Protein AF-0000000074476794 (afdb_homodimer)

Organism: Cyberlindnera jadinii (strain ATCC 18201 / CBS 1600 / BCRC 20928 / JCM 3617 / NBRC 0987 / NRRL Y-1542) (NCBI:txid983966)

Solvent-accessible surface area (backbone atoms only — not comparable to full-atom values): 54454 Å² total; per-residue (Å²): 136,84,79,70,79,74,76,55,69,63,55,57,50,47,51,55,50,52,63,60,64,77,58,76,79,51,74,57,76,62,72,43,69,40,72,59,46,78,74,53,47,61,66,54,45,37,47,66,66,32,66,68,47,46,52,52,49,49,51,53,48,22,54,54,18,49,40,74,29,48,53,55,81,85,57,43,91,84,65,40,60,57,66,37,48,54,54,41,52,52,48,49,48,69,76,37,50,62,46,64,70,69,27,51,77,44,69,35,80,79,66,13,39,38,37,39,40,78,26,78,38,82,85,40,40,30,38,36,42,43,36,32,63,27,27,71,74,77,57,77,88,53,53,81,73,29,90,56,60,52,47,57,18,48,68,78,87,53,40,32,32,11,55,22,36,49,49,27,41,45,51,45,49,20,46,50,51,19,50,37,51,39,51,75,70,64,59,73,50,43,36,23,39,33,40,40,31,19,49,30,48,87,66,70,9,74,61,12,31,34,49,49,32,52,53,48,35,72,73,49,31,78,55,29,32,48,32,38,40,29,59,45,29,49,38,28,46,73,46,43,77,17,43,36,36,29,39,9,27,32,30,29,11,33,36,38,38,37,40,35,39,39,33,65,41,19,37,29,43,69,53,60,76,60,39,57,55,33,52,50,16,49,44,45,36,50,50,52,74,53,68,61,70,75,54,83,55,88,81,37,38,49,52,48,29,51,37,30,44,44,72,68,27,61,68,54,54,76,68,52,31,52,27,57,71,38,31,80,82,31,68,68,32,29,49,53,50,52,54,54,29,62,74,34,83,88,41,32,44,66,29,15,38,37,65,29,59,9,31,38,43,24,38,87,39,63,63,25,35,26,39,46,31,38,39,34,32,24,31,22,28,23,72,90,54,44,57,66,60,53,52,50,54,52,51,50,51,49,48,54,50,22,60,73,66,55,32,6,31,31,49,80,90,36,74,79,34,69,69,42,92,56,17,31,37,40,39,43,62,90,43,72,40,63,39,51,73,72,26,68,82,80,46,68,70,34,49,54,50,47,4,27,53,37,34,47,39,46,68,64,75,41,60,81,60,90,48,77,55,35,61,30,52,16,49,24,47,51,78,63,53,60,77,51,39,62,60,31,27,64,40,44,40,17,47,50,64,27,68,59,36,42,54,85,67,15,20,28,67,28,73,61,14,20,33,42,54,65,39,47,29,49,34,18,41,39,46,41,46,38,55,48,33,45,52,72,68,55,88,99,136,85,81,70,79,77,76,57,71,63,56,59,52,48,52,56,50,54,64,61,64,76,58,76,78,52,72,60,76,64,71,43,69,40,73,60,46,79,74,53,46,60,66,53,47,38,46,64,67,30,67,67,48,46,53,51,50,48,52,52,49,21,55,54,19,49,40,73,30,47,54,54,83,86,58,43,92,84,68,41,61,58,66,36,48,53,52,42,51,51,48,49,49,68,76,36,50,63,44,63,70,69,28,49,76,46,70,36,81,80,68,12,40,37,36,38,39,77,27,78,37,81,84,40,40,29,39,37,42,42,36,33,63,26,25,72,73,79,58,78,89,54,52,81,72,30,89,57,60,53,48,57,18,48,69,78,87,52,40,33,32,10,54,23,35,51,49,28,42,45,50,47,48,21,48,51,52,19,50,36,52,40,50,75,70,64,59,73,49,44,35,23,39,33,40,41,33,18,50,30,48,87,67,70,8,73,59,12,29,35,48,49,33,51,53,46,34,72,74,50,31,78,56,30,33,48,33,36,40,29,60,46,30,47,38,28,45,72,45,42,76,17,43,34,36,30,39,9,28,30,30,28,11,34,35,37,38,38,40,36,40,40,32,68,41,18,38,31,44,70,54,58,76,59,38,57,56,33,50,50,16,50,45,45,37,51,50,52,73,54,69,61,69,75,54,81,55,89,81,37,38,49,51,48,28,51,39,31,44,44,72,67,28,61,68,53,53,74,68,53,31,51,27,54,71,37,30,78,83,32,68,67,32,29,50,51,50,51,54,53,29,62,74,33,82,87,39,31,44,66,28,14,39,37,67,28,58,9,30,37,43,24,37,87,39,64,64,23,34,27,36,47,30,40,38,34,33,26,30,23,28,24,72,89,56,46,55,66,60,54,53,48,55,52,50,50,52,49,48,54,49,22,61,73,65,54,30,6,30,30,48,80,89,37,71,80,32,69,69,42,94,56,16,32,34,38,40,43,62,90,45,72,42,64,40,51,72,73,26,69,81,80,45,69,70,34,48,54,50,46,5,27,52,37,34,46,39,47,67,64,75,41,58,81,60,89,46,77,54,34,62,30,51,16,51,26,46,52,79,62,52,60,77,50,40,62,61,30,27,65,40,44,39,16,48,51,64,28,70,59,36,41,53,86,67,14,20,28,68,28,72,62,13,19,34,44,54,66,38,47,29,50,34,20,41,39,48,40,45,38,54,47,32,45,51,72,68,53,88,99

pLDDT: mean 93.08, std 12.11, range [22.83, 98.88]

Secondary structure (DSSP, 8-state):
--------HHHHHHHHHHHTTS--SS--------HHHHH--HHHHHHHH-HHHHHHHHHHHHHHHTS--B--TT--TTTS-HHHHHHHHHHHHHH-HHHHHHSEEEEETTTEEEEEE--S-TTSPPEEEEEE--B----GGGGGG-SS-TTS--B-SSEEESTTTTTTHHHHHHHHHHHHHHHHTT---SS-EEEEEES-GGGTSTTTHHHHHHHHHHHH-TT--SEEEES--EEEEEETTEEEEE-EEEE-EEEEEEEEEE----BTTS--SS-HHHHHHHHHHHHHHSPPPB---TT-HHHHHHHHHHHH-SSS-HHHHHHHHHTTT-HHHHHHHHHHHHHSHHHHTTSB-EEEEEEEEE-S-TTB--SEEEEEEEEEE-TT--HHHHHHHHHHHHHHHHHHTT-EEEETTEEEE--BTTBEEEEEEEEEEPPPPPPPSSSHHHHHHHHHHHHHIIIIISTT-SS--EE--EEESS--GGGG-TTT-S-EEE----SS-TTTTT-TTSTT-EEEHHHHHHHHHHHHHHHHHHHHH---/--------HHHHHHHHHHHTTS--SS--------HHHHH--HHHHHHHH-HHHHHHHHHHHHHHHTS--B--TT--TTTS-HHHHHHHHHHHHHH-HHHHHHSEEEEETTTEEEEEE--S-TTSPPEEEEEE--B----GGGGGG-SS-TTS--B-SSEEESTTTTTTHHHHHHHHHHHHHHHHTT---SS-EEEEEES-GGGTSTTTHHHHHHHHHHHH-TT--SEEEES--EEEEEETTEEEEE-EEEE-EEEEEEEEEE----BTTS--SS-HHHHHHHHHHHHHHSPPPB---TT-HHHHHHHHHHHH-SSS-HHHHHHHHHTTT-HHHHHHHHHHHHHSHHHHTTSB-EEEEEEEEE-S-TTB--SEEEEEEEEEE-TT--HHHHHHHHHHHHHHHHHHTT-EEEETTEEEE--BTTBEEEEEEEEEEPPPPPPPSSSHHHHHHHHHHHHHIIIIISTT-SS--EE--EEESS--GGGG-TTT-S-EEE----SS-TTTTT-TTSTT-EEEHHHHHHHHHHHHHHHHHHHHH---

InterPro domains:
  IPR001261 ArgE/DapE/ACY1/CPG2/YscS, conserved site [PS00758] (127-136)
  IPR002933 Peptidase M20 [PF01546] (128-531)
  IPR011650 Peptidase M2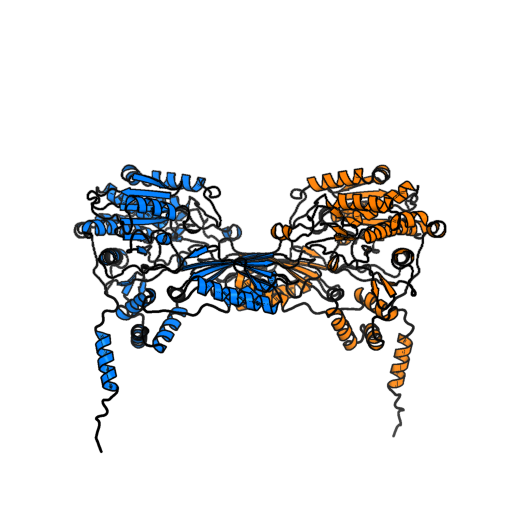0, dimerisation domain [PF07687] (249-398)
  IPR017141 Peptidase M20, carboxypeptidase S [PIRSF037217] (20-539)
  IPR036264 Bacterial exopeptidase dimerisation domain [SSF55031] (253-407)
  IPR047177 Peptidase M20A [PTHR45962] (43-537)

Nearest PDB structures (foldseek):
  3dlj-assembly3_A  TM=7.101E-01  e=6.541E-23  Homo sapiens
  1vgy-assembly1_B  TM=7.163E-01  e=2.125E-20  Neisseria meningitidis MC58
  3dlj-assembly3_B  TM=6.844E-01  e=4.952E-22  Homo sapiens
  3ic1-assembly1_A  TM=6.148E-01  e=4.459E-21  Haemophilus influenzae
  3isz-assembly1_B  TM=6.336E-01  e=9.560E-20  Haemophilus influenzae Rd KW20

Sequence (1080 aa):
MVYIPRWSITGALYVLSQLSQNHDYCPIGETIRPSDFQRDNSSVEFIVNDPSYRALSVDKLSGAIQHPTVTFDGDTLETINGTQFVKFHEFLRGEFPLTHETLSLEKINTYGLLYTWEGSDPSLKPLLLMAHQDVVPVGEETRGDWIYDPFSGFFDGENIWGRGSSDTKTMVIGQLQAVERLIQEGFKPSRTILLAYGFDEEIGGKMGAAFISEHLYERYGANGLYSLLDEGGTAMAVVGGTPIAQPAVGEKGVVNIKISLTTPGGHSSVPPDHTNIGIVSKLVSLIEDTPFRQIMDEHNPAFKYLQCIAQHTDEFTPEFKQKVFRSTWDPSAKKDVLDYADTVKELKYLVRTSQAVDIIHGGIKTNSLPELVTIDINHRISIESSVNETVHKIVDNVLSIANKFSLGLYHDNEALLEPTSNGYFNVTAPVSLEPARISPSSNEQWRIFAGSVKHIMEDYIYPNITRPSVVAPSITTGNTDTSHYWGLTENIYRYRLSTMHGVLEGHTHSVNEHTTIQNHLFLVAFNYEYIKSVDEYAKAMVYIPRWSITGALYVLSQLSQNHDYCPIGETIRPSDFQRDNSSVEFIVNDPSYRALSVDKLSGAIQHPTVTFDGDTLETINGTQFVKFHEFLRGEFPLTHETLSLEKINTYGLLYTWEGSDPSLKPLLLMAHQDVVPVGEETRGDWIYDPFSGFFDGENIWGRGSSDTKTMVIGQLQAVERLIQEGFKPSRTILLAYGFDEEIGGKMGAAFISEHLYERYGANGLYSLLDEGGTAMAVVGGTPIAQPAVGEKGVVNIKISLTTPGGHSSVPPDHTNIGIVSKLVSLIEDTPFRQIMDEHNPAFKYLQCIAQHTDEFTPEFKQKVFRSTWDPSAKKDVLDYADTVKELKYLVRTSQAVDIIHGGIKTNSLPELVTIDINHRISIESSVNETVHKIVDNVLSIANKFSLGLYHDNEALLEPTSNGYFNVTAPVSLEPARISPSSNEQWRIFAGSVKHIMEDYIYPNITRPSVVAPSITTGNTDTSHYWGLTENIYRYRLSTMHGVLEGHTHSVNEHTTIQNHLFLVAFNYEYIKSVDEYAKA

Structure (mmCIF, N/CA/C/O backbone):
data_AF-0000000074476794-model_v1
#
loop_
_entity.id
_entity.type
_entity.pdbx_description
1 polymer 'Carboxypeptidase S'
#
loop_
_atom_site.group_PDB
_atom_site.id
_atom_site.type_symbol
_atom_site.label_atom_id
_atom_site.label_alt_id
_atom_site.label_comp_id
_atom_site.label_asym_id
_atom_site.label_entity_id
_atom_site.label_seq_id
_atom_site.pdbx_PDB_ins_code
_atom_site.Cartn_x
_atom_site.Cartn_y
_atom_site.Cartn_z
_atom_site.occupancy
_atom_site.B_iso_or_equiv
_atom_site.auth_seq_id
_atom_site.auth_comp_id
_atom_site.auth_asym_id
_atom_site.auth_atom_id
_atom_site.pdbx_PDB_model_num
ATOM 1 N N . MET A 1 1 ? -61.438 -40.719 -36.25 1 22.83 1 MET A N 1
ATOM 2 C CA . MET A 1 1 ? -60.844 -40.875 -34.906 1 22.83 1 MET A CA 1
ATOM 3 C C . MET A 1 1 ? -59.5 -41.562 -35.031 1 22.83 1 MET A C 1
ATOM 5 O O . MET A 1 1 ? -59.438 -42.812 -35.156 1 22.83 1 MET A O 1
ATOM 9 N N . VAL A 1 2 ? -58.562 -40.938 -35.844 1 30.78 2 VAL A N 1
ATOM 10 C CA . VAL A 1 2 ? -57.25 -41.375 -36.281 1 30.78 2 VAL A CA 1
ATOM 11 C C . VAL A 1 2 ? -56.312 -41.5 -35.094 1 30.78 2 VAL A C 1
ATOM 13 O O . VAL A 1 2 ? -56.125 -40.562 -34.312 1 30.78 2 VAL A O 1
ATOM 16 N N . TYR A 1 3 ? -56.25 -42.812 -34.562 1 26.02 3 TYR A N 1
ATOM 17 C CA . TYR A 1 3 ? -55.469 -43.281 -33.438 1 26.02 3 TYR A CA 1
ATOM 18 C C . TYR A 1 3 ? -53.969 -43.062 -33.688 1 26.02 3 TYR A C 1
ATOM 20 O O . TYR A 1 3 ? -53.375 -43.719 -34.562 1 26.02 3 TYR A O 1
ATOM 28 N N . ILE A 1 4 ? -53.469 -41.875 -33.719 1 36.88 4 ILE A N 1
ATOM 29 C CA . ILE A 1 4 ? -52.031 -41.75 -33.844 1 36.88 4 ILE A CA 1
ATOM 30 C C . ILE A 1 4 ? -51.344 -42.281 -32.562 1 36.88 4 ILE A C 1
ATOM 32 O O . ILE A 1 4 ? -51.688 -41.844 -31.469 1 36.88 4 ILE A O 1
ATOM 36 N N . PRO A 1 5 ? -50.719 -43.5 -32.688 1 29.84 5 PRO A N 1
ATOM 37 C CA . PRO A 1 5 ? -50.031 -44.125 -31.562 1 29.84 5 PRO A CA 1
ATOM 38 C C . PRO A 1 5 ? -49.062 -43.188 -30.859 1 29.84 5 PRO A C 1
ATOM 40 O O . PRO A 1 5 ? -48.344 -42.438 -31.531 1 29.84 5 PRO A O 1
ATOM 43 N N . ARG A 1 6 ? -49.406 -42.812 -29.688 1 35.03 6 ARG A N 1
ATOM 44 C CA . ARG A 1 6 ? -48.656 -42 -28.719 1 35.03 6 ARG A CA 1
ATOM 45 C C . ARG A 1 6 ? -47.281 -42.625 -28.438 1 35.03 6 ARG A C 1
ATOM 47 O O . ARG A 1 6 ? -47.188 -43.656 -27.734 1 35.03 6 ARG A O 1
ATOM 54 N N . TRP A 1 7 ? -46.438 -42.594 -29.547 1 34.56 7 TRP A N 1
ATOM 55 C CA . TRP A 1 7 ? -45.094 -43.062 -29.25 1 34.56 7 TRP A CA 1
ATOM 56 C C . TRP A 1 7 ? -44.594 -42.406 -27.969 1 34.56 7 TRP A C 1
ATOM 58 O O . TRP A 1 7 ? -44.625 -41.188 -27.812 1 34.56 7 TRP A O 1
ATOM 68 N N . SER A 1 8 ? -44.625 -43.156 -26.938 1 33.62 8 SER A N 1
ATOM 69 C CA . SER A 1 8 ? -44.312 -42.719 -25.578 1 33.62 8 SER A CA 1
ATOM 70 C C . SER A 1 8 ? -42.844 -42.219 -25.484 1 33.62 8 SER A C 1
ATOM 72 O O . SER A 1 8 ? -41.969 -42.781 -26.141 1 33.62 8 SER A O 1
ATOM 74 N N . ILE A 1 9 ? -42.625 -41.031 -25.031 1 44.03 9 ILE A N 1
ATOM 75 C CA . ILE A 1 9 ? -41.438 -40.312 -24.594 1 44.03 9 ILE A CA 1
ATOM 76 C C . ILE A 1 9 ? -40.5 -41.25 -23.812 1 44.03 9 ILE A C 1
ATOM 78 O O . ILE A 1 9 ? -39.344 -40.938 -23.641 1 44.03 9 ILE A O 1
ATOM 82 N N . THR A 1 10 ? -41.125 -42.406 -23.453 1 42.69 10 THR A N 1
ATOM 83 C CA . THR A 1 10 ? -40.312 -43.344 -22.672 1 42.69 10 THR A CA 1
ATOM 84 C C . THR A 1 10 ? -39.312 -44.094 -23.562 1 42.69 10 THR A C 1
ATOM 86 O O . THR A 1 10 ? -38.219 -44.438 -23.141 1 42.69 10 THR A O 1
ATOM 89 N N . GLY A 1 11 ? -39.719 -44.312 -24.797 1 38.28 11 GLY A N 1
ATOM 90 C CA . GLY A 1 11 ? -38.812 -44.969 -25.719 1 38.28 11 GLY A CA 1
ATOM 91 C C . GLY A 1 11 ? -37.656 -44.125 -26.156 1 38.28 11 GLY A C 1
ATOM 92 O O . GLY A 1 11 ? -36.531 -44.656 -26.359 1 38.28 11 GLY A O 1
ATOM 93 N N . ALA A 1 12 ? -38.094 -42.906 -26.422 1 50.5 12 ALA A N 1
ATOM 94 C CA . ALA A 1 12 ? -37.031 -42 -26.828 1 50.5 12 ALA A CA 1
ATOM 95 C C . ALA A 1 12 ? -36 -41.781 -25.719 1 50.5 12 ALA A C 1
ATOM 97 O O . ALA A 1 12 ? -34.812 -41.656 -25.969 1 50.5 12 ALA A O 1
ATOM 98 N N . LEU A 1 13 ? -36.531 -41.875 -24.469 1 42.06 13 LEU A N 1
ATOM 99 C CA . LEU A 1 13 ? -35.625 -41.719 -23.328 1 42.06 13 LEU A CA 1
ATOM 100 C C . LEU A 1 13 ? -34.719 -42.938 -23.172 1 42.06 13 LEU A C 1
ATOM 102 O O . LEU A 1 13 ? -33.594 -42.844 -22.75 1 42.06 13 LEU A O 1
ATOM 106 N N . TYR A 1 14 ? -35.219 -44.125 -23.5 1 40.66 14 TYR A N 1
ATOM 107 C CA . TYR A 1 14 ? -34.406 -45.344 -23.406 1 40.66 14 TYR A CA 1
ATOM 108 C C . TYR A 1 14 ? -33.344 -45.375 -24.5 1 40.66 14 TYR A C 1
ATOM 110 O O . TYR A 1 14 ? -32.188 -45.719 -24.234 1 40.66 14 TYR A O 1
ATOM 118 N N . VAL A 1 15 ? -33.688 -45.062 -25.703 1 43.38 15 VAL A N 1
ATOM 119 C CA . VAL A 1 15 ? -32.75 -45.094 -26.797 1 43.38 15 VAL A CA 1
ATOM 120 C C . VAL A 1 15 ? -31.672 -44.031 -26.578 1 43.38 15 VAL A C 1
ATOM 122 O O . VAL A 1 15 ? -30.484 -44.281 -26.781 1 43.38 15 VAL A O 1
ATOM 125 N N . LEU A 1 16 ? -32.094 -42.844 -26.188 1 41.22 16 LEU A N 1
ATOM 126 C CA . LEU A 1 16 ? -31.109 -41.812 -25.859 1 41.22 16 LEU A CA 1
ATOM 127 C C . LEU A 1 16 ? -30.281 -42.219 -24.656 1 41.22 16 LEU A C 1
ATOM 129 O O . LEU A 1 16 ? -29.094 -41.875 -24.562 1 41.22 16 LEU A O 1
ATOM 133 N N . SER A 1 17 ? -30.844 -42.938 -23.688 1 40.06 17 SER A N 1
ATOM 134 C CA . SER A 1 17 ? -30.078 -43.5 -22.578 1 40.06 17 SER A CA 1
ATOM 135 C C . SER A 1 17 ? -29.094 -44.562 -23.062 1 40.06 17 SER A C 1
ATOM 137 O O . SER A 1 17 ? -27.969 -44.656 -22.578 1 40.06 17 SER A O 1
ATOM 139 N N . GLN A 1 18 ? -29.469 -45.469 -23.906 1 40.53 18 GLN A N 1
ATOM 140 C CA . GLN A 1 18 ? -28.594 -46.531 -24.406 1 40.53 18 GLN A CA 1
ATOM 141 C C . GLN A 1 18 ? -27.5 -45.938 -25.312 1 40.53 18 GLN A C 1
ATOM 143 O O . GLN A 1 18 ? -26.406 -46.5 -25.391 1 40.53 18 GLN A O 1
ATOM 148 N N . LEU A 1 19 ? -27.812 -45.125 -26.219 1 42.09 19 LEU A N 1
ATOM 149 C CA . LEU A 1 19 ? -26.812 -44.5 -27.062 1 42.09 19 LEU A CA 1
ATOM 150 C C . LEU A 1 19 ? -25.797 -43.75 -26.219 1 42.09 19 LEU A C 1
ATOM 152 O O . LEU A 1 19 ? -24.656 -43.562 -26.641 1 42.09 19 LEU A O 1
ATOM 156 N N . SER A 1 20 ? -26.141 -43.156 -25.156 1 42.72 20 SER A N 1
ATOM 157 C CA . SER A 1 20 ? -25.219 -42.531 -24.203 1 42.72 20 SER A CA 1
ATOM 158 C C . SER A 1 20 ? -24.344 -43.562 -23.5 1 42.72 20 SER A C 1
ATOM 160 O O . SER A 1 20 ? -23.344 -43.219 -22.875 1 42.72 20 SER A O 1
ATOM 162 N N . GLN A 1 21 ? -24.75 -44.812 -23.344 1 45.41 21 GLN A N 1
ATOM 163 C CA . GLN A 1 21 ? -24.078 -45.844 -22.578 1 45.41 21 GLN A CA 1
ATOM 164 C C . GLN A 1 21 ? -22.719 -46.188 -23.172 1 45.41 21 GLN A C 1
ATOM 166 O O . GLN A 1 21 ? -21.766 -46.5 -22.453 1 45.41 21 GLN A O 1
ATOM 171 N N . ASN A 1 22 ? -22.641 -46.406 -24.578 1 48.06 22 ASN A N 1
ATOM 172 C CA . ASN A 1 22 ? -21.422 -47.031 -25.094 1 48.06 22 ASN A CA 1
ATOM 173 C C . ASN A 1 22 ? -20.406 -46 -25.531 1 48.06 22 ASN A C 1
ATOM 175 O O . ASN A 1 22 ? -19.453 -46.312 -26.25 1 48.06 22 ASN A O 1
ATOM 179 N N . HIS A 1 23 ? -20.656 -44.719 -25.297 1 66.31 23 HIS A N 1
ATOM 180 C CA . HIS A 1 23 ? -19.656 -43.75 -25.734 1 66.31 23 HIS A CA 1
ATOM 181 C C . HIS A 1 23 ? -18.484 -43.656 -24.766 1 66.31 23 HIS A C 1
ATOM 183 O O . HIS A 1 23 ? -18.703 -43.594 -23.547 1 66.31 23 HIS A O 1
ATOM 189 N N . ASP A 1 24 ? -17.312 -43.938 -25.25 1 78.56 24 ASP A N 1
ATOM 190 C CA . ASP A 1 24 ? -16.109 -43.812 -24.453 1 78.56 24 ASP A CA 1
ATOM 191 C C . ASP A 1 24 ? -15.695 -42.344 -24.312 1 78.56 24 ASP A C 1
ATOM 193 O O . ASP A 1 24 ? -15.008 -41.812 -25.188 1 78.56 24 ASP A O 1
ATOM 197 N N . TYR A 1 25 ? -16.203 -41.688 -23.25 1 82.88 25 TYR A N 1
ATOM 198 C CA . TYR A 1 25 ? -15.922 -40.281 -22.984 1 82.88 25 TYR A CA 1
ATOM 199 C C . TYR A 1 25 ? -14.469 -40.094 -22.594 1 82.88 25 TYR A C 1
ATOM 201 O O . TYR A 1 25 ? -13.922 -39 -22.734 1 82.88 25 TYR A O 1
ATOM 209 N N . CYS A 1 26 ? -13.844 -41.125 -22.094 1 89.88 26 CYS A N 1
ATOM 210 C CA . CYS A 1 26 ? -12.477 -41.031 -21.609 1 89.88 26 CYS A CA 1
ATOM 211 C C . CYS A 1 26 ? -11.711 -42.312 -21.812 1 89.88 26 CYS A C 1
ATOM 213 O O . CYS A 1 26 ? -11.633 -43.156 -20.906 1 89.88 26 CYS A O 1
ATOM 215 N N . PRO A 1 27 ? -11.109 -42.375 -22.922 1 89.19 27 PRO A N 1
ATOM 216 C CA . PRO A 1 27 ? -10.32 -43.594 -23.125 1 89.19 27 PRO A CA 1
ATOM 217 C C . PRO A 1 27 ? -9.203 -43.75 -22.094 1 89.19 27 PRO A C 1
ATOM 219 O O . PRO A 1 27 ? -8.469 -42.812 -21.828 1 89.19 27 PRO A O 1
ATOM 222 N N . ILE A 1 28 ? -9.047 -44.875 -21.516 1 90.62 28 ILE A N 1
ATOM 223 C CA . ILE A 1 28 ? -8.117 -45.156 -20.422 1 90.62 28 ILE A CA 1
ATOM 224 C C . ILE A 1 28 ? -6.691 -45.188 -20.953 1 90.62 28 ILE A C 1
ATOM 226 O O . ILE A 1 28 ? -5.746 -44.812 -20.266 1 90.62 28 ILE A O 1
ATOM 230 N N . GLY A 1 29 ? -6.555 -45.656 -22.219 1 89.62 29 GLY A N 1
ATOM 231 C CA . GLY A 1 29 ? -5.234 -45.781 -22.828 1 89.62 29 GLY A CA 1
ATOM 232 C C . GLY A 1 29 ? -4.43 -46.938 -22.281 1 89.62 29 GLY A C 1
ATOM 233 O O . GLY A 1 29 ? -4.871 -47.625 -21.344 1 89.62 29 GLY A O 1
ATOM 234 N N . GLU A 1 30 ? -3.268 -47.156 -22.797 1 94.81 30 GLU A N 1
ATOM 235 C CA . GLU A 1 30 ? -2.391 -48.25 -22.406 1 94.81 30 GLU A CA 1
ATOM 236 C C . GLU A 1 30 ? -1.269 -47.75 -21.5 1 94.81 30 GLU A C 1
ATOM 238 O O . GLU A 1 30 ? -0.928 -46.594 -21.516 1 94.81 30 GLU A O 1
ATOM 243 N N . THR A 1 31 ? -0.778 -48.656 -20.641 1 97 31 THR A N 1
ATOM 244 C CA . THR A 1 31 ? 0.445 -48.406 -19.891 1 97 31 THR A CA 1
ATOM 245 C C . THR A 1 31 ? 1.676 -48.688 -20.734 1 97 31 THR A C 1
ATOM 247 O O . THR A 1 31 ? 1.835 -49.812 -21.25 1 97 31 THR A O 1
ATOM 250 N N . ILE A 1 32 ? 2.463 -47.688 -20.906 1 97.12 32 ILE A N 1
ATOM 251 C CA . ILE A 1 32 ? 3.627 -47.844 -21.766 1 97.12 32 ILE A CA 1
ATOM 252 C C . ILE A 1 32 ? 4.891 -47.969 -20.906 1 97.12 32 ILE A C 1
ATOM 254 O O . ILE A 1 32 ? 5.242 -47.031 -20.188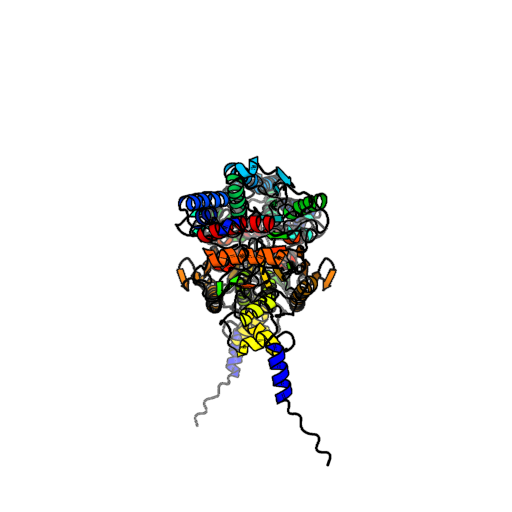 1 97.12 32 ILE A O 1
ATOM 258 N N . ARG A 1 33 ? 5.531 -49.094 -21.016 1 97.19 33 ARG A N 1
ATOM 259 C CA . ARG A 1 33 ? 6.805 -49.375 -20.359 1 97.19 33 ARG A CA 1
ATOM 260 C C . ARG A 1 33 ? 7.914 -49.594 -21.391 1 97.19 33 ARG A C 1
ATOM 262 O O . ARG A 1 33 ? 7.738 -50.312 -22.359 1 97.19 33 ARG A O 1
ATOM 269 N N . PRO A 1 34 ? 9.078 -48.875 -21.094 1 96.44 34 PRO A N 1
ATOM 270 C CA . PRO A 1 34 ? 10.203 -49.25 -21.969 1 96.44 34 PRO A CA 1
ATOM 271 C C . PRO A 1 34 ? 10.508 -50.75 -21.922 1 96.44 34 PRO A C 1
ATOM 273 O O . PRO A 1 34 ? 10.391 -51.375 -20.859 1 96.44 34 PRO A O 1
ATOM 276 N N . SER A 1 35 ? 10.953 -51.281 -23.016 1 94.38 35 SER A N 1
ATOM 277 C CA . SER A 1 35 ? 11.195 -52.719 -23.141 1 94.38 35 SER A CA 1
ATOM 278 C C . SER A 1 35 ? 12.242 -53.188 -22.125 1 94.38 35 SER A C 1
ATOM 280 O O . SER A 1 35 ? 12.18 -54.312 -21.625 1 94.38 35 SER A O 1
ATOM 282 N N . ASP A 1 36 ? 13.18 -52.344 -21.906 1 92.44 36 ASP A N 1
ATOM 283 C CA . ASP A 1 36 ? 14.242 -52.719 -20.984 1 92.44 36 ASP A CA 1
ATOM 284 C C . ASP A 1 36 ? 13.727 -52.781 -19.547 1 92.44 36 ASP A C 1
ATOM 286 O O . ASP A 1 36 ? 14.258 -53.531 -18.719 1 92.44 36 ASP A O 1
ATOM 290 N N . PHE A 1 37 ? 12.688 -52.094 -19.234 1 94.31 37 PHE A N 1
ATOM 291 C CA . PHE A 1 37 ? 12.102 -52.125 -17.891 1 94.31 37 PHE A CA 1
ATOM 292 C C . PHE A 1 37 ? 11.555 -53.531 -17.594 1 94.31 37 PHE A C 1
ATOM 294 O O . PHE A 1 37 ? 11.703 -54.031 -16.469 1 94.31 37 PHE A O 1
ATOM 301 N N . GLN A 1 38 ? 10.93 -54.094 -18.547 1 88.25 38 GLN A N 1
ATOM 302 C CA . GLN A 1 38 ? 10.344 -55.438 -18.391 1 88.25 38 GLN A CA 1
ATOM 303 C C . GLN A 1 38 ? 11.414 -56.5 -18.156 1 88.25 38 GLN A C 1
ATOM 305 O O . GLN A 1 38 ? 11.203 -57.438 -17.406 1 88.25 38 GLN A O 1
ATOM 310 N N . ARG A 1 39 ? 12.5 -56.156 -18.75 1 92 39 ARG A N 1
ATOM 311 C CA . ARG A 1 39 ? 13.609 -57.094 -18.625 1 92 39 ARG A CA 1
ATOM 312 C C . ARG A 1 39 ? 14.367 -56.875 -17.328 1 92 39 ARG A C 1
ATOM 314 O O . ARG A 1 39 ? 14.781 -57.844 -16.672 1 92 39 ARG A O 1
ATOM 321 N N . ASP A 1 40 ? 14.609 -55.656 -17.031 1 94.5 40 ASP A N 1
ATOM 322 C CA . ASP A 1 40 ? 15.383 -55.281 -15.859 1 94.5 40 ASP A CA 1
ATOM 323 C C . ASP A 1 40 ? 14.945 -53.906 -15.352 1 94.5 40 ASP A C 1
ATOM 325 O O . ASP A 1 40 ? 15.305 -52.875 -15.938 1 94.5 40 ASP A O 1
ATOM 329 N N . ASN A 1 41 ? 14.281 -53.906 -14.25 1 95 41 ASN A N 1
ATOM 330 C CA . ASN A 1 41 ? 13.797 -52.625 -13.703 1 95 41 ASN A CA 1
ATOM 331 C C . ASN A 1 41 ? 14.719 -52.094 -12.617 1 95 41 ASN A C 1
ATOM 333 O O . ASN A 1 41 ? 14.305 -51.312 -11.781 1 95 41 ASN A O 1
ATOM 337 N N . SER A 1 42 ? 15.914 -52.562 -12.516 1 96.12 42 SER A N 1
ATOM 338 C CA . SER A 1 42 ? 16.828 -52.25 -11.422 1 96.12 42 SER A CA 1
ATOM 339 C C . SER A 1 42 ? 17.141 -50.75 -11.367 1 96.12 42 SER A C 1
ATOM 341 O O . SER A 1 42 ? 17.344 -50.219 -10.289 1 96.12 42 SER A O 1
ATOM 343 N N . SER A 1 43 ? 17.219 -50.156 -12.562 1 96.44 43 SER A N 1
ATOM 344 C CA . SER A 1 43 ? 17.531 -48.75 -12.594 1 96.44 43 SER A CA 1
ATOM 345 C C . SER A 1 43 ? 16.422 -47.906 -11.969 1 96.44 43 SER A C 1
ATOM 347 O O . SER A 1 43 ? 16.688 -47 -11.188 1 96.44 43 SER A O 1
ATOM 349 N N . VAL A 1 44 ? 15.172 -48.219 -12.297 1 97.88 44 VAL A N 1
ATOM 350 C CA . VAL A 1 44 ? 14.047 -47.469 -11.742 1 97.88 44 VAL A CA 1
ATOM 351 C C . VAL A 1 44 ? 13.898 -47.812 -10.25 1 97.88 44 VAL A C 1
ATOM 353 O O . VAL A 1 44 ? 13.594 -46.906 -9.453 1 97.88 44 VAL A O 1
ATOM 356 N N . GLU A 1 45 ? 14.211 -49.031 -9.883 1 97.5 45 GLU A N 1
ATOM 357 C CA . GLU A 1 45 ? 14.227 -49.438 -8.477 1 97.5 45 GLU A CA 1
ATOM 358 C C . GLU A 1 45 ? 15.281 -48.656 -7.699 1 97.5 45 GLU A C 1
ATOM 360 O O . GLU A 1 45 ? 15.055 -48.25 -6.559 1 97.5 45 GLU A O 1
ATOM 365 N N . PHE A 1 46 ? 16.375 -48.5 -8.328 1 98 46 PHE A N 1
ATOM 366 C CA . PHE A 1 46 ? 17.453 -47.75 -7.723 1 98 46 PHE A CA 1
ATOM 367 C C . PHE A 1 46 ? 17.031 -46.281 -7.504 1 98 46 PHE A C 1
ATOM 369 O O . PHE A 1 46 ? 17.266 -45.719 -6.43 1 98 46 PHE A O 1
ATOM 376 N N . ILE A 1 47 ? 16.375 -45.75 -8.445 1 98.44 47 ILE A N 1
ATOM 377 C CA . ILE A 1 47 ? 15.953 -44.344 -8.383 1 98.44 47 ILE A CA 1
ATOM 378 C C . ILE A 1 47 ? 14.906 -44.188 -7.285 1 98.44 47 ILE A C 1
ATOM 380 O O . ILE A 1 47 ? 15 -43.25 -6.461 1 98.44 47 ILE A O 1
ATOM 384 N N . VAL A 1 48 ? 13.969 -45.094 -7.172 1 98.25 48 VAL A N 1
ATOM 385 C CA . VAL A 1 48 ? 12.773 -44.875 -6.355 1 98.25 48 VAL A CA 1
ATOM 386 C C . VAL A 1 48 ? 13.031 -45.375 -4.934 1 98.25 48 VAL A C 1
ATOM 388 O O . VAL A 1 48 ? 12.555 -44.781 -3.967 1 98.25 48 VAL A O 1
ATOM 391 N N . ASN A 1 49 ? 13.945 -46.469 -4.797 1 97.38 49 ASN A N 1
ATOM 392 C CA . ASN A 1 49 ? 13.938 -47.156 -3.51 1 97.38 49 ASN A CA 1
ATOM 393 C C . ASN A 1 49 ? 15.328 -47.188 -2.883 1 97.38 49 ASN A C 1
ATOM 395 O O . ASN A 1 49 ? 15.469 -47.5 -1.699 1 97.38 49 ASN A O 1
ATOM 399 N N . ASP A 1 50 ? 16.344 -46.875 -3.584 1 98.31 50 ASP A N 1
ATOM 400 C CA . ASP A 1 50 ? 17.703 -47.031 -3.045 1 98.31 50 ASP A CA 1
ATOM 401 C C . ASP A 1 50 ? 18.016 -45.906 -2.057 1 98.31 50 ASP A C 1
ATOM 403 O O . ASP A 1 50 ? 17.922 -44.719 -2.396 1 98.31 50 ASP A O 1
ATOM 407 N N . PRO A 1 51 ? 18.453 -46.25 -0.862 1 97.81 51 PRO A N 1
ATOM 408 C CA . PRO A 1 51 ? 18.719 -45.25 0.156 1 97.81 51 PRO A CA 1
ATOM 409 C C . PRO A 1 51 ? 19.875 -44.312 -0.228 1 97.81 51 PRO A C 1
ATOM 411 O O . PRO A 1 51 ? 19.859 -43.125 0.127 1 97.81 51 PRO A O 1
ATOM 414 N N . SER A 1 52 ? 20.812 -44.812 -0.875 1 98 52 SER A N 1
ATOM 415 C CA . SER A 1 52 ? 21.953 -43.969 -1.265 1 98 52 SER A CA 1
ATOM 416 C C . SER A 1 52 ? 21.547 -42.969 -2.34 1 98 52 SER A C 1
ATOM 418 O O . SER A 1 52 ? 22 -41.812 -2.33 1 98 52 SER A O 1
ATOM 420 N N . TYR A 1 53 ? 20.75 -43.406 -3.246 1 98.25 53 TYR A N 1
ATOM 421 C CA . TYR A 1 53 ? 20.266 -42.5 -4.27 1 98.25 53 TYR A CA 1
ATOM 422 C C . TYR A 1 53 ? 19.344 -41.438 -3.668 1 98.25 53 TYR A C 1
ATOM 424 O O . TYR A 1 53 ? 19.375 -40.281 -4.066 1 98.25 53 TYR A O 1
ATOM 432 N N . ARG A 1 54 ? 18.531 -41.906 -2.758 1 98.31 54 ARG A N 1
ATOM 433 C CA . ARG A 1 54 ? 17.688 -40.969 -2.023 1 98.31 54 ARG A CA 1
ATOM 434 C C . ARG A 1 54 ? 18.5 -39.875 -1.364 1 98.31 54 ARG A C 1
ATOM 436 O O . ARG A 1 54 ? 18.172 -38.688 -1.479 1 98.31 54 ARG A O 1
ATOM 443 N N . ALA A 1 55 ? 19.531 -40.25 -0.694 1 98.38 55 ALA A N 1
ATOM 444 C CA . ALA A 1 55 ? 20.391 -39.281 -0.019 1 98.38 55 ALA A CA 1
ATOM 445 C C . ALA A 1 55 ? 21.031 -38.344 -1.02 1 98.38 55 ALA A C 1
ATOM 447 O O . ALA A 1 55 ? 21.141 -37.125 -0.756 1 98.38 55 ALA A O 1
ATOM 448 N N . LEU A 1 56 ? 21.484 -38.875 -2.082 1 98.31 56 LEU A N 1
ATOM 449 C CA . LEU A 1 56 ? 22.078 -38.062 -3.146 1 98.31 56 LEU A CA 1
ATOM 450 C C . LEU A 1 56 ? 21.078 -37.062 -3.684 1 98.31 56 LEU A C 1
ATOM 452 O O . LEU A 1 56 ? 21.422 -35.906 -3.93 1 98.31 56 LEU A O 1
ATOM 456 N N . SER A 1 57 ? 19.875 -37.5 -3.9 1 98.56 57 SER A N 1
ATOM 457 C CA . SER A 1 57 ? 18.828 -36.625 -4.43 1 98.56 57 SER A CA 1
ATOM 458 C C . SER A 1 57 ? 18.469 -35.531 -3.447 1 98.56 57 SER A C 1
ATOM 460 O O . SER A 1 57 ? 18.219 -34.406 -3.854 1 98.56 57 SER A O 1
ATOM 462 N N . VAL A 1 58 ? 18.453 -35.844 -2.166 1 98.62 58 VAL A N 1
ATOM 463 C CA . VAL A 1 58 ? 18.219 -34.844 -1.132 1 98.62 58 VAL A CA 1
ATOM 464 C C . VAL A 1 58 ? 19.297 -33.781 -1.209 1 98.62 58 VAL A C 1
ATOM 466 O O . VAL A 1 58 ? 19 -32.562 -1.192 1 98.62 58 VAL A O 1
ATOM 469 N N . ASP A 1 59 ? 20.5 -34.188 -1.327 1 98.62 59 ASP A N 1
ATOM 470 C CA . ASP A 1 59 ? 21.625 -33.25 -1.368 1 98.62 59 ASP A CA 1
ATOM 471 C C . ASP A 1 59 ? 21.516 -32.312 -2.576 1 98.62 59 ASP A C 1
ATOM 473 O O . ASP A 1 59 ? 21.75 -31.109 -2.461 1 98.62 59 ASP A O 1
ATOM 477 N N . LYS A 1 60 ? 21.188 -32.875 -3.668 1 98.56 60 LYS A N 1
ATOM 478 C CA . LYS A 1 60 ? 21.141 -32.094 -4.902 1 98.56 60 LYS A CA 1
ATOM 479 C C . LYS A 1 60 ? 19.984 -31.094 -4.875 1 98.56 60 LYS A C 1
ATOM 481 O O . LYS A 1 60 ? 20.156 -29.922 -5.25 1 98.56 60 LYS A O 1
ATOM 486 N N . LEU A 1 61 ? 18.781 -31.562 -4.453 1 98.62 61 LEU A N 1
ATOM 487 C CA . LEU A 1 61 ? 17.641 -30.656 -4.406 1 98.62 61 LEU A CA 1
ATOM 488 C C . LEU A 1 61 ? 17.828 -29.609 -3.318 1 98.62 61 LEU A C 1
ATOM 490 O O . LEU A 1 61 ? 17.547 -28.422 -3.535 1 98.62 61 LEU A O 1
ATOM 494 N N . SER A 1 62 ? 18.312 -30.047 -2.137 1 98.62 62 SER A N 1
ATOM 495 C CA . SER A 1 62 ? 18.625 -29.109 -1.061 1 98.62 62 SER A CA 1
ATOM 496 C C . SER A 1 62 ? 19.625 -28.062 -1.517 1 98.62 62 SER A C 1
ATOM 498 O O . SER A 1 62 ? 19.453 -26.859 -1.26 1 98.62 62 SER A O 1
ATOM 500 N N . GLY A 1 63 ? 20.641 -28.531 -2.139 1 98.56 63 GLY A N 1
ATOM 501 C CA . GLY A 1 63 ? 21.656 -27.625 -2.66 1 98.56 63 GLY A CA 1
ATOM 502 C C . GLY A 1 63 ? 21.078 -26.594 -3.631 1 98.56 63 GLY A C 1
ATOM 503 O O . GLY A 1 63 ? 21.484 -25.438 -3.619 1 98.56 63 GLY A O 1
ATOM 504 N N . ALA A 1 64 ? 20.188 -27.031 -4.496 1 98.69 64 ALA A N 1
ATOM 505 C CA . ALA A 1 64 ? 19.562 -26.125 -5.453 1 98.69 64 ALA A CA 1
ATOM 506 C C . ALA A 1 64 ? 18.75 -25.047 -4.738 1 98.69 64 ALA A C 1
ATOM 508 O O . ALA A 1 64 ? 18.781 -23.875 -5.129 1 98.69 64 ALA A O 1
ATOM 509 N N . ILE A 1 65 ? 18.062 -25.422 -3.682 1 98.31 65 ILE A N 1
ATOM 510 C CA . ILE A 1 65 ? 17.203 -24.516 -2.914 1 98.31 65 ILE A CA 1
ATOM 511 C C . ILE A 1 65 ? 18.062 -23.484 -2.199 1 98.31 65 ILE A C 1
ATOM 513 O O . ILE A 1 65 ? 17.641 -22.328 -2.039 1 98.31 65 ILE A O 1
ATOM 517 N N . GLN A 1 66 ? 19.234 -23.797 -1.854 1 98.38 66 GLN A N 1
ATOM 518 C CA . GLN A 1 66 ? 20.141 -22.922 -1.114 1 98.38 66 GLN A CA 1
ATOM 519 C C . GLN A 1 66 ? 20.688 -21.812 -2.008 1 98.38 66 GLN A C 1
ATOM 521 O O . GLN A 1 66 ? 21.391 -20.906 -1.536 1 98.38 66 GLN A O 1
ATOM 526 N N . HIS A 1 67 ? 20.359 -21.797 -3.279 1 98.19 67 HIS A N 1
ATOM 527 C CA . HIS A 1 67 ? 20.688 -20.719 -4.203 1 98.19 67 HIS A CA 1
ATOM 528 C C . HIS A 1 67 ? 19.469 -19.875 -4.512 1 98.19 67 HIS A C 1
ATOM 530 O O . HIS A 1 67 ? 18.672 -20.203 -5.398 1 98.19 67 HIS A O 1
ATOM 536 N N . PRO A 1 68 ? 19.297 -18.703 -3.842 1 97.62 68 PRO A N 1
ATOM 537 C CA . PRO A 1 68 ? 18.078 -17.891 -3.965 1 97.62 68 PRO A CA 1
ATOM 538 C C . PRO A 1 68 ? 18.031 -17.109 -5.277 1 97.62 68 PRO A C 1
ATOM 540 O O . PRO A 1 68 ? 18.188 -15.875 -5.277 1 97.62 68 PRO A O 1
ATOM 543 N N . THR A 1 69 ? 17.719 -17.734 -6.406 1 98.19 69 THR A N 1
ATOM 544 C CA . THR A 1 69 ? 17.547 -17.094 -7.707 1 98.19 69 THR A CA 1
ATOM 545 C C . THR A 1 69 ? 16.203 -16.391 -7.797 1 98.19 69 THR A C 1
ATOM 547 O O . THR A 1 69 ? 15.328 -16.812 -8.562 1 98.19 69 THR A O 1
ATOM 550 N N . VAL A 1 70 ? 16.078 -15.242 -7.102 1 96.69 70 VAL A N 1
ATOM 551 C CA . VAL A 1 70 ? 14.805 -14.555 -6.922 1 96.69 70 VAL A CA 1
ATOM 552 C C . VAL A 1 70 ? 14.617 -13.523 -8.031 1 96.69 70 VAL A C 1
ATOM 554 O O . VAL A 1 70 ? 15.562 -12.82 -8.406 1 96.69 70 VAL A O 1
ATOM 557 N N . THR A 1 71 ? 13.445 -13.461 -8.602 1 96 71 THR A N 1
ATOM 558 C CA . THR A 1 71 ? 13.086 -12.406 -9.539 1 96 71 THR A CA 1
ATOM 559 C C . THR A 1 71 ? 11.953 -11.547 -8.977 1 96 71 THR A C 1
ATOM 561 O O . THR A 1 71 ? 11.039 -12.055 -8.328 1 96 71 THR A O 1
ATOM 564 N N . PHE A 1 72 ? 12.016 -10.305 -9.203 1 93 72 PHE A N 1
ATOM 565 C CA . PHE A 1 72 ? 11.016 -9.32 -8.789 1 93 72 PHE A CA 1
ATOM 566 C C . PHE A 1 72 ? 10.312 -8.727 -10.008 1 93 72 PHE A C 1
ATOM 568 O O . PHE A 1 72 ? 10.906 -8.633 -11.086 1 93 72 PHE A O 1
ATOM 575 N N . ASP A 1 73 ? 9.07 -8.344 -9.773 1 91.12 73 ASP A N 1
ATOM 576 C CA . ASP A 1 73 ? 8.367 -7.672 -10.859 1 91.12 73 ASP A CA 1
ATOM 577 C C . ASP A 1 73 ? 9.148 -6.465 -11.367 1 91.12 73 ASP A C 1
ATOM 579 O O . ASP A 1 73 ? 9.641 -5.66 -10.57 1 91.12 73 ASP A O 1
ATOM 583 N N . GLY A 1 74 ? 9.281 -6.34 -12.664 1 89.81 74 GLY A N 1
ATOM 584 C CA . GLY A 1 74 ? 9.969 -5.207 -13.266 1 89.81 74 GLY A CA 1
ATOM 585 C C . GLY A 1 74 ? 11.453 -5.457 -13.484 1 89.81 74 GLY A C 1
ATOM 586 O O . GLY A 1 74 ? 12.141 -4.637 -14.094 1 89.81 74 GLY A O 1
ATOM 587 N N . ASP A 1 75 ? 11.961 -6.59 -12.969 1 93.19 75 ASP A N 1
ATOM 588 C CA . ASP A 1 75 ? 13.367 -6.922 -13.188 1 93.19 75 ASP A CA 1
ATOM 589 C C . ASP A 1 75 ? 13.703 -6.926 -14.672 1 93.19 75 ASP A C 1
ATOM 591 O O . ASP A 1 75 ? 12.891 -7.344 -15.5 1 93.19 75 ASP A O 1
ATOM 595 N N . THR A 1 76 ? 14.867 -6.398 -15.008 1 95.06 76 THR A N 1
ATOM 596 C CA . THR A 1 76 ? 15.516 -6.5 -16.312 1 95.06 76 THR A CA 1
ATOM 597 C C . THR A 1 76 ? 16.797 -7.312 -16.219 1 95.06 76 THR A C 1
ATOM 599 O O . THR A 1 76 ? 17.172 -7.77 -15.133 1 95.06 76 THR A O 1
ATOM 602 N N . LEU A 1 77 ? 17.391 -7.539 -17.359 1 95.25 77 LEU A N 1
ATOM 603 C CA . LEU A 1 77 ? 18.656 -8.258 -17.328 1 95.25 77 LEU A CA 1
ATOM 604 C C . LEU A 1 77 ? 19.672 -7.531 -16.453 1 95.25 77 LEU A C 1
ATOM 606 O O . LEU A 1 77 ? 20.531 -8.164 -15.844 1 95.25 77 LEU A O 1
ATOM 610 N N . GLU A 1 78 ? 19.516 -6.211 -16.344 1 94.19 78 GLU A N 1
ATOM 611 C CA . GLU A 1 78 ? 20.469 -5.383 -15.594 1 94.19 78 GLU A CA 1
ATOM 612 C C . GLU A 1 78 ? 20.156 -5.398 -14.102 1 94.19 78 GLU A C 1
ATOM 614 O O . GLU A 1 78 ? 21.047 -5.281 -13.273 1 94.19 78 GLU A O 1
ATOM 619 N N . THR A 1 79 ? 18.906 -5.586 -13.758 1 94.31 79 THR A N 1
ATOM 620 C CA . THR A 1 79 ? 18.516 -5.395 -12.359 1 94.31 79 THR A CA 1
ATOM 621 C C . THR A 1 79 ? 18.375 -6.738 -11.648 1 94.31 79 THR A C 1
ATOM 623 O O . THR A 1 79 ? 18.359 -6.797 -10.422 1 94.31 79 THR A O 1
ATOM 626 N N . ILE A 1 80 ? 18.281 -7.801 -12.398 1 94.38 80 ILE A N 1
ATOM 627 C CA . ILE A 1 80 ? 18.172 -9.125 -11.789 1 94.38 80 ILE A CA 1
ATOM 628 C C . ILE A 1 80 ? 19.453 -9.43 -11.016 1 94.38 80 ILE A C 1
ATOM 630 O O . ILE A 1 80 ? 20.516 -8.891 -11.328 1 94.38 80 ILE A O 1
ATOM 634 N N . ASN A 1 81 ? 19.375 -10.195 -9.906 1 93.75 81 ASN A N 1
ATOM 635 C CA . ASN A 1 81 ? 20.562 -10.617 -9.18 1 93.75 81 ASN A CA 1
ATOM 636 C C . ASN A 1 81 ? 21.328 -11.695 -9.938 1 93.75 81 ASN A C 1
ATOM 638 O O . ASN A 1 81 ? 21.297 -12.867 -9.562 1 93.75 81 ASN A O 1
ATOM 642 N N . GLY A 1 82 ? 22.078 -11.312 -10.859 1 95.44 82 GLY A N 1
ATOM 643 C CA . GLY A 1 82 ? 22.797 -12.211 -11.75 1 95.44 82 GLY A CA 1
ATOM 644 C C . GLY A 1 82 ? 23.781 -13.102 -11.016 1 95.44 82 GLY A C 1
ATOM 645 O O . GLY A 1 82 ? 24.047 -14.227 -11.438 1 95.44 82 GLY A O 1
ATOM 646 N N . THR A 1 83 ? 24.25 -12.641 -9.883 1 96.38 83 THR A N 1
ATOM 647 C CA . THR A 1 83 ? 25.234 -13.383 -9.109 1 96.38 83 THR A CA 1
ATOM 648 C C . THR A 1 83 ? 24.656 -14.711 -8.633 1 96.38 83 THR A C 1
ATOM 650 O O . THR A 1 83 ? 25.344 -15.742 -8.648 1 96.38 83 THR A O 1
ATOM 653 N N . GLN A 1 84 ? 23.453 -14.719 -8.258 1 97.31 84 GLN A N 1
ATOM 654 C CA . GLN A 1 84 ? 22.828 -15.938 -7.758 1 97.31 84 GLN A CA 1
ATOM 655 C C . GLN A 1 84 ? 22.609 -16.938 -8.883 1 97.31 84 GLN A C 1
ATOM 657 O O . GLN A 1 84 ? 22.703 -18.156 -8.672 1 97.31 84 GLN A O 1
ATOM 662 N N . PHE A 1 85 ? 22.344 -16.469 -10.07 1 98.25 85 PHE A N 1
ATOM 663 C CA . PHE A 1 85 ? 22.172 -17.375 -11.211 1 98.25 85 PHE A CA 1
ATOM 664 C C . PHE A 1 85 ? 23.5 -17.984 -11.617 1 98.25 85 PHE A C 1
ATOM 666 O O . PHE A 1 85 ? 23.562 -19.172 -11.953 1 98.25 85 PHE A O 1
ATOM 673 N N . VAL A 1 86 ? 24.547 -17.203 -11.578 1 98.25 86 VAL A N 1
ATOM 674 C CA . VAL A 1 86 ? 25.875 -17.719 -11.914 1 98.25 86 VAL A CA 1
ATOM 675 C C . VAL A 1 86 ? 26.266 -18.812 -10.914 1 98.25 86 VAL A C 1
ATOM 677 O O . VAL A 1 86 ? 26.766 -19.875 -11.297 1 98.25 86 VAL A O 1
ATOM 680 N N . LYS A 1 87 ? 26.031 -18.516 -9.633 1 98.5 87 LYS A N 1
ATOM 681 C CA . LYS A 1 87 ? 26.328 -19.484 -8.594 1 98.5 87 LYS A CA 1
ATOM 682 C C . LYS A 1 87 ? 25.5 -20.766 -8.781 1 98.5 87 LYS A C 1
ATOM 684 O O . LYS A 1 87 ? 26 -21.875 -8.555 1 98.5 87 LYS A O 1
ATOM 689 N N . PHE A 1 88 ? 24.297 -20.609 -9.133 1 98.62 88 PHE A N 1
ATOM 690 C CA . PHE A 1 88 ? 23.422 -21.766 -9.367 1 98.62 88 PHE A CA 1
ATOM 691 C C . PHE A 1 88 ? 23.922 -22.594 -10.547 1 98.62 88 PHE A C 1
ATOM 693 O O . PHE A 1 88 ? 23.938 -23.828 -10.484 1 98.62 88 PHE A O 1
ATOM 700 N N . HIS A 1 89 ? 24.375 -21.922 -11.641 1 98.75 89 HIS A N 1
ATOM 701 C CA . HIS A 1 89 ? 24.938 -22.625 -12.797 1 98.75 89 HIS A CA 1
ATOM 702 C C . HIS A 1 89 ? 26.172 -23.422 -12.406 1 98.75 89 HIS A C 1
ATOM 704 O O . HIS A 1 89 ? 26.359 -24.547 -12.867 1 98.75 89 HIS A O 1
ATOM 710 N N . GLU A 1 90 ? 27.016 -22.797 -11.555 1 98.62 90 GLU A N 1
ATOM 711 C CA . GLU A 1 90 ? 28.203 -23.5 -11.07 1 98.62 90 GLU A CA 1
ATOM 712 C C . GLU A 1 90 ? 27.812 -24.719 -10.25 1 98.62 90 GLU A C 1
ATOM 714 O O . GLU A 1 90 ? 28.453 -25.781 -10.375 1 98.62 90 GLU A O 1
ATOM 719 N N . PHE A 1 91 ? 26.859 -24.547 -9.453 1 98.69 91 PHE A N 1
ATOM 720 C CA . PHE A 1 91 ? 26.344 -25.656 -8.664 1 98.69 91 PHE A CA 1
ATOM 721 C C . PHE A 1 91 ? 25.891 -26.797 -9.562 1 98.69 91 PHE A C 1
ATOM 723 O O . PHE A 1 91 ? 26.234 -27.953 -9.344 1 98.69 91 PHE A O 1
ATOM 730 N N . LEU A 1 92 ? 25.031 -26.469 -10.648 1 98.88 92 LEU A N 1
ATOM 731 C CA . LEU A 1 92 ? 24.547 -27.469 -11.57 1 98.88 92 LEU A CA 1
ATOM 732 C C . LEU A 1 92 ? 25.703 -28.188 -12.273 1 98.88 92 LEU A C 1
ATOM 734 O O . LEU A 1 92 ? 25.672 -29.406 -12.43 1 98.88 92 LEU A O 1
ATOM 738 N N . ARG A 1 93 ? 26.656 -27.438 -12.727 1 98.44 93 ARG A N 1
ATOM 739 C CA . ARG A 1 93 ? 27.828 -28.031 -13.383 1 98.44 93 ARG A CA 1
ATOM 740 C C . ARG A 1 93 ? 28.531 -29.016 -12.461 1 98.44 93 ARG A C 1
ATOM 742 O O . ARG A 1 93 ? 28.984 -30.078 -12.898 1 98.44 93 ARG A O 1
ATOM 749 N N . GLY A 1 94 ? 28.672 -28.625 -11.211 1 98.56 94 GLY A N 1
ATOM 750 C CA . GLY A 1 94 ? 29.344 -29.484 -10.234 1 98.56 94 GLY A CA 1
ATOM 751 C C . GLY A 1 94 ? 28.562 -30.734 -9.898 1 98.56 94 GLY A C 1
ATOM 752 O O . GLY A 1 94 ? 29.141 -31.812 -9.758 1 98.56 94 GLY A O 1
ATOM 753 N N . GLU A 1 95 ? 27.266 -30.609 -9.797 1 98.56 95 GLU A N 1
ATOM 754 C CA . GLU A 1 95 ? 26.422 -31.719 -9.328 1 98.56 95 GLU A CA 1
ATOM 755 C C . GLU A 1 95 ? 26.062 -32.656 -10.469 1 98.56 95 GLU A C 1
ATOM 757 O O . GLU A 1 95 ? 25.688 -33.812 -10.234 1 98.56 95 GLU A O 1
ATOM 762 N N . PHE A 1 96 ? 26.219 -32.188 -11.719 1 98.75 96 PHE A N 1
ATOM 763 C CA . PHE A 1 96 ? 25.844 -33.031 -12.867 1 98.75 96 PHE A CA 1
ATOM 764 C C . PHE A 1 96 ? 26.969 -33.031 -13.906 1 98.75 96 PHE A C 1
ATOM 766 O O . PHE A 1 96 ? 26.766 -32.594 -15.047 1 98.75 96 PHE A O 1
ATOM 773 N N . PRO A 1 97 ? 28.078 -33.594 -13.609 1 98.56 97 PRO A N 1
ATOM 774 C CA . PRO A 1 97 ? 29.25 -33.531 -14.477 1 98.56 97 PRO A CA 1
ATOM 775 C C . PRO A 1 97 ? 29.062 -34.312 -15.781 1 98.56 97 PRO A C 1
ATOM 777 O O . PRO A 1 97 ? 29.531 -33.875 -16.828 1 98.56 97 PRO A O 1
ATOM 780 N N . LEU A 1 98 ? 28.391 -35.438 -15.82 1 98.69 98 LEU A N 1
ATOM 781 C CA . LEU A 1 98 ? 28.203 -36.25 -17.031 1 98.69 98 LEU A CA 1
ATOM 782 C C . LEU A 1 98 ? 27.328 -35.5 -18.031 1 98.69 98 LEU A C 1
ATOM 784 O O . LEU A 1 98 ? 27.594 -35.531 -19.234 1 98.69 98 LEU A O 1
ATOM 788 N N . THR A 1 99 ? 26.312 -34.875 -17.5 1 98.56 99 THR A N 1
ATOM 789 C CA . THR A 1 99 ? 25.453 -34.062 -18.375 1 98.56 99 THR A CA 1
ATOM 790 C C . THR A 1 99 ? 26.266 -32.969 -19.047 1 98.56 99 THR A C 1
ATOM 792 O O . THR A 1 99 ? 26.156 -32.75 -20.266 1 98.56 99 THR A O 1
ATOM 795 N N . HIS A 1 100 ? 27.094 -32.312 -18.297 1 98.44 100 HIS A N 1
ATOM 796 C CA . HIS A 1 100 ? 27.844 -31.172 -18.812 1 98.44 100 HIS A CA 1
ATOM 797 C C . HIS A 1 100 ? 28.984 -31.625 -19.719 1 98.44 100 HIS A C 1
ATOM 799 O O . HIS A 1 100 ? 29.453 -30.844 -20.562 1 98.44 100 HIS A O 1
ATOM 805 N N . GLU A 1 101 ? 29.375 -32.875 -19.562 1 98.19 101 GLU A N 1
ATOM 806 C CA . GLU A 1 101 ? 30.422 -33.438 -20.438 1 98.19 101 GLU A CA 1
ATOM 807 C C . GLU A 1 101 ? 29.812 -33.969 -21.734 1 98.19 101 GLU A C 1
ATOM 809 O O . GLU A 1 101 ? 30.469 -33.938 -22.781 1 98.19 101 GLU A O 1
ATOM 814 N N . THR A 1 102 ? 28.641 -34.438 -21.656 1 98.5 102 THR A N 1
ATOM 815 C CA . THR A 1 102 ? 28.047 -35.188 -22.766 1 98.5 102 THR A CA 1
ATOM 816 C C . THR A 1 102 ? 27.156 -34.281 -23.625 1 98.5 102 THR A C 1
ATOM 818 O O . THR A 1 102 ? 27.172 -34.344 -24.844 1 98.5 102 THR A O 1
ATOM 821 N N . LEU A 1 103 ? 26.344 -33.5 -23 1 98.69 103 LEU A N 1
ATOM 822 C CA . LEU A 1 103 ? 25.438 -32.594 -23.734 1 98.69 103 LEU A CA 1
ATOM 823 C C . LEU A 1 103 ? 26.109 -31.281 -24.062 1 98.69 103 LEU A C 1
ATOM 825 O O . LEU A 1 103 ? 27.016 -30.844 -23.344 1 98.69 103 LEU A O 1
ATOM 829 N N . SER A 1 104 ? 25.672 -30.672 -25.219 1 98.62 104 SER A N 1
ATOM 830 C CA . SER A 1 104 ? 26.078 -29.297 -25.516 1 98.62 104 SER A CA 1
ATOM 831 C C . SER A 1 104 ? 25.219 -28.297 -24.734 1 98.62 104 SER A C 1
ATOM 833 O O . SER A 1 104 ? 24 -28.406 -24.719 1 98.62 104 SER A O 1
ATOM 835 N N . LEU A 1 105 ? 25.875 -27.344 -24.109 1 98.69 105 LEU A N 1
ATOM 836 C CA . LEU A 1 105 ? 25.188 -26.312 -23.344 1 98.69 105 LEU A CA 1
ATOM 837 C C . LEU A 1 105 ? 25.328 -24.953 -24.016 1 98.69 105 LEU A C 1
ATOM 839 O O . LEU A 1 105 ? 26.438 -24.5 -24.312 1 98.69 105 LEU A O 1
ATOM 843 N N . GLU A 1 106 ? 24.219 -24.328 -24.359 1 98.56 106 GLU A N 1
ATOM 844 C CA . GLU A 1 106 ? 24.172 -22.938 -24.812 1 98.56 106 GLU A CA 1
ATOM 845 C C . GLU A 1 106 ? 23.516 -22.047 -23.766 1 98.56 106 GLU A C 1
ATOM 847 O O . GLU A 1 106 ? 22.422 -22.328 -23.281 1 98.56 106 GLU A O 1
ATOM 852 N N . LYS A 1 107 ? 24.281 -21.031 -23.359 1 98.25 107 LYS A N 1
ATOM 853 C CA . LYS A 1 107 ? 23.688 -19.984 -22.531 1 98.25 107 LYS A CA 1
ATOM 854 C C . LYS A 1 107 ? 22.969 -18.938 -23.391 1 98.25 107 LYS A C 1
ATOM 856 O O . LYS A 1 107 ? 23.578 -18.344 -24.281 1 98.25 107 LYS A O 1
ATOM 861 N N . ILE A 1 108 ? 21.734 -18.828 -23.188 1 98.44 108 ILE A N 1
ATOM 862 C CA . ILE A 1 108 ? 20.906 -17.953 -24 1 98.44 108 ILE A CA 1
ATOM 863 C C . ILE A 1 108 ? 20.484 -16.734 -23.188 1 98.44 108 ILE A C 1
ATOM 865 O O . ILE A 1 108 ? 19.922 -16.859 -22.109 1 98.44 108 ILE A O 1
ATOM 869 N N . ASN A 1 109 ? 20.672 -15.555 -23.75 1 97.94 109 ASN A N 1
ATOM 870 C CA . ASN A 1 109 ? 20.391 -14.281 -23.094 1 97.94 109 ASN A CA 1
ATOM 871 C C . ASN A 1 109 ? 20.953 -14.242 -21.672 1 97.94 109 ASN A C 1
ATOM 873 O O . ASN A 1 109 ? 20.219 -13.945 -20.734 1 97.94 109 ASN A O 1
ATOM 877 N N . THR A 1 110 ? 22.141 -14.75 -21.562 1 97.25 110 THR A N 1
ATOM 878 C CA . THR A 1 110 ? 23.016 -14.656 -20.391 1 97.25 110 THR A CA 1
ATOM 879 C C . THR A 1 110 ? 22.75 -15.812 -19.422 1 97.25 110 THR A C 1
ATOM 881 O O . THR A 1 110 ? 23.656 -16.562 -19.062 1 97.25 110 THR A O 1
ATOM 884 N N . TYR A 1 111 ? 21.422 -16.016 -18.938 1 98.19 111 TYR A N 1
ATOM 885 C CA . TYR A 1 111 ? 21.203 -16.953 -17.844 1 98.19 111 TYR A CA 1
ATOM 886 C C . TYR A 1 111 ? 20.312 -18.109 -18.266 1 98.19 111 TYR A C 1
ATOM 888 O O . TYR A 1 111 ? 20.094 -19.062 -17.516 1 98.19 111 TYR A O 1
ATOM 896 N N . GLY A 1 112 ? 19.703 -18 -19.516 1 98.69 112 GLY A N 1
ATOM 897 C CA . GLY A 1 112 ? 18.969 -19.141 -20.031 1 98.69 112 GLY A CA 1
ATOM 898 C C . GLY A 1 112 ? 19.859 -20.328 -20.359 1 98.69 112 GLY A C 1
ATOM 899 O O . GLY A 1 112 ? 20.969 -20.156 -20.875 1 98.69 112 GLY A O 1
ATOM 900 N N . LEU A 1 113 ? 19.422 -21.531 -20 1 98.88 113 LEU A N 1
ATOM 901 C CA . LEU A 1 113 ? 20.219 -22.734 -20.25 1 98.88 113 LEU A CA 1
ATOM 902 C C . LEU A 1 113 ? 19.516 -23.641 -21.266 1 98.88 113 LEU A C 1
ATOM 904 O O . LEU A 1 113 ? 18.344 -24 -21.078 1 98.88 113 LEU A O 1
ATOM 908 N N . LEU A 1 114 ? 20.156 -23.953 -22.297 1 98.88 114 LEU A N 1
ATOM 909 C CA . LEU A 1 114 ? 19.688 -24.922 -23.281 1 98.88 114 LEU A CA 1
ATOM 910 C C . LEU A 1 114 ? 20.688 -26.047 -23.438 1 98.88 114 LEU A C 1
ATOM 912 O O . LEU A 1 114 ? 21.797 -25.844 -23.953 1 98.88 114 LEU A O 1
ATOM 916 N N . TYR A 1 115 ? 20.328 -27.25 -22.938 1 98.88 115 TYR A N 1
ATOM 917 C CA . TYR A 1 115 ? 21.125 -28.453 -23.125 1 98.88 115 TYR A CA 1
ATOM 918 C C . TYR A 1 115 ? 20.625 -29.234 -24.344 1 98.88 115 TYR A C 1
ATOM 920 O O . TYR A 1 115 ? 19.422 -29.391 -24.531 1 98.88 115 TYR A O 1
ATOM 928 N N . THR A 1 116 ? 21.562 -29.688 -25.141 1 98.81 116 THR A N 1
ATOM 929 C CA . THR A 1 116 ? 21.234 -30.531 -26.297 1 98.81 116 THR A CA 1
ATOM 930 C C . THR A 1 116 ? 21.938 -31.875 -26.203 1 98.81 116 THR A C 1
ATOM 932 O O . THR A 1 116 ? 23.172 -31.938 -26.188 1 98.81 116 THR A O 1
ATOM 935 N N . TRP A 1 117 ? 21.172 -32.906 -26 1 98.75 117 TRP A N 1
ATOM 936 C CA . TRP A 1 117 ? 21.641 -34.281 -26.156 1 98.75 117 TRP A CA 1
ATOM 937 C C . TRP A 1 117 ? 21.344 -34.781 -27.562 1 98.75 117 TRP A C 1
ATOM 939 O O . TRP A 1 117 ? 20.25 -35.281 -27.828 1 98.75 117 TRP A O 1
ATOM 949 N N . GLU A 1 118 ? 22.391 -34.75 -28.375 1 98.19 118 GLU A N 1
ATOM 950 C CA . GLU A 1 118 ? 22.203 -35.062 -29.781 1 98.19 118 GLU A CA 1
ATOM 951 C C . GLU A 1 118 ? 21.812 -36.531 -29.984 1 98.19 118 GLU A C 1
ATOM 953 O O . GLU A 1 118 ? 22.484 -37.406 -29.469 1 98.19 118 GLU A O 1
ATOM 958 N N . GLY A 1 119 ? 20.703 -36.719 -30.734 1 97.62 119 GLY A N 1
ATOM 959 C CA . GLY A 1 119 ? 20.297 -38.062 -31.094 1 97.62 119 GLY A CA 1
ATOM 960 C C . GLY A 1 119 ? 21.031 -38.594 -32.312 1 97.62 119 GLY A C 1
ATOM 961 O O . GLY A 1 119 ? 21.594 -37.844 -33.094 1 97.62 119 GLY A O 1
ATOM 962 N N . SER A 1 120 ? 20.984 -39.875 -32.5 1 97.12 120 SER A N 1
ATOM 963 C CA . SER A 1 120 ? 21.688 -40.5 -33.625 1 97.12 120 SER A CA 1
ATOM 964 C C . SER A 1 120 ? 20.906 -40.344 -34.906 1 97.12 120 SER A C 1
ATOM 966 O O . SER A 1 120 ? 21.469 -40.469 -36 1 97.12 120 SER A O 1
ATOM 968 N N . ASP A 1 121 ? 19.609 -40.031 -34.875 1 97.12 121 ASP A N 1
ATOM 969 C CA . ASP A 1 121 ? 18.766 -39.875 -36.062 1 97.12 121 ASP A CA 1
ATOM 970 C C . ASP A 1 121 ? 18.281 -38.406 -36.188 1 97.12 121 ASP A C 1
ATOM 972 O O . ASP A 1 121 ? 17.266 -38.062 -35.562 1 97.12 121 ASP A O 1
ATOM 976 N N . PRO A 1 122 ? 18.859 -37.688 -37 1 93.94 122 PRO A N 1
ATOM 977 C CA . PRO A 1 122 ? 18.516 -36.25 -37.094 1 93.94 122 PRO A CA 1
ATOM 978 C C . PRO A 1 122 ? 17.156 -36.031 -37.75 1 93.94 122 PRO A C 1
ATOM 980 O O . PRO A 1 122 ? 16.656 -34.906 -37.719 1 93.94 122 PRO A O 1
ATOM 983 N N . SER A 1 123 ? 16.578 -36.969 -38.281 1 95.12 123 SER A N 1
ATOM 984 C CA . SER A 1 123 ? 15.281 -36.812 -38.938 1 95.12 123 SER A CA 1
ATOM 985 C C . SER A 1 123 ? 14.148 -36.781 -37.938 1 95.12 123 SER A C 1
ATOM 987 O O . SER A 1 123 ? 13.031 -36.375 -38.25 1 95.12 123 SER A O 1
ATOM 989 N N . LEU A 1 124 ? 14.438 -37.25 -36.781 1 97.06 124 LEU A N 1
ATOM 990 C CA . LEU A 1 124 ? 13.43 -37.25 -35.719 1 97.06 124 LEU A CA 1
ATOM 991 C C . LEU A 1 124 ? 13.344 -35.906 -35.031 1 97.06 124 LEU A C 1
ATOM 993 O O . LEU A 1 124 ? 14.367 -35.312 -34.688 1 97.06 124 LEU A O 1
ATOM 997 N N . LYS A 1 125 ? 12.109 -35.375 -34.906 1 97.75 125 LYS A N 1
ATOM 998 C CA . LYS A 1 125 ? 11.914 -34.125 -34.156 1 97.75 125 LYS A CA 1
ATOM 999 C C . LYS A 1 125 ? 12.305 -34.281 -32.688 1 97.75 125 LYS A C 1
ATOM 1001 O O . LYS A 1 125 ? 12 -35.281 -32.062 1 97.75 125 LYS A O 1
ATOM 1006 N N . PRO A 1 126 ? 12.969 -33.312 -32.094 1 98.44 126 PRO A N 1
ATOM 1007 C CA . PRO A 1 126 ? 13.469 -33.406 -30.734 1 98.44 126 PRO A CA 1
ATOM 1008 C C . PRO A 1 126 ? 12.352 -33.375 -29.688 1 98.44 126 PRO A C 1
ATOM 1010 O O . PRO A 1 126 ? 11.305 -32.75 -29.922 1 98.44 126 PRO A O 1
ATOM 1013 N N . LEU A 1 127 ? 12.586 -34 -28.578 1 98.62 127 LEU A N 1
ATOM 1014 C CA . LEU A 1 127 ? 11.805 -33.875 -27.359 1 98.62 127 LEU A CA 1
ATOM 1015 C C . LEU A 1 127 ? 12.352 -32.75 -26.469 1 98.62 127 LEU A C 1
ATOM 1017 O O . LEU A 1 127 ? 13.562 -32.688 -26.234 1 98.62 127 LEU A O 1
ATOM 1021 N N . LEU A 1 128 ? 11.461 -31.859 -26 1 98.81 128 LEU A N 1
ATOM 1022 C CA . LEU A 1 128 ? 11.898 -30.766 -25.141 1 98.81 128 LEU A CA 1
ATOM 1023 C C . LEU A 1 128 ? 11.352 -30.938 -23.719 1 98.81 128 LEU A C 1
ATOM 1025 O O . LEU A 1 128 ? 10.141 -31.047 -23.531 1 98.81 128 LEU A O 1
ATOM 1029 N N . LEU A 1 129 ? 12.227 -31.016 -22.75 1 98.81 129 LEU A N 1
ATOM 1030 C CA . LEU A 1 129 ? 11.891 -30.969 -21.344 1 98.81 129 LEU A CA 1
ATOM 1031 C C . LEU A 1 129 ? 12.234 -29.609 -20.75 1 98.81 129 LEU A C 1
ATOM 1033 O O . LEU A 1 129 ? 13.375 -29.141 -20.875 1 98.81 129 LEU A O 1
ATOM 1037 N N . MET A 1 130 ? 11.203 -29 -20.062 1 98.56 130 MET A N 1
ATOM 1038 C CA . MET A 1 130 ? 11.367 -27.625 -19.609 1 98.56 130 MET A CA 1
ATOM 1039 C C . MET A 1 130 ? 11.203 -27.531 -18.094 1 98.56 130 MET A C 1
ATOM 1041 O O . MET A 1 130 ? 10.578 -28.406 -17.484 1 98.56 130 MET A O 1
ATOM 1045 N N . ALA A 1 131 ? 11.797 -26.578 -17.531 1 98.25 131 ALA A N 1
ATOM 1046 C CA . ALA A 1 131 ? 11.633 -26.047 -16.188 1 98.25 131 ALA A CA 1
ATOM 1047 C C . ALA A 1 131 ? 12.156 -24.609 -16.094 1 98.25 131 ALA A C 1
ATOM 1049 O O . ALA A 1 131 ? 12.391 -23.969 -17.125 1 98.25 131 ALA A O 1
ATOM 1050 N N . HIS A 1 132 ? 12.133 -24 -14.953 1 98.44 132 HIS A N 1
ATOM 1051 C CA . HIS A 1 132 ? 12.727 -22.672 -14.82 1 98.44 132 HIS A CA 1
ATOM 1052 C C . HIS A 1 132 ? 13.523 -22.562 -13.523 1 98.44 132 HIS A C 1
ATOM 1054 O O . HIS A 1 132 ? 13.297 -23.312 -12.578 1 98.44 132 HIS A O 1
ATOM 1060 N N . GLN A 1 133 ? 14.391 -21.609 -13.531 1 98.56 133 GLN A N 1
ATOM 1061 C CA . GLN A 1 133 ? 15.414 -21.5 -12.492 1 98.56 133 GLN A CA 1
ATOM 1062 C C . GLN A 1 133 ? 14.945 -20.578 -11.359 1 98.56 133 GLN A C 1
ATOM 1064 O O . GLN A 1 133 ? 15.359 -20.75 -10.211 1 98.56 133 GLN A O 1
ATOM 1069 N N . ASP A 1 134 ? 14.148 -19.594 -11.703 1 98.06 134 ASP A N 1
ATOM 1070 C CA . ASP A 1 134 ? 13.867 -18.516 -10.758 1 98.06 134 ASP A CA 1
ATOM 1071 C C . ASP A 1 134 ? 12.75 -18.906 -9.797 1 98.06 134 ASP A C 1
ATOM 1073 O O . ASP A 1 134 ? 12 -19.844 -10.055 1 98.06 134 ASP A O 1
ATOM 1077 N N . VAL A 1 135 ? 12.734 -18.172 -8.68 1 96.69 135 VAL A N 1
ATOM 1078 C CA . VAL A 1 135 ? 11.703 -18.344 -7.66 1 96.69 135 VAL A CA 1
ATOM 1079 C C . VAL A 1 135 ? 11.141 -16.984 -7.262 1 96.69 135 VAL A C 1
ATOM 1081 O O . VAL A 1 135 ? 11.703 -15.945 -7.605 1 96.69 135 VAL A O 1
ATOM 1084 N N . VAL A 1 136 ? 9.977 -16.984 -6.609 1 94.31 136 VAL A N 1
ATOM 1085 C CA . VAL A 1 136 ? 9.359 -15.742 -6.156 1 94.31 136 VAL A CA 1
ATOM 1086 C C . VAL A 1 136 ? 10.031 -15.266 -4.875 1 94.31 136 VAL A C 1
ATOM 1088 O O . VAL A 1 136 ? 10.625 -16.062 -4.145 1 94.31 136 VAL A O 1
ATOM 1091 N N . PRO A 1 137 ? 9.938 -13.977 -4.582 1 94.12 137 PRO A N 1
ATOM 1092 C CA . PRO A 1 137 ? 10.578 -13.438 -3.379 1 94.12 137 PRO A CA 1
ATOM 1093 C C . PRO A 1 137 ? 9.898 -13.906 -2.092 1 94.12 137 PRO A C 1
ATOM 1095 O O . PRO A 1 137 ? 8.758 -14.383 -2.125 1 94.12 137 PRO A O 1
ATOM 1098 N N . VAL A 1 138 ? 10.711 -13.797 -1.041 1 92.25 138 VAL A N 1
ATOM 1099 C CA . VAL A 1 138 ? 10.219 -13.992 0.321 1 92.25 138 VAL A CA 1
ATOM 1100 C C . VAL A 1 138 ? 10.094 -12.641 1.022 1 92.25 138 VAL A C 1
ATOM 1102 O O . VAL A 1 138 ? 11.047 -11.859 1.055 1 92.25 138 VAL A O 1
ATOM 1105 N N . GLY A 1 139 ? 8.898 -12.422 1.5 1 86.56 139 GLY A N 1
ATOM 1106 C CA . GLY A 1 139 ? 8.727 -11.18 2.234 1 86.56 139 GLY A CA 1
ATOM 1107 C C . GLY A 1 139 ? 9.508 -11.148 3.537 1 86.56 139 GLY A C 1
ATOM 1108 O O . GLY A 1 139 ? 9.469 -12.102 4.312 1 86.56 139 GLY A O 1
ATOM 1109 N N . GLU A 1 140 ? 10.195 -10.016 3.756 1 86.94 140 GLU A N 1
ATOM 1110 C CA . GLU A 1 140 ? 10.969 -9.883 4.984 1 86.94 140 GLU A CA 1
ATOM 1111 C C . GLU A 1 140 ? 10.062 -9.906 6.215 1 86.94 140 GLU A C 1
ATOM 1113 O O . GLU A 1 140 ? 10.438 -10.461 7.25 1 86.94 140 GLU A O 1
ATOM 1118 N N . GLU A 1 141 ? 8.969 -9.461 6.07 1 82.56 141 GLU A N 1
ATOM 1119 C CA . GLU A 1 141 ? 8.047 -9.312 7.191 1 82.56 141 GLU A CA 1
ATOM 1120 C C . GLU A 1 141 ? 7.473 -10.664 7.613 1 82.56 141 GLU A C 1
ATOM 1122 O O . GLU A 1 141 ? 6.996 -10.82 8.742 1 82.56 141 GLU A O 1
ATOM 1127 N N . THR A 1 142 ? 7.5 -11.609 6.715 1 84.56 142 THR A N 1
ATOM 1128 C CA . THR A 1 142 ? 6.902 -12.906 7.027 1 84.56 142 THR A CA 1
ATOM 1129 C C . THR A 1 142 ? 7.973 -13.977 7.164 1 84.56 142 THR A C 1
ATOM 1131 O O . THR A 1 142 ? 7.66 -15.164 7.293 1 84.56 142 THR A O 1
ATOM 1134 N N . ARG A 1 143 ? 9.195 -13.609 7.074 1 89.81 143 ARG A N 1
ATOM 1135 C CA . ARG A 1 143 ? 10.289 -14.562 7.188 1 89.81 143 ARG A CA 1
ATOM 1136 C C . ARG A 1 143 ? 10.219 -15.328 8.508 1 89.81 143 ARG A C 1
ATOM 1138 O O . ARG A 1 143 ? 10.555 -16.516 8.562 1 89.81 143 ARG A O 1
ATOM 1145 N N . GLY A 1 144 ? 9.805 -14.68 9.531 1 88.44 144 GLY A N 1
ATOM 1146 C CA . GLY A 1 144 ? 9.711 -15.289 10.844 1 88.44 144 GLY A CA 1
ATOM 1147 C C . GLY A 1 144 ? 8.625 -16.359 10.93 1 88.44 144 GLY A C 1
ATOM 1148 O O . GLY A 1 144 ? 8.625 -17.172 11.852 1 88.44 144 GLY A O 1
ATOM 1149 N N . ASP A 1 145 ? 7.785 -16.438 10 1 86.88 145 ASP A N 1
ATOM 1150 C CA . ASP A 1 145 ? 6.672 -17.375 10 1 86.88 145 ASP A CA 1
ATOM 1151 C C . ASP A 1 145 ? 7.078 -18.703 9.359 1 86.88 145 ASP A C 1
ATOM 1153 O O . ASP A 1 145 ? 6.312 -19.672 9.383 1 86.88 145 ASP A O 1
ATOM 1157 N N . TRP A 1 146 ? 8.258 -18.781 8.812 1 93 146 TRP A N 1
ATOM 1158 C CA . TRP A 1 146 ? 8.781 -20 8.219 1 93 146 TRP A CA 1
ATOM 1159 C C . TRP A 1 146 ? 9.281 -20.953 9.297 1 93 146 TRP A C 1
ATOM 1161 O O . TRP A 1 146 ? 9.969 -20.531 10.234 1 93 146 TRP A O 1
ATOM 1171 N N . ILE A 1 147 ? 8.914 -22.234 9.227 1 94 147 ILE A N 1
ATOM 1172 C CA . ILE A 1 147 ? 9.414 -23.25 10.148 1 94 147 ILE A CA 1
ATOM 1173 C C . ILE A 1 147 ? 10.93 -23.375 10 1 94 147 ILE A C 1
ATOM 1175 O O . ILE A 1 147 ? 11.648 -23.484 10.992 1 94 147 ILE A O 1
ATOM 1179 N N . TYR A 1 148 ? 11.312 -23.406 8.734 1 96.25 148 TYR A N 1
ATOM 1180 C CA . TYR A 1 148 ? 12.727 -23.375 8.367 1 96.25 148 TYR A CA 1
ATOM 1181 C C . TYR A 1 148 ? 13.031 -22.234 7.414 1 96.25 148 TYR A C 1
ATOM 1183 O O . TYR A 1 148 ? 12.164 -21.812 6.645 1 96.25 148 TYR A O 1
ATOM 1191 N N . ASP A 1 149 ? 14.25 -21.75 7.453 1 96.5 149 ASP A N 1
ATOM 1192 C CA . ASP A 1 149 ? 14.625 -20.641 6.582 1 96.5 149 ASP A CA 1
ATOM 1193 C C . ASP A 1 149 ? 14.273 -20.953 5.125 1 96.5 149 ASP A C 1
ATOM 1195 O O . ASP A 1 149 ? 14.5 -22.062 4.648 1 96.5 149 ASP A O 1
ATOM 1199 N N . PRO A 1 150 ? 13.711 -19.969 4.461 1 96.44 150 PRO A N 1
ATOM 1200 C CA . PRO A 1 150 ? 13.18 -20.219 3.121 1 96.44 150 PRO A CA 1
ATOM 1201 C C . PRO A 1 150 ? 14.242 -20.703 2.139 1 96.44 150 PRO A C 1
ATOM 1203 O O . PRO A 1 150 ? 13.914 -21.266 1.095 1 96.44 150 PRO A O 1
ATOM 1206 N N . PHE A 1 151 ? 15.523 -20.5 2.424 1 97.69 151 PHE A N 1
ATOM 1207 C CA . PHE A 1 151 ? 16.562 -20.891 1.478 1 97.69 151 PHE A CA 1
ATOM 1208 C C . PHE A 1 151 ? 17.547 -21.859 2.129 1 97.69 151 PHE A C 1
ATOM 1210 O O . PHE A 1 151 ? 18.719 -21.922 1.724 1 97.69 151 PHE A O 1
ATOM 1217 N N . SER A 1 152 ? 17.062 -22.609 3.102 1 97.44 152 SER A N 1
ATOM 1218 C CA . SER A 1 152 ? 17.938 -23.547 3.809 1 97.44 152 SER A CA 1
ATOM 1219 C C . SER A 1 152 ? 18.016 -24.875 3.082 1 97.44 152 SER A C 1
ATOM 1221 O O . SER A 1 152 ? 19.016 -25.578 3.174 1 97.44 152 SER A O 1
ATOM 1223 N N . GLY A 1 153 ? 16.969 -25.25 2.371 1 98.06 153 GLY A N 1
ATOM 1224 C CA . GLY A 1 153 ? 16.891 -26.594 1.825 1 98.06 153 GLY A CA 1
ATOM 1225 C C . GLY A 1 153 ? 16.859 -27.672 2.895 1 98.06 153 GLY A C 1
ATOM 1226 O O . GLY A 1 153 ? 17.312 -28.797 2.666 1 98.06 153 GLY A O 1
ATOM 1227 N N . PHE A 1 154 ? 16.297 -27.344 3.992 1 98.25 154 PHE A N 1
ATOM 1228 C CA . PHE A 1 154 ? 16.328 -28.25 5.125 1 98.25 154 PHE A CA 1
ATOM 1229 C C . PHE A 1 154 ? 15.531 -29.516 4.816 1 98.25 154 PHE A C 1
ATOM 1231 O O . PHE A 1 154 ? 14.414 -29.453 4.297 1 98.25 154 PHE A O 1
ATOM 1238 N N . PHE A 1 155 ? 16.172 -30.641 5.098 1 98.44 155 PHE A N 1
ATOM 1239 C CA . PHE A 1 155 ? 15.531 -31.938 4.969 1 98.44 155 PHE A CA 1
ATOM 1240 C C . PHE A 1 155 ? 15.148 -32.5 6.336 1 98.44 155 PHE A C 1
ATOM 1242 O O . PHE A 1 155 ? 16.016 -32.688 7.195 1 98.44 155 PHE A O 1
ATOM 1249 N N . ASP A 1 156 ? 13.844 -32.75 6.52 1 97.88 156 ASP A N 1
ATOM 1250 C CA . ASP A 1 156 ? 13.414 -33.156 7.855 1 97.88 156 ASP A CA 1
ATOM 1251 C C . ASP A 1 156 ? 13.203 -34.688 7.93 1 97.88 156 ASP A C 1
ATOM 1253 O O . ASP A 1 156 ? 12.547 -35.188 8.852 1 97.88 156 ASP A O 1
ATOM 1257 N N . GLY A 1 157 ? 13.586 -35.406 6.93 1 97.5 157 GLY A N 1
ATOM 1258 C CA . GLY A 1 157 ? 13.398 -36.844 6.859 1 97.5 157 GLY A CA 1
ATOM 1259 C C . GLY A 1 157 ? 12.367 -37.281 5.824 1 97.5 157 GLY A C 1
ATOM 1260 O O . GLY A 1 157 ? 12.406 -38.406 5.324 1 97.5 157 GLY A O 1
ATOM 1261 N N . GLU A 1 158 ? 11.516 -36.344 5.531 1 97.12 158 GLU A N 1
ATOM 1262 C CA . GLU A 1 158 ? 10.469 -36.594 4.547 1 97.12 158 GLU A CA 1
ATOM 1263 C C . GLU A 1 158 ? 10.336 -35.438 3.562 1 97.12 158 GLU A C 1
ATOM 1265 O O . GLU A 1 158 ? 10.297 -35.656 2.348 1 97.12 158 GLU A O 1
ATOM 1270 N N . ASN A 1 159 ? 10.352 -34.25 4.113 1 97.31 159 ASN A N 1
ATOM 1271 C CA . ASN A 1 159 ? 10.156 -33.031 3.33 1 97.31 159 ASN A CA 1
ATOM 1272 C C . ASN A 1 159 ? 11.469 -32.281 3.115 1 97.31 159 ASN A C 1
ATOM 1274 O O . ASN A 1 159 ? 12.344 -32.312 3.98 1 97.31 159 ASN A O 1
ATOM 1278 N N . ILE A 1 160 ? 11.594 -31.703 1.98 1 97.94 160 ILE A N 1
ATOM 1279 C CA . ILE A 1 160 ? 12.617 -30.703 1.721 1 97.94 160 ILE A CA 1
ATOM 1280 C C . ILE A 1 160 ? 11.984 -29.312 1.661 1 97.94 160 ILE A C 1
ATOM 1282 O O . ILE A 1 160 ? 11.141 -29.047 0.806 1 97.94 160 ILE A O 1
ATOM 1286 N N . TRP A 1 161 ? 12.453 -28.5 2.564 1 97.31 161 TRP A N 1
ATOM 1287 C CA . TRP A 1 161 ? 11.797 -27.203 2.777 1 97.31 161 TRP A CA 1
ATOM 1288 C C . TRP A 1 161 ? 12.562 -26.094 2.08 1 97.31 161 TRP A C 1
ATOM 1290 O O . TRP A 1 161 ? 13.797 -26.078 2.072 1 97.31 161 TRP A O 1
ATOM 1300 N N . GLY A 1 162 ? 11.719 -25.156 1.529 1 97.5 162 GLY A N 1
ATOM 1301 C CA . GLY A 1 162 ? 12.344 -23.953 0.999 1 97.5 162 GLY A CA 1
ATOM 1302 C C . GLY A 1 162 ? 11.711 -23.484 -0.298 1 97.5 162 GLY A C 1
ATOM 1303 O O . GLY A 1 162 ? 11.055 -24.266 -0.994 1 97.5 162 GLY A O 1
ATOM 1304 N N . ARG A 1 163 ? 11.953 -22.203 -0.555 1 96.25 163 ARG A N 1
ATOM 1305 C CA . ARG A 1 163 ? 11.492 -21.578 -1.794 1 96.25 163 ARG A CA 1
ATOM 1306 C C . ARG A 1 163 ? 12.148 -22.234 -3.008 1 96.25 163 ARG A C 1
ATOM 1308 O O . ARG A 1 163 ? 13.383 -22.266 -3.107 1 96.25 163 ARG A O 1
ATOM 1315 N N . GLY A 1 164 ? 11.312 -22.781 -3.924 1 95.62 164 GLY A N 1
ATOM 1316 C CA . GLY A 1 164 ? 11.812 -23.484 -5.094 1 95.62 164 GLY A CA 1
ATOM 1317 C C . GLY A 1 164 ? 11.672 -24.984 -4.996 1 95.62 164 GLY A C 1
ATOM 1318 O O . GLY A 1 164 ? 11.789 -25.703 -6 1 95.62 164 GLY A O 1
ATOM 1319 N N . SER A 1 165 ? 11.398 -25.469 -3.818 1 96.12 165 SER A N 1
ATOM 1320 C CA . SER A 1 165 ? 11.258 -26.906 -3.633 1 96.12 165 SER A CA 1
ATOM 1321 C C . SER A 1 165 ? 10.086 -27.469 -4.434 1 96.12 165 SER A C 1
ATOM 1323 O O . SER A 1 165 ? 10.195 -28.531 -5.039 1 96.12 165 SER A O 1
ATOM 1325 N N . SER A 1 166 ? 9.055 -26.672 -4.441 1 92.06 166 SER A N 1
ATOM 1326 C CA . SER A 1 166 ? 7.859 -27.094 -5.176 1 92.06 166 SER A CA 1
ATOM 1327 C C . SER A 1 166 ? 7.762 -26.391 -6.523 1 92.06 166 SER A C 1
ATOM 1329 O O . SER A 1 166 ? 7.145 -26.906 -7.457 1 92.06 166 SER A O 1
ATOM 1331 N N . ASP A 1 167 ? 8.32 -25.219 -6.727 1 90.75 167 ASP A N 1
ATOM 1332 C CA . ASP A 1 167 ? 8.172 -24.391 -7.922 1 90.75 167 ASP A CA 1
ATOM 1333 C C . ASP A 1 167 ? 9.453 -23.625 -8.219 1 90.75 167 ASP A C 1
ATOM 1335 O O . ASP A 1 167 ? 9.648 -22.516 -7.711 1 90.75 167 ASP A O 1
ATOM 1339 N N . THR A 1 168 ? 10.344 -24.188 -9.133 1 92.69 168 THR A N 1
ATOM 1340 C CA . THR A 1 168 ? 10.234 -25.516 -9.727 1 92.69 168 THR A CA 1
ATOM 1341 C C . THR A 1 168 ? 11.602 -26.172 -9.82 1 92.69 168 THR A C 1
ATOM 1343 O O . THR A 1 168 ? 11.914 -26.844 -10.812 1 92.69 168 THR A O 1
ATOM 1346 N N . LYS A 1 169 ? 12.438 -25.844 -8.852 1 97.25 169 LYS A N 1
ATOM 1347 C CA . LYS A 1 169 ? 13.789 -26.391 -8.906 1 97.25 169 LYS A CA 1
ATOM 1348 C C . LYS A 1 169 ? 13.758 -27.922 -8.812 1 97.25 169 LYS A C 1
ATOM 1350 O O . LYS A 1 169 ? 14.68 -28.594 -9.281 1 97.25 169 LYS A O 1
ATOM 1355 N N . THR A 1 170 ? 12.695 -28.438 -8.234 1 97 170 THR A N 1
ATOM 1356 C CA . THR A 1 170 ? 12.539 -29.891 -8.211 1 97 170 THR A CA 1
ATOM 1357 C C . THR A 1 170 ? 12.516 -30.453 -9.633 1 97 170 THR A C 1
ATOM 1359 O O . THR A 1 170 ? 13.016 -31.547 -9.883 1 97 170 THR A O 1
ATOM 1362 N N . MET A 1 171 ? 11.93 -29.734 -10.586 1 97.56 171 MET A N 1
ATOM 1363 C CA . MET A 1 171 ? 11.867 -30.188 -11.969 1 97.56 171 MET A CA 1
ATOM 1364 C C . MET A 1 171 ? 13.242 -30.094 -12.633 1 97.56 171 MET A C 1
ATOM 1366 O O . MET A 1 171 ? 13.648 -31 -13.352 1 97.56 171 MET A O 1
ATOM 1370 N N . VAL A 1 172 ? 13.969 -29 -12.383 1 98.69 172 VAL A N 1
ATOM 1371 C CA . VAL A 1 172 ? 15.312 -28.844 -12.922 1 98.69 172 VAL A CA 1
ATOM 1372 C C . VAL A 1 172 ? 16.203 -30 -12.469 1 98.69 172 VAL A C 1
ATOM 1374 O O . VAL A 1 172 ? 16.781 -30.703 -13.305 1 98.69 172 VAL A O 1
ATOM 1377 N N . ILE A 1 173 ? 16.203 -30.203 -11.195 1 98.81 173 ILE A N 1
ATOM 1378 C CA . ILE A 1 173 ? 17.078 -31.203 -10.609 1 98.81 173 ILE A CA 1
ATOM 1379 C C . ILE A 1 173 ? 16.609 -32.594 -11.031 1 98.81 173 ILE A C 1
ATOM 1381 O O . ILE A 1 173 ? 17.438 -33.469 -11.359 1 98.81 173 ILE A O 1
ATOM 1385 N N . GLY A 1 174 ? 15.312 -32.844 -11.031 1 98.69 174 GLY A N 1
ATOM 1386 C CA . GLY A 1 174 ? 14.781 -34.125 -11.414 1 98.69 174 GLY A CA 1
ATOM 1387 C C . GLY A 1 174 ? 15.109 -34.531 -12.852 1 98.69 174 GLY A C 1
ATOM 1388 O O . GLY A 1 174 ? 15.445 -35.656 -13.133 1 98.69 174 GLY A O 1
ATOM 1389 N N . GLN A 1 175 ? 14.984 -33.594 -13.758 1 98.75 175 GLN A N 1
ATOM 1390 C CA . GLN A 1 175 ? 15.305 -33.844 -15.156 1 98.75 175 GLN A CA 1
ATOM 1391 C C . GLN A 1 175 ? 16.797 -34.125 -15.344 1 98.75 175 GLN A C 1
ATOM 1393 O O . GLN A 1 175 ? 17.172 -35.062 -16.047 1 98.75 175 GLN A O 1
ATOM 1398 N N . LEU A 1 176 ? 17.609 -33.344 -14.695 1 98.88 176 LEU A N 1
ATOM 1399 C CA . LEU A 1 176 ? 19.047 -33.5 -14.812 1 98.88 176 LEU A CA 1
ATOM 1400 C C . LEU A 1 176 ? 19.484 -34.844 -14.195 1 98.88 176 LEU A C 1
ATOM 1402 O O . LEU A 1 176 ? 20.406 -35.5 -14.703 1 98.88 176 LEU A O 1
ATOM 1406 N N . GLN A 1 177 ? 18.875 -35.219 -13.086 1 98.88 177 GLN A N 1
ATOM 1407 C CA . GLN A 1 177 ? 19.203 -36.5 -12.477 1 98.88 177 GLN A CA 1
ATOM 1408 C C . GLN A 1 177 ? 18.844 -37.656 -13.398 1 98.88 177 GLN A C 1
ATOM 1410 O O . GLN A 1 177 ? 19.562 -38.625 -13.469 1 98.88 177 GLN A O 1
ATOM 1415 N N . ALA A 1 178 ? 17.688 -37.594 -14.062 1 98.81 178 ALA A N 1
ATOM 1416 C CA . ALA A 1 178 ? 17.297 -38.625 -15.023 1 98.81 178 ALA A CA 1
ATOM 1417 C C . ALA A 1 178 ? 18.312 -38.75 -16.156 1 98.81 178 ALA A C 1
ATOM 1419 O O . ALA A 1 178 ? 18.719 -39.844 -16.516 1 98.81 178 ALA A O 1
ATOM 1420 N N . VAL A 1 179 ? 18.719 -37.625 -16.688 1 98.75 179 VAL A N 1
ATOM 1421 C CA . VAL A 1 179 ? 19.672 -37.594 -17.797 1 98.75 179 VAL A CA 1
ATOM 1422 C C . VAL A 1 179 ? 21.016 -38.156 -17.328 1 98.75 179 VAL A C 1
ATOM 1424 O O . VAL A 1 179 ? 21.625 -38.938 -18.031 1 98.75 179 VAL A O 1
ATOM 1427 N N . GLU A 1 180 ? 21.453 -37.656 -16.125 1 98.5 180 GLU A N 1
ATOM 1428 C CA . GLU A 1 180 ? 22.703 -38.156 -15.555 1 98.5 180 GLU A CA 1
ATOM 1429 C C . GLU A 1 180 ? 22.703 -39.688 -15.453 1 98.5 180 GLU A C 1
ATOM 1431 O O . GLU A 1 180 ? 23.703 -40.344 -15.773 1 98.5 180 GLU A O 1
ATOM 1436 N N . ARG A 1 181 ? 21.641 -40.219 -14.969 1 98.25 181 ARG A N 1
ATOM 1437 C CA . ARG A 1 181 ? 21.531 -41.656 -14.797 1 98.25 181 ARG A CA 1
ATOM 1438 C C . ARG A 1 181 ? 21.578 -42.375 -16.141 1 98.25 181 ARG A C 1
ATOM 1440 O O . ARG A 1 181 ? 22.25 -43.406 -16.281 1 98.25 181 ARG A O 1
ATOM 1447 N N . LEU A 1 182 ? 20.844 -41.875 -17.125 1 98.56 182 LEU A N 1
ATOM 1448 C CA . LEU A 1 182 ? 20.828 -42.469 -18.453 1 98.56 182 LEU A CA 1
ATOM 1449 C C . LEU A 1 182 ? 22.234 -42.469 -19.062 1 98.56 182 LEU A C 1
ATOM 1451 O O . LEU A 1 182 ? 22.656 -43.5 -19.625 1 98.56 182 LEU A O 1
ATOM 1455 N N . ILE A 1 183 ? 22.969 -41.375 -18.953 1 98.56 183 ILE A N 1
ATOM 1456 C CA . ILE A 1 183 ? 24.328 -41.312 -19.469 1 98.56 183 ILE A CA 1
ATOM 1457 C C . ILE A 1 183 ? 25.219 -42.344 -18.766 1 98.56 183 ILE A C 1
ATOM 1459 O O . ILE A 1 183 ? 25.984 -43.031 -19.406 1 98.56 183 ILE A O 1
ATOM 1463 N N . GLN A 1 184 ? 25.094 -42.375 -17.453 1 97.88 184 GLN A N 1
ATOM 1464 C CA . GLN A 1 184 ? 25.875 -43.312 -16.641 1 97.88 184 GLN A CA 1
ATOM 1465 C C . GLN A 1 184 ? 25.672 -44.75 -17.109 1 97.88 184 GLN A C 1
ATOM 1467 O O . GLN A 1 184 ? 26.609 -45.562 -17.047 1 97.88 184 GLN A O 1
ATOM 1472 N N . GLU A 1 185 ? 24.531 -45.031 -17.625 1 97.31 185 GLU A N 1
ATOM 1473 C CA . GLU A 1 185 ? 24.172 -46.375 -18.016 1 97.31 185 GLU A CA 1
ATOM 1474 C C . GLU A 1 185 ? 24.453 -46.625 -19.484 1 97.31 185 GLU A C 1
ATOM 1476 O O . GLU A 1 185 ? 24.141 -47.688 -20.016 1 97.31 185 GLU A O 1
ATOM 1481 N N . GLY A 1 186 ? 24.922 -45.625 -20.172 1 97.25 186 GLY A N 1
ATOM 1482 C CA . GLY A 1 186 ? 25.359 -45.781 -21.547 1 97.25 186 GLY A CA 1
ATOM 1483 C C . GLY A 1 186 ? 24.234 -45.594 -22.547 1 97.25 186 GLY A C 1
ATOM 1484 O O . GLY A 1 186 ? 24.391 -45.906 -23.734 1 97.25 186 GLY A O 1
ATOM 1485 N N . PHE A 1 187 ? 23.141 -45.062 -22.078 1 97 187 PHE A N 1
ATOM 1486 C CA . PHE A 1 187 ? 22.047 -44.75 -22.984 1 97 187 PHE A CA 1
ATOM 1487 C C . PHE A 1 187 ? 22.469 -43.719 -24.031 1 97 187 PHE A C 1
ATOM 1489 O O . PHE A 1 187 ? 23.156 -42.75 -23.703 1 97 187 PHE A O 1
ATOM 1496 N N . LYS A 1 188 ? 22.172 -43.938 -25.266 1 97 188 LYS A N 1
ATOM 1497 C CA . LYS A 1 188 ? 22.344 -43 -26.391 1 97 188 LYS A CA 1
ATOM 1498 C C . LYS A 1 188 ? 21.031 -42.781 -27.141 1 97 188 LYS A C 1
ATOM 1500 O O . LYS A 1 188 ? 20.562 -43.688 -27.859 1 97 188 LYS A O 1
ATOM 1505 N N . PRO A 1 189 ? 20.516 -41.625 -27.062 1 97.62 189 PRO A N 1
ATOM 1506 C CA . PRO A 1 189 ? 19.203 -41.406 -27.672 1 97.62 189 PRO A CA 1
ATOM 1507 C C . PRO A 1 189 ? 19.25 -41.438 -29.188 1 97.62 189 PRO A C 1
ATOM 1509 O O . PRO A 1 189 ? 20.219 -40.938 -29.797 1 97.62 189 PRO A O 1
ATOM 1512 N N . SER A 1 190 ? 18.234 -42.031 -29.812 1 97.19 190 SER A N 1
ATOM 1513 C CA . SER A 1 190 ? 18.031 -41.875 -31.25 1 97.19 190 SER A CA 1
ATOM 1514 C C . SER A 1 190 ? 17.484 -40.469 -31.578 1 97.19 190 SER A C 1
ATOM 1516 O O . SER A 1 190 ? 17.891 -39.875 -32.562 1 97.19 190 SER A O 1
ATOM 1518 N N . ARG A 1 191 ? 16.625 -40.094 -30.75 1 96.88 191 ARG A N 1
ATOM 1519 C CA . ARG A 1 191 ? 16.016 -38.75 -30.859 1 96.88 191 ARG A CA 1
ATOM 1520 C C . ARG A 1 191 ? 16.734 -37.719 -30.016 1 96.88 191 ARG A C 1
ATOM 1522 O O . ARG A 1 191 ? 17.094 -38 -28.875 1 96.88 191 ARG A O 1
ATOM 1529 N N . THR A 1 192 ? 16.922 -36.562 -30.641 1 98.25 192 THR A N 1
ATOM 1530 C CA . THR A 1 192 ? 17.547 -35.5 -29.859 1 98.25 192 THR A CA 1
ATOM 1531 C C . THR A 1 192 ? 16.672 -35.094 -28.672 1 98.25 192 THR A C 1
ATOM 1533 O O . THR A 1 192 ? 15.445 -35 -28.797 1 98.25 192 THR A O 1
ATOM 1536 N N . ILE A 1 193 ? 17.312 -34.938 -27.547 1 98.69 193 ILE A N 1
ATOM 1537 C CA . ILE A 1 193 ? 16.641 -34.5 -26.328 1 98.69 193 ILE A CA 1
ATOM 1538 C C . ILE A 1 193 ? 17.156 -33.125 -25.953 1 98.69 193 ILE A C 1
ATOM 1540 O O . ILE A 1 193 ? 18.375 -32.875 -25.891 1 98.69 193 ILE A O 1
ATOM 1544 N N . LEU A 1 194 ? 16.203 -32.188 -25.75 1 98.88 194 LEU A N 1
ATOM 1545 C CA . LEU A 1 194 ? 16.531 -30.844 -25.328 1 98.88 194 LEU A CA 1
ATOM 1546 C C . LEU A 1 194 ? 16.062 -30.594 -23.891 1 98.88 194 LEU A C 1
ATOM 1548 O O . LEU A 1 194 ? 15 -31.047 -23.484 1 98.88 194 LEU A O 1
ATOM 1552 N N . LEU A 1 195 ? 16.922 -29.969 -23.078 1 98.88 195 LEU A N 1
ATOM 1553 C CA . LEU A 1 195 ? 16.547 -29.391 -21.781 1 98.88 195 LEU A CA 1
ATOM 1554 C C . LEU A 1 195 ? 16.625 -27.875 -21.828 1 98.88 195 LEU A C 1
ATOM 1556 O O . LEU A 1 195 ? 17.656 -27.312 -22.203 1 98.88 195 LEU A O 1
ATOM 1560 N N . ALA A 1 196 ? 15.492 -27.203 -21.5 1 98.88 196 ALA A N 1
ATOM 1561 C CA . ALA A 1 196 ? 15.453 -25.75 -21.531 1 98.88 196 ALA A CA 1
ATOM 1562 C C . ALA A 1 196 ? 15.023 -25.188 -20.172 1 98.88 196 ALA A C 1
ATOM 1564 O O . ALA A 1 196 ? 13.938 -25.5 -19.688 1 98.88 196 ALA A O 1
ATOM 1565 N N . TYR A 1 197 ? 15.898 -24.375 -19.594 1 98.81 197 TYR A N 1
ATOM 1566 C CA . TYR A 1 197 ? 15.617 -23.766 -18.297 1 98.81 197 TYR A CA 1
ATOM 1567 C C . TYR A 1 197 ? 15.672 -22.25 -18.391 1 98.81 197 TYR A C 1
ATOM 1569 O O . TYR A 1 197 ? 16.766 -21.656 -18.422 1 98.81 197 TYR A O 1
ATOM 1577 N N . GLY A 1 198 ? 14.461 -21.594 -18.438 1 98.38 198 GLY A N 1
ATOM 1578 C CA . GLY A 1 198 ? 14.414 -20.141 -18.344 1 98.38 198 GLY A CA 1
ATOM 1579 C C . GLY A 1 198 ? 14.789 -19.625 -16.969 1 98.38 198 GLY A C 1
ATOM 1580 O O . GLY A 1 198 ? 14.977 -20.406 -16.031 1 98.38 198 GLY A O 1
ATOM 1581 N N . PHE A 1 199 ? 14.93 -18.219 -16.828 1 98.38 199 PHE A N 1
ATOM 1582 C CA . PHE A 1 199 ? 15.406 -17.672 -15.562 1 98.38 199 PHE A CA 1
ATOM 1583 C C . PHE A 1 199 ? 14.477 -16.578 -15.047 1 98.38 199 PHE A C 1
ATOM 1585 O O . PHE A 1 199 ? 14.797 -15.875 -14.094 1 98.38 199 PHE A O 1
ATOM 1592 N N . ASP A 1 200 ? 13.305 -16.438 -15.695 1 97.5 200 ASP A N 1
ATOM 1593 C CA . ASP A 1 200 ? 12.398 -15.375 -15.281 1 97.5 200 ASP A CA 1
ATOM 1594 C C . ASP A 1 200 ? 10.938 -15.781 -15.492 1 97.5 200 ASP A C 1
ATOM 1596 O O . ASP A 1 200 ? 10.109 -14.961 -15.891 1 97.5 200 ASP A O 1
ATOM 1600 N N . GLU A 1 201 ? 10.625 -17.062 -15.312 1 96.56 201 GLU A N 1
ATOM 1601 C CA . GLU A 1 201 ? 9.258 -17.547 -15.453 1 96.56 201 GLU A CA 1
ATOM 1602 C C . GLU A 1 201 ? 8.305 -16.797 -14.523 1 96.56 201 GLU A C 1
ATOM 1604 O O . GLU A 1 201 ? 7.184 -16.469 -14.906 1 96.56 201 GLU A O 1
ATOM 1609 N N . GLU A 1 202 ? 8.742 -16.406 -13.383 1 94.06 202 GLU A N 1
ATOM 1610 C CA . GLU A 1 202 ? 7.91 -15.812 -12.336 1 94.06 202 GLU A CA 1
ATOM 1611 C C . GLU A 1 202 ? 7.555 -14.367 -12.68 1 94.06 202 GLU A C 1
ATOM 1613 O O . GLU A 1 202 ? 6.762 -13.734 -11.977 1 94.06 202 GLU A O 1
ATOM 1618 N N . ILE A 1 203 ? 8.203 -13.875 -13.758 1 93 203 ILE A N 1
ATOM 1619 C CA . ILE A 1 203 ? 7.859 -12.523 -14.188 1 93 203 ILE A CA 1
ATOM 1620 C C . ILE A 1 203 ? 7.527 -12.523 -15.68 1 93 203 ILE A C 1
ATOM 1622 O O . ILE A 1 203 ? 7.789 -11.547 -16.375 1 93 203 ILE A O 1
ATOM 1626 N N . GLY A 1 204 ? 7.145 -13.688 -16.203 1 92.75 204 GLY A N 1
ATOM 1627 C CA . GLY A 1 204 ? 6.562 -13.742 -17.547 1 92.75 204 GLY A CA 1
ATOM 1628 C C . GLY A 1 204 ? 7.441 -14.461 -18.547 1 92.75 204 GLY A C 1
ATOM 1629 O O . GLY A 1 204 ? 6.98 -14.836 -19.625 1 92.75 204 GLY A O 1
ATOM 1630 N N . GLY A 1 205 ? 8.75 -14.656 -18.328 1 96.75 205 GLY A N 1
ATOM 1631 C CA . GLY A 1 205 ? 9.641 -15.445 -19.156 1 96.75 205 GLY A CA 1
ATOM 1632 C C . GLY A 1 205 ? 10.078 -14.727 -20.422 1 96.75 205 GLY A C 1
ATOM 1633 O O . GLY A 1 205 ? 10.5 -15.352 -21.391 1 96.75 205 GLY A O 1
ATOM 1634 N N . LYS A 1 206 ? 9.969 -13.367 -20.422 1 96.25 206 LYS A N 1
ATOM 1635 C CA . LYS A 1 206 ? 10.242 -12.578 -21.625 1 96.25 206 LYS A CA 1
ATOM 1636 C C . LYS A 1 206 ? 11.734 -12.531 -21.922 1 96.25 206 LYS A C 1
ATOM 1638 O O . LYS A 1 206 ? 12.141 -12.25 -23.047 1 96.25 206 LYS A O 1
ATOM 1643 N N . MET A 1 207 ? 12.531 -12.82 -20.906 1 97.56 207 MET A N 1
ATOM 1644 C CA . MET A 1 207 ? 13.977 -12.742 -21.094 1 97.56 207 MET A CA 1
ATOM 1645 C C . MET A 1 207 ? 14.586 -14.133 -21.219 1 97.56 207 MET A C 1
ATOM 1647 O O . MET A 1 207 ? 15.609 -14.312 -21.891 1 97.56 207 MET A O 1
ATOM 1651 N N . GLY A 1 208 ? 14.039 -15.109 -20.562 1 98.19 208 GLY A N 1
ATOM 1652 C CA . GLY A 1 208 ? 14.578 -16.469 -20.594 1 98.19 208 GLY A CA 1
ATOM 1653 C C . GLY A 1 208 ? 13.898 -17.344 -21.625 1 98.19 208 GLY A C 1
ATOM 1654 O O . GLY A 1 208 ? 14.422 -17.531 -22.734 1 98.19 208 GLY A O 1
ATOM 1655 N N . ALA A 1 209 ? 12.664 -17.781 -21.328 1 98.5 209 ALA A N 1
ATOM 1656 C CA . ALA A 1 209 ? 11.922 -18.734 -22.156 1 98.5 209 ALA A CA 1
ATOM 1657 C C . ALA A 1 209 ? 11.688 -18.172 -23.562 1 98.5 209 ALA A C 1
ATOM 1659 O O . ALA A 1 209 ? 11.812 -18.906 -24.547 1 98.5 209 ALA A O 1
ATOM 1660 N N . ALA A 1 210 ? 11.344 -16.891 -23.641 1 98.38 210 ALA A N 1
ATOM 1661 C CA . ALA A 1 210 ? 11.078 -16.281 -24.938 1 98.38 210 ALA A CA 1
ATOM 1662 C C . ALA A 1 210 ? 12.305 -16.375 -25.844 1 98.38 210 ALA A C 1
ATOM 1664 O O . ALA A 1 210 ? 12.188 -16.703 -27.031 1 98.38 210 ALA A O 1
ATOM 1665 N N . PHE A 1 211 ? 13.445 -16.109 -25.328 1 98.62 211 PHE A N 1
ATOM 1666 C CA . PHE A 1 211 ? 14.672 -16.125 -26.125 1 98.62 211 PHE A CA 1
ATOM 1667 C C . PHE A 1 211 ? 15.07 -17.547 -26.484 1 98.62 211 PHE A C 1
ATOM 1669 O O . PHE A 1 211 ? 15.539 -17.812 -27.594 1 98.62 211 PHE A O 1
ATOM 1676 N N . ILE A 1 212 ? 14.938 -18.469 -25.547 1 98.81 212 ILE A N 1
ATOM 1677 C CA . ILE A 1 212 ? 15.242 -19.875 -25.844 1 98.81 212 ILE A CA 1
ATOM 1678 C C . ILE A 1 212 ? 14.32 -20.375 -26.953 1 98.81 212 ILE A C 1
ATOM 1680 O O . ILE A 1 212 ? 14.773 -21.062 -27.875 1 98.81 212 ILE A O 1
ATOM 1684 N N . SER A 1 213 ? 13.062 -20.031 -26.828 1 98.69 213 SER A N 1
ATOM 1685 C CA . SER A 1 213 ? 12.086 -20.438 -27.828 1 98.69 213 SER A CA 1
ATOM 1686 C C . SER A 1 213 ? 12.453 -19.906 -29.219 1 98.69 213 SER A C 1
ATOM 1688 O O . SER A 1 213 ? 12.359 -20.641 -30.203 1 98.69 213 SER A O 1
ATOM 1690 N N . GLU A 1 214 ? 12.828 -18.641 -29.25 1 98.56 214 GLU A N 1
ATOM 1691 C CA . GLU A 1 214 ? 13.25 -18.047 -30.516 1 98.56 214 GLU A CA 1
ATOM 1692 C C . GLU A 1 214 ? 14.445 -18.781 -31.109 1 98.56 214 GLU A C 1
ATOM 1694 O O . GLU A 1 214 ? 14.484 -19.047 -32.312 1 98.56 214 GLU A O 1
ATOM 1699 N N . HIS A 1 215 ? 15.391 -19.125 -30.281 1 98.44 215 HIS A N 1
ATOM 1700 C CA . HIS A 1 215 ? 16.578 -19.875 -30.703 1 98.44 215 HIS A CA 1
ATOM 1701 C C . HIS A 1 215 ? 16.188 -21.234 -31.25 1 98.44 215 HIS A C 1
ATOM 1703 O O . HIS A 1 215 ? 16.703 -21.656 -32.312 1 98.44 215 HIS A O 1
ATOM 1709 N N . LEU A 1 216 ? 15.312 -21.922 -30.625 1 98.69 216 LEU A N 1
ATOM 1710 C CA . LEU A 1 216 ? 14.859 -23.234 -31.062 1 98.69 216 LEU A CA 1
ATOM 1711 C C . LEU A 1 216 ? 14.039 -23.141 -32.344 1 98.69 216 LEU A C 1
ATOM 1713 O O . LEU A 1 216 ? 14.094 -24.047 -33.188 1 98.69 216 LEU A O 1
ATOM 1717 N N . TYR A 1 217 ? 13.234 -22.094 -32.406 1 98.38 217 TYR A N 1
ATOM 1718 C CA . TYR A 1 217 ? 12.461 -21.875 -33.625 1 98.38 217 TYR A CA 1
ATOM 1719 C C . TYR A 1 217 ? 13.375 -21.703 -34.812 1 98.38 217 TYR A C 1
ATOM 1721 O O . TYR A 1 217 ? 13.094 -22.219 -35.906 1 98.38 217 TYR A O 1
ATOM 1729 N N . GLU A 1 218 ? 14.469 -20.969 -34.656 1 98.31 218 GLU A N 1
ATOM 1730 C CA . GLU A 1 218 ? 15.453 -20.781 -35.719 1 98.31 218 GLU A CA 1
ATOM 1731 C C . GLU A 1 218 ? 16.109 -22.109 -36.094 1 98.31 218 GLU A C 1
ATOM 1733 O O . GLU A 1 218 ? 16.359 -22.359 -37.281 1 98.31 218 GLU A O 1
ATOM 1738 N N . ARG A 1 219 ? 16.328 -22.906 -35.156 1 98.06 219 ARG A N 1
ATOM 1739 C CA . ARG A 1 219 ? 17.062 -24.141 -35.344 1 98.06 219 ARG A CA 1
ATOM 1740 C C . ARG A 1 219 ? 16.172 -25.234 -35.938 1 98.06 219 ARG A C 1
ATOM 1742 O O . ARG A 1 219 ? 16.609 -26 -36.781 1 98.06 219 ARG A O 1
ATOM 1749 N N . TYR A 1 220 ? 14.891 -25.281 -35.469 1 98.06 220 TYR A N 1
ATOM 1750 C CA . TYR A 1 220 ? 14.078 -26.453 -35.781 1 98.06 220 TYR A CA 1
ATOM 1751 C C . TYR A 1 220 ? 12.852 -26.047 -36.594 1 98.06 220 TYR A C 1
ATOM 1753 O O . TYR A 1 220 ? 12.164 -26.891 -37.156 1 98.06 220 TYR A O 1
ATOM 1761 N N . GLY A 1 221 ? 12.469 -24.75 -36.562 1 97.81 221 GLY A N 1
ATOM 1762 C CA . GLY A 1 221 ? 11.352 -24.25 -37.344 1 97.81 221 GLY A CA 1
ATOM 1763 C C . GLY A 1 221 ? 10.016 -24.453 -36.656 1 97.81 221 GLY A C 1
ATOM 1764 O O . GLY A 1 221 ? 9.945 -24.953 -35.562 1 97.81 221 GLY A O 1
ATOM 1765 N N . ALA A 1 222 ? 8.938 -23.969 -37.375 1 97.75 222 ALA A N 1
ATOM 1766 C CA . ALA A 1 222 ? 7.559 -24.125 -36.906 1 97.75 222 ALA A CA 1
ATOM 1767 C C . ALA A 1 222 ? 7.188 -25.594 -36.781 1 97.75 222 ALA A C 1
ATOM 1769 O O . ALA A 1 222 ? 7.387 -26.375 -37.688 1 97.75 222 ALA A O 1
ATOM 1770 N N . ASN A 1 223 ? 6.664 -25.906 -35.594 1 97.56 223 ASN A N 1
ATOM 1771 C CA . ASN A 1 223 ? 6.293 -27.297 -35.312 1 97.56 223 ASN A CA 1
ATOM 1772 C C . ASN A 1 223 ? 7.48 -28.234 -35.469 1 97.56 223 ASN A C 1
ATOM 1774 O O . ASN A 1 223 ? 7.332 -29.344 -36 1 97.56 223 ASN A O 1
ATOM 1778 N N . GLY A 1 224 ? 8.578 -27.75 -35 1 98.06 224 GLY A N 1
ATOM 1779 C CA . GLY A 1 224 ? 9.812 -28.484 -35.188 1 98.06 224 GLY A CA 1
ATOM 1780 C C . GLY A 1 224 ? 10.148 -29.422 -34.031 1 98.06 224 GLY A C 1
ATOM 1781 O O . GLY A 1 224 ? 11.148 -30.141 -34.094 1 98.06 224 GLY A O 1
ATOM 1782 N N . LEU A 1 225 ? 9.336 -29.5 -33.062 1 98.38 225 LEU A N 1
ATOM 1783 C CA . LEU A 1 225 ? 9.578 -30.359 -31.891 1 98.38 225 LEU A CA 1
ATOM 1784 C C . LEU A 1 225 ? 8.531 -31.469 -31.797 1 98.38 225 LEU A C 1
ATOM 1786 O O . LEU A 1 225 ? 7.387 -31.281 -32.219 1 98.38 225 LEU A O 1
ATOM 1790 N N . TYR A 1 226 ? 8.945 -32.594 -31.312 1 98.25 226 TYR A N 1
ATOM 1791 C CA . TYR A 1 226 ? 8.062 -33.75 -31.125 1 98.25 226 TYR A CA 1
ATOM 1792 C C . TYR A 1 226 ? 6.988 -33.438 -30.078 1 98.25 226 TYR A C 1
ATOM 1794 O O . TYR A 1 226 ? 5.793 -33.531 -30.375 1 98.25 226 TYR A O 1
ATOM 1802 N N . SER A 1 227 ? 7.402 -33.125 -28.922 1 98.12 227 SER A N 1
ATOM 1803 C CA . SER A 1 227 ? 6.562 -32.719 -27.797 1 98.12 227 SER A CA 1
ATOM 1804 C C . SER A 1 227 ? 7.355 -31.922 -26.766 1 98.12 227 SER A C 1
ATOM 1806 O O . SER A 1 227 ? 8.586 -31.906 -26.812 1 98.12 227 SER A O 1
ATOM 1808 N N . LEU A 1 228 ? 6.602 -31.219 -26.031 1 97.75 228 LEU A N 1
ATOM 1809 C CA . LEU A 1 228 ? 7.164 -30.391 -24.969 1 97.75 228 LEU A CA 1
ATOM 1810 C C . LEU A 1 228 ? 6.543 -30.75 -23.625 1 97.75 228 LEU A C 1
ATOM 1812 O O . LEU A 1 228 ? 5.324 -30.938 -23.516 1 97.75 228 LEU A O 1
ATOM 1816 N N . LEU A 1 229 ? 7.402 -30.953 -22.578 1 98.12 229 LEU A N 1
ATOM 1817 C CA . LEU A 1 229 ? 6.957 -31.203 -21.203 1 98.12 229 LEU A CA 1
ATOM 1818 C C . LEU A 1 229 ? 7.434 -30.109 -20.266 1 98.12 229 LEU A C 1
ATOM 1820 O O . LEU A 1 229 ? 8.633 -29.812 -20.203 1 98.12 229 LEU A O 1
ATOM 1824 N N . ASP A 1 230 ? 6.539 -29.453 -19.578 1 97.69 230 ASP A N 1
ATOM 1825 C CA . ASP A 1 230 ? 6.848 -28.422 -18.594 1 97.69 230 ASP A CA 1
ATOM 1826 C C . ASP A 1 230 ? 6.047 -28.625 -17.312 1 97.69 230 ASP A C 1
ATOM 1828 O O . ASP A 1 230 ? 5.34 -29.625 -17.172 1 97.69 230 ASP A O 1
ATOM 1832 N N . GLU A 1 231 ? 6.328 -27.703 -16.344 1 94.88 231 GLU A N 1
ATOM 1833 C CA . GLU A 1 231 ? 5.582 -27.766 -15.102 1 94.88 231 GLU A CA 1
ATOM 1834 C C . GLU A 1 231 ? 4.09 -27.547 -15.336 1 94.88 231 GLU A C 1
ATOM 1836 O O . GLU A 1 231 ? 3.684 -27.094 -16.406 1 94.88 231 GLU A O 1
ATOM 1841 N N . GLY A 1 232 ? 3.391 -27.859 -14.32 1 91.19 232 GLY A N 1
ATOM 1842 C CA . GLY A 1 232 ? 1.948 -27.688 -14.359 1 91.19 232 GLY A CA 1
ATOM 1843 C C . GLY A 1 232 ? 1.182 -28.938 -13.992 1 91.19 232 GLY A C 1
ATOM 1844 O O . GLY A 1 232 ? 1.728 -29.844 -13.352 1 91.19 232 GLY A O 1
ATOM 1845 N N . GLY A 1 233 ? -0.12 -28.875 -14.344 1 87.88 233 GLY A N 1
ATOM 1846 C CA . GLY A 1 233 ? -0.975 -29.984 -13.945 1 87.88 233 GLY A CA 1
ATOM 1847 C C . GLY A 1 233 ? -1.309 -29.969 -12.461 1 87.88 233 GLY A C 1
ATOM 1848 O O . GLY A 1 233 ? -1.021 -29 -11.766 1 87.88 233 GLY A O 1
ATOM 1849 N N . THR A 1 234 ? -2.025 -30.969 -12.086 1 83.56 234 THR A N 1
ATOM 1850 C CA . THR A 1 234 ? -2.424 -31.125 -10.695 1 83.56 234 THR A CA 1
ATOM 1851 C C . THR A 1 234 ? -1.903 -32.438 -10.125 1 83.56 234 THR A C 1
ATOM 1853 O O . THR A 1 234 ? -1.558 -33.344 -10.883 1 83.56 234 THR A O 1
ATOM 1856 N N . ALA A 1 235 ? -1.825 -32.469 -8.883 1 85.19 235 ALA A N 1
ATOM 1857 C CA . ALA A 1 235 ? -1.371 -33.688 -8.203 1 85.19 235 ALA A CA 1
ATOM 1858 C C . ALA A 1 235 ? -2.254 -34.875 -8.555 1 85.19 235 ALA A C 1
ATOM 1860 O O . ALA A 1 235 ? -3.469 -34.75 -8.719 1 85.19 235 ALA A O 1
ATOM 1861 N N . MET A 1 236 ? -1.631 -36 -8.68 1 91.69 236 MET A N 1
ATOM 1862 C CA . MET A 1 236 ? -2.41 -37.219 -8.82 1 91.69 236 MET A CA 1
ATOM 1863 C C . MET A 1 236 ? -2.992 -37.656 -7.48 1 91.69 236 MET A C 1
ATOM 1865 O O . MET A 1 236 ? -2.477 -37.281 -6.426 1 91.69 236 MET A O 1
ATOM 1869 N N . ALA A 1 237 ? -4.066 -38.406 -7.57 1 90.88 237 ALA A N 1
ATOM 1870 C CA . ALA A 1 237 ? -4.707 -38.938 -6.367 1 90.88 237 ALA A CA 1
ATOM 1871 C C . ALA A 1 237 ? -5.57 -40.125 -6.691 1 90.88 237 ALA A C 1
ATOM 1873 O O . ALA A 1 237 ? -5.852 -40.406 -7.863 1 90.88 237 ALA A O 1
ATOM 1874 N N . VAL A 1 238 ? -5.824 -40.844 -5.605 1 93.56 238 VAL A N 1
ATOM 1875 C CA . VAL A 1 238 ? -6.855 -41.875 -5.75 1 93.56 238 VAL A CA 1
ATOM 1876 C C . VAL A 1 238 ? -8.234 -41.25 -5.543 1 93.56 238 VAL A C 1
ATOM 1878 O O . VAL A 1 238 ? -8.539 -40.75 -4.461 1 93.56 238 VAL A O 1
ATOM 1881 N N . VAL A 1 239 ? -9 -41.281 -6.582 1 92.56 239 VAL A N 1
ATOM 1882 C CA . VAL A 1 239 ? -10.344 -40.719 -6.562 1 92.56 239 VAL A CA 1
ATOM 1883 C C . VAL A 1 239 ? -11.367 -41.812 -6.801 1 92.56 239 VAL A C 1
ATOM 1885 O O . VAL A 1 239 ? -11.359 -42.469 -7.848 1 92.56 239 VAL A O 1
ATOM 1888 N N . GLY A 1 240 ? -12.242 -42.031 -5.824 1 93.75 240 GLY A N 1
ATOM 1889 C CA . GLY A 1 240 ? -13.25 -43.062 -5.977 1 93.75 240 GLY A CA 1
ATOM 1890 C C . GLY A 1 240 ? -12.664 -44.438 -6.266 1 93.75 240 GLY A C 1
ATOM 1891 O O . GLY A 1 240 ? -13.18 -45.156 -7.113 1 93.75 240 GLY A O 1
ATOM 1892 N N . GLY A 1 241 ? -11.516 -44.656 -5.77 1 93.81 241 GLY A N 1
ATOM 1893 C CA . GLY A 1 241 ? -10.906 -45.969 -5.879 1 93.81 241 GLY A CA 1
ATOM 1894 C C . GLY A 1 241 ? -9.977 -46.125 -7.074 1 93.81 241 GLY A C 1
ATOM 1895 O O . GLY A 1 241 ? -9.344 -47.156 -7.262 1 93.81 241 GLY A O 1
ATOM 1896 N N . THR A 1 242 ? -9.859 -45.125 -7.875 1 95.62 242 THR A N 1
ATOM 1897 C CA . THR A 1 242 ? -9.047 -45.156 -9.086 1 95.62 242 THR A CA 1
ATOM 1898 C C . THR A 1 242 ? -7.941 -44.125 -9.016 1 95.62 242 THR A C 1
ATOM 1900 O O . THR A 1 242 ? -8.211 -42.938 -8.781 1 95.62 242 THR A O 1
ATOM 1903 N N . PRO A 1 243 ? -6.652 -44.531 -9.195 1 96.12 243 PRO A N 1
ATOM 1904 C CA . PRO A 1 243 ? -5.613 -43.5 -9.312 1 96.12 243 PRO A CA 1
ATOM 1905 C C . PRO A 1 243 ? -5.766 -42.656 -10.578 1 96.12 243 PRO A C 1
ATOM 1907 O O . PRO A 1 243 ? -5.906 -43.219 -11.672 1 96.12 243 PRO A O 1
ATOM 1910 N N . ILE A 1 244 ? -5.773 -41.375 -10.422 1 95.31 244 ILE A N 1
ATOM 1911 C CA . ILE A 1 244 ? -5.977 -40.5 -11.562 1 95.31 244 ILE A CA 1
ATOM 1912 C C . ILE A 1 244 ? -4.898 -39.406 -11.578 1 95.31 244 ILE A C 1
ATOM 1914 O O . ILE A 1 244 ? -4.574 -38.844 -10.539 1 95.31 244 ILE A O 1
ATOM 1918 N N . ALA A 1 245 ? -4.223 -39.25 -12.688 1 95.69 245 ALA A N 1
ATOM 1919 C CA . ALA A 1 245 ? -3.338 -38.125 -12.953 1 95.69 245 ALA A CA 1
ATOM 1920 C C . ALA A 1 245 ? -4.016 -37.094 -13.844 1 95.69 245 ALA A C 1
ATOM 1922 O O . ALA A 1 245 ? -4.879 -37.438 -14.656 1 95.69 245 ALA A O 1
ATOM 1923 N N . GLN A 1 246 ? -3.654 -35.844 -13.688 1 93.88 246 GLN A N 1
ATOM 1924 C CA . GLN A 1 246 ? -4.312 -34.75 -14.398 1 93.88 246 GLN A CA 1
ATOM 1925 C C . GLN A 1 246 ? -3.293 -33.812 -15.016 1 93.88 246 GLN A C 1
ATOM 1927 O O . GLN A 1 246 ? -3.201 -32.656 -14.625 1 93.88 246 GLN A O 1
ATOM 1932 N N . PRO A 1 247 ? -2.578 -34.25 -16.031 1 96.06 247 PRO A N 1
ATOM 1933 C CA . PRO A 1 247 ? -1.73 -33.312 -16.75 1 96.06 247 PRO A CA 1
ATOM 1934 C C . PRO A 1 247 ? -2.537 -32.219 -17.469 1 96.06 247 PRO A C 1
ATOM 1936 O O . PRO A 1 247 ? -3.688 -32.469 -17.844 1 96.06 247 PRO A O 1
ATOM 1939 N N . ALA A 1 248 ? -1.916 -31.109 -17.672 1 96.5 248 ALA A N 1
ATOM 1940 C CA . ALA A 1 248 ? -2.586 -30 -18.344 1 96.5 248 ALA A CA 1
ATOM 1941 C C . ALA A 1 248 ? -2.23 -29.984 -19.828 1 96.5 248 ALA A C 1
ATOM 1943 O O . ALA A 1 248 ? -1.055 -30.047 -20.203 1 96.5 248 ALA A O 1
ATOM 1944 N N . VAL A 1 249 ? -3.287 -29.859 -20.625 1 97.19 249 VAL A N 1
ATOM 1945 C CA . VAL A 1 249 ? -3.107 -29.766 -22.078 1 97.19 249 VAL A CA 1
ATOM 1946 C C . VAL A 1 249 ? -3.518 -28.375 -22.547 1 97.19 249 VAL A C 1
ATOM 1948 O O . VAL A 1 249 ? -3.521 -28.094 -23.75 1 97.19 249 VAL A O 1
ATOM 1951 N N . GLY A 1 250 ? -3.867 -27.578 -21.672 1 95 250 GLY A N 1
ATOM 1952 C CA . GLY A 1 250 ? -4.184 -26.172 -21.844 1 95 250 GLY A CA 1
ATOM 1953 C C . GLY A 1 250 ? -3.854 -25.328 -20.625 1 95 250 GLY A C 1
ATOM 1954 O O . GLY A 1 250 ? -3.5 -25.859 -19.578 1 95 250 GLY A O 1
ATOM 1955 N N . GLU A 1 251 ? -3.963 -24.031 -20.828 1 95.06 251 GLU A N 1
ATOM 1956 C CA . GLU A 1 251 ? -3.662 -23.094 -19.75 1 95.06 251 GLU A CA 1
ATOM 1957 C C . GLU A 1 251 ? -4.574 -21.859 -19.812 1 95.06 251 GLU A C 1
ATOM 1959 O O . GLU A 1 251 ? -4.883 -21.375 -20.906 1 95.06 251 GLU A O 1
ATOM 1964 N N . LYS A 1 252 ? -4.875 -21.438 -18.641 1 95.56 252 LYS A N 1
ATOM 1965 C CA . LYS A 1 252 ? -5.656 -20.203 -18.547 1 95.56 252 LYS A CA 1
ATOM 1966 C C . LYS A 1 252 ? -4.844 -19 -19.016 1 95.56 252 LYS A C 1
ATOM 1968 O O . LYS A 1 252 ? -3.613 -19.047 -19.047 1 95.56 252 LYS A O 1
ATOM 1973 N N . GLY A 1 253 ? -5.668 -17.938 -19.469 1 96.69 253 GLY A N 1
ATOM 1974 C CA . GLY A 1 253 ? -5 -16.672 -19.734 1 96.69 253 GLY A CA 1
ATOM 1975 C C . GLY A 1 253 ? -4.629 -15.922 -18.469 1 96.69 253 GLY A C 1
ATOM 1976 O O . GLY A 1 253 ? -4.883 -16.391 -17.359 1 96.69 253 GLY A O 1
ATOM 1977 N N . VAL A 1 254 ? -3.957 -14.789 -18.688 1 97.19 254 VAL A N 1
ATOM 1978 C CA . VAL A 1 254 ? -3.594 -13.961 -17.547 1 97.19 254 VAL A CA 1
ATOM 1979 C C . VAL A 1 254 ? -3.699 -12.484 -17.922 1 97.19 254 VAL A C 1
ATOM 1981 O O . VAL A 1 254 ? -3.457 -12.117 -19.078 1 97.19 254 VAL A O 1
ATOM 1984 N N . VAL A 1 255 ? -4.148 -11.727 -17.031 1 97.44 255 VAL A N 1
ATOM 1985 C CA . VAL A 1 255 ? -4.027 -10.281 -17.156 1 97.44 255 VAL A CA 1
ATOM 1986 C C . VAL A 1 255 ? -3.814 -9.656 -15.789 1 97.44 255 VAL A C 1
ATOM 1988 O O . VAL A 1 255 ? -4.488 -10.023 -14.82 1 97.44 255 VAL A O 1
ATOM 1991 N N . ASN A 1 256 ? -2.785 -8.844 -15.703 1 96.75 256 ASN A N 1
ATOM 1992 C CA . ASN A 1 256 ? -2.578 -7.973 -14.555 1 96.75 256 ASN A CA 1
ATOM 1993 C C . ASN A 1 256 ? -3.135 -6.574 -14.805 1 96.75 256 ASN A C 1
ATOM 1995 O O . ASN A 1 256 ? -2.691 -5.879 -15.719 1 96.75 256 ASN A O 1
ATOM 1999 N N . ILE A 1 257 ? -4.055 -6.188 -13.984 1 98.12 257 ILE A N 1
ATOM 2000 C CA . ILE A 1 257 ? -4.648 -4.863 -14.125 1 98.12 257 ILE A CA 1
ATOM 2001 C C . ILE A 1 257 ? -4.145 -3.951 -13.008 1 98.12 257 ILE A C 1
ATOM 2003 O O . ILE A 1 257 ? -4.164 -4.328 -11.836 1 98.12 257 ILE A O 1
ATOM 2007 N N . LYS A 1 258 ? -3.623 -2.809 -13.398 1 97.81 258 LYS A N 1
ATOM 2008 C CA . LYS A 1 258 ? -3.203 -1.776 -12.453 1 97.81 258 LYS A CA 1
ATOM 2009 C C . LYS A 1 258 ? -4.211 -0.632 -12.406 1 97.81 258 LYS A C 1
ATOM 2011 O O . LYS A 1 258 ? -4.617 -0.111 -13.445 1 97.81 258 LYS A O 1
ATOM 2016 N N . ILE A 1 259 ? -4.633 -0.27 -11.219 1 98.69 259 ILE A N 1
ATOM 2017 C CA . ILE A 1 259 ? -5.555 0.841 -11.016 1 98.69 259 ILE A CA 1
ATOM 2018 C C . ILE A 1 259 ? -4.926 1.863 -10.07 1 98.69 259 ILE A C 1
ATOM 2020 O O . ILE A 1 259 ? -4.363 1.499 -9.039 1 98.69 259 ILE A O 1
ATOM 2024 N N . SER A 1 260 ? -4.977 3.07 -10.453 1 97.88 260 SER A N 1
ATOM 2025 C CA . SER A 1 260 ? -4.52 4.152 -9.586 1 97.88 260 SER A CA 1
ATOM 2026 C C . SER A 1 260 ? -5.617 5.191 -9.383 1 97.88 260 SER A C 1
ATOM 2028 O O . SER A 1 260 ? -6.441 5.414 -10.266 1 97.88 260 SER A O 1
ATOM 2030 N N . LEU A 1 261 ? -5.672 5.766 -8.234 1 98.38 261 LEU A N 1
ATOM 2031 C CA . LEU A 1 261 ? -6.547 6.887 -7.918 1 98.38 261 LEU A CA 1
ATOM 2032 C C . LEU A 1 261 ? -5.742 8.086 -7.438 1 98.38 261 LEU A C 1
ATOM 2034 O O . LEU A 1 261 ? -5.012 7.996 -6.445 1 98.38 261 LEU A O 1
ATOM 2038 N N . THR A 1 262 ? -5.848 9.203 -8.141 1 95.38 262 THR A N 1
ATOM 2039 C CA . THR A 1 262 ? -5.254 10.477 -7.77 1 95.38 262 THR A CA 1
ATOM 2040 C C . THR A 1 262 ? -6.312 11.438 -7.234 1 95.38 262 THR A C 1
ATOM 2042 O O . THR A 1 262 ? -7.332 11.672 -7.891 1 95.38 262 THR A O 1
ATOM 2045 N N . THR A 1 263 ? -6.125 11.875 -6.062 1 94 263 THR A N 1
ATOM 2046 C CA . THR A 1 263 ? -6.992 12.875 -5.441 1 94 263 THR A CA 1
ATOM 2047 C C . THR A 1 263 ? -6.164 14 -4.828 1 94 263 THR A C 1
ATOM 2049 O O . THR A 1 263 ? -4.953 13.859 -4.652 1 94 263 THR A O 1
ATOM 2052 N N . PRO A 1 264 ? -6.93 15.07 -4.551 1 87.56 264 PRO A N 1
ATOM 2053 C CA . PRO A 1 264 ? -6.203 16.109 -3.828 1 87.56 264 PRO A CA 1
ATOM 2054 C C . PRO A 1 264 ? -5.738 15.656 -2.447 1 87.56 264 PRO A C 1
ATOM 2056 O O . PRO A 1 264 ? -6.445 14.906 -1.768 1 87.56 264 PRO A O 1
ATOM 2059 N N . GLY A 1 265 ? -4.578 16.031 -2.066 1 87.38 265 GLY A N 1
ATOM 2060 C CA . GLY A 1 265 ? -4.102 15.773 -0.715 1 87.38 265 GLY A CA 1
ATOM 2061 C C . GLY A 1 265 ? -4.715 16.703 0.317 1 87.38 265 GLY A C 1
ATOM 2062 O O . GLY A 1 265 ? -5.883 17.078 0.207 1 87.38 265 GLY A O 1
ATOM 2063 N N . GLY A 1 266 ? -3.973 16.969 1.338 1 88.12 266 GLY A N 1
ATOM 2064 C CA . GLY A 1 266 ? -4.43 17.844 2.404 1 88.12 266 GLY A CA 1
ATOM 2065 C C . GLY A 1 266 ? -3.953 17.406 3.777 1 88.12 266 GLY A C 1
ATOM 2066 O O . GLY A 1 266 ? -3.256 16.406 3.91 1 88.12 266 GLY A O 1
ATOM 2067 N N . HIS A 1 267 ? -4.297 18.25 4.656 1 88.06 267 HIS A N 1
ATOM 2068 C CA . HIS A 1 267 ? -3.967 17.953 6.043 1 88.06 267 HIS A CA 1
ATOM 2069 C C . HIS A 1 267 ? -4.918 16.906 6.629 1 88.06 267 HIS A C 1
ATOM 2071 O O . HIS A 1 267 ? -6.133 17 6.438 1 88.06 267 HIS A O 1
ATOM 2077 N N . SER A 1 268 ? -4.379 15.961 7.359 1 91.06 268 SER A N 1
ATOM 2078 C CA . SER A 1 268 ? -5.168 14.844 7.879 1 91.06 268 SER A CA 1
ATOM 2079 C C . SER A 1 268 ? -6.152 15.312 8.945 1 91.06 268 SER A C 1
ATOM 2081 O O . SER A 1 268 ? -7.09 14.594 9.289 1 91.06 268 SER A O 1
ATOM 2083 N N . SER A 1 269 ? -6.004 16.5 9.461 1 90.75 269 SER A N 1
ATOM 2084 C CA . SER A 1 269 ? -6.863 17 10.523 1 90.75 269 SER A CA 1
ATOM 2085 C C . SER A 1 269 ? -8.219 17.438 9.984 1 90.75 269 SER A C 1
ATOM 2087 O O . SER A 1 269 ? -9.172 17.625 10.742 1 90.75 269 SER A O 1
ATOM 2089 N N . VAL A 1 270 ? -8.289 17.656 8.703 1 91.5 270 VAL A N 1
ATOM 2090 C CA . VAL A 1 270 ? -9.555 18 8.055 1 91.5 270 VAL A CA 1
ATOM 2091 C C . VAL A 1 270 ? -9.797 17.062 6.879 1 91.5 270 VAL A C 1
ATOM 2093 O O . VAL A 1 270 ? -9.812 17.5 5.723 1 91.5 270 VAL A O 1
ATOM 2096 N N . PRO A 1 271 ? -10.078 15.852 7.191 1 93.12 271 PRO A N 1
ATOM 2097 C CA . PRO A 1 271 ? -10.227 14.875 6.113 1 93.12 271 PRO A CA 1
ATOM 2098 C C . PRO A 1 271 ? -11.609 14.914 5.465 1 93.12 271 PRO A C 1
ATOM 2100 O O . PRO A 1 271 ? -12.562 15.406 6.074 1 93.12 271 PRO A O 1
ATOM 2103 N N . PRO A 1 272 ? -11.648 14.5 4.211 1 93.19 272 PRO A N 1
ATOM 2104 C CA . PRO A 1 272 ? -12.961 14.172 3.662 1 93.19 272 PRO A CA 1
ATOM 2105 C C . PRO A 1 272 ? -13.594 12.953 4.336 1 93.19 272 PRO A C 1
ATOM 2107 O O . PRO A 1 272 ? -12.945 12.297 5.156 1 93.19 272 PRO A O 1
ATOM 2110 N N . ASP A 1 273 ? -14.852 12.719 4.02 1 93.69 273 ASP A N 1
ATOM 2111 C CA . ASP A 1 273 ? -15.531 11.57 4.602 1 93.69 273 ASP A CA 1
ATOM 2112 C C . ASP A 1 273 ? -14.836 10.266 4.215 1 93.69 273 ASP A C 1
ATOM 2114 O O . ASP A 1 273 ? -14.812 9.312 4.996 1 93.69 273 ASP A O 1
ATOM 2118 N N . HIS A 1 274 ? -14.336 10.305 2.975 1 96.5 274 HIS A N 1
ATOM 2119 C CA . HIS A 1 274 ? -13.562 9.172 2.482 1 96.5 274 HIS A CA 1
ATOM 2120 C C . HIS A 1 274 ? -12.227 9.625 1.905 1 96.5 274 HIS A C 1
ATOM 2122 O O . HIS A 1 274 ? -12.195 10.445 0.981 1 96.5 274 HIS A O 1
ATOM 2128 N N . THR A 1 275 ? -11.133 9.078 2.432 1 97.12 275 THR A N 1
ATOM 2129 C CA . THR A 1 275 ? -9.82 9.281 1.827 1 97.12 275 THR A CA 1
ATOM 2130 C C . THR A 1 275 ? -9.703 8.523 0.508 1 97.12 275 THR A C 1
ATOM 2132 O O . THR A 1 275 ? -10.594 7.754 0.15 1 97.12 275 THR A O 1
ATOM 2135 N N . ASN A 1 276 ? -8.672 8.82 -0.25 1 96.38 276 ASN A N 1
ATOM 2136 C CA . ASN A 1 276 ? -8.508 8.039 -1.471 1 96.38 276 ASN A CA 1
ATOM 2137 C C . ASN A 1 276 ? -8.273 6.562 -1.163 1 96.38 276 ASN A C 1
ATOM 2139 O O . ASN A 1 276 ? -8.68 5.688 -1.931 1 96.38 276 ASN A O 1
ATOM 2143 N N . ILE A 1 277 ? -7.652 6.234 -0.014 1 98.5 277 ILE A N 1
ATOM 2144 C CA . ILE A 1 277 ? -7.535 4.852 0.436 1 98.5 277 ILE A CA 1
ATOM 2145 C C . ILE A 1 277 ? -8.922 4.285 0.726 1 98.5 277 ILE A C 1
ATOM 2147 O O . ILE A 1 277 ? -9.219 3.143 0.372 1 98.5 277 ILE A O 1
ATOM 2151 N N . GLY A 1 278 ? -9.789 5.113 1.366 1 98.69 278 GLY A N 1
ATOM 2152 C CA . GLY A 1 278 ? -11.164 4.691 1.595 1 98.69 278 GLY A CA 1
ATOM 2153 C C . GLY A 1 278 ? -11.922 4.402 0.311 1 98.69 278 GLY A C 1
ATOM 2154 O O . GLY A 1 278 ? -12.633 3.4 0.215 1 98.69 278 GLY A O 1
ATOM 2155 N N . ILE A 1 279 ? -11.781 5.242 -0.658 1 98.69 279 ILE A N 1
ATOM 2156 C CA . ILE A 1 279 ? -12.469 5.086 -1.936 1 98.69 279 ILE A CA 1
ATOM 2157 C C . ILE A 1 279 ? -11.969 3.826 -2.639 1 98.69 279 ILE A C 1
ATOM 2159 O O . ILE A 1 279 ? -12.766 3.018 -3.117 1 98.69 279 ILE A O 1
ATOM 2163 N N . VAL A 1 280 ? -10.656 3.635 -2.68 1 98.88 280 VAL A N 1
ATOM 2164 C CA . VAL A 1 280 ? -10.086 2.445 -3.309 1 98.88 280 VAL A CA 1
ATOM 2165 C C . VAL A 1 280 ? -10.516 1.199 -2.539 1 98.88 280 VAL A C 1
ATOM 2167 O O . VAL A 1 280 ? -10.75 0.145 -3.135 1 98.88 280 VAL A O 1
ATOM 2170 N N . SER A 1 281 ? -10.656 1.291 -1.226 1 98.81 281 SER A N 1
ATOM 2171 C CA . SER A 1 281 ? -11.141 0.171 -0.426 1 98.81 281 SER A CA 1
ATOM 2172 C C . SER A 1 281 ? -12.555 -0.227 -0.829 1 98.81 281 SER A C 1
ATOM 2174 O O . SER A 1 281 ? -12.883 -1.415 -0.881 1 98.81 281 SER A O 1
ATOM 2176 N N . LYS A 1 282 ? -13.406 0.75 -1.087 1 98.75 282 LYS A N 1
ATOM 2177 C CA . LYS A 1 282 ? -14.742 0.453 -1.581 1 98.75 282 LYS A CA 1
ATOM 2178 C C . LYS A 1 282 ? -14.688 -0.23 -2.945 1 98.75 282 LYS A C 1
ATOM 2180 O O . LYS A 1 282 ? -15.508 -1.1 -3.242 1 98.75 282 LYS A O 1
ATOM 2185 N N . LEU A 1 283 ? -13.766 0.2 -3.771 1 98.88 283 LEU A N 1
ATOM 2186 C CA . LEU A 1 283 ? -13.586 -0.426 -5.074 1 98.88 283 LEU A CA 1
ATOM 2187 C C . LEU A 1 283 ? -13.141 -1.876 -4.926 1 98.88 283 LEU A C 1
ATOM 2189 O O . LEU A 1 283 ? -13.688 -2.77 -5.57 1 98.88 283 LEU A O 1
ATOM 2193 N N . VAL A 1 284 ? -12.109 -2.125 -4.086 1 98.81 284 VAL A N 1
ATOM 2194 C CA . VAL A 1 284 ? -11.594 -3.473 -3.865 1 98.81 284 VAL A CA 1
ATOM 2195 C C . VAL A 1 284 ? -12.711 -4.371 -3.336 1 98.81 284 VAL A C 1
ATOM 2197 O O . VAL A 1 284 ? -12.867 -5.508 -3.785 1 98.81 284 VAL A O 1
ATOM 2200 N N . SER A 1 285 ? -13.5 -3.865 -2.389 1 98.31 285 SER A N 1
ATOM 2201 C CA . SER A 1 285 ? -14.633 -4.617 -1.865 1 98.31 285 SER A CA 1
ATOM 2202 C C . SER A 1 285 ? -15.617 -4.977 -2.975 1 98.31 285 SER A C 1
ATOM 2204 O O . SER A 1 285 ? -16.078 -6.117 -3.051 1 98.31 285 SER A O 1
ATOM 2206 N N . LEU A 1 286 ? -15.914 -4.02 -3.812 1 98.5 286 LEU A N 1
ATOM 2207 C CA . LEU A 1 286 ? -16.844 -4.246 -4.914 1 98.5 286 LEU A CA 1
ATOM 2208 C C . LEU A 1 286 ? -16.312 -5.324 -5.855 1 98.5 286 LEU A C 1
ATOM 2210 O O . LEU A 1 286 ? -17.047 -6.227 -6.25 1 98.5 286 LEU A O 1
ATOM 2214 N N . ILE A 1 287 ? -15.07 -5.238 -6.195 1 98.62 287 ILE A N 1
ATOM 2215 C CA . ILE A 1 287 ? -14.461 -6.18 -7.125 1 98.62 287 ILE A CA 1
ATOM 2216 C C . ILE A 1 287 ? -14.516 -7.59 -6.543 1 98.62 287 ILE A C 1
ATOM 2218 O O . ILE A 1 287 ? -14.969 -8.523 -7.203 1 98.62 287 ILE A O 1
ATOM 2222 N N . GLU A 1 288 ? -14.078 -7.762 -5.289 1 97.56 288 GLU A N 1
ATOM 2223 C CA . GLU A 1 288 ? -14.016 -9.094 -4.703 1 97.56 288 GLU A CA 1
ATOM 2224 C C . GLU A 1 288 ? -15.414 -9.633 -4.395 1 97.56 288 GLU A C 1
ATOM 2226 O O . GLU A 1 288 ? -15.633 -10.844 -4.379 1 97.56 288 GLU A O 1
ATOM 2231 N N . ASP A 1 289 ? -16.422 -8.734 -4.223 1 97.62 289 ASP A N 1
ATOM 2232 C CA . ASP A 1 289 ? -17.797 -9.148 -3.967 1 97.62 289 ASP A CA 1
ATOM 2233 C C . ASP A 1 289 ? -18.516 -9.5 -5.266 1 97.62 289 ASP A C 1
ATOM 2235 O O . ASP A 1 289 ? -19.625 -10.031 -5.242 1 97.62 289 ASP A O 1
ATOM 2239 N N . THR A 1 290 ? -17.891 -9.219 -6.379 1 97.62 290 THR A N 1
ATOM 2240 C CA . THR A 1 290 ? -18.484 -9.523 -7.68 1 97.62 290 THR A CA 1
ATOM 2241 C C . THR A 1 290 ? -17.562 -10.43 -8.492 1 97.62 290 THR A C 1
ATOM 2243 O O . THR A 1 290 ? -17 -10.008 -9.508 1 97.62 290 THR A O 1
ATOM 2246 N N . PRO A 1 291 ? -17.453 -11.672 -8.172 1 96.06 291 PRO A N 1
ATOM 2247 C CA . PRO A 1 291 ? -16.609 -12.602 -8.922 1 96.06 291 PRO A CA 1
ATOM 2248 C C . PRO A 1 291 ? -17.109 -12.852 -10.336 1 96.06 291 PRO A C 1
ATOM 2250 O O . PRO A 1 291 ? -18.266 -12.555 -10.648 1 96.06 291 PRO A O 1
ATOM 2253 N N . PHE A 1 292 ? -16.25 -13.289 -11.18 1 97.06 292 PHE A N 1
ATOM 2254 C CA . PHE A 1 292 ? -16.625 -13.68 -12.531 1 97.06 292 PHE A CA 1
ATOM 2255 C C . PHE A 1 292 ? -17.547 -14.891 -12.5 1 97.06 292 PHE A C 1
ATOM 2257 O O . PHE A 1 292 ? -17.5 -15.695 -11.562 1 97.06 292 PHE A O 1
ATOM 2264 N N . ARG A 1 293 ? -18.406 -15.039 -13.539 1 93.62 293 ARG A N 1
ATOM 2265 C CA . ARG A 1 293 ? -19.312 -16.172 -13.633 1 93.62 293 ARG A CA 1
ATOM 2266 C C . ARG A 1 293 ? -18.562 -17.453 -13.969 1 93.62 293 ARG A C 1
ATOM 2268 O O . ARG A 1 293 ? -17.547 -17.422 -14.664 1 93.62 293 ARG A O 1
ATOM 2275 N N . GLN A 1 294 ? -19.062 -18.547 -13.453 1 94.56 294 GLN A N 1
ATOM 2276 C CA . GLN A 1 294 ? -18.547 -19.844 -13.867 1 94.56 294 GLN A CA 1
ATOM 2277 C C . GLN A 1 294 ? -18.969 -20.188 -15.297 1 94.56 294 GLN A C 1
ATOM 2279 O O . GLN A 1 294 ? -20.109 -19.875 -15.695 1 94.56 294 GLN A O 1
ATOM 2284 N N . ILE A 1 295 ? -18.031 -20.734 -15.969 1 93 295 ILE A N 1
ATOM 2285 C CA . ILE A 1 295 ? -18.344 -21.109 -17.344 1 93 295 ILE A CA 1
ATOM 2286 C C . ILE A 1 295 ? -17.516 -22.328 -17.734 1 93 295 ILE A C 1
ATOM 2288 O O . ILE A 1 295 ? -16.344 -22.438 -17.375 1 93 295 ILE A O 1
ATOM 2292 N N . MET A 1 296 ? -18.156 -23.25 -18.375 1 90.94 296 MET A N 1
ATOM 2293 C CA . MET A 1 296 ? -17.484 -24.469 -18.859 1 90.94 296 MET A CA 1
ATOM 2294 C C . MET A 1 296 ? -18.125 -24.953 -20.156 1 90.94 296 MET A C 1
ATOM 2296 O O . MET A 1 296 ? -19.312 -25.297 -20.172 1 90.94 296 MET A O 1
ATOM 2300 N N . ASP A 1 297 ? -17.344 -24.984 -21.188 1 89.06 297 ASP A N 1
ATOM 2301 C CA . ASP A 1 297 ? -17.859 -25.547 -22.422 1 89.06 297 ASP A CA 1
ATOM 2302 C C . ASP A 1 297 ? -17.109 -26.844 -22.781 1 89.06 297 ASP A C 1
ATOM 2304 O O . ASP A 1 297 ? -16.297 -27.328 -21.984 1 89.06 297 ASP A O 1
ATOM 2308 N N . GLU A 1 298 ? -17.5 -27.438 -23.922 1 86.38 298 GLU A N 1
ATOM 2309 C CA . GLU A 1 298 ? -17.016 -28.766 -24.281 1 86.38 298 GLU A CA 1
ATOM 2310 C C . GLU A 1 298 ? -15.523 -28.719 -24.625 1 86.38 298 GLU A C 1
ATOM 2312 O O . GLU A 1 298 ? -14.859 -29.75 -24.625 1 86.38 298 GLU A O 1
ATOM 2317 N N . HIS A 1 299 ? -15 -27.594 -24.844 1 88.5 299 HIS A N 1
ATOM 2318 C CA . HIS A 1 299 ? -13.602 -27.5 -25.25 1 88.5 299 HIS A CA 1
ATOM 2319 C C . HIS A 1 299 ? -12.688 -27.359 -24.047 1 88.5 299 HIS A C 1
ATOM 2321 O O . HIS A 1 299 ? -11.461 -27.5 -24.172 1 88.5 299 HIS A O 1
ATOM 2327 N N . ASN A 1 300 ? -13.258 -27.078 -22.906 1 92.69 300 ASN A N 1
ATOM 2328 C CA . ASN A 1 300 ? -12.469 -26.984 -21.672 1 92.69 300 ASN A CA 1
ATOM 2329 C C . ASN A 1 300 ? -12 -28.359 -21.219 1 92.69 300 ASN A C 1
ATOM 2331 O O . ASN A 1 300 ? -12.82 -29.203 -20.828 1 92.69 300 ASN A O 1
ATOM 2335 N N . PRO A 1 301 ? -10.703 -28.531 -21.156 1 94.5 301 PRO A N 1
ATOM 2336 C CA . PRO A 1 301 ? -10.203 -29.859 -20.766 1 94.5 301 PRO A CA 1
ATOM 2337 C C . PRO A 1 301 ? -10.617 -30.25 -19.344 1 94.5 301 PRO A C 1
ATOM 2339 O O . PRO A 1 301 ? -10.617 -31.422 -19 1 94.5 301 PRO A O 1
ATOM 2342 N N . ALA A 1 302 ? -10.977 -29.297 -18.547 1 92.25 302 ALA A N 1
ATOM 2343 C CA . ALA A 1 302 ? -11.484 -29.609 -17.203 1 92.25 302 ALA A CA 1
ATOM 2344 C C . ALA A 1 302 ? -12.766 -30.438 -17.297 1 92.25 302 ALA A C 1
ATOM 2346 O O . ALA A 1 302 ? -13.031 -31.266 -16.438 1 92.25 302 ALA A O 1
ATOM 2347 N N . PHE A 1 303 ? -13.5 -30.203 -18.297 1 91.44 303 PHE A N 1
ATOM 2348 C CA . PHE A 1 303 ? -14.703 -30.984 -18.531 1 91.44 303 PHE A CA 1
ATOM 2349 C C . PHE A 1 303 ? -14.367 -32.438 -18.812 1 91.44 303 PHE A C 1
ATOM 2351 O O . PHE A 1 303 ? -15.031 -33.344 -18.312 1 91.44 303 PHE A O 1
ATOM 2358 N N . LYS A 1 304 ? -13.375 -32.625 -19.625 1 90.62 304 LYS A N 1
ATOM 2359 C CA . LYS A 1 304 ? -12.922 -34 -19.906 1 90.62 304 LYS A CA 1
ATOM 2360 C C . LYS A 1 304 ? -12.461 -34.688 -18.641 1 90.62 304 LYS A C 1
ATOM 2362 O O . LYS A 1 304 ? -12.734 -35.875 -18.453 1 90.62 304 LYS A O 1
ATOM 2367 N N . TYR A 1 305 ? -11.805 -34.031 -17.828 1 93.44 305 TYR A N 1
ATOM 2368 C CA . TYR A 1 305 ? -11.383 -34.562 -16.531 1 93.44 305 TYR A CA 1
ATOM 2369 C C . TYR A 1 305 ? -12.586 -35.062 -15.734 1 93.44 305 TYR A C 1
ATOM 2371 O O . TYR A 1 305 ? -12.578 -36.156 -15.211 1 93.44 305 TYR A O 1
ATOM 2379 N N . LEU A 1 306 ? -13.594 -34.188 -15.664 1 93.5 306 LEU A N 1
ATOM 2380 C CA . LEU A 1 306 ? -14.797 -34.562 -14.922 1 93.5 306 LEU A CA 1
ATOM 2381 C C . LEU A 1 306 ? -15.484 -35.781 -15.547 1 93.5 306 LEU A C 1
ATOM 2383 O O . LEU A 1 306 ? -16.016 -36.625 -14.828 1 93.5 306 LEU A O 1
ATOM 2387 N N . GLN A 1 307 ? -15.445 -35.844 -16.828 1 93.38 307 GLN A N 1
ATOM 2388 C CA . GLN A 1 307 ? -16.016 -37 -17.516 1 93.38 307 GLN A CA 1
ATOM 2389 C C . GLN A 1 307 ? -15.234 -38.25 -17.203 1 93.38 307 GLN A C 1
ATOM 2391 O O . GLN A 1 307 ? -15.82 -39.344 -17.047 1 93.38 307 GLN A O 1
ATOM 2396 N N . CYS A 1 308 ? -13.938 -38.094 -17.141 1 94.69 308 CYS A N 1
ATOM 2397 C CA . CYS A 1 308 ? -13.102 -39.25 -16.797 1 94.69 308 CYS A CA 1
ATOM 2398 C C . CYS A 1 308 ? -13.398 -39.719 -15.383 1 94.69 308 CYS A C 1
ATOM 2400 O O . CYS A 1 308 ? -13.484 -40.938 -15.133 1 94.69 308 CYS A O 1
ATOM 2402 N N . ILE A 1 309 ? -13.562 -38.812 -14.469 1 94.31 309 ILE A N 1
ATOM 2403 C CA . ILE A 1 309 ? -13.922 -39.156 -13.102 1 94.31 309 ILE A CA 1
ATOM 2404 C C . ILE A 1 309 ? -15.266 -39.906 -13.094 1 94.31 309 ILE A C 1
ATOM 2406 O O . ILE A 1 309 ? -15.398 -40.938 -12.461 1 94.31 309 ILE A O 1
ATOM 2410 N N . ALA A 1 310 ? -16.188 -39.344 -13.797 1 95.06 310 ALA A N 1
ATOM 2411 C CA . ALA A 1 310 ? -17.516 -39.938 -13.844 1 95.06 310 ALA A CA 1
ATOM 2412 C C . ALA A 1 310 ? -17.484 -41.344 -14.414 1 95.06 310 ALA A C 1
ATOM 2414 O O . ALA A 1 310 ? -18.172 -42.25 -13.914 1 95.06 310 ALA A O 1
ATOM 2415 N N . GLN A 1 311 ? -16.703 -41.531 -15.391 1 94.75 311 GLN A N 1
ATOM 2416 C CA . GLN A 1 311 ? -16.703 -42.781 -16.125 1 94.75 311 GLN A CA 1
ATOM 2417 C C . GLN A 1 311 ? -15.898 -43.844 -15.375 1 94.75 311 GLN A C 1
ATOM 2419 O O . GLN A 1 311 ? -16.25 -45.031 -15.391 1 94.75 311 GLN A O 1
ATOM 2424 N N . HIS A 1 312 ? -14.82 -43.469 -14.742 1 94.94 312 HIS A N 1
ATOM 2425 C CA . HIS A 1 312 ? -13.852 -44.469 -14.352 1 94.94 312 HIS A CA 1
ATOM 2426 C C . HIS A 1 312 ? -13.742 -44.594 -12.828 1 94.94 312 HIS A C 1
ATOM 2428 O O . HIS A 1 312 ? -13.016 -45.438 -12.312 1 94.94 312 HIS A O 1
ATOM 2434 N N . THR A 1 313 ? -14.414 -43.75 -12.062 1 94.75 313 THR A N 1
ATOM 2435 C CA . THR A 1 313 ? -14.281 -43.781 -10.617 1 94.75 313 THR A CA 1
ATOM 2436 C C . THR A 1 313 ? -15.648 -43.906 -9.945 1 94.75 313 THR A C 1
ATOM 2438 O O . THR A 1 313 ? -16.688 -43.844 -10.617 1 94.75 313 THR A O 1
ATOM 2441 N N . ASP A 1 314 ? -15.594 -44.125 -8.586 1 95.19 314 ASP A N 1
ATOM 2442 C CA . ASP A 1 314 ? -16.812 -44.156 -7.793 1 95.19 314 ASP A CA 1
ATOM 2443 C C . ASP A 1 314 ? -17 -42.875 -6.98 1 95.19 314 ASP A C 1
ATOM 2445 O O . ASP A 1 314 ? -17.656 -42.906 -5.938 1 95.19 314 ASP A O 1
ATOM 2449 N N . GLU A 1 315 ? -16.391 -41.875 -7.426 1 93.94 315 GLU A N 1
ATOM 2450 C CA . GLU A 1 315 ? -16.422 -40.594 -6.699 1 93.94 315 GLU A CA 1
ATOM 2451 C C . GLU A 1 315 ? -17.828 -40 -6.699 1 93.94 315 GLU A C 1
ATOM 2453 O O . GLU A 1 315 ? -18.25 -39.406 -5.703 1 93.94 315 GLU A O 1
ATOM 2458 N N . PHE A 1 316 ? -18.547 -40.156 -7.848 1 95.69 316 PHE A N 1
ATOM 2459 C CA . PHE A 1 316 ? -19.844 -39.531 -8.016 1 95.69 316 PHE A CA 1
ATOM 2460 C C . PHE A 1 316 ? -20.969 -40.531 -7.891 1 95.69 316 PHE A C 1
ATOM 2462 O O . PHE A 1 316 ? -20.781 -41.719 -8.227 1 95.69 316 PHE A O 1
ATOM 2469 N N . THR A 1 317 ? -22.156 -40.062 -7.449 1 96.31 317 THR A N 1
ATOM 2470 C CA . THR A 1 317 ? -23.344 -40.906 -7.504 1 96.31 317 THR A CA 1
ATOM 2471 C C . THR A 1 317 ? -23.75 -41.188 -8.953 1 96.31 317 THR A C 1
ATOM 2473 O O . THR A 1 317 ? -23.391 -40.406 -9.852 1 96.31 317 THR A O 1
ATOM 2476 N N . PRO A 1 318 ? -24.5 -42.281 -9.141 1 95.56 318 PRO A N 1
ATOM 2477 C CA . PRO A 1 318 ? -24.953 -42.562 -10.508 1 95.56 318 PRO A CA 1
ATOM 2478 C C . PRO A 1 318 ? -25.719 -41.406 -11.117 1 95.56 318 PRO A C 1
ATOM 2480 O O . PRO A 1 318 ? -25.562 -41.094 -12.312 1 95.56 318 PRO A O 1
ATOM 2483 N N . GLU A 1 319 ? -26.453 -40.75 -10.297 1 95.81 319 GLU A N 1
ATOM 2484 C CA . GLU A 1 319 ? -27.203 -39.594 -10.789 1 95.81 319 GLU A CA 1
ATOM 2485 C C . GLU A 1 319 ? -26.281 -38.469 -11.227 1 95.81 319 GLU A C 1
ATOM 2487 O O . GLU A 1 319 ? -26.5 -37.844 -12.281 1 95.81 319 GLU A O 1
ATOM 2492 N N . PHE A 1 320 ? -25.344 -38.188 -10.445 1 96.06 320 PHE A N 1
ATOM 2493 C CA . PHE A 1 320 ? -24.438 -37.094 -10.766 1 96.06 320 PHE A CA 1
ATOM 2494 C C . PHE A 1 320 ? -23.578 -37.438 -11.969 1 96.06 320 PHE A C 1
ATOM 2496 O O . PHE A 1 320 ? -23.234 -36.562 -12.781 1 96.06 320 PHE A O 1
ATOM 2503 N N . LYS A 1 321 ? -23.203 -38.719 -12.109 1 95.81 321 LYS A N 1
ATOM 2504 C CA . LYS A 1 321 ? -22.484 -39.156 -13.297 1 95.81 321 LYS A CA 1
ATOM 2505 C C . LYS A 1 321 ? -23.25 -38.812 -14.57 1 95.81 321 LYS A C 1
ATOM 2507 O O . LYS A 1 321 ? -22.672 -38.281 -15.531 1 95.81 321 LYS A O 1
ATOM 2512 N N . GLN A 1 322 ? -24.469 -39.031 -14.5 1 94.75 322 GLN A N 1
ATOM 2513 C CA . GLN A 1 322 ? -25.297 -38.719 -15.664 1 94.75 322 GLN A CA 1
ATOM 2514 C C . GLN A 1 322 ? -25.328 -37.219 -15.938 1 94.75 322 GLN A C 1
ATOM 2516 O O . GLN A 1 322 ? -25.344 -36.781 -17.094 1 94.75 322 GLN A O 1
ATOM 2521 N N . LYS A 1 323 ? -25.344 -36.469 -14.867 1 95.69 323 LYS A N 1
ATOM 2522 C CA . LYS A 1 323 ? -25.328 -35.031 -15.039 1 95.69 323 LYS A CA 1
ATOM 2523 C C . LYS A 1 323 ? -24.031 -34.594 -15.711 1 95.69 323 LYS A C 1
ATOM 2525 O O . LYS A 1 323 ? -24.047 -33.688 -16.562 1 95.69 323 LYS A O 1
ATOM 2530 N N . VAL A 1 324 ? -22.953 -35.188 -15.312 1 95.75 324 VAL A N 1
ATOM 2531 C CA . VAL A 1 324 ? -21.672 -34.812 -15.906 1 95.75 324 VAL A CA 1
ATOM 2532 C C . VAL A 1 324 ? -21.688 -35.125 -17.406 1 95.75 324 VAL A C 1
ATOM 2534 O O . VAL A 1 324 ? -21.297 -34.281 -18.219 1 95.75 324 VAL A O 1
ATOM 2537 N N . PHE A 1 325 ? -22.281 -36.219 -17.797 1 93.06 325 PHE A N 1
ATOM 2538 C CA . PHE A 1 325 ? -22.281 -36.625 -19.203 1 93.06 325 PHE A CA 1
ATOM 2539 C C . PHE A 1 325 ? -23.25 -35.781 -20.016 1 93.06 325 PHE A C 1
ATOM 2541 O O . PHE A 1 325 ? -23.016 -35.5 -21.188 1 93.06 325 PHE A O 1
ATOM 2548 N N . ARG A 1 326 ? -24.25 -35.219 -19.375 1 91.81 326 ARG A N 1
ATOM 2549 C CA . ARG A 1 326 ? -25.266 -34.469 -20.078 1 91.81 326 ARG A CA 1
ATOM 2550 C C . ARG A 1 326 ? -24.953 -32.969 -20.047 1 91.81 326 ARG A C 1
ATOM 2552 O O . ARG A 1 326 ? -25.609 -32.188 -20.734 1 91.81 326 ARG A O 1
ATOM 2559 N N . SER A 1 327 ? -23.984 -32.562 -19.375 1 91 327 SER A N 1
ATOM 2560 C CA . SER A 1 327 ? -23.734 -31.156 -19.109 1 91 327 SER A CA 1
ATOM 2561 C C . SER A 1 327 ? -23.359 -30.422 -20.391 1 91 327 SER A C 1
ATOM 2563 O O . SER A 1 327 ? -23.406 -29.188 -20.438 1 91 327 SER A O 1
ATOM 2565 N N . THR A 1 328 ? -23.047 -31.078 -21.453 1 81.38 328 THR A N 1
ATOM 2566 C CA . THR A 1 328 ? -22.672 -30.422 -22.703 1 81.38 328 THR A CA 1
ATOM 2567 C C . THR A 1 328 ? -23.906 -29.891 -23.422 1 81.38 328 THR A C 1
ATOM 2569 O O . THR A 1 328 ? -23.812 -28.953 -24.219 1 81.38 328 THR A O 1
ATOM 2572 N N . TRP A 1 329 ? -25.078 -30.469 -23.188 1 86.44 329 TRP A N 1
ATOM 2573 C CA . TRP A 1 329 ? -26.234 -30.062 -23.969 1 86.44 329 TRP A CA 1
ATOM 2574 C C . TRP A 1 329 ? -27.406 -29.719 -23.062 1 86.44 329 TRP A C 1
ATOM 2576 O O . TRP A 1 329 ? -28.406 -29.141 -23.5 1 86.44 329 TRP A O 1
ATOM 2586 N N . ASP A 1 330 ? -27.266 -30.062 -21.766 1 93.06 330 ASP A N 1
ATOM 2587 C CA . ASP A 1 330 ? -28.297 -29.781 -20.781 1 93.06 330 ASP A CA 1
ATOM 2588 C C . ASP A 1 330 ? -27.891 -28.672 -19.828 1 93.06 330 ASP A C 1
ATOM 2590 O O . ASP A 1 330 ? -27.094 -28.891 -18.906 1 93.06 330 ASP A O 1
ATOM 2594 N N . PRO A 1 331 ? -28.625 -27.625 -19.953 1 93.19 331 PRO A N 1
ATOM 2595 C CA . PRO A 1 331 ? -28.234 -26.469 -19.141 1 93.19 331 PRO A CA 1
ATOM 2596 C C . PRO A 1 331 ? -28.406 -26.719 -17.641 1 93.19 331 PRO A C 1
ATOM 2598 O O . PRO A 1 331 ? -27.625 -26.219 -16.828 1 93.19 331 PRO A O 1
ATOM 2601 N N . SER A 1 332 ? -29.375 -27.406 -17.312 1 95.69 332 SER A N 1
ATOM 2602 C CA . SER A 1 332 ? -29.594 -27.703 -15.898 1 95.69 332 SER A CA 1
ATOM 2603 C C . SER A 1 332 ? -28.5 -28.609 -15.336 1 95.69 332 SER A C 1
ATOM 2605 O O . SER A 1 332 ? -28.016 -28.375 -14.227 1 95.69 332 SER A O 1
ATOM 2607 N N . ALA A 1 333 ? -28.172 -29.641 -16.062 1 95.12 333 ALA A N 1
ATOM 2608 C CA . ALA A 1 333 ? -27.062 -30.516 -15.672 1 95.12 333 ALA A CA 1
ATOM 2609 C C . ALA A 1 333 ? -25.766 -29.734 -15.562 1 95.12 333 ALA A C 1
ATOM 2611 O O . ALA A 1 333 ? -24.984 -29.938 -14.633 1 95.12 333 ALA A O 1
ATOM 2612 N N . LYS A 1 334 ? -25.609 -28.859 -16.453 1 95.06 334 LYS A N 1
ATOM 2613 C CA . LYS A 1 334 ? -24.422 -28.016 -16.453 1 95.06 334 LYS A CA 1
ATOM 2614 C C . LYS A 1 334 ? -24.328 -27.172 -15.18 1 95.06 334 LYS A C 1
ATOM 2616 O O . LYS A 1 334 ? -23.266 -27.078 -14.57 1 95.06 334 LYS A O 1
ATOM 2621 N N . LYS A 1 335 ? -25.375 -26.594 -14.867 1 95.56 335 LYS A N 1
ATOM 2622 C CA . LYS A 1 335 ? -25.422 -25.766 -13.656 1 95.56 335 LYS A CA 1
ATOM 2623 C C . LYS A 1 335 ? -25.031 -26.594 -12.43 1 95.56 335 LYS A C 1
ATOM 2625 O O . LYS A 1 335 ? -24.266 -26.125 -11.578 1 95.56 335 LYS A O 1
ATOM 2630 N N . ASP A 1 336 ? -25.531 -27.766 -12.305 1 96.38 336 ASP A N 1
ATOM 2631 C CA . ASP A 1 336 ? -25.25 -28.625 -11.172 1 96.38 336 ASP A CA 1
ATOM 2632 C C . ASP A 1 336 ? -23.766 -28.984 -11.117 1 96.38 336 ASP A C 1
ATOM 2634 O O . ASP A 1 336 ? -23.172 -29.031 -10.039 1 96.38 336 ASP A O 1
ATOM 2638 N N . VAL A 1 337 ? -23.234 -29.281 -12.25 1 95.69 337 VAL A N 1
ATOM 2639 C CA . VAL A 1 337 ? -21.828 -29.641 -12.336 1 95.69 337 VAL A CA 1
ATOM 2640 C C . VAL A 1 337 ? -20.969 -28.453 -11.938 1 95.69 337 VAL A C 1
ATOM 2642 O O . VAL A 1 337 ? -19.984 -28.594 -11.211 1 95.69 337 VAL A O 1
ATOM 2645 N N . LEU A 1 338 ? -21.328 -27.297 -12.383 1 95.56 338 LEU A N 1
ATOM 2646 C CA . LEU A 1 338 ? -20.594 -26.078 -12.047 1 95.56 338 LEU A CA 1
ATOM 2647 C C . LEU A 1 338 ? -20.719 -25.75 -10.562 1 95.56 338 LEU A C 1
ATOM 2649 O O . LEU A 1 338 ? -19.766 -25.297 -9.938 1 95.56 338 LEU A O 1
ATOM 2653 N N . ASP A 1 339 ? -21.906 -25.969 -10.039 1 95.62 339 ASP A N 1
ATOM 2654 C CA . ASP A 1 339 ? -22.094 -25.781 -8.602 1 95.62 339 ASP A CA 1
ATOM 2655 C C . ASP A 1 339 ? -21.188 -26.703 -7.801 1 95.62 339 ASP A C 1
ATOM 2657 O O . ASP A 1 339 ? -20.594 -26.297 -6.797 1 95.62 339 ASP A O 1
ATOM 2661 N N . TYR A 1 340 ? -21.125 -27.906 -8.25 1 94.62 340 TYR A N 1
ATOM 2662 C CA . TYR A 1 340 ? -20.219 -28.859 -7.613 1 94.62 340 TYR A CA 1
ATOM 2663 C C . TYR A 1 340 ? -18.781 -28.375 -7.695 1 94.62 340 TYR A C 1
ATOM 2665 O O . TYR A 1 340 ? -18.047 -28.391 -6.699 1 94.62 340 TYR A O 1
ATOM 2673 N N . ALA A 1 341 ? -18.344 -27.953 -8.852 1 92.94 341 ALA A N 1
ATOM 2674 C CA . ALA A 1 341 ? -16.984 -27.484 -9.055 1 92.94 341 ALA A CA 1
ATOM 2675 C C . ALA A 1 341 ? -16.656 -26.328 -8.125 1 92.94 341 ALA A C 1
ATOM 2677 O O . ALA A 1 341 ? -15.523 -26.188 -7.656 1 92.94 341 ALA A O 1
ATOM 2678 N N . ASP A 1 342 ? -17.609 -25.516 -7.836 1 92.19 342 ASP A N 1
ATOM 2679 C CA . ASP A 1 342 ? -17.422 -24.328 -7.004 1 92.19 342 ASP A CA 1
ATOM 2680 C C . ASP A 1 342 ? -17.125 -24.719 -5.559 1 92.19 342 ASP A C 1
ATOM 2682 O O . ASP A 1 342 ? -16.562 -23.922 -4.801 1 92.19 342 ASP A O 1
ATOM 2686 N N . THR A 1 343 ? -17.547 -25.875 -5.184 1 91.56 343 THR A N 1
ATOM 2687 C CA . THR A 1 343 ? -17.375 -26.312 -3.799 1 91.56 343 THR A CA 1
ATOM 2688 C C . THR A 1 343 ? -16.031 -27 -3.609 1 91.56 343 THR A C 1
ATOM 2690 O O . THR A 1 343 ? -15.594 -27.234 -2.477 1 91.56 343 THR A O 1
ATOM 2693 N N . VAL A 1 344 ? -15.398 -27.344 -4.727 1 88 344 VAL A N 1
ATOM 2694 C CA . VAL A 1 344 ? -14.125 -28.047 -4.684 1 88 344 VAL A CA 1
ATOM 2695 C C . VAL A 1 344 ? -12.984 -27.094 -5.023 1 88 344 VAL A C 1
ATOM 2697 O O . VAL A 1 344 ? -12.867 -26.625 -6.164 1 88 344 VAL A O 1
ATOM 2700 N N . LYS A 1 345 ? -12.07 -26.828 -4.109 1 82.25 345 LYS A N 1
ATOM 2701 C CA . LYS A 1 345 ? -11.008 -25.828 -4.238 1 82.25 345 LYS A CA 1
ATOM 2702 C C . LYS A 1 345 ? -10.156 -26.094 -5.477 1 82.25 345 LYS A C 1
ATOM 2704 O O . LYS A 1 345 ? -9.734 -25.156 -6.156 1 82.25 345 LYS A O 1
ATOM 2709 N N . GLU A 1 346 ? -10.023 -27.359 -5.82 1 83.44 346 GLU A N 1
ATOM 2710 C CA . GLU A 1 346 ? -9.156 -27.75 -6.922 1 83.44 346 GLU A CA 1
ATOM 2711 C C . GLU A 1 346 ? -9.836 -27.531 -8.273 1 83.44 346 GLU A C 1
ATOM 2713 O O . GLU A 1 346 ? -9.172 -27.5 -9.305 1 83.44 346 GLU A O 1
ATOM 2718 N N . LEU A 1 347 ? -11.148 -27.406 -8.242 1 89.06 347 LEU A N 1
ATOM 2719 C CA . LEU A 1 347 ? -11.898 -27.344 -9.5 1 89.06 347 LEU A CA 1
ATOM 2720 C C . LEU A 1 347 ? -12.445 -25.953 -9.734 1 89.06 347 LEU A C 1
ATOM 2722 O O . LEU A 1 347 ? -12.703 -25.562 -10.883 1 89.06 347 LEU A O 1
ATOM 2726 N N . LYS A 1 348 ? -12.531 -25.188 -8.68 1 92.19 348 LYS A N 1
ATOM 2727 C CA . LYS A 1 348 ? -13.25 -23.906 -8.688 1 92.19 348 LYS A CA 1
ATOM 2728 C C . LYS A 1 348 ? -12.734 -22.984 -9.781 1 92.19 348 LYS A C 1
ATOM 2730 O O . LYS A 1 348 ? -13.516 -22.453 -10.57 1 92.19 348 LYS A O 1
ATOM 2735 N N . TYR A 1 349 ? -11.445 -22.922 -9.875 1 93.06 349 TYR A N 1
ATOM 2736 C CA . TYR A 1 349 ? -10.891 -21.906 -10.773 1 93.06 349 TYR A CA 1
ATOM 2737 C C . TYR A 1 349 ? -10.492 -22.531 -12.109 1 93.06 349 TYR A C 1
ATOM 2739 O O . TYR A 1 349 ? -9.914 -21.844 -12.969 1 93.06 349 TYR A O 1
ATOM 2747 N N . LEU A 1 350 ? -10.883 -23.75 -12.312 1 93.44 350 LEU A N 1
ATOM 2748 C CA . LEU A 1 350 ? -10.734 -24.344 -13.641 1 93.44 350 LEU A CA 1
ATOM 2749 C C . LEU A 1 350 ? -11.906 -23.938 -14.539 1 93.44 350 LEU A C 1
ATOM 2751 O O . LEU A 1 350 ? -11.836 -24.094 -15.758 1 93.44 350 LEU A O 1
ATOM 2755 N N . VAL A 1 351 ? -12.961 -23.438 -13.867 1 94.56 351 VAL A N 1
ATOM 2756 C CA . VAL A 1 351 ? -14.156 -23.125 -14.648 1 94.56 351 VAL A CA 1
ATOM 2757 C C . VAL A 1 351 ? -14.586 -21.688 -14.375 1 94.56 351 VAL A C 1
ATOM 2759 O O . VAL A 1 351 ? -15.766 -21.344 -14.484 1 94.56 351 VAL A O 1
ATOM 2762 N N . ARG A 1 352 ? -13.625 -20.906 -13.922 1 95.38 352 ARG A N 1
ATOM 2763 C CA . ARG A 1 352 ? -13.914 -19.516 -13.602 1 95.38 352 ARG A CA 1
ATOM 2764 C C . ARG A 1 352 ? -12.664 -18.656 -13.719 1 95.38 352 ARG A C 1
ATOM 2766 O O . ARG A 1 352 ? -11.578 -19.062 -13.312 1 95.38 352 ARG A O 1
ATOM 2773 N N . THR A 1 353 ? -12.828 -17.422 -14.281 1 97.31 353 THR A N 1
ATOM 2774 C CA . THR A 1 353 ? -11.75 -16.453 -14.188 1 97.31 353 THR A CA 1
ATOM 2775 C C . THR A 1 353 ? -11.523 -16.031 -12.734 1 97.31 353 THR A C 1
ATOM 2777 O O . THR A 1 353 ? -12.477 -15.703 -12.023 1 97.31 353 THR A O 1
ATOM 2780 N N . SER A 1 354 ? -10.328 -16.125 -12.297 1 96.69 354 SER A N 1
ATOM 2781 C CA . SER A 1 354 ? -10.008 -15.719 -10.93 1 96.69 354 SER A CA 1
ATOM 2782 C C . SER A 1 354 ? -9.602 -14.25 -10.867 1 96.69 354 SER A C 1
ATOM 2784 O O . SER A 1 354 ? -9.227 -13.664 -11.883 1 96.69 354 SER A O 1
ATOM 2786 N N . GLN A 1 355 ? -9.773 -13.656 -9.812 1 97.44 355 GLN A N 1
ATOM 2787 C CA . GLN A 1 355 ? -9.336 -12.289 -9.516 1 97.44 355 GLN A CA 1
ATOM 2788 C C . GLN A 1 355 ? -8.75 -12.195 -8.109 1 97.44 355 GLN A C 1
ATOM 2790 O O . GLN A 1 355 ? -9.328 -12.711 -7.148 1 97.44 355 GLN A O 1
ATOM 2795 N N . ALA A 1 356 ? -7.566 -11.625 -7.984 1 97.19 356 ALA A N 1
ATOM 2796 C CA . ALA A 1 356 ? -6.879 -11.453 -6.711 1 97.19 356 ALA A CA 1
ATOM 2797 C C . ALA A 1 356 ? -6.195 -10.094 -6.633 1 97.19 356 ALA A C 1
ATOM 2799 O O . ALA A 1 356 ? -5.363 -9.758 -7.484 1 97.19 356 ALA A O 1
ATOM 2800 N N . VAL A 1 357 ? -6.594 -9.258 -5.668 1 98.31 357 VAL A N 1
ATOM 2801 C CA . VAL A 1 357 ? -5.852 -8.031 -5.402 1 98.31 357 VAL A CA 1
ATOM 2802 C C . VAL A 1 357 ? -4.582 -8.352 -4.613 1 98.31 357 VAL A C 1
ATOM 2804 O O . VAL A 1 357 ? -4.645 -8.641 -3.416 1 98.31 357 VAL A O 1
ATOM 2807 N N . ASP A 1 358 ? -3.422 -8.117 -5.246 1 97.06 358 ASP A N 1
ATOM 2808 C CA . ASP A 1 358 ? -2.199 -8.695 -4.699 1 97.06 358 ASP A CA 1
ATOM 2809 C C . ASP A 1 358 ? -1.262 -7.613 -4.176 1 97.06 358 ASP A C 1
ATOM 2811 O O . ASP A 1 358 ? -0.371 -7.887 -3.369 1 97.06 358 ASP A O 1
ATOM 2815 N N . ILE A 1 359 ? -1.397 -6.422 -4.695 1 97.56 359 ILE A N 1
ATOM 2816 C CA . ILE A 1 359 ? -0.549 -5.316 -4.258 1 97.56 359 ILE A CA 1
ATOM 2817 C C . ILE A 1 359 ? -1.401 -4.066 -4.039 1 97.56 359 ILE A C 1
ATOM 2819 O O . ILE A 1 359 ? -2.297 -3.771 -4.832 1 97.56 359 ILE A O 1
ATOM 2823 N N . ILE A 1 360 ? -1.103 -3.357 -2.986 1 98.31 360 ILE A N 1
ATOM 2824 C CA . ILE A 1 360 ? -1.706 -2.053 -2.736 1 98.31 360 ILE A CA 1
ATOM 2825 C C . ILE A 1 360 ? -0.678 -1.122 -2.098 1 98.31 360 ILE A C 1
ATOM 2827 O O . ILE A 1 360 ? 0.108 -1.544 -1.247 1 98.31 360 ILE A O 1
ATOM 2831 N N . HIS A 1 361 ? -0.648 0.122 -2.572 1 97.25 361 HIS A N 1
ATOM 2832 C CA . HIS A 1 361 ? 0.217 1.16 -2.023 1 97.25 361 HIS A CA 1
ATOM 2833 C C . HIS A 1 361 ? -0.477 2.518 -2.029 1 97.25 361 HIS A C 1
ATOM 2835 O O . HIS A 1 361 ? -1.096 2.898 -3.025 1 97.25 361 HIS A O 1
ATOM 2841 N N . GLY A 1 362 ? -0.445 3.156 -0.905 1 96.44 362 GLY A N 1
ATOM 2842 C CA . GLY A 1 362 ? -0.997 4.5 -0.834 1 96.44 362 GLY A CA 1
ATOM 2843 C C . GLY A 1 362 ? -0.508 5.281 0.369 1 96.44 362 GLY A C 1
ATOM 2844 O O . GLY A 1 362 ? -0.377 4.73 1.464 1 96.44 362 GLY A O 1
ATOM 2845 N N . GLY A 1 363 ? -0.193 6.602 0.131 1 93.75 363 GLY A N 1
ATOM 2846 C CA . GLY A 1 363 ? 0.181 7.492 1.218 1 93.75 363 GLY A CA 1
ATOM 2847 C C . GLY A 1 363 ? 1.677 7.531 1.47 1 93.75 363 GLY A C 1
ATOM 2848 O O . GLY A 1 363 ? 2.379 6.547 1.226 1 93.75 363 GLY A O 1
ATOM 2849 N N . ILE A 1 364 ? 2.18 8.664 1.982 1 89.69 364 ILE A N 1
ATOM 2850 C CA . ILE A 1 364 ? 3.617 8.828 2.184 1 89.69 364 ILE A CA 1
ATOM 2851 C C . ILE A 1 364 ? 3.891 9.266 3.619 1 89.69 364 ILE A C 1
ATOM 2853 O O . ILE A 1 364 ? 5.012 9.133 4.113 1 89.69 364 ILE A O 1
ATOM 2857 N N . LYS A 1 365 ? 2.855 9.844 4.219 1 92.44 365 LYS A N 1
ATOM 2858 C CA . LYS A 1 365 ? 3.037 10.383 5.562 1 92.44 365 LYS A CA 1
ATOM 2859 C C . LYS A 1 365 ? 1.757 10.258 6.383 1 92.44 365 LYS A C 1
ATOM 2861 O O . LYS A 1 365 ? 0.657 10.445 5.859 1 92.44 365 LYS A O 1
ATOM 2866 N N . THR A 1 366 ? 1.869 10.062 7.676 1 92.06 366 THR A N 1
ATOM 2867 C CA . THR A 1 366 ? 0.742 9.734 8.539 1 92.06 366 THR A CA 1
ATOM 2868 C C . THR A 1 366 ? -0.141 10.953 8.773 1 92.06 366 THR A C 1
ATOM 2870 O O . THR A 1 366 ? -1.317 10.82 9.117 1 92.06 366 THR A O 1
ATOM 2873 N N . ASN A 1 367 ? 0.345 12.156 8.617 1 90.88 367 ASN A N 1
ATOM 2874 C CA . ASN A 1 367 ? -0.466 13.344 8.898 1 90.88 367 ASN A CA 1
ATOM 2875 C C . ASN A 1 367 ? -0.815 14.094 7.617 1 90.88 367 ASN A C 1
ATOM 2877 O O . ASN A 1 367 ? -1.198 15.266 7.668 1 90.88 367 ASN A O 1
ATOM 2881 N N . SER A 1 368 ? -0.655 13.484 6.543 1 91.5 368 SER A N 1
ATOM 2882 C CA . SER A 1 368 ? -1.041 14.023 5.246 1 91.5 368 SER A CA 1
ATOM 2883 C C . SER A 1 368 ? -1.967 13.062 4.504 1 91.5 368 SER A C 1
ATOM 2885 O O . SER A 1 368 ? -1.697 11.867 4.426 1 91.5 368 SER A O 1
ATOM 2887 N N . LEU A 1 369 ? -2.99 13.672 3.98 1 94.25 369 LEU A N 1
ATOM 2888 C CA . LEU A 1 369 ? -3.918 12.859 3.201 1 94.25 369 LEU A CA 1
ATOM 2889 C C . LEU A 1 369 ? -3.234 12.289 1.96 1 94.25 369 LEU A C 1
ATOM 2891 O O . LEU A 1 369 ? -2.453 12.984 1.307 1 94.25 369 LEU A O 1
ATOM 2895 N N . PRO A 1 370 ? -3.488 11.023 1.715 1 94.62 370 PRO A N 1
ATOM 2896 C CA . PRO A 1 370 ? -2.854 10.422 0.54 1 94.62 370 PRO A CA 1
ATOM 2897 C C . PRO A 1 370 ? -3.34 11.031 -0.772 1 94.62 370 PRO A C 1
ATOM 2899 O O . PRO A 1 370 ? -4.527 11.336 -0.912 1 94.62 370 PRO A O 1
ATOM 2902 N N . GLU A 1 371 ? -2.4 11.242 -1.703 1 94.19 371 GLU A N 1
ATOM 2903 C CA . GLU A 1 371 ? -2.736 11.836 -2.992 1 94.19 371 GLU A CA 1
ATOM 2904 C C . GLU A 1 371 ? -2.787 10.781 -4.094 1 94.19 371 GLU A C 1
ATOM 2906 O O . GLU A 1 371 ? -3.348 11.023 -5.164 1 94.19 371 GLU A O 1
ATOM 2911 N N . LEU A 1 372 ? -2.189 9.656 -3.818 1 95.62 372 LEU A N 1
ATOM 2912 C CA . LEU A 1 372 ? -2.139 8.57 -4.789 1 95.62 372 LEU A CA 1
ATOM 2913 C C . LEU A 1 372 ? -2.252 7.215 -4.098 1 95.62 372 LEU A C 1
ATOM 2915 O O . LEU A 1 372 ? -1.582 6.969 -3.092 1 95.62 372 LEU A O 1
ATOM 2919 N N . VAL A 1 373 ? -3.115 6.379 -4.605 1 97.62 373 VAL A N 1
ATOM 2920 C CA . VAL A 1 373 ? -3.225 4.984 -4.199 1 97.62 373 VAL A CA 1
ATOM 2921 C C . VAL A 1 373 ? -3.234 4.082 -5.434 1 97.62 373 VAL A C 1
ATOM 2923 O O . VAL A 1 373 ? -3.867 4.406 -6.438 1 97.62 373 VAL A O 1
ATOM 2926 N N . THR A 1 374 ? -2.477 3.031 -5.387 1 97.94 374 THR A N 1
ATOM 2927 C CA . THR A 1 374 ? -2.414 2.096 -6.504 1 97.94 374 THR A CA 1
ATOM 2928 C C . THR A 1 374 ? -2.734 0.678 -6.043 1 97.94 374 THR A C 1
ATOM 2930 O O . THR A 1 374 ? -2.373 0.286 -4.93 1 97.94 374 THR A O 1
ATOM 2933 N N . ILE A 1 375 ? -3.416 -0.082 -6.898 1 98.56 375 ILE A N 1
ATOM 2934 C CA . ILE A 1 375 ? -3.631 -1.505 -6.66 1 98.56 375 ILE A CA 1
ATOM 2935 C C . ILE A 1 375 ? -3.289 -2.299 -7.918 1 98.56 375 ILE A C 1
ATOM 2937 O O . ILE A 1 375 ? -3.395 -1.784 -9.031 1 98.56 375 ILE A O 1
ATOM 2941 N N . ASP A 1 376 ? -2.807 -3.5 -7.703 1 98.19 376 ASP A N 1
ATOM 2942 C CA . ASP A 1 376 ? -2.586 -4.48 -8.758 1 98.19 376 ASP A CA 1
ATOM 2943 C C . ASP A 1 376 ? -3.479 -5.707 -8.57 1 98.19 376 ASP A C 1
ATOM 2945 O O . ASP A 1 376 ? -3.479 -6.32 -7.5 1 98.19 376 ASP A O 1
ATOM 2949 N N . ILE A 1 377 ? -4.184 -6.047 -9.594 1 98.31 377 ILE A N 1
ATOM 2950 C CA . ILE A 1 377 ? -5.094 -7.188 -9.578 1 98.31 377 ILE A CA 1
ATOM 2951 C C . ILE A 1 377 ? -4.637 -8.234 -10.594 1 98.31 377 ILE A C 1
ATOM 2953 O O . ILE A 1 377 ? -4.516 -7.934 -11.789 1 98.31 377 ILE A O 1
ATOM 2957 N N . ASN A 1 378 ? -4.418 -9.43 -10.094 1 97.56 378 ASN A N 1
ATOM 2958 C CA . ASN A 1 378 ? -4.059 -10.547 -10.969 1 97.56 378 ASN A CA 1
ATOM 2959 C C . ASN A 1 378 ? -5.281 -11.383 -11.336 1 97.56 378 ASN A C 1
ATOM 2961 O O . ASN A 1 378 ? -6.125 -11.664 -10.484 1 97.56 378 ASN A O 1
ATOM 2965 N N . HIS A 1 379 ? -5.391 -11.688 -12.633 1 98.06 379 HIS A N 1
ATOM 2966 C CA . HIS A 1 379 ? -6.465 -12.539 -13.125 1 98.06 379 HIS A CA 1
ATOM 2967 C C . HIS A 1 379 ? -5.906 -13.734 -13.891 1 98.06 379 HIS A C 1
ATOM 2969 O O . HIS A 1 379 ? -4.934 -13.609 -14.633 1 98.06 379 HIS A O 1
ATOM 2975 N N . ARG A 1 380 ? -6.488 -14.883 -13.641 1 97.5 380 ARG A N 1
ATOM 2976 C CA . ARG A 1 380 ? -6.324 -16.047 -14.516 1 97.5 380 ARG A CA 1
ATOM 2977 C C . ARG A 1 380 ? -7.609 -16.344 -15.281 1 97.5 380 ARG A C 1
ATOM 2979 O O . ARG A 1 380 ? -8.633 -16.672 -14.68 1 97.5 380 ARG A O 1
ATOM 2986 N N . ILE A 1 381 ? -7.496 -16.234 -16.562 1 97.69 381 ILE A N 1
ATOM 2987 C CA . ILE A 1 381 ? -8.664 -16.109 -17.438 1 97.69 381 ILE A CA 1
ATOM 2988 C C . ILE A 1 381 ? -9.133 -17.5 -17.859 1 97.69 381 ILE A C 1
ATOM 2990 O O . ILE A 1 381 ? -8.352 -18.297 -18.391 1 97.69 381 ILE A O 1
ATOM 2994 N N . SER A 1 382 ? -10.383 -17.75 -17.656 1 95.88 382 SER A N 1
ATOM 2995 C CA . SER A 1 382 ? -10.977 -19.016 -18.094 1 95.88 382 SER A CA 1
ATOM 2996 C C . SER A 1 382 ? -10.766 -19.234 -19.594 1 95.88 382 SER A C 1
ATOM 2998 O O . SER A 1 382 ? -10.695 -18.281 -20.359 1 95.88 382 SER A O 1
ATOM 3000 N N . ILE A 1 383 ? -10.797 -20.484 -19.938 1 94.38 383 ILE A N 1
ATOM 3001 C CA . ILE A 1 383 ? -10.586 -20.891 -21.328 1 94.38 383 ILE A CA 1
ATOM 3002 C C . ILE A 1 383 ? -11.672 -20.266 -22.219 1 94.38 383 ILE A C 1
ATOM 3004 O O . ILE A 1 383 ? -11.422 -19.938 -23.375 1 94.38 383 ILE A O 1
ATOM 3008 N N . GLU A 1 384 ? -12.828 -20.031 -21.688 1 94.81 384 GLU A N 1
ATOM 3009 C CA . GLU A 1 384 ? -14.008 -19.562 -22.422 1 94.81 384 GLU A CA 1
ATOM 3010 C C . GLU A 1 384 ? -14.023 -18.047 -22.531 1 94.81 384 GLU A C 1
ATOM 3012 O O . GLU A 1 384 ? -14.867 -17.484 -23.219 1 94.81 384 GLU A O 1
ATOM 3017 N N . SER A 1 385 ? -13.117 -17.375 -21.891 1 95.94 385 SER A N 1
ATOM 3018 C CA . SER A 1 385 ? -13.133 -15.922 -21.797 1 95.94 385 SER A CA 1
ATOM 3019 C C . SER A 1 385 ? -11.906 -15.312 -22.484 1 95.94 385 SER A C 1
ATOM 3021 O O . SER A 1 385 ? -11.25 -15.969 -23.281 1 95.94 385 SER A O 1
ATOM 3023 N N . SER A 1 386 ? -11.703 -14 -22.281 1 97.5 386 SER A N 1
ATOM 3024 C CA . SER A 1 386 ? -10.625 -13.281 -22.953 1 97.5 386 SER A CA 1
ATOM 3025 C C . SER A 1 386 ? -10.086 -12.156 -22.078 1 97.5 386 SER A C 1
ATOM 3027 O O . SER A 1 386 ? -10.695 -11.781 -21.078 1 97.5 386 SER A O 1
ATOM 3029 N N . VAL A 1 387 ? -8.93 -11.664 -22.484 1 97.94 387 VAL A N 1
ATOM 3030 C CA . VAL A 1 387 ? -8.328 -10.516 -21.828 1 97.94 387 VAL A CA 1
ATOM 3031 C C . VAL A 1 387 ? -9.289 -9.328 -21.859 1 97.94 387 VAL A C 1
ATOM 3033 O O . VAL A 1 387 ? -9.539 -8.703 -20.828 1 97.94 387 VAL A O 1
ATOM 3036 N N . ASN A 1 388 ? -9.867 -9.07 -23 1 97.75 388 ASN A N 1
ATOM 3037 C CA . ASN A 1 388 ? -10.75 -7.922 -23.188 1 97.75 388 ASN A CA 1
ATOM 3038 C C . ASN A 1 388 ? -11.969 -8.008 -22.281 1 97.75 388 ASN A C 1
ATOM 3040 O O . ASN A 1 388 ? -12.344 -7.016 -21.641 1 97.75 388 ASN A O 1
ATOM 3044 N N . GLU A 1 389 ? -12.57 -9.164 -22.203 1 97.62 389 GLU A N 1
ATOM 3045 C CA . GLU A 1 389 ? -13.734 -9.344 -21.359 1 97.62 389 GLU A CA 1
ATOM 3046 C C . GLU A 1 389 ? -13.391 -9.117 -19.891 1 97.62 389 GLU A C 1
ATOM 3048 O O . GLU A 1 389 ? -14.172 -8.523 -19.141 1 97.62 389 GLU A O 1
ATOM 3053 N N . THR A 1 390 ? -12.281 -9.609 -19.5 1 98.38 390 THR A N 1
ATOM 3054 C CA . THR A 1 390 ? -11.836 -9.484 -18.125 1 98.38 390 THR A CA 1
ATOM 3055 C C . THR A 1 390 ? -11.578 -8.023 -17.766 1 98.38 390 THR A C 1
ATOM 3057 O O . THR A 1 390 ? -12.047 -7.535 -16.734 1 98.38 390 THR A O 1
ATOM 3060 N N . VAL A 1 391 ? -10.875 -7.305 -18.625 1 98.38 391 VAL A N 1
ATOM 3061 C CA . VAL A 1 391 ? -10.547 -5.898 -18.406 1 98.38 391 VAL A CA 1
ATOM 3062 C C . VAL A 1 391 ? -11.828 -5.074 -18.359 1 98.38 391 VAL A C 1
ATOM 3064 O O . VAL A 1 391 ? -11.977 -4.199 -17.5 1 98.38 391 VAL A O 1
ATOM 3067 N N . HIS A 1 392 ? -12.75 -5.328 -19.172 1 97.81 392 HIS A N 1
ATOM 3068 C CA . HIS A 1 392 ? -13.992 -4.562 -19.25 1 97.81 392 HIS A CA 1
ATOM 3069 C C . HIS A 1 392 ? -14.797 -4.703 -17.969 1 97.81 392 HIS A C 1
ATOM 3071 O O . HIS A 1 392 ? -15.406 -3.734 -17.5 1 97.81 392 HIS A O 1
ATOM 3077 N N . LYS A 1 393 ? -14.852 -5.875 -17.453 1 98.38 393 LYS A N 1
ATOM 3078 C CA . LYS A 1 393 ? -15.562 -6.078 -16.203 1 98.38 393 LYS A CA 1
ATOM 3079 C C . LYS A 1 393 ? -14.977 -5.219 -15.086 1 98.38 393 LYS A C 1
ATOM 3081 O O . LYS A 1 393 ? -15.719 -4.617 -14.305 1 98.38 393 LYS A O 1
ATOM 3086 N N . ILE A 1 394 ? -13.688 -5.172 -14.984 1 98.75 394 ILE A N 1
ATOM 3087 C CA . ILE A 1 394 ? -13.016 -4.398 -13.945 1 98.75 394 ILE A CA 1
ATOM 3088 C C . ILE A 1 394 ? -13.227 -2.908 -14.188 1 98.75 394 ILE A C 1
ATOM 3090 O O . ILE A 1 394 ? -13.477 -2.146 -13.25 1 98.75 394 ILE A O 1
ATOM 3094 N N . VAL A 1 395 ? -13.133 -2.469 -15.445 1 98.62 395 VAL A N 1
ATOM 3095 C CA . VAL A 1 395 ? -13.375 -1.072 -15.797 1 98.62 395 VAL A CA 1
ATOM 3096 C C . VAL A 1 395 ? -14.789 -0.67 -15.383 1 98.62 395 VAL A C 1
ATOM 3098 O O . VAL A 1 395 ? -15.008 0.44 -14.891 1 98.62 395 VAL A O 1
ATOM 3101 N N . ASP A 1 396 ? -15.727 -1.573 -15.523 1 98.62 396 ASP A N 1
ATOM 3102 C CA . ASP A 1 396 ? -17.109 -1.307 -15.109 1 98.62 396 ASP A CA 1
ATOM 3103 C C . ASP A 1 396 ? -17.188 -1.127 -13.594 1 98.62 396 ASP A C 1
ATOM 3105 O O . ASP A 1 396 ? -17.953 -0.288 -13.109 1 98.62 396 ASP A O 1
ATOM 3109 N N . ASN A 1 397 ? -16.469 -1.976 -12.906 1 98.75 397 ASN A N 1
ATOM 3110 C CA . ASN A 1 397 ? -16.422 -1.799 -11.461 1 98.75 397 ASN A CA 1
ATOM 3111 C C . ASN A 1 397 ? -15.875 -0.423 -11.086 1 98.75 397 ASN A C 1
ATOM 3113 O O . ASN A 1 397 ? -16.422 0.246 -10.211 1 98.75 397 ASN A O 1
ATOM 3117 N N . VAL A 1 398 ? -14.781 0 -11.781 1 98.88 398 VAL A N 1
ATOM 3118 C CA . VAL A 1 398 ? -14.156 1.291 -11.5 1 98.88 398 VAL A CA 1
ATOM 3119 C C . VAL A 1 398 ? -15.125 2.418 -11.859 1 98.88 398 VAL A C 1
ATOM 3121 O O . VAL A 1 398 ? -15.227 3.408 -11.133 1 98.88 398 VAL A O 1
ATOM 3124 N N . LEU A 1 399 ? -15.82 2.264 -12.969 1 98.69 399 LEU A N 1
ATOM 3125 C CA . LEU A 1 399 ? -16.797 3.262 -13.414 1 98.69 399 LEU A CA 1
ATOM 3126 C C . LEU A 1 399 ? -17.875 3.477 -12.367 1 98.69 399 LEU A C 1
ATOM 3128 O O . LEU A 1 399 ? -18.281 4.609 -12.117 1 98.69 399 LEU A O 1
ATOM 3132 N N . SER A 1 400 ? -18.312 2.42 -11.773 1 98.69 400 SER A N 1
ATOM 3133 C CA . SER A 1 400 ? -19.344 2.498 -10.734 1 98.69 400 SER A CA 1
ATOM 3134 C C . SER A 1 400 ? -18.859 3.334 -9.547 1 98.69 400 SER A C 1
ATOM 3136 O O . SER A 1 400 ? -19.594 4.195 -9.055 1 98.69 400 SER A O 1
ATOM 3138 N N . ILE A 1 401 ? -17.672 3.098 -9.133 1 98.81 401 ILE A N 1
ATOM 3139 C CA . ILE A 1 401 ? -17.109 3.816 -7.992 1 98.81 401 ILE A CA 1
ATOM 3140 C C . ILE A 1 401 ? -16.797 5.258 -8.391 1 98.81 401 ILE A C 1
ATOM 3142 O O . ILE A 1 401 ? -17.031 6.188 -7.609 1 98.81 401 ILE A O 1
ATOM 3146 N N . ALA A 1 402 ? -16.266 5.48 -9.617 1 98.75 402 ALA A N 1
ATOM 3147 C CA . ALA A 1 402 ? -15.969 6.824 -10.117 1 98.75 402 ALA A CA 1
ATOM 3148 C C . ALA A 1 402 ? -17.219 7.691 -10.117 1 98.75 402 ALA A C 1
ATOM 3150 O O . ALA A 1 402 ? -17.188 8.852 -9.703 1 98.75 402 ALA A O 1
ATOM 3151 N N . ASN A 1 403 ? -18.312 7.133 -10.531 1 98.62 403 ASN A N 1
ATOM 3152 C CA . ASN A 1 403 ? -19.578 7.855 -10.547 1 98.62 403 ASN A CA 1
ATOM 3153 C C . ASN A 1 403 ? -20.062 8.18 -9.133 1 98.62 403 ASN A C 1
ATOM 3155 O O . ASN A 1 403 ? -20.516 9.297 -8.867 1 98.62 403 ASN A O 1
ATOM 3159 N N . LYS A 1 404 ? -19.953 7.234 -8.312 1 98.25 404 LYS A N 1
ATOM 3160 C CA . LYS A 1 404 ? -20.406 7.402 -6.938 1 98.25 404 LYS A CA 1
ATOM 3161 C C . LYS A 1 404 ? -19.688 8.555 -6.254 1 98.25 404 LYS A C 1
ATOM 3163 O O . LYS A 1 404 ? -20.266 9.289 -5.457 1 98.25 404 LYS A O 1
ATOM 3168 N N . PHE A 1 405 ? -18.422 8.758 -6.523 1 98.12 405 PHE A N 1
ATOM 3169 C CA . PHE A 1 405 ? -17.609 9.734 -5.809 1 98.12 405 PHE A CA 1
ATOM 3170 C C . PHE A 1 405 ? -17.266 10.914 -6.711 1 98.12 405 PHE A C 1
ATOM 3172 O O . PHE A 1 405 ? -16.391 11.719 -6.383 1 98.12 405 PHE A O 1
ATOM 3179 N N . SER A 1 406 ? -17.891 11.07 -7.883 1 98 406 SER A N 1
ATOM 3180 C CA . SER A 1 406 ? -17.703 12.164 -8.828 1 98 406 SER A CA 1
ATOM 3181 C C . SER A 1 406 ? -16.234 12.32 -9.219 1 98 406 SER A C 1
ATOM 3183 O O . SER A 1 406 ? -15.672 13.406 -9.102 1 98 406 SER A O 1
ATOM 3185 N N . LEU A 1 407 ? -15.672 11.234 -9.734 1 98.5 407 LEU A N 1
ATOM 3186 C CA . LEU A 1 407 ? -14.281 11.172 -10.164 1 98.5 407 LEU A CA 1
ATOM 3187 C C . LEU A 1 407 ? -14.188 10.938 -11.664 1 98.5 407 LEU A C 1
ATOM 3189 O O . LEU A 1 407 ? -15.141 10.461 -12.281 1 98.5 407 LEU A O 1
ATOM 3193 N N . GLY A 1 408 ? -13.062 11.289 -12.234 1 98.5 408 GLY A N 1
ATOM 3194 C CA . GLY A 1 408 ? -12.766 10.906 -13.602 1 98.5 408 GLY A CA 1
ATOM 3195 C C . GLY A 1 408 ? -12.25 9.484 -13.727 1 98.5 408 GLY A C 1
ATOM 3196 O O . GLY A 1 408 ? -12.008 8.812 -12.719 1 98.5 408 GLY A O 1
ATOM 3197 N N . LEU A 1 409 ? -12.164 9 -15.016 1 98.62 409 LEU A N 1
ATOM 3198 C CA . LEU A 1 409 ? -11.656 7.656 -15.281 1 98.62 409 LEU A CA 1
ATOM 3199 C C . LEU A 1 409 ? -10.953 7.598 -16.641 1 98.62 409 LEU A C 1
ATOM 3201 O O . LEU A 1 409 ? -11.555 7.906 -17.672 1 98.62 409 LEU A O 1
ATOM 3205 N N . TYR A 1 410 ? -9.703 7.242 -16.531 1 98.31 410 TYR A N 1
ATOM 3206 C CA . TYR A 1 410 ? -8.93 6.953 -17.75 1 98.31 410 TYR A CA 1
ATOM 3207 C C . TYR A 1 410 ? -8.703 5.457 -17.906 1 98.31 410 TYR A C 1
ATOM 3209 O O . TYR A 1 410 ? -8.484 4.75 -16.906 1 98.31 410 TYR A O 1
ATOM 3217 N N . HIS A 1 411 ? -8.828 4.992 -19.094 1 97.06 411 HIS A N 1
ATOM 3218 C CA . HIS A 1 411 ? -8.414 3.646 -19.484 1 97.06 411 HIS A CA 1
ATOM 3219 C C . HIS A 1 411 ? -7.555 3.676 -20.75 1 97.06 411 HIS A C 1
ATOM 3221 O O . HIS A 1 411 ? -7.996 4.137 -21.797 1 97.06 411 HIS A O 1
ATOM 3227 N N . ASP A 1 412 ? -6.309 3.268 -20.609 1 91.31 412 ASP A N 1
ATOM 3228 C CA . ASP A 1 412 ? -5.352 3.25 -21.703 1 91.31 412 ASP A CA 1
ATOM 3229 C C . ASP A 1 412 ? -5.246 4.625 -22.359 1 91.31 412 ASP A C 1
ATOM 3231 O O . ASP A 1 412 ? -5.391 4.746 -23.578 1 91.31 412 ASP A O 1
ATOM 3235 N N . ASN A 1 413 ? -5.223 5.637 -21.625 1 90 413 ASN A N 1
ATOM 3236 C CA . ASN A 1 413 ? -4.98 7.023 -22.016 1 90 413 ASN A CA 1
ATOM 3237 C C . ASN A 1 413 ? -6.215 7.652 -22.641 1 90 413 ASN A C 1
ATOM 3239 O O . ASN A 1 413 ? -6.113 8.68 -23.328 1 90 413 ASN A O 1
ATOM 3243 N N . GLU A 1 414 ? -7.305 7 -22.531 1 95 414 GLU A N 1
ATOM 3244 C CA . GLU A 1 414 ? -8.562 7.57 -23 1 95 414 GLU A CA 1
ATOM 3245 C C . GLU A 1 414 ? -9.484 7.914 -21.828 1 95 414 GLU A C 1
ATOM 3247 O O . GLU A 1 414 ? -9.648 7.105 -20.906 1 95 414 GLU A O 1
ATOM 3252 N N . ALA A 1 415 ? -10.008 9.055 -21.891 1 97 415 ALA A N 1
ATOM 3253 C CA . ALA A 1 415 ? -10.914 9.484 -20.828 1 97 415 ALA A CA 1
ATOM 3254 C C . ALA A 1 415 ? -12.305 8.891 -21.016 1 97 415 ALA A C 1
ATOM 3256 O O . ALA A 1 415 ? -13.008 9.227 -21.984 1 97 415 ALA A O 1
ATOM 3257 N N . LEU A 1 416 ? -12.672 8.031 -20.188 1 97.81 416 LEU A N 1
ATOM 3258 C CA . LEU A 1 416 ? -14.047 7.535 -20.156 1 97.81 416 LEU A CA 1
ATOM 3259 C C . LEU A 1 416 ? -14.945 8.492 -19.375 1 97.81 416 LEU A C 1
ATOM 3261 O O . LEU A 1 416 ? -16.141 8.594 -19.656 1 97.81 416 LEU A O 1
ATOM 3265 N N . LEU A 1 417 ? -14.422 9.07 -18.297 1 98.06 417 LEU A N 1
ATOM 3266 C CA . LEU A 1 417 ? -14.977 10.172 -17.516 1 98.06 417 LEU A CA 1
ATOM 3267 C C . LEU A 1 417 ? -13.945 11.281 -17.328 1 98.06 417 LEU A C 1
ATOM 3269 O O . LEU A 1 417 ? -12.812 11.008 -16.922 1 98.06 417 LEU A O 1
ATOM 3273 N N . GLU A 1 418 ? -14.328 12.469 -17.609 1 97.44 418 GLU A N 1
ATOM 3274 C CA . GLU A 1 418 ? -13.398 13.578 -17.438 1 97.44 418 GLU A CA 1
ATOM 3275 C C . GLU A 1 418 ? -13.023 13.773 -15.969 1 97.44 418 GLU A C 1
ATOM 3277 O O . GLU A 1 418 ? -13.867 13.625 -15.086 1 97.44 418 GLU A O 1
ATOM 3282 N N . PRO A 1 419 ? -11.766 14.102 -15.742 1 95.31 419 PRO A N 1
ATOM 3283 C CA . PRO A 1 419 ? -11.352 14.367 -14.359 1 95.31 419 PRO A CA 1
ATOM 3284 C C . PRO A 1 419 ? -12.172 15.477 -13.703 1 95.31 419 PRO A C 1
ATOM 3286 O O . PRO A 1 419 ? -12.648 16.391 -14.391 1 95.31 419 PRO A O 1
ATOM 3289 N N . THR A 1 420 ? -12.344 15.406 -12.406 1 96.12 420 THR A N 1
ATOM 3290 C CA . THR A 1 420 ? -13.008 16.438 -11.609 1 96.12 420 THR A CA 1
ATOM 3291 C C . THR A 1 420 ? -12.062 17 -10.547 1 96.12 420 THR A C 1
ATOM 3293 O O . THR A 1 420 ? -10.906 16.578 -10.461 1 96.12 420 THR A O 1
ATOM 3296 N N . SER A 1 421 ? -12.594 17.953 -9.734 1 91.38 421 SER A N 1
ATOM 3297 C CA . SER A 1 421 ? -11.805 18.5 -8.641 1 91.38 421 SER A CA 1
ATOM 3298 C C . SER A 1 421 ? -11.555 17.469 -7.555 1 91.38 421 SER A C 1
ATOM 3300 O O . SER A 1 421 ? -10.664 17.625 -6.719 1 91.38 421 SER A O 1
ATOM 3302 N N . ASN A 1 422 ? -12.328 16.359 -7.672 1 95 422 ASN A N 1
ATOM 3303 C CA . ASN A 1 422 ? -12.164 15.289 -6.695 1 95 422 ASN A CA 1
ATOM 3304 C C . ASN A 1 422 ? -11.055 14.328 -7.105 1 95 422 ASN A C 1
ATOM 3306 O O . ASN A 1 422 ? -10.594 13.523 -6.293 1 95 422 ASN A O 1
ATOM 3310 N N . GLY A 1 423 ? -10.68 14.305 -8.359 1 95.38 423 GLY A N 1
ATOM 3311 C CA . GLY A 1 423 ? -9.617 13.43 -8.828 1 95.38 423 GLY A CA 1
ATOM 3312 C C . GLY A 1 423 ? -10.047 12.508 -9.953 1 95.38 423 GLY A C 1
ATOM 3313 O O . GLY A 1 423 ? -11.023 12.789 -10.648 1 95.38 423 GLY A O 1
ATOM 3314 N N . TYR A 1 424 ? -9.242 11.484 -10.188 1 97.62 424 TYR A N 1
ATOM 3315 C CA . TYR A 1 424 ? -9.555 10.57 -11.273 1 97.62 424 TYR A CA 1
ATOM 3316 C C . TYR A 1 424 ? -8.867 9.227 -11.062 1 97.62 424 TYR A C 1
ATOM 3318 O O . TYR A 1 424 ? -7.832 9.148 -10.398 1 97.62 424 TYR A O 1
ATOM 3326 N N . PHE A 1 425 ? -9.523 8.172 -11.688 1 98.62 425 PHE A N 1
ATOM 3327 C CA . PHE A 1 425 ? -8.93 6.848 -11.781 1 98.62 425 PHE A CA 1
ATOM 3328 C C . PHE A 1 425 ? -8.156 6.691 -13.086 1 98.62 425 PHE A C 1
ATOM 3330 O O . PHE A 1 425 ? -8.492 7.324 -14.094 1 98.62 425 PHE A O 1
ATOM 3337 N N . ASN A 1 426 ? -7.121 5.887 -13.062 1 98.31 426 ASN A N 1
ATOM 3338 C CA . ASN A 1 426 ? -6.441 5.379 -14.25 1 98.31 426 ASN A CA 1
ATOM 3339 C C . ASN A 1 426 ? -6.32 3.857 -14.211 1 98.31 426 ASN A C 1
ATOM 3341 O O . ASN A 1 426 ? -5.828 3.291 -13.234 1 98.31 426 ASN A O 1
ATOM 3345 N N . VAL A 1 427 ? -6.812 3.201 -15.273 1 98.44 427 VAL A N 1
ATOM 3346 C CA . VAL A 1 427 ? -6.766 1.746 -15.367 1 98.44 427 VAL A CA 1
ATOM 3347 C C . VAL A 1 427 ? -5.887 1.333 -16.547 1 98.44 427 VAL A C 1
ATOM 3349 O O . VAL A 1 427 ? -6.105 1.778 -17.672 1 98.44 427 VAL A O 1
ATOM 3352 N N . THR A 1 428 ? -4.895 0.497 -16.281 1 97.38 428 THR A N 1
ATOM 3353 C CA . THR A 1 428 ? -4.039 -0.055 -17.328 1 97.38 428 THR A CA 1
ATOM 3354 C C . THR A 1 428 ? -3.871 -1.562 -17.156 1 97.38 428 THR A C 1
ATOM 3356 O O . THR A 1 428 ? -4.133 -2.096 -16.078 1 97.38 428 THR A O 1
ATOM 3359 N N . ALA A 1 429 ? -3.586 -2.232 -18.203 1 95.75 429 ALA A N 1
ATOM 3360 C CA . ALA A 1 429 ? -3.287 -3.662 -18.219 1 95.75 429 ALA A CA 1
ATOM 3361 C C . ALA A 1 429 ? -1.937 -3.936 -18.875 1 95.75 429 ALA A C 1
ATOM 3363 O O . ALA A 1 429 ? -1.878 -4.402 -20.016 1 95.75 429 ALA A O 1
ATOM 3364 N N . PRO A 1 430 ? -0.873 -3.809 -18.141 1 89.12 430 PRO A N 1
ATOM 3365 C CA . PRO A 1 430 ? 0.467 -3.863 -18.734 1 89.12 430 PRO A CA 1
ATOM 3366 C C . PRO A 1 430 ? 0.859 -5.27 -19.172 1 89.12 430 PRO A C 1
ATOM 3368 O O . PRO A 1 430 ? 1.691 -5.43 -20.078 1 89.12 430 PRO A O 1
ATOM 3371 N N . VAL A 1 431 ? 0.336 -6.297 -18.562 1 87.81 431 VAL A N 1
ATOM 3372 C CA . VAL A 1 431 ? 0.669 -7.688 -18.859 1 87.81 431 VAL A CA 1
ATOM 3373 C C . VAL A 1 431 ? -0.604 -8.469 -19.172 1 87.81 431 VAL A C 1
ATOM 3375 O O . VAL A 1 431 ? -1.561 -8.453 -18.391 1 87.81 431 VAL A O 1
ATOM 3378 N N . SER A 1 432 ? -0.631 -9.094 -20.312 1 94.31 432 SER A N 1
ATOM 3379 C CA . SER A 1 432 ? -1.791 -9.906 -20.672 1 94.31 432 SER A CA 1
ATOM 3380 C C . SER A 1 432 ? -1.398 -11.07 -21.578 1 94.31 432 SER A C 1
ATOM 3382 O O . SER A 1 432 ? -0.393 -11 -22.281 1 94.31 432 SER A O 1
ATOM 3384 N N . LEU A 1 433 ? -2.074 -12.141 -21.469 1 95.94 433 LEU A N 1
ATOM 3385 C CA . LEU A 1 433 ? -1.945 -13.359 -22.25 1 95.94 433 LEU A CA 1
ATOM 3386 C C . LEU A 1 433 ? -3.297 -14.047 -22.422 1 95.94 433 LEU A C 1
ATOM 3388 O O . LEU A 1 433 ? -4.004 -14.273 -21.438 1 95.94 433 LEU A O 1
ATOM 3392 N N . GLU A 1 434 ? -3.646 -14.32 -23.656 1 96.88 434 GLU A N 1
ATOM 3393 C CA . GLU A 1 434 ? -4.875 -15.07 -23.891 1 96.88 434 GLU A CA 1
ATOM 3394 C C . GLU A 1 434 ? -4.73 -16.531 -23.469 1 96.88 434 GLU A C 1
ATOM 3396 O O . GLU A 1 434 ? -3.611 -17.031 -23.344 1 96.88 434 GLU A O 1
ATOM 3401 N N . PRO A 1 435 ? -5.832 -17.234 -23.188 1 96 435 PRO A N 1
ATOM 3402 C CA . PRO A 1 435 ? -5.73 -18.656 -22.906 1 96 435 PRO A CA 1
ATOM 3403 C C . PRO A 1 435 ? -5.02 -19.438 -24 1 96 435 PRO A C 1
ATOM 3405 O O . PRO A 1 435 ? -5.125 -19.078 -25.188 1 96 435 PRO A O 1
ATOM 3408 N N . ALA A 1 436 ? -4.352 -20.469 -23.609 1 95.62 436 ALA A N 1
ATOM 3409 C CA . ALA A 1 436 ? -3.568 -21.281 -24.547 1 95.62 436 ALA A CA 1
ATOM 3410 C C . ALA A 1 436 ? -4.477 -22.125 -25.438 1 95.62 436 ALA A C 1
ATOM 3412 O O . ALA A 1 436 ? -5.621 -22.406 -25.078 1 95.62 436 ALA A O 1
ATOM 3413 N N . ARG A 1 437 ? -3.91 -22.453 -26.578 1 93.5 437 ARG A N 1
ATOM 3414 C CA . ARG A 1 437 ? -4.559 -23.484 -27.375 1 93.5 437 ARG A CA 1
ATOM 3415 C C . ARG A 1 437 ? -4.52 -24.828 -26.656 1 93.5 437 ARG A C 1
ATOM 3417 O O . ARG A 1 437 ? -3.617 -25.078 -25.859 1 93.5 437 ARG A O 1
ATOM 3424 N N . ILE A 1 438 ? -5.457 -25.625 -26.969 1 96.12 438 ILE A N 1
ATOM 3425 C CA . ILE A 1 438 ? -5.555 -26.922 -26.328 1 96.12 438 ILE A CA 1
ATOM 3426 C C . ILE A 1 438 ? -4.727 -27.953 -27.094 1 96.12 438 ILE A C 1
ATOM 3428 O O . ILE A 1 438 ? -4.902 -28.125 -28.312 1 96.12 438 ILE A O 1
ATOM 3432 N N . SER A 1 439 ? -3.836 -28.625 -26.438 1 97.12 439 SER A N 1
ATOM 3433 C CA . SER A 1 439 ? -3.029 -29.672 -27.047 1 97.12 439 SER A CA 1
ATOM 3434 C C . SER A 1 439 ? -3.85 -30.938 -27.266 1 97.12 439 SER A C 1
ATOM 3436 O O . SER A 1 439 ? -4.758 -31.25 -26.484 1 97.12 439 SER A O 1
ATOM 3438 N N . PRO A 1 440 ? -3.502 -31.672 -28.328 1 95.5 440 PRO A N 1
ATOM 3439 C CA . PRO A 1 440 ? -4.203 -32.938 -28.547 1 95.5 440 PRO A CA 1
ATOM 3440 C C . PRO A 1 440 ? -3.986 -33.938 -27.422 1 95.5 440 PRO A C 1
ATOM 3442 O O . PRO A 1 440 ? -2.881 -34.031 -26.891 1 95.5 440 PRO A O 1
ATOM 3445 N N . SER A 1 441 ? -5.105 -34.656 -27.094 1 94.38 441 SER A N 1
ATOM 3446 C CA . SER A 1 441 ? -5.02 -35.688 -26.062 1 94.38 441 SER A CA 1
ATOM 3447 C C . SER A 1 441 ? -5.512 -37.031 -26.594 1 94.38 441 SER A C 1
ATOM 3449 O O . SER A 1 441 ? -6.086 -37.812 -25.844 1 94.38 441 SER A O 1
ATOM 3451 N N . SER A 1 442 ? -5.32 -37.25 -27.875 1 91.94 442 SER A N 1
ATOM 3452 C CA . SER A 1 442 ? -5.738 -38.5 -28.484 1 91.94 442 SER A CA 1
ATOM 3453 C C . SER A 1 442 ? -4.75 -38.969 -29.562 1 91.94 442 SER A C 1
ATOM 3455 O O . SER A 1 442 ? -5.027 -39.875 -30.328 1 91.94 442 SER A O 1
ATOM 3457 N N . ASN A 1 443 ? -3.666 -38.344 -29.672 1 94.69 443 ASN A N 1
ATOM 3458 C CA . ASN A 1 443 ? -2.668 -38.656 -30.672 1 94.69 443 ASN A CA 1
ATOM 3459 C C . ASN A 1 443 ? -1.532 -39.5 -30.094 1 94.69 443 ASN A C 1
ATOM 3461 O O . ASN A 1 443 ? -1.604 -39.938 -28.938 1 94.69 443 ASN A O 1
ATOM 3465 N N . GLU A 1 444 ? -0.604 -39.75 -30.906 1 95.62 444 GLU A N 1
ATOM 3466 C CA . GLU A 1 444 ? 0.496 -40.656 -30.531 1 95.62 444 GLU A CA 1
ATOM 3467 C C . GLU A 1 444 ? 1.333 -40.031 -29.406 1 95.62 444 GLU A C 1
ATOM 3469 O O . GLU A 1 444 ? 1.77 -40.719 -28.484 1 95.62 444 GLU A O 1
ATOM 3474 N N . GLN A 1 445 ? 1.605 -38.719 -29.547 1 97 445 GLN A N 1
ATOM 3475 C CA . GLN A 1 445 ? 2.395 -38.031 -28.516 1 97 445 GLN A CA 1
ATOM 3476 C C . GLN A 1 445 ? 1.729 -38.156 -27.141 1 97 445 GLN A C 1
ATOM 3478 O O . GLN A 1 445 ? 2.395 -38.438 -26.156 1 97 445 GLN A O 1
ATOM 3483 N N . TRP A 1 446 ? 0.435 -38 -27.094 1 96.94 446 TRP A N 1
ATOM 3484 C CA . TRP A 1 446 ? -0.301 -38.156 -25.844 1 96.94 446 TRP A CA 1
ATOM 3485 C C . TRP A 1 446 ? -0.261 -39.594 -25.359 1 96.94 446 TRP A C 1
ATOM 3487 O O . TRP A 1 446 ? -0.091 -39.844 -24.172 1 96.94 446 TRP A O 1
ATOM 3497 N N . ARG A 1 447 ? -0.46 -40.469 -26.281 1 96.75 447 ARG A N 1
ATOM 3498 C CA . ARG A 1 447 ? -0.45 -41.875 -25.938 1 96.75 447 ARG A CA 1
ATOM 3499 C C . ARG A 1 447 ? 0.826 -42.25 -25.188 1 96.75 447 ARG A C 1
ATOM 3501 O O . ARG A 1 447 ? 0.772 -42.906 -24.141 1 96.75 447 ARG A O 1
ATOM 3508 N N . ILE A 1 448 ? 1.966 -41.844 -25.688 1 97.69 448 ILE A N 1
ATOM 3509 C CA . ILE A 1 448 ? 3.252 -42.188 -25.109 1 97.69 448 ILE A CA 1
ATOM 3510 C C . ILE A 1 448 ? 3.434 -41.469 -23.781 1 97.69 448 ILE A C 1
ATOM 3512 O O . ILE A 1 448 ? 3.885 -42.031 -22.797 1 97.69 448 ILE A O 1
ATOM 3516 N N . PHE A 1 449 ? 3.068 -40.281 -23.75 1 97.88 449 PHE A N 1
ATOM 3517 C CA . PHE A 1 449 ? 3.18 -39.469 -22.547 1 97.88 449 PHE A CA 1
ATOM 3518 C C . PHE A 1 449 ? 2.303 -40.031 -21.438 1 97.88 449 PHE A C 1
ATOM 3520 O O . PHE A 1 449 ? 2.797 -40.375 -20.359 1 97.88 449 PHE A O 1
ATOM 3527 N N . ALA A 1 450 ? 1.009 -40.125 -21.672 1 97.69 450 ALA A N 1
ATOM 3528 C CA . ALA A 1 450 ? 0.054 -40.625 -20.703 1 97.69 450 ALA A CA 1
ATOM 3529 C C . ALA A 1 450 ? 0.412 -42.062 -20.281 1 97.69 450 ALA A C 1
ATOM 3531 O O . ALA A 1 450 ? 0.28 -42.406 -19.109 1 97.69 450 ALA A O 1
ATOM 3532 N N . GLY A 1 451 ? 0.821 -42.812 -21.234 1 97.94 451 GLY A N 1
ATOM 3533 C CA . GLY A 1 451 ? 1.233 -44.188 -20.938 1 97.94 451 GLY A CA 1
ATOM 3534 C C . GLY A 1 451 ? 2.42 -44.25 -19.984 1 97.94 451 GLY A C 1
ATOM 3535 O O . GLY A 1 451 ? 2.498 -45.125 -19.141 1 97.94 451 GLY A O 1
ATOM 3536 N N . SER A 1 452 ? 3.369 -43.344 -20.203 1 98.12 452 SER A N 1
ATOM 3537 C CA . SER A 1 452 ? 4.539 -43.281 -19.328 1 98.12 452 SER A CA 1
ATOM 3538 C C . SER A 1 452 ? 4.156 -42.844 -17.922 1 98.12 452 SER A C 1
ATOM 3540 O O . SER A 1 452 ? 4.746 -43.281 -16.938 1 98.12 452 SER A O 1
ATOM 3542 N N . VAL A 1 453 ? 3.18 -41.906 -17.812 1 98.19 453 VAL A N 1
ATOM 3543 C CA . VAL A 1 453 ? 2.672 -41.469 -16.5 1 98.19 453 VAL A CA 1
ATOM 3544 C C . VAL A 1 453 ? 2.021 -42.656 -15.805 1 98.19 453 VAL A C 1
ATOM 3546 O O . VAL A 1 453 ? 2.289 -42.906 -14.625 1 98.19 453 VAL A O 1
ATOM 3549 N N . LYS A 1 454 ? 1.243 -43.438 -16.516 1 97.69 454 LYS A N 1
ATOM 3550 C CA . LYS A 1 454 ? 0.583 -44.625 -15.977 1 97.69 454 LYS A CA 1
ATOM 3551 C C . LYS A 1 454 ? 1.603 -45.625 -15.461 1 97.69 454 LYS A C 1
ATOM 3553 O O . LYS A 1 454 ? 1.397 -46.25 -14.414 1 97.69 454 LYS A O 1
ATOM 3558 N N . HIS A 1 455 ? 2.652 -45.75 -16.203 1 97.88 455 HIS A N 1
ATOM 3559 C CA . HIS A 1 455 ? 3.725 -46.656 -15.836 1 97.88 455 HIS A CA 1
ATOM 3560 C C . HIS A 1 455 ? 4.238 -46.375 -14.43 1 97.88 455 HIS A C 1
ATOM 3562 O O . HIS A 1 455 ? 4.285 -47.25 -13.578 1 97.88 455 HIS A O 1
ATOM 3568 N N . ILE A 1 456 ? 4.547 -45.156 -14.156 1 97.88 456 ILE A N 1
ATOM 3569 C CA . ILE A 1 456 ? 5.098 -44.781 -12.859 1 97.88 456 ILE A CA 1
ATOM 3570 C C . ILE A 1 456 ? 4.016 -44.906 -11.789 1 97.88 456 ILE A C 1
ATOM 3572 O O . ILE A 1 456 ? 4.289 -45.344 -10.672 1 97.88 456 ILE A O 1
ATOM 3576 N N . MET A 1 457 ? 2.773 -44.562 -12.094 1 97.5 457 MET A N 1
ATOM 3577 C CA . MET A 1 457 ? 1.655 -44.656 -11.156 1 97.5 457 MET A CA 1
ATOM 3578 C C . MET A 1 457 ? 1.419 -46.094 -10.727 1 97.5 457 MET A C 1
ATOM 3580 O O . MET A 1 457 ? 1.343 -46.375 -9.539 1 97.5 457 MET A O 1
ATOM 3584 N N . GLU A 1 458 ? 1.408 -46.969 -11.688 1 97.06 458 GLU A N 1
ATOM 3585 C CA . GLU A 1 458 ? 0.94 -48.312 -11.438 1 97.06 458 GLU A CA 1
ATOM 3586 C C . GLU A 1 458 ? 2.053 -49.188 -10.867 1 97.06 458 GLU A C 1
ATOM 3588 O O . GLU A 1 458 ? 1.79 -50.094 -10.078 1 97.06 458 GLU A O 1
ATOM 3593 N N . ASP A 1 459 ? 3.262 -48.844 -11.203 1 97.25 459 ASP A N 1
ATOM 3594 C CA . ASP A 1 459 ? 4.352 -49.719 -10.781 1 97.25 459 ASP A CA 1
ATOM 3595 C C . ASP A 1 459 ? 4.988 -49.219 -9.484 1 97.25 459 ASP A C 1
ATOM 3597 O O . ASP A 1 459 ? 5.586 -50 -8.734 1 97.25 459 ASP A O 1
ATOM 3601 N N . TYR A 1 460 ? 4.828 -47.938 -9.195 1 97.12 460 TYR A N 1
ATOM 3602 C CA . TYR A 1 460 ? 5.617 -47.438 -8.078 1 97.12 460 TYR A CA 1
ATOM 3603 C C . TYR A 1 460 ? 4.758 -46.625 -7.125 1 97.12 460 TYR A C 1
ATOM 3605 O O . TYR A 1 460 ? 4.871 -46.75 -5.902 1 97.12 460 TYR A O 1
ATOM 3613 N N . ILE A 1 461 ? 3.875 -45.781 -7.531 1 97.38 461 ILE A N 1
ATOM 3614 C CA . ILE A 1 461 ? 3.15 -44.875 -6.664 1 97.38 461 ILE A CA 1
ATOM 3615 C C . ILE A 1 461 ? 1.96 -45.562 -6.027 1 97.38 461 ILE A C 1
ATOM 3617 O O . ILE A 1 461 ? 1.735 -45.469 -4.82 1 97.38 461 ILE A O 1
ATOM 3621 N N . TYR A 1 462 ? 1.249 -46.281 -6.918 1 96.38 462 TYR A N 1
ATOM 3622 C CA . TYR A 1 462 ? 0.116 -47.094 -6.461 1 96.38 462 TYR A CA 1
ATOM 3623 C C . TYR A 1 462 ? 0.237 -48.531 -6.93 1 96.38 462 TYR A C 1
ATOM 3625 O O . TYR A 1 462 ? -0.619 -49.031 -7.672 1 96.38 462 TYR A O 1
ATOM 3633 N N . PRO A 1 463 ? 1.184 -49.281 -6.438 1 93.31 463 PRO A N 1
ATOM 3634 C CA . PRO A 1 463 ? 1.445 -50.625 -6.973 1 93.31 463 PRO A CA 1
ATOM 3635 C C . PRO A 1 463 ? 0.341 -51.625 -6.629 1 93.31 463 PRO A C 1
ATOM 3637 O O . PRO A 1 463 ? 0.23 -52.656 -7.27 1 93.31 463 PRO A O 1
ATOM 3640 N N . ASN A 1 464 ? -0.549 -51.375 -5.734 1 92.88 464 ASN A N 1
ATOM 3641 C CA . ASN A 1 464 ? -1.587 -52.312 -5.328 1 92.88 464 ASN A CA 1
ATOM 3642 C C . ASN A 1 464 ? -2.955 -51.906 -5.867 1 92.88 464 ASN A C 1
ATOM 3644 O O . ASN A 1 464 ? -3.982 -52.188 -5.254 1 92.88 464 ASN A O 1
ATOM 3648 N N . ILE A 1 465 ? -2.883 -51.25 -6.934 1 90 465 ILE A N 1
ATOM 3649 C CA . ILE A 1 465 ? -4.141 -50.75 -7.484 1 90 465 ILE A CA 1
ATOM 3650 C C . ILE A 1 465 ? -4.992 -51.938 -7.957 1 90 465 ILE A C 1
ATOM 3652 O O . ILE A 1 465 ? -4.457 -52.969 -8.344 1 90 465 ILE A O 1
ATOM 3656 N N . THR A 1 466 ? -6.324 -51.812 -7.906 1 91.56 466 THR A N 1
ATOM 3657 C CA . THR A 1 466 ? -7.262 -52.844 -8.328 1 91.56 466 THR A CA 1
ATOM 3658 C C . THR A 1 466 ? -7.93 -52.469 -9.648 1 91.56 466 THR A C 1
ATOM 3660 O O . THR A 1 466 ? -8.586 -53.281 -10.273 1 91.56 466 THR A O 1
ATOM 3663 N N . ARG A 1 467 ? -7.82 -51.188 -9.984 1 93.12 467 ARG A N 1
ATOM 3664 C CA . ARG A 1 467 ? -8.297 -50.656 -11.258 1 93.12 467 ARG A CA 1
ATOM 3665 C C . ARG A 1 467 ? -7.168 -49.938 -12.008 1 93.12 467 ARG A C 1
ATOM 3667 O O . ARG A 1 467 ? -6.262 -49.375 -11.391 1 93.12 467 ARG A O 1
ATOM 3674 N N . PRO A 1 468 ? -7.305 -49.969 -13.32 1 94.5 468 PRO A N 1
ATOM 3675 C CA . PRO A 1 468 ? -6.258 -49.25 -14.062 1 94.5 468 PRO A CA 1
ATOM 3676 C C . PRO A 1 468 ? -6.238 -47.75 -13.781 1 94.5 468 PRO A C 1
ATOM 3678 O O . PRO A 1 468 ? -7.293 -47.156 -13.625 1 94.5 468 PRO A O 1
ATOM 3681 N N . SER A 1 469 ? -5.02 -47.25 -13.742 1 96.62 469 SER A N 1
ATOM 3682 C CA . SER A 1 469 ? -4.887 -45.812 -13.562 1 96.62 469 SER A CA 1
ATOM 3683 C C . SER A 1 469 ? -5.398 -45.062 -14.789 1 96.62 469 SER A C 1
ATOM 3685 O O . SER A 1 469 ? -5.43 -45.625 -15.891 1 96.62 469 SER A O 1
ATOM 3687 N N . VAL A 1 470 ? -5.852 -43.844 -14.555 1 95.94 470 VAL A N 1
ATOM 3688 C CA . VAL A 1 470 ? -6.359 -42.969 -15.617 1 95.94 470 VAL A CA 1
ATOM 3689 C C . VAL A 1 470 ? -5.535 -41.688 -15.688 1 95.94 470 VAL A C 1
ATOM 3691 O O . VAL A 1 470 ? -5.176 -41.125 -14.656 1 95.94 470 VAL A O 1
ATOM 3694 N N . VAL A 1 471 ? -5.086 -41.344 -16.844 1 96.75 471 VAL A N 1
ATOM 3695 C CA . VAL A 1 471 ? -4.5 -40.031 -17.094 1 96.75 471 VAL A CA 1
ATOM 3696 C C . VAL A 1 471 ? -5.496 -39.156 -17.844 1 96.75 471 VAL A C 1
ATOM 3698 O O . VAL A 1 471 ? -5.723 -39.375 -19.047 1 96.75 471 VAL A O 1
ATOM 3701 N N . ALA A 1 472 ? -6.07 -38.219 -17.156 1 95.5 472 ALA A N 1
ATOM 3702 C CA . ALA A 1 472 ? -7.109 -37.375 -17.719 1 95.5 472 ALA A CA 1
ATOM 3703 C C . ALA A 1 472 ? -6.555 -36 -18.062 1 95.5 472 ALA A C 1
ATOM 3705 O O . ALA A 1 472 ? -5.953 -35.312 -17.219 1 95.5 472 ALA A O 1
ATOM 3706 N N . PRO A 1 473 ? -6.727 -35.594 -19.344 1 94.94 473 PRO A N 1
ATOM 3707 C CA . PRO A 1 473 ? -6.328 -34.219 -19.656 1 94.94 473 PRO A CA 1
ATOM 3708 C C . PRO A 1 473 ? -7.113 -33.156 -18.875 1 94.94 473 PRO A C 1
ATOM 3710 O O . PRO A 1 473 ? -8.297 -33.344 -18.594 1 94.94 473 PRO A O 1
ATOM 3713 N N . SER A 1 474 ? -6.477 -32.125 -18.531 1 94.06 474 SER A N 1
ATOM 3714 C CA . SER A 1 474 ? -7.066 -31.016 -17.812 1 94.06 474 SER A CA 1
ATOM 3715 C C . SER A 1 474 ? -6.344 -29.703 -18.141 1 94.06 474 SER A C 1
ATOM 3717 O O . SER A 1 474 ? -5.777 -29.562 -19.219 1 94.06 474 SER A O 1
ATOM 3719 N N . ILE A 1 475 ? -6.559 -28.703 -17.266 1 93.31 475 ILE A N 1
ATOM 3720 C CA . ILE A 1 475 ? -5.844 -27.438 -17.391 1 93.31 475 ILE A CA 1
ATOM 3721 C C . ILE A 1 475 ? -5.23 -27.062 -16.047 1 93.31 475 ILE A C 1
ATOM 3723 O O . ILE A 1 475 ? -5.516 -27.688 -15.023 1 93.31 475 ILE A O 1
ATOM 3727 N N . THR A 1 476 ? -4.316 -26.109 -16.094 1 89.12 476 THR A N 1
ATOM 3728 C CA . THR A 1 476 ? -3.729 -25.547 -14.891 1 89.12 476 THR A CA 1
ATOM 3729 C C . THR A 1 476 ? -4.305 -24.156 -14.602 1 89.12 476 THR A C 1
ATOM 3731 O O . THR A 1 476 ? -4.762 -23.469 -15.516 1 89.12 476 THR A O 1
ATOM 3734 N N . THR A 1 477 ? -4.305 -23.812 -13.312 1 87.81 477 THR A N 1
ATOM 3735 C CA . THR A 1 477 ? -4.84 -22.516 -12.914 1 87.81 477 THR A CA 1
ATOM 3736 C C . THR A 1 477 ? -3.836 -21.406 -13.195 1 87.81 477 THR A C 1
ATOM 3738 O O . THR A 1 477 ? -4.219 -20.25 -13.398 1 87.81 477 THR A O 1
ATOM 3741 N N . GLY A 1 478 ? -2.602 -21.734 -13.227 1 88.44 478 GLY A N 1
ATOM 3742 C CA . GLY A 1 478 ? -1.563 -20.75 -13.484 1 88.44 478 GLY A CA 1
ATOM 3743 C C . GLY A 1 478 ? -1.004 -20.812 -14.891 1 88.44 478 GLY A C 1
ATOM 3744 O O . GLY A 1 478 ? -1.587 -21.469 -15.766 1 88.44 478 GLY A O 1
ATOM 3745 N N . ASN A 1 479 ? -0.025 -20 -15.125 1 92.25 479 ASN A N 1
ATOM 3746 C CA . ASN A 1 479 ? 0.689 -20.016 -16.406 1 92.25 479 ASN A CA 1
ATOM 3747 C C . ASN A 1 479 ? 2.117 -20.531 -16.234 1 92.25 479 ASN A C 1
ATOM 3749 O O . ASN A 1 479 ? 2.646 -20.562 -15.125 1 92.25 479 ASN A O 1
ATOM 3753 N N . THR A 1 480 ? 2.645 -20.984 -17.312 1 94.94 480 THR A N 1
ATOM 3754 C CA . THR A 1 480 ? 4.016 -21.469 -17.375 1 94.94 480 THR A CA 1
ATOM 3755 C C . THR A 1 480 ? 4.762 -20.844 -18.547 1 94.94 480 THR A C 1
ATOM 3757 O O . THR A 1 480 ? 4.184 -20.078 -19.312 1 94.94 480 THR A O 1
ATOM 3760 N N . ASP A 1 481 ? 5.992 -21.219 -18.672 1 97.25 481 ASP A N 1
ATOM 3761 C CA . ASP A 1 481 ? 6.84 -20.719 -19.75 1 97.25 481 ASP A CA 1
ATOM 3762 C C . ASP A 1 481 ? 6.371 -21.25 -21.094 1 97.25 481 ASP A C 1
ATOM 3764 O O . ASP A 1 481 ? 6.805 -20.781 -22.156 1 97.25 481 ASP A O 1
ATOM 3768 N N . THR A 1 482 ? 5.453 -22.188 -21.109 1 97.5 482 THR A N 1
ATOM 3769 C CA . THR A 1 482 ? 5.051 -22.812 -22.375 1 97.5 482 THR A CA 1
ATOM 3770 C C . THR A 1 482 ? 4.426 -21.781 -23.312 1 97.5 482 THR A C 1
ATOM 3772 O O . THR A 1 482 ? 4.352 -22 -24.516 1 97.5 482 THR A O 1
ATOM 3775 N N . SER A 1 483 ? 3.984 -20.656 -22.734 1 96.12 483 SER A N 1
ATOM 3776 C CA . SER A 1 483 ? 3.342 -19.609 -23.547 1 96.12 483 SER A CA 1
ATOM 3777 C C . SER A 1 483 ? 4.285 -19.094 -24.625 1 96.12 483 SER A C 1
ATOM 3779 O O . SER A 1 483 ? 3.836 -18.578 -25.641 1 96.12 483 SER A O 1
ATOM 3781 N N . HIS A 1 484 ? 5.543 -19.25 -24.469 1 97.69 484 HIS A N 1
ATOM 3782 C CA . HIS A 1 484 ? 6.527 -18.766 -25.422 1 97.69 484 HIS A CA 1
ATOM 3783 C C . HIS A 1 484 ? 6.84 -19.812 -26.484 1 97.69 484 HIS A C 1
ATOM 3785 O O . HIS A 1 484 ? 7.5 -19.531 -27.484 1 97.69 484 HIS A O 1
ATOM 3791 N N . TYR A 1 485 ? 6.309 -21.047 -26.312 1 98.12 485 TYR A N 1
ATOM 3792 C CA . TYR A 1 485 ? 6.758 -22.172 -27.125 1 98.12 485 TYR A CA 1
ATOM 3793 C C . TYR A 1 485 ? 5.629 -22.688 -28.016 1 98.12 485 TYR A C 1
ATOM 3795 O O . TYR A 1 485 ? 5.734 -23.766 -28.594 1 98.12 485 TYR A O 1
ATOM 3803 N N . TRP A 1 486 ? 4.562 -21.938 -28.141 1 96.5 486 TRP A N 1
ATOM 3804 C CA . TRP A 1 486 ? 3.371 -22.406 -28.828 1 96.5 486 TRP A CA 1
ATOM 3805 C C . TRP A 1 486 ? 3.672 -22.672 -30.312 1 96.5 486 TRP A C 1
ATOM 3807 O O . TRP A 1 486 ? 2.988 -23.453 -30.953 1 96.5 486 TRP A O 1
ATOM 3817 N N . GLY A 1 487 ? 4.664 -22.016 -30.859 1 97.38 487 GLY A N 1
ATOM 3818 C CA . GLY A 1 487 ? 4.973 -22.156 -32.281 1 97.38 487 GLY A CA 1
ATOM 3819 C C . GLY A 1 487 ? 5.832 -23.359 -32.562 1 97.38 487 GLY A C 1
ATOM 3820 O O . GLY A 1 487 ? 5.969 -23.766 -33.75 1 97.38 487 GLY A O 1
ATOM 3821 N N . LEU A 1 488 ? 6.301 -24.078 -31.562 1 98.44 488 LEU A N 1
ATOM 3822 C CA . LEU A 1 488 ? 7.316 -25.109 -31.766 1 98.44 488 LEU A CA 1
ATOM 3823 C C . LEU A 1 488 ? 6.68 -26.5 -31.812 1 98.44 488 LEU A C 1
ATOM 3825 O O . LEU A 1 488 ? 7.289 -27.438 -32.312 1 98.44 488 LEU A O 1
ATOM 3829 N N . THR A 1 489 ? 5.445 -26.641 -31.234 1 98.19 489 THR A N 1
ATOM 3830 C CA . THR A 1 489 ? 4.707 -27.906 -31.312 1 98.19 489 THR A CA 1
ATOM 3831 C C . THR A 1 489 ? 3.289 -27.734 -30.781 1 98.19 489 THR A C 1
ATOM 3833 O O . THR A 1 489 ? 3.035 -26.844 -29.953 1 98.19 489 THR A O 1
ATOM 3836 N N . GLU A 1 490 ? 2.391 -28.484 -31.234 1 97.38 490 GLU A N 1
ATOM 3837 C CA . GLU A 1 490 ? 1.036 -28.516 -30.703 1 97.38 490 GLU A CA 1
ATOM 3838 C C . GLU A 1 490 ? 0.939 -29.469 -29.516 1 97.38 490 GLU A C 1
ATOM 3840 O O . GLU A 1 490 ? -0.043 -29.438 -28.766 1 97.38 490 GLU A O 1
ATOM 3845 N N . ASN A 1 491 ? 1.948 -30.328 -29.359 1 98.12 491 ASN A N 1
ATOM 3846 C CA . ASN A 1 491 ? 1.971 -31.328 -28.297 1 98.12 491 ASN A CA 1
ATOM 3847 C C . ASN A 1 491 ? 2.668 -30.797 -27.047 1 98.12 491 ASN A C 1
ATOM 3849 O O . ASN A 1 491 ? 3.812 -31.172 -26.766 1 98.12 491 ASN A O 1
ATOM 3853 N N . ILE A 1 492 ? 1.88 -29.984 -26.297 1 98.12 492 ILE A N 1
ATOM 3854 C CA . ILE A 1 492 ? 2.398 -29.344 -25.094 1 98.12 492 ILE A CA 1
ATOM 3855 C C . ILE A 1 492 ? 1.742 -29.938 -23.859 1 98.12 492 ILE A C 1
ATOM 3857 O O . ILE A 1 492 ? 0.533 -29.812 -23.656 1 98.12 492 ILE A O 1
ATOM 3861 N N . TYR A 1 493 ? 2.537 -30.578 -23.062 1 97.81 493 TYR A N 1
ATOM 3862 C CA . TYR A 1 493 ? 2.055 -31.203 -21.844 1 97.81 493 TYR A CA 1
ATOM 3863 C C . TYR A 1 493 ? 2.682 -30.562 -20.609 1 97.81 493 TYR A C 1
ATOM 3865 O O . TYR A 1 493 ? 3.891 -30.312 -20.578 1 97.81 493 TYR A O 1
ATOM 3873 N N . ARG A 1 494 ? 1.857 -30.219 -19.703 1 96.88 494 ARG A N 1
ATOM 3874 C CA . ARG A 1 494 ? 2.291 -29.625 -18.453 1 96.88 494 ARG A CA 1
ATOM 3875 C C . ARG A 1 494 ? 1.995 -30.547 -17.266 1 96.88 494 ARG A C 1
ATOM 3877 O O . ARG A 1 494 ? 0.834 -30.734 -16.906 1 96.88 494 ARG A O 1
ATOM 3884 N N . TYR A 1 495 ? 3.113 -31.016 -16.703 1 96.19 495 TYR A N 1
ATOM 3885 C CA . TYR A 1 495 ? 2.877 -31.969 -15.633 1 96.19 495 TYR A CA 1
ATOM 3886 C C . TYR A 1 495 ? 4.117 -32.156 -14.766 1 96.19 495 TYR A C 1
ATOM 3888 O O . TYR A 1 495 ? 5.113 -32.719 -15.203 1 96.19 495 TYR A O 1
ATOM 3896 N N . ARG A 1 496 ? 4.027 -31.609 -13.633 1 93.81 496 ARG A N 1
ATOM 3897 C CA . ARG A 1 496 ? 4.965 -31.984 -12.578 1 93.81 496 ARG A CA 1
ATOM 3898 C C . ARG A 1 496 ? 4.449 -33.188 -11.789 1 93.81 496 ARG A C 1
ATOM 3900 O O . ARG A 1 496 ? 3.656 -33.031 -10.859 1 93.81 496 ARG A O 1
ATOM 3907 N N . LEU A 1 497 ? 4.797 -34.344 -12.156 1 94.69 497 LEU A N 1
ATOM 3908 C CA . LEU A 1 497 ? 4.309 -35.562 -11.562 1 94.69 497 LEU A CA 1
ATOM 3909 C C . LEU A 1 497 ? 4.512 -35.562 -10.047 1 94.69 497 LEU A C 1
ATOM 3911 O O . LEU A 1 497 ? 5.641 -35.469 -9.57 1 94.69 497 LEU A O 1
ATOM 3915 N N . SER A 1 498 ? 3.428 -35.562 -9.352 1 94.12 498 SER A N 1
ATOM 3916 C CA . SER A 1 498 ? 3.465 -35.5 -7.891 1 94.12 498 SER A CA 1
ATOM 3917 C C . SER A 1 498 ? 2.143 -35.969 -7.289 1 94.12 498 SER A C 1
ATOM 3919 O O . SER A 1 498 ? 1.087 -35.812 -7.906 1 94.12 498 SER A O 1
ATOM 3921 N N . THR A 1 499 ? 2.246 -36.5 -6.125 1 93.31 499 THR A N 1
ATOM 3922 C CA . THR A 1 499 ? 1.046 -36.812 -5.352 1 93.31 499 THR A CA 1
ATOM 3923 C C . THR A 1 499 ? 0.657 -35.625 -4.461 1 93.31 499 THR A C 1
ATOM 3925 O O . THR A 1 499 ? -0.403 -35.656 -3.832 1 93.31 499 THR A O 1
ATOM 3928 N N . MET A 1 500 ? 1.474 -34.656 -4.41 1 88.75 500 MET A N 1
ATOM 3929 C CA . MET A 1 500 ? 1.254 -33.469 -3.598 1 88.75 500 MET A CA 1
ATOM 3930 C C . MET A 1 500 ? 0.862 -32.281 -4.469 1 88.75 500 MET A C 1
ATOM 3932 O O . MET A 1 500 ? 1.556 -31.953 -5.434 1 88.75 500 MET A O 1
ATOM 3936 N N . HIS A 1 501 ? -0.288 -31.719 -4.074 1 78.38 501 HIS A N 1
ATOM 3937 C CA . HIS A 1 501 ? -0.67 -30.484 -4.77 1 78.38 501 HIS A CA 1
ATOM 3938 C C . HIS A 1 501 ? 0.297 -29.359 -4.457 1 78.38 501 HIS A C 1
ATOM 3940 O O . HIS A 1 501 ? 0.416 -28.938 -3.305 1 78.38 501 HIS A O 1
ATOM 3946 N N . GLY A 1 502 ? 0.957 -28.859 -5.383 1 74.69 502 GLY A N 1
ATOM 3947 C CA . GLY A 1 502 ? 2.002 -27.859 -5.207 1 74.69 502 GLY A CA 1
ATOM 3948 C C . GLY A 1 502 ? 1.517 -26.609 -4.504 1 74.69 502 GLY A C 1
ATOM 3949 O O . GLY A 1 502 ? 2.148 -26.141 -3.553 1 74.69 502 GLY A O 1
ATOM 3950 N N . VAL A 1 503 ? 0.414 -26.125 -4.941 1 73.12 503 VAL A N 1
ATOM 3951 C CA . VAL A 1 503 ? -0.102 -24.859 -4.434 1 73.12 503 VAL A CA 1
ATOM 3952 C C . VAL A 1 503 ? -0.783 -25.078 -3.086 1 73.12 503 VAL A C 1
ATOM 3954 O O . VAL A 1 503 ? -0.425 -24.438 -2.092 1 73.12 503 VAL A O 1
ATOM 3957 N N . LEU A 1 504 ? -1.598 -26.047 -2.928 1 73.69 504 LEU A N 1
ATOM 3958 C CA . LEU A 1 504 ? -2.465 -26.203 -1.766 1 73.69 504 LEU A CA 1
ATOM 3959 C C . LEU A 1 504 ? -1.74 -26.938 -0.643 1 73.69 504 LEU A C 1
ATOM 3961 O O . LEU A 1 504 ? -2.02 -26.703 0.537 1 73.69 504 LEU A O 1
ATOM 3965 N N . GLU A 1 505 ? -0.821 -27.797 -1.021 1 82.44 505 GLU A N 1
ATOM 3966 C CA . GLU A 1 505 ? -0.146 -28.609 -0.015 1 82.44 505 GLU A CA 1
ATOM 3967 C C . GLU A 1 505 ? 1.338 -28.266 0.071 1 82.44 505 GLU A C 1
ATOM 3969 O O . GLU A 1 505 ? 1.913 -28.234 1.161 1 82.44 505 GLU A O 1
ATOM 3974 N N . GLY A 1 506 ? 1.855 -27.969 -0.984 1 87.44 506 GLY A N 1
ATOM 3975 C CA . GLY A 1 506 ? 3.27 -27.625 -1.028 1 87.44 506 GLY A CA 1
ATOM 3976 C C . GLY A 1 506 ? 3.551 -26.172 -0.687 1 87.44 506 GLY A C 1
ATOM 3977 O O . GLY A 1 506 ? 4.707 -25.797 -0.505 1 87.44 506 GLY A O 1
ATOM 3978 N N . HIS A 1 507 ? 2.5 -25.375 -0.661 1 88.38 507 HIS A N 1
ATOM 3979 C CA . HIS A 1 507 ? 2.568 -23.969 -0.268 1 88.38 507 HIS A CA 1
ATOM 3980 C C . HIS A 1 507 ? 3.428 -23.172 -1.239 1 88.38 507 HIS A C 1
ATOM 3982 O O . HIS A 1 507 ? 4.25 -22.359 -0.819 1 88.38 507 HIS A O 1
ATOM 3988 N N . THR A 1 508 ? 3.252 -23.516 -2.533 1 88.75 508 THR A N 1
ATOM 3989 C CA . THR A 1 508 ? 3.902 -22.734 -3.574 1 88.75 508 THR A CA 1
ATOM 3990 C C . THR A 1 508 ? 3.559 -21.25 -3.424 1 88.75 508 THR A C 1
ATOM 3992 O O . THR A 1 508 ? 2.391 -20.891 -3.256 1 88.75 508 THR A O 1
ATOM 3995 N N . HIS A 1 509 ? 4.559 -20.391 -3.457 1 88.38 509 HIS A N 1
ATOM 3996 C CA . HIS A 1 509 ? 4.438 -18.938 -3.383 1 88.38 509 HIS A CA 1
ATOM 3997 C C . HIS A 1 509 ? 3.986 -18.484 -1.994 1 88.38 509 HIS A C 1
ATOM 3999 O O . HIS A 1 509 ? 3.471 -17.375 -1.828 1 88.38 509 HIS A O 1
ATOM 4005 N N . SER A 1 510 ? 4.141 -19.422 -0.984 1 90.06 510 SER A N 1
ATOM 4006 C CA . SER A 1 510 ? 3.734 -19.078 0.376 1 90.06 510 SER A CA 1
ATOM 4007 C C . SER A 1 510 ? 4.793 -19.484 1.39 1 90.06 510 SER A C 1
ATOM 4009 O O . SER A 1 510 ? 5.801 -20.109 1.028 1 90.06 510 SER A O 1
ATOM 4011 N N . VAL A 1 511 ? 4.547 -19.094 2.602 1 90.75 511 VAL A N 1
ATOM 4012 C CA . VAL A 1 511 ? 5.387 -19.547 3.711 1 90.75 511 VAL A CA 1
ATOM 4013 C C . VAL A 1 511 ? 5.348 -21.062 3.811 1 90.75 511 VAL A C 1
ATOM 4015 O O . VAL A 1 511 ? 4.301 -21.688 3.592 1 90.75 511 VAL A O 1
ATOM 4018 N N . ASN A 1 512 ? 6.547 -21.641 4.039 1 93.56 512 ASN A N 1
ATOM 4019 C CA . ASN A 1 512 ? 6.715 -23.062 4.293 1 93.56 512 ASN A CA 1
ATOM 4020 C C . ASN A 1 512 ? 6.551 -23.891 3.02 1 93.56 512 ASN A C 1
ATOM 4022 O O . ASN A 1 512 ? 5.996 -24.984 3.051 1 93.56 512 ASN A O 1
ATOM 4026 N N . GLU A 1 513 ? 6.898 -23.297 1.945 1 94.94 513 GLU A N 1
ATOM 4027 C CA . GLU A 1 513 ? 6.969 -24.094 0.723 1 94.94 513 GLU A CA 1
ATOM 4028 C C . GLU A 1 513 ? 7.844 -25.328 0.917 1 94.94 513 GLU A C 1
ATOM 4030 O O . GLU A 1 513 ? 8.898 -25.266 1.546 1 94.94 513 GLU A O 1
ATOM 4035 N N . HIS A 1 514 ? 7.344 -26.484 0.416 1 96.5 514 HIS A N 1
ATOM 4036 C CA . HIS A 1 514 ? 8.094 -27.734 0.562 1 96.5 514 HIS A CA 1
ATOM 4037 C C . HIS A 1 514 ? 7.641 -28.766 -0.461 1 96.5 514 HIS A C 1
ATOM 4039 O O . HIS A 1 514 ? 6.664 -28.547 -1.186 1 96.5 514 HIS A O 1
ATOM 4045 N N . THR A 1 515 ? 8.422 -29.766 -0.656 1 96.56 515 THR A N 1
ATOM 4046 C CA . THR A 1 515 ? 8.07 -30.984 -1.38 1 96.56 515 THR A CA 1
ATOM 4047 C C . THR A 1 515 ? 8.539 -32.219 -0.62 1 96.56 515 THR A C 1
ATOM 4049 O O . THR A 1 515 ? 9.234 -32.094 0.393 1 96.56 515 THR A O 1
ATOM 4052 N N . THR A 1 516 ? 8.094 -33.406 -0.964 1 97.12 516 THR A N 1
ATOM 4053 C CA . THR A 1 516 ? 8.586 -34.625 -0.35 1 97.12 516 THR A CA 1
ATOM 4054 C C . THR A 1 516 ? 9.68 -35.25 -1.208 1 97.12 516 THR A C 1
ATOM 4056 O O . THR A 1 516 ? 9.625 -35.188 -2.438 1 97.12 516 THR A O 1
ATOM 4059 N N . ILE A 1 517 ? 10.609 -35.812 -0.543 1 97.94 517 ILE A N 1
ATOM 4060 C CA . ILE A 1 517 ? 11.688 -36.469 -1.278 1 97.94 517 ILE A CA 1
ATOM 4061 C C . ILE A 1 517 ? 11.117 -37.625 -2.131 1 97.94 517 ILE A C 1
ATOM 4063 O O . ILE A 1 517 ? 11.602 -37.875 -3.234 1 97.94 517 ILE A O 1
ATOM 4067 N N . GLN A 1 518 ? 10.109 -38.25 -1.7 1 97.25 518 GLN A N 1
ATOM 4068 C CA . GLN A 1 518 ? 9.508 -39.344 -2.465 1 97.25 518 GLN A CA 1
ATOM 4069 C C . GLN A 1 518 ? 8.938 -38.844 -3.787 1 97.25 518 GLN A C 1
ATOM 4071 O O . GLN A 1 518 ? 9.102 -39.469 -4.828 1 97.25 518 GLN A O 1
ATOM 4076 N N . ASN A 1 519 ? 8.242 -37.781 -3.725 1 97.12 519 ASN A N 1
ATOM 4077 C CA . ASN A 1 519 ? 7.707 -37.188 -4.953 1 97.12 519 ASN A CA 1
ATOM 4078 C C . ASN A 1 519 ? 8.828 -36.781 -5.906 1 97.12 519 ASN A C 1
ATOM 4080 O O . ASN A 1 519 ? 8.688 -36.906 -7.125 1 97.12 519 ASN A O 1
ATOM 4084 N N . HIS A 1 520 ? 9.898 -36.281 -5.324 1 97.81 520 HIS A N 1
ATOM 4085 C CA . HIS A 1 520 ? 11.039 -35.938 -6.16 1 97.81 520 HIS A CA 1
ATOM 4086 C C . HIS A 1 520 ? 11.594 -37.156 -6.863 1 97.81 520 HIS A C 1
ATOM 4088 O O . HIS A 1 520 ? 11.914 -37.094 -8.055 1 97.81 520 HIS A O 1
ATOM 4094 N N . LEU A 1 521 ? 11.703 -38.219 -6.168 1 98.62 521 LEU A N 1
ATOM 4095 C CA . LEU A 1 521 ? 12.234 -39.469 -6.738 1 98.62 521 LEU A CA 1
ATOM 4096 C C . LEU A 1 521 ? 11.297 -40 -7.801 1 98.62 521 LEU A C 1
ATOM 4098 O O . LEU A 1 521 ? 11.75 -40.531 -8.82 1 98.62 521 LEU A O 1
ATOM 4102 N N . PHE A 1 522 ? 10.008 -39.938 -7.582 1 98.19 522 PHE A N 1
ATOM 4103 C CA . PHE A 1 522 ? 9.047 -40.344 -8.602 1 98.19 522 PHE A CA 1
ATOM 4104 C C . PHE A 1 522 ? 9.219 -39.531 -9.867 1 98.19 522 PHE A C 1
ATOM 4106 O O . PHE A 1 522 ? 9.109 -40.031 -10.977 1 98.19 522 PHE A O 1
ATOM 4113 N N . LEU A 1 523 ? 9.422 -38.25 -9.688 1 97.81 523 LEU A N 1
ATOM 4114 C CA . LEU A 1 523 ? 9.617 -37.344 -10.812 1 97.81 523 LEU A CA 1
ATOM 4115 C C . LEU A 1 523 ? 10.859 -37.75 -11.609 1 97.81 523 LEU A C 1
ATOM 4117 O O . LEU A 1 523 ? 10.852 -37.719 -12.844 1 97.81 523 LEU A O 1
ATOM 4121 N N . VAL A 1 524 ? 11.961 -38.062 -10.914 1 98.69 524 VAL A N 1
ATOM 4122 C CA . VAL A 1 524 ? 13.18 -38.531 -11.578 1 98.69 524 VAL A CA 1
ATOM 4123 C C . VAL A 1 524 ? 12.891 -39.781 -12.383 1 98.69 524 VAL A C 1
ATOM 4125 O O . VAL A 1 524 ? 13.273 -39.875 -13.555 1 98.69 524 VAL A O 1
ATOM 4128 N N . ALA A 1 525 ? 12.203 -40.688 -11.781 1 98.69 525 ALA A N 1
ATOM 4129 C CA . ALA A 1 525 ? 11.867 -41.969 -12.43 1 98.69 525 ALA A CA 1
ATOM 4130 C C . ALA A 1 525 ? 11.008 -41.719 -13.672 1 98.69 525 ALA A C 1
ATOM 4132 O O . ALA A 1 525 ? 11.211 -42.375 -14.703 1 98.69 525 ALA A O 1
ATOM 4133 N N . PHE A 1 526 ? 10.07 -40.875 -13.555 1 98.31 526 PHE A N 1
ATOM 4134 C CA . PHE A 1 526 ? 9.195 -40.562 -14.68 1 98.31 526 PHE A CA 1
ATOM 4135 C C . PHE A 1 526 ? 10 -40.031 -15.852 1 98.31 526 PHE A C 1
ATOM 4137 O O . PHE A 1 526 ? 9.844 -40.5 -16.984 1 98.31 526 PHE A O 1
ATOM 4144 N N . ASN A 1 527 ? 10.828 -39 -15.57 1 98.62 527 ASN A N 1
ATOM 4145 C CA . ASN A 1 527 ? 11.625 -38.438 -16.656 1 98.62 527 ASN A CA 1
ATOM 4146 C C . ASN A 1 527 ? 12.539 -39.469 -17.281 1 98.62 527 ASN A C 1
ATOM 4148 O O . ASN A 1 527 ? 12.672 -39.531 -18.516 1 98.62 527 ASN A O 1
ATOM 4152 N N . TYR A 1 528 ? 13.141 -40.312 -16.438 1 98.69 528 TYR A N 1
ATOM 4153 C CA . TYR A 1 528 ? 14.016 -41.375 -16.891 1 98.69 528 TYR A CA 1
ATOM 4154 C C . TYR A 1 528 ? 13.281 -42.312 -17.844 1 98.69 528 TYR A C 1
ATOM 4156 O O . TYR A 1 528 ? 13.75 -42.562 -18.953 1 98.69 528 TYR A O 1
ATOM 4164 N N . GLU A 1 529 ? 12.117 -42.719 -17.484 1 98.44 529 GLU A N 1
ATOM 4165 C CA . GLU A 1 529 ? 11.336 -43.688 -18.266 1 98.44 529 GLU A CA 1
ATOM 4166 C C . GLU A 1 529 ? 10.68 -43.031 -19.469 1 98.44 529 GLU A C 1
ATOM 4168 O O . GLU A 1 529 ? 10.516 -43.656 -20.516 1 98.44 529 GLU A O 1
ATOM 4173 N N . TYR A 1 530 ? 10.203 -41.781 -19.328 1 98.5 530 TYR A N 1
ATOM 4174 C CA . TYR A 1 530 ? 9.555 -41.094 -20.422 1 98.5 530 TYR A CA 1
ATOM 4175 C C . TYR A 1 530 ? 10.516 -40.875 -21.594 1 98.5 530 TYR A C 1
ATOM 4177 O O . TYR A 1 530 ? 10.148 -41.094 -22.75 1 98.5 530 TYR A O 1
ATOM 4185 N N . ILE A 1 531 ? 11.742 -40.5 -21.281 1 98.5 531 ILE A N 1
ATOM 4186 C CA . ILE A 1 531 ? 12.758 -40.312 -22.312 1 98.5 531 ILE A CA 1
ATOM 4187 C C . ILE A 1 531 ? 12.945 -41.656 -23.062 1 98.5 531 ILE A C 1
ATOM 4189 O O . ILE A 1 531 ? 12.953 -41.656 -24.297 1 98.5 531 ILE A O 1
ATOM 4193 N N . LYS A 1 532 ? 13.031 -42.719 -22.359 1 97.88 532 LYS A N 1
ATOM 4194 C CA . LYS A 1 532 ? 13.227 -44.031 -22.969 1 97.88 532 LYS A CA 1
ATOM 4195 C C . LYS A 1 532 ? 12.008 -44.438 -23.812 1 97.88 532 LYS A C 1
ATOM 4197 O O . LYS A 1 532 ? 12.156 -44.969 -24.906 1 97.88 532 LYS A O 1
ATOM 4202 N N . SER A 1 533 ? 10.875 -44.188 -23.234 1 97.81 533 SER A N 1
ATOM 4203 C CA . SER A 1 533 ? 9.648 -44.531 -23.953 1 97.81 533 SER A CA 1
ATOM 4204 C C . SER A 1 533 ? 9.523 -43.75 -25.266 1 97.81 533 SER A C 1
ATOM 4206 O O . SER A 1 533 ? 9.133 -44.312 -26.281 1 97.81 533 SER A O 1
ATOM 4208 N N . VAL A 1 534 ? 9.805 -42.469 -25.203 1 98 534 VAL A N 1
ATOM 4209 C CA . VAL A 1 534 ? 9.734 -41.656 -26.406 1 98 534 VAL A CA 1
ATOM 4210 C C . VAL A 1 534 ? 10.758 -42.156 -27.438 1 98 534 VAL A C 1
ATOM 4212 O O . VAL A 1 534 ? 10.453 -42.25 -28.625 1 98 534 VAL A O 1
ATOM 4215 N N . ASP A 1 535 ? 11.945 -42.438 -26.984 1 96.75 535 ASP A N 1
ATOM 4216 C CA . ASP A 1 535 ? 13.008 -42.906 -27.875 1 96.75 535 ASP A CA 1
ATOM 4217 C C . ASP A 1 535 ? 12.648 -44.219 -28.547 1 96.75 535 ASP A C 1
ATOM 4219 O O . ASP A 1 535 ? 12.961 -44.438 -29.703 1 96.75 535 ASP A O 1
ATOM 4223 N N . GLU A 1 536 ? 11.992 -45.062 -27.844 1 95.88 536 GLU A N 1
ATOM 4224 C CA . GLU A 1 536 ? 11.695 -46.406 -28.297 1 95.88 536 GLU A CA 1
ATOM 4225 C C . GLU A 1 536 ? 10.43 -46.438 -29.156 1 95.88 536 GLU A C 1
ATOM 4227 O O . GLU A 1 536 ? 10.359 -47.156 -30.156 1 95.88 536 GLU A O 1
ATOM 4232 N N . TYR A 1 537 ? 9.461 -45.688 -28.812 1 94.88 537 TYR A N 1
ATOM 4233 C CA . TYR A 1 537 ? 8.141 -45.938 -29.359 1 94.88 537 TYR A CA 1
ATOM 4234 C C . TYR A 1 537 ? 7.715 -44.812 -30.297 1 94.88 537 TYR A C 1
ATOM 4236 O O . TYR A 1 537 ? 6.789 -44.969 -31.094 1 94.88 537 TYR A O 1
ATOM 4244 N N . ALA A 1 538 ? 8.336 -43.656 -30.188 1 90.12 538 ALA A N 1
ATOM 4245 C CA . ALA A 1 538 ? 7.93 -42.531 -31.031 1 90.12 538 ALA A CA 1
ATOM 4246 C C . ALA A 1 538 ? 8.641 -42.562 -32.375 1 90.12 538 ALA A C 1
ATOM 4248 O O . ALA A 1 538 ? 9.867 -42.5 -32.469 1 90.12 538 ALA A O 1
ATOM 4249 N N . LYS A 1 539 ? 7.93 -42.906 -33.5 1 77.38 539 LYS A N 1
ATOM 4250 C CA . LYS A 1 539 ? 8.508 -43.062 -34.844 1 77.38 539 LYS A CA 1
ATOM 4251 C C . LYS A 1 539 ? 8.484 -41.75 -35.594 1 77.38 539 LYS A C 1
ATOM 4253 O O . LYS A 1 539 ? 9.133 -41.625 -36.656 1 77.38 539 LYS A O 1
ATOM 4258 N N . ALA A 1 540 ? 7.668 -40.812 -35.281 1 68.31 540 ALA A N 1
ATOM 4259 C CA . ALA A 1 540 ? 7.629 -39.562 -36 1 68.31 540 ALA A CA 1
ATOM 4260 C C . ALA A 1 540 ? 8.227 -38.438 -35.188 1 68.31 540 ALA A C 1
ATOM 4262 O O . ALA A 1 540 ? 8.195 -38.469 -33.938 1 68.31 540 ALA A O 1
ATOM 4263 N N . MET B 1 1 ? -62.531 24.484 46.812 1 23.22 1 MET B N 1
ATOM 4264 C CA . MET B 1 1 ? -62.094 24.594 45.406 1 23.22 1 MET B CA 1
ATOM 4265 C C . MET B 1 1 ? -61.062 25.703 45.25 1 23.22 1 MET B C 1
ATOM 4267 O O . MET B 1 1 ? -61.406 26.891 45.344 1 23.22 1 MET B O 1
ATOM 4271 N N . VAL B 1 2 ? -59.812 25.422 45.875 1 30.08 2 VAL B N 1
ATOM 4272 C CA . VAL B 1 2 ? -58.656 26.266 46.156 1 30.08 2 VAL B CA 1
ATOM 4273 C C . VAL B 1 2 ? -58 26.688 44.844 1 30.08 2 VAL B C 1
ATOM 4275 O O . VAL B 1 2 ? -57.625 25.828 44.031 1 30.08 2 VAL B O 1
ATOM 4278 N N . TYR B 1 3 ? -58.438 27.922 44.344 1 26.44 3 TYR B N 1
ATOM 4279 C CA . TYR B 1 3 ? -58 28.562 43.125 1 26.44 3 TYR B CA 1
ATOM 4280 C C . TYR B 1 3 ? -56.531 28.859 43.156 1 26.44 3 TYR B C 1
ATOM 4282 O O . TYR B 1 3 ? -56.062 29.703 43.938 1 26.44 3 TYR B O 1
ATOM 4290 N N . ILE B 1 4 ? -55.656 27.891 43.031 1 36.44 4 ILE B N 1
ATOM 4291 C CA . ILE B 1 4 ? -54.219 28.172 42.938 1 36.44 4 ILE B CA 1
ATOM 4292 C C . ILE B 1 4 ? -53.938 28.875 41.625 1 36.44 4 ILE B C 1
ATOM 4294 O O . ILE B 1 4 ? -54.281 28.375 40.531 1 36.44 4 ILE B O 1
ATOM 4298 N N . PRO B 1 5 ? -53.719 30.203 41.719 1 29.19 5 PRO B N 1
ATOM 4299 C CA . PRO B 1 5 ? -53.438 30.969 40.5 1 29.19 5 PRO B CA 1
ATOM 4300 C C . PRO B 1 5 ? -52.344 30.359 39.656 1 29.19 5 PRO B C 1
ATOM 4302 O O . PRO B 1 5 ? -51.344 29.859 40.188 1 29.19 5 PRO B O 1
ATOM 4305 N N . ARG B 1 6 ? -52.719 29.859 38.5 1 34.88 6 ARG B N 1
ATOM 4306 C CA . ARG B 1 6 ? -51.938 29.297 37.406 1 34.88 6 ARG B CA 1
ATOM 4307 C C . ARG B 1 6 ? -50.844 30.281 36.969 1 34.88 6 ARG B C 1
ATOM 4309 O O . ARG B 1 6 ? -51.125 31.266 36.281 1 34.88 6 ARG B O 1
ATOM 4316 N N . TRP B 1 7 ? -49.844 30.5 37.906 1 33.59 7 TRP B N 1
ATOM 4317 C CA . TRP B 1 7 ? -48.75 31.297 37.438 1 33.59 7 TRP B CA 1
ATOM 4318 C C . TRP B 1 7 ? -48.25 30.797 36.094 1 33.59 7 TRP B C 1
ATOM 4320 O O . TRP B 1 7 ? -47.938 29.609 35.938 1 33.59 7 TRP B O 1
ATOM 4330 N N . SER B 1 8 ? -48.594 31.469 35.094 1 33.16 8 SER B N 1
ATOM 4331 C CA . SER B 1 8 ? -48.375 31.109 33.688 1 33.16 8 SER B CA 1
ATOM 4332 C C . SER B 1 8 ? -46.875 31.016 33.406 1 33.16 8 SER B C 1
ATOM 4334 O O . SER B 1 8 ? -46.094 31.812 33.906 1 33.16 8 SER B O 1
ATOM 4336 N N . ILE B 1 9 ? -46.375 29.922 32.875 1 42.72 9 ILE B N 1
ATOM 4337 C CA . ILE B 1 9 ? -45.094 29.516 32.281 1 42.72 9 ILE B CA 1
ATOM 4338 C C . ILE B 1 9 ? -44.562 30.625 31.375 1 42.72 9 ILE B C 1
ATOM 4340 O O . ILE B 1 9 ? -43.406 30.625 31 1 42.72 9 ILE B O 1
ATOM 4344 N N . THR B 1 10 ? -45.469 31.609 31.109 1 41.97 10 THR B N 1
ATOM 4345 C CA . THR B 1 10 ? -45.031 32.688 30.203 1 41.97 10 THR B CA 1
ATOM 4346 C C . THR B 1 10 ? -44.156 33.688 30.938 1 41.97 10 THR B C 1
ATOM 4348 O O . THR B 1 10 ? -43.25 34.281 30.344 1 41.97 10 THR B O 1
ATOM 4351 N N . GLY B 1 11 ? -44.375 33.844 32.188 1 37.66 11 GLY B N 1
ATOM 4352 C CA . GLY B 1 11 ? -43.531 34.781 32.969 1 37.66 11 GLY B CA 1
ATOM 4353 C C . GLY B 1 11 ? -42.125 34.281 33.219 1 37.66 11 GLY B C 1
ATOM 4354 O O . GLY B 1 11 ? -41.188 35.062 33.25 1 37.66 11 GLY B O 1
ATOM 4355 N N . ALA B 1 12 ? -42.188 32.969 33.562 1 49 12 ALA B N 1
ATOM 4356 C CA . ALA B 1 12 ? -40.875 32.406 33.812 1 49 12 ALA B CA 1
ATOM 4357 C C . ALA B 1 12 ? -40 32.406 32.562 1 49 12 ALA B C 1
ATOM 4359 O O . ALA B 1 12 ? -38.812 32.594 32.625 1 49 12 ALA B O 1
ATOM 4360 N N . LEU B 1 13 ? -40.688 32.281 31.391 1 41.38 13 LEU B N 1
ATOM 4361 C CA . LEU B 1 13 ? -39.938 32.312 30.141 1 41.38 13 LEU B CA 1
ATOM 4362 C C . LEU B 1 13 ? -39.438 33.688 29.828 1 41.38 13 LEU B C 1
ATOM 4364 O O . LEU B 1 13 ? -38.375 33.844 29.234 1 41.38 13 LEU B O 1
ATOM 4368 N N . TYR B 1 14 ? -40.156 34.75 30.234 1 39.78 14 TYR B N 1
ATOM 4369 C CA . TYR B 1 14 ? -39.719 36.125 30.016 1 39.78 14 TYR B CA 1
ATOM 4370 C C . TYR B 1 14 ? -38.531 36.469 30.922 1 39.78 14 TYR B C 1
ATOM 4372 O O . TYR B 1 14 ? -37.562 37.062 30.469 1 39.78 14 TYR B O 1
ATOM 4380 N N . VAL B 1 15 ? -38.562 36.156 32.156 1 42.88 15 VAL B N 1
ATOM 4381 C CA . VAL B 1 15 ? -37.5 36.469 33.094 1 42.88 15 VAL B CA 1
ATOM 4382 C C . VAL B 1 15 ? -36.219 35.688 32.688 1 42.88 15 VAL B C 1
ATOM 4384 O O . VAL B 1 15 ? -35.125 36.25 32.719 1 42.88 15 VAL B O 1
ATOM 4387 N N . LEU B 1 16 ? -36.344 34.438 32.375 1 40.94 16 LEU B N 1
ATOM 4388 C CA . LEU B 1 16 ? -35.188 33.688 31.906 1 40.94 16 LEU B CA 1
ATOM 4389 C C . LEU B 1 16 ? -34.688 34.25 30.578 1 40.94 16 LEU B C 1
ATOM 4391 O O . LEU B 1 16 ? -33.5 34.188 30.297 1 40.94 16 LEU B O 1
ATOM 4395 N N . SER B 1 17 ? -35.594 34.781 29.734 1 39.78 17 SER B N 1
ATOM 4396 C CA . SER B 1 17 ? -35.156 35.469 28.531 1 39.78 17 SER B CA 1
ATOM 4397 C C . SER B 1 17 ? -34.406 36.75 28.859 1 39.78 17 SER B C 1
ATOM 4399 O O . SER B 1 17 ? -33.438 37.094 28.188 1 39.78 17 SER B O 1
ATOM 4401 N N . GLN B 1 18 ? -34.875 37.562 29.75 1 40.22 18 GLN B N 1
ATOM 4402 C CA . GLN B 1 18 ? -34.219 38.812 30.094 1 40.22 18 GLN B CA 1
ATOM 4403 C C . GLN B 1 18 ? -32.875 38.531 30.812 1 40.22 18 GLN B C 1
ATOM 4405 O O . GLN B 1 18 ? -31.953 39.344 30.719 1 40.22 18 GLN B O 1
ATOM 4410 N N . LEU B 1 19 ? -32.844 37.719 31.75 1 41.66 19 LEU B N 1
ATOM 4411 C CA . LEU B 1 19 ? -31.578 37.375 32.406 1 41.66 19 LEU B CA 1
ATOM 4412 C C . LEU B 1 19 ? -30.547 36.844 31.422 1 41.66 19 LEU B C 1
ATOM 4414 O O . LEU B 1 19 ? -29.344 36.938 31.672 1 41.66 19 LEU B O 1
ATOM 4418 N N . SER B 1 20 ? -30.891 36.156 30.422 1 42.53 20 SER B N 1
ATOM 4419 C CA . SER B 1 20 ? -30.016 35.75 29.328 1 42.53 20 SER B CA 1
ATOM 4420 C C . SER B 1 20 ? -29.547 36.938 28.516 1 42.53 20 SER B C 1
ATOM 4422 O O . SER B 1 20 ? -28.625 36.844 27.688 1 42.53 20 SER B O 1
ATOM 4424 N N . GLN B 1 21 ? -30.266 38.031 28.438 1 44.78 21 GLN B N 1
ATOM 4425 C CA . GLN B 1 21 ? -29.984 39.188 27.594 1 44.78 21 GLN B CA 1
ATOM 4426 C C . GLN B 1 21 ? -28.672 39.844 27.969 1 44.78 21 GLN B C 1
ATOM 4428 O O . GLN B 1 21 ? -27.953 40.375 27.109 1 44.78 21 GLN B O 1
ATOM 4433 N N . ASN B 1 22 ? -28.359 40.094 29.328 1 48.12 22 ASN B N 1
ATOM 4434 C CA . ASN B 1 22 ? -27.266 41 29.656 1 48.12 22 ASN B CA 1
ATOM 4435 C C . ASN B 1 22 ? -25.969 40.219 29.875 1 48.12 22 ASN B C 1
ATOM 4437 O O . ASN B 1 22 ? -25 40.781 30.422 1 48.12 22 ASN B O 1
ATOM 4441 N N . HIS B 1 23 ? -25.953 38.938 29.641 1 66.31 23 HIS B N 1
ATOM 4442 C CA . HIS B 1 23 ? -24.688 38.25 29.875 1 66.31 23 HIS B CA 1
ATOM 4443 C C . HIS B 1 23 ? -23.734 38.438 28.703 1 66.31 23 HIS B C 1
ATOM 4445 O O . HIS B 1 23 ? -24.141 38.312 27.531 1 66.31 23 HIS B O 1
ATOM 4451 N N . ASP B 1 24 ? -22.594 39 28.984 1 78.69 24 ASP B N 1
ATOM 4452 C CA . ASP B 1 24 ? -21.547 39.156 27.984 1 78.69 24 ASP B CA 1
ATOM 4453 C C . ASP B 1 24 ? -20.828 37.812 27.734 1 78.69 24 ASP B C 1
ATOM 4455 O O . ASP B 1 24 ? -19.891 37.5 28.469 1 78.69 24 ASP B O 1
ATOM 4459 N N . TYR B 1 25 ? -21.344 37.062 26.766 1 82.81 25 TYR B N 1
ATOM 4460 C CA . TYR B 1 25 ? -20.781 35.75 26.422 1 82.81 25 TYR B CA 1
ATOM 4461 C C . TYR B 1 25 ? -19.406 35.906 25.781 1 82.81 25 TYR B C 1
ATOM 4463 O O . TYR B 1 25 ? -18.609 34.969 25.797 1 82.81 25 TYR B O 1
ATOM 4471 N N . CYS B 1 26 ? -19.172 37.062 25.188 1 89.81 26 CYS B N 1
ATOM 4472 C CA . CYS B 1 26 ? -17.922 37.25 24.469 1 89.81 26 CYS B CA 1
ATOM 4473 C C . CYS B 1 26 ? -17.453 38.719 24.578 1 89.81 26 CYS B C 1
ATOM 4475 O O . CYS B 1 26 ? -17.734 39.531 23.688 1 89.81 26 CYS B O 1
ATOM 4477 N N . PRO B 1 27 ? -16.703 38.938 25.562 1 89.06 27 PRO B N 1
ATOM 4478 C CA . PRO B 1 27 ? -16.203 40.312 25.656 1 89.06 27 PRO B CA 1
ATOM 4479 C C . PRO B 1 27 ? -15.367 40.719 24.438 1 89.06 27 PRO B C 1
ATOM 4481 O O . PRO B 1 27 ? -14.484 39.969 24.031 1 89.06 27 PRO B O 1
ATOM 4484 N N . ILE B 1 28 ? -15.586 41.844 23.875 1 90.38 28 ILE B N 1
ATOM 4485 C CA . ILE B 1 28 ? -14.953 42.312 22.641 1 90.38 28 ILE B CA 1
ATOM 4486 C C . ILE B 1 28 ? -13.508 42.688 22.922 1 90.38 28 ILE B C 1
ATOM 4488 O O . ILE B 1 28 ? -12.633 42.562 22.062 1 90.38 28 ILE B O 1
ATOM 4492 N N . GLY B 1 29 ? -13.273 43.188 24.156 1 89.56 29 GLY B N 1
ATOM 4493 C CA . GLY B 1 29 ? -11.93 43.625 24.516 1 89.56 29 GLY B CA 1
ATOM 4494 C C . GLY B 1 29 ? -11.539 44.938 23.875 1 89.56 29 GLY B C 1
ATOM 4495 O O . GLY B 1 29 ? -12.281 45.5 23.062 1 89.56 29 GLY B O 1
ATOM 4496 N N . GLU B 1 30 ? -10.383 45.438 24.188 1 94.75 30 GLU B N 1
ATOM 4497 C CA . GLU B 1 30 ? -9.867 46.719 23.672 1 94.75 30 GLU B CA 1
ATOM 4498 C C . GLU B 1 30 ? -8.836 46.469 22.578 1 94.75 30 GLU B C 1
ATOM 4500 O O . GLU B 1 30 ? -8.219 45.406 22.5 1 94.75 30 GLU B O 1
ATOM 4505 N N . THR B 1 31 ? -8.734 47.438 21.656 1 97 31 THR B N 1
ATOM 4506 C CA . THR B 1 31 ? -7.633 47.469 20.703 1 97 31 THR B CA 1
ATOM 4507 C C . THR B 1 31 ? -6.379 48.062 21.344 1 97 31 THR B C 1
ATOM 4509 O O . THR B 1 31 ? -6.402 49.188 21.844 1 97 31 THR B O 1
ATOM 4512 N N . ILE B 1 32 ? -5.359 47.281 21.328 1 97.06 32 ILE B N 1
ATOM 4513 C CA . ILE B 1 32 ? -4.133 47.719 21.969 1 97.06 32 ILE B CA 1
ATOM 4514 C C . ILE B 1 32 ? -3.1 48.125 20.922 1 97.06 32 ILE B C 1
ATOM 4516 O O . ILE B 1 32 ? -2.662 47.281 20.125 1 97.06 32 ILE B O 1
ATOM 4520 N N . ARG B 1 33 ? -2.748 49.375 20.938 1 97.19 33 ARG B N 1
ATOM 4521 C CA . ARG B 1 33 ? -1.715 49.938 20.078 1 97.19 33 ARG B CA 1
ATOM 4522 C C . ARG B 1 33 ? -0.523 50.438 20.891 1 97.19 33 ARG B C 1
ATOM 4524 O O . ARG B 1 33 ? -0.696 51.125 21.906 1 97.19 33 ARG B O 1
ATOM 4531 N N . PRO B 1 34 ? 0.713 50 20.406 1 96.44 34 PRO B N 1
ATOM 4532 C CA . PRO B 1 34 ? 1.845 50.656 21.062 1 96.44 34 PRO B CA 1
ATOM 4533 C C . PRO B 1 34 ? 1.773 52.188 21 1 96.44 34 PRO B C 1
ATOM 4535 O O . PRO B 1 34 ? 1.328 52.75 19.984 1 96.44 34 PRO B O 1
ATOM 4538 N N . SER B 1 35 ? 2.262 52.844 22.016 1 94.44 35 SER B N 1
ATOM 4539 C CA . SER B 1 35 ? 2.168 54.281 22.109 1 94.44 35 SER B CA 1
ATOM 4540 C C . SER B 1 35 ? 2.887 54.969 20.953 1 94.44 35 SER B C 1
ATOM 4542 O O . SER B 1 35 ? 2.467 56.031 20.5 1 94.44 35 SER B O 1
ATOM 4544 N N . ASP B 1 36 ? 3.947 54.375 20.547 1 92.31 36 ASP B N 1
ATOM 4545 C CA . ASP B 1 36 ? 4.711 55 19.453 1 92.31 36 ASP B CA 1
ATOM 4546 C C . ASP B 1 36 ? 3.951 54.906 18.141 1 92.31 36 ASP B C 1
ATOM 4548 O O . ASP B 1 36 ? 4.133 55.75 17.25 1 92.31 36 ASP B O 1
ATOM 4552 N N . PHE B 1 37 ? 3.08 53.938 17.984 1 94.31 37 PHE B N 1
ATOM 4553 C CA . PHE B 1 37 ? 2.27 53.812 16.781 1 94.31 37 PHE B CA 1
ATOM 4554 C C . PHE B 1 37 ? 1.362 55.031 16.609 1 94.31 37 PHE B C 1
ATOM 4556 O O . PHE B 1 37 ? 1.179 55.531 15.5 1 94.31 37 PHE B O 1
ATOM 4563 N N . GLN B 1 38 ? 0.788 55.469 17.672 1 87.88 38 GLN B N 1
ATOM 4564 C CA . GLN B 1 38 ? -0.121 56.594 17.656 1 87.88 38 GLN B CA 1
ATOM 4565 C C . GLN B 1 38 ? 0.611 57.875 17.266 1 87.88 38 GLN B C 1
ATOM 4567 O O . GLN B 1 38 ? 0.045 58.75 16.594 1 87.88 38 GLN B O 1
ATOM 4572 N N . ARG B 1 39 ? 1.836 57.844 17.656 1 92.38 39 ARG B N 1
ATOM 4573 C CA . ARG B 1 39 ? 2.648 59.031 17.375 1 92.38 39 ARG B CA 1
ATOM 4574 C C . ARG B 1 39 ? 3.199 58.969 15.953 1 92.38 39 ARG B C 1
ATOM 4576 O O . ARG B 1 39 ? 3.268 60 15.273 1 92.38 39 ARG B O 1
ATOM 4583 N N . ASP B 1 40 ? 3.654 57.844 15.586 1 94.12 40 ASP B N 1
ATOM 4584 C CA . ASP B 1 40 ? 4.281 57.625 14.289 1 94.12 40 ASP B CA 1
ATOM 4585 C C . ASP B 1 40 ? 4.113 56.156 13.828 1 94.12 40 ASP B C 1
ATOM 4587 O O . ASP B 1 40 ? 4.801 55.281 14.328 1 94.12 40 ASP B O 1
ATOM 4591 N N . ASN B 1 41 ? 3.289 56 12.859 1 94.88 41 ASN B N 1
ATOM 4592 C CA . ASN B 1 41 ? 3.037 54.656 12.383 1 94.88 41 ASN B CA 1
ATOM 4593 C C . ASN B 1 41 ? 3.857 54.312 11.141 1 94.88 41 ASN B C 1
ATOM 4595 O O . ASN B 1 41 ? 3.506 53.438 10.375 1 94.88 41 ASN B O 1
ATOM 4599 N N . SER B 1 42 ? 4.863 55.062 10.844 1 96.06 42 SER B N 1
ATOM 4600 C CA . SER B 1 42 ? 5.625 54.969 9.602 1 96.06 42 SER B CA 1
ATOM 4601 C C . SER B 1 42 ? 6.27 53.594 9.461 1 96.06 42 SER B C 1
ATOM 4603 O O . SER B 1 42 ? 6.406 53.062 8.344 1 96.06 42 SER B O 1
ATOM 4605 N N . SER B 1 43 ? 6.684 53.031 10.609 1 96.38 43 SER B N 1
ATOM 4606 C CA . SER B 1 43 ? 7.34 51.75 10.562 1 96.38 43 SER B CA 1
ATOM 4607 C C . SER B 1 43 ? 6.367 50.656 10.117 1 96.38 43 SER B C 1
ATOM 4609 O O . SER B 1 43 ? 6.711 49.812 9.273 1 96.38 43 SER B O 1
ATOM 4611 N N . VAL B 1 44 ? 5.156 50.656 10.656 1 97.88 44 VAL B N 1
ATOM 4612 C CA . VAL B 1 44 ? 4.168 49.656 10.289 1 97.88 44 VAL B CA 1
ATOM 4613 C C . VAL B 1 44 ? 3.695 49.906 8.852 1 97.88 44 VAL B C 1
ATOM 4615 O O . VAL B 1 44 ? 3.471 48.938 8.102 1 97.88 44 VAL B O 1
ATOM 4618 N N . GLU B 1 45 ? 3.619 51.188 8.461 1 97.5 45 GLU B N 1
ATOM 4619 C CA . GLU B 1 45 ? 3.299 51.531 7.078 1 97.5 45 GLU B CA 1
ATOM 4620 C C . GLU B 1 45 ? 4.367 51 6.121 1 97.5 45 GLU B C 1
ATOM 4622 O O . GLU B 1 45 ? 4.047 50.531 5.023 1 97.5 45 GLU B O 1
ATOM 4627 N N . PHE B 1 46 ? 5.559 51.156 6.539 1 97.94 46 PHE B N 1
ATOM 4628 C CA . PHE B 1 46 ? 6.672 50.625 5.742 1 97.94 46 PHE B CA 1
ATOM 4629 C C . PHE B 1 46 ? 6.574 49.125 5.57 1 97.94 46 PHE B C 1
ATOM 4631 O O . PHE B 1 46 ? 6.742 48.625 4.465 1 97.94 46 PHE B O 1
ATOM 4638 N N . ILE B 1 47 ? 6.234 48.469 6.598 1 98.44 47 ILE B N 1
ATOM 4639 C CA . ILE B 1 47 ? 6.148 47 6.582 1 98.44 47 ILE B CA 1
ATOM 4640 C C . ILE B 1 47 ? 5 46.562 5.68 1 98.44 47 ILE B C 1
ATOM 4642 O O . ILE B 1 47 ? 5.164 45.688 4.836 1 98.44 47 ILE B O 1
ATOM 4646 N N . VAL B 1 48 ? 3.867 47.219 5.758 1 98.25 48 VAL B N 1
ATOM 4647 C CA . VAL B 1 48 ? 2.635 46.719 5.16 1 98.25 48 VAL B CA 1
ATOM 4648 C C . VAL B 1 48 ? 2.512 47.219 3.727 1 98.25 48 VAL B C 1
ATOM 4650 O O . VAL B 1 48 ? 2.025 46.5 2.848 1 98.25 48 VAL B O 1
ATOM 4653 N N . ASN B 1 49 ? 3.098 48.5 3.449 1 97.38 49 ASN B N 1
ATOM 4654 C CA . ASN B 1 49 ? 2.697 49.125 2.199 1 97.38 49 ASN B CA 1
ATOM 4655 C C . ASN B 1 49 ? 3.906 49.5 1.34 1 97.38 49 ASN B C 1
ATOM 4657 O O . ASN B 1 49 ? 3.762 49.812 0.156 1 97.38 49 ASN B O 1
ATOM 4661 N N . ASP B 1 50 ? 5.086 49.438 1.839 1 98.31 50 ASP B N 1
ATOM 4662 C CA . ASP B 1 50 ? 6.242 49.906 1.077 1 98.31 50 ASP B CA 1
ATOM 4663 C C . ASP B 1 50 ? 6.648 48.875 0.025 1 98.31 50 ASP B C 1
ATOM 4665 O O . ASP B 1 50 ? 6.895 47.719 0.351 1 98.31 50 ASP B O 1
ATOM 4669 N N . PRO B 1 51 ? 6.777 49.281 -1.216 1 97.81 51 PRO B N 1
ATOM 4670 C CA . PRO B 1 51 ? 7.102 48.344 -2.287 1 97.81 51 PRO B CA 1
ATOM 4671 C C . PRO B 1 51 ? 8.492 47.719 -2.129 1 97.81 51 PRO B C 1
ATOM 4673 O O . PRO B 1 51 ? 8.703 46.562 -2.502 1 97.81 51 PRO B O 1
ATOM 4676 N N . SER B 1 52 ? 9.383 48.438 -1.644 1 97.94 52 SER B N 1
ATOM 4677 C CA . SER B 1 52 ? 10.727 47.906 -1.475 1 97.94 52 SER B CA 1
ATOM 4678 C C . SER B 1 52 ? 10.773 46.844 -0.367 1 97.94 52 SER B C 1
ATOM 4680 O O . SER B 1 52 ? 11.484 45.844 -0.48 1 97.94 52 SER B O 1
ATOM 4682 N N . TYR B 1 53 ? 10.062 47.125 0.668 1 98.25 53 TYR B N 1
ATOM 4683 C CA . TYR B 1 53 ? 10 46.156 1.74 1 98.25 53 TYR B CA 1
ATOM 4684 C C . TYR B 1 53 ? 9.266 44.875 1.287 1 98.25 53 TYR B C 1
ATOM 4686 O O . TYR B 1 53 ? 9.641 43.781 1.653 1 98.25 53 TYR B O 1
ATOM 4694 N N . ARG B 1 54 ? 8.219 45.125 0.553 1 98.25 54 ARG B N 1
ATOM 4695 C CA . ARG B 1 54 ? 7.496 44 -0.041 1 98.25 54 ARG B CA 1
ATOM 4696 C C . ARG B 1 54 ? 8.43 43.125 -0.857 1 98.25 54 ARG B C 1
ATOM 4698 O O . ARG B 1 54 ? 8.414 41.906 -0.711 1 98.25 54 ARG B O 1
ATOM 4705 N N . ALA B 1 55 ? 9.211 43.719 -1.697 1 98.38 55 ALA B N 1
ATOM 4706 C CA . ALA B 1 55 ? 10.148 42.969 -2.533 1 98.38 55 ALA B CA 1
ATOM 4707 C C . ALA B 1 55 ? 11.156 42.219 -1.68 1 98.38 55 ALA B C 1
ATOM 4709 O O . ALA B 1 55 ? 11.508 41.062 -1.984 1 98.38 55 ALA B O 1
ATOM 4710 N N . LEU B 1 56 ? 11.641 42.875 -0.699 1 98.31 56 LEU B N 1
ATOM 4711 C CA . LEU B 1 56 ? 12.578 42.25 0.227 1 98.31 56 LEU B CA 1
ATOM 4712 C C . LEU B 1 56 ? 11.961 41.062 0.911 1 98.31 56 LEU B C 1
ATOM 4714 O O . LEU B 1 56 ? 12.609 40.031 1.069 1 98.31 56 LEU B O 1
ATOM 4718 N N . SER B 1 57 ? 10.758 41.188 1.34 1 98.56 57 SER B N 1
ATOM 4719 C CA . SER B 1 57 ? 10.055 40.125 2.025 1 98.56 57 SER B CA 1
ATOM 4720 C C . SER B 1 57 ? 9.812 38.938 1.095 1 98.56 57 SER B C 1
ATOM 4722 O O . SER B 1 57 ? 9.898 37.781 1.516 1 98.56 57 SER B O 1
ATOM 4724 N N . VAL B 1 58 ? 9.484 39.219 -0.153 1 98.62 58 VAL B N 1
ATOM 4725 C CA . VAL B 1 58 ? 9.328 38.156 -1.153 1 98.62 58 VAL B CA 1
ATOM 4726 C C . VAL B 1 58 ? 10.625 37.375 -1.288 1 98.62 58 VAL B C 1
ATOM 4728 O O . VAL B 1 58 ? 10.609 36.125 -1.279 1 98.62 58 VAL B O 1
ATOM 4731 N N . ASP B 1 59 ? 11.688 38.062 -1.375 1 98.62 59 ASP B N 1
ATOM 4732 C CA . ASP B 1 59 ? 12.992 37.406 -1.549 1 98.62 59 ASP B CA 1
ATOM 4733 C C . ASP B 1 59 ? 13.32 36.531 -0.361 1 98.62 59 ASP B C 1
ATOM 4735 O O . ASP B 1 59 ? 13.82 35.406 -0.539 1 98.62 59 ASP B O 1
ATOM 4739 N N . LYS B 1 60 ? 13.062 37 0.784 1 98.56 60 LYS B N 1
ATOM 4740 C CA . LYS B 1 60 ? 13.414 36.25 1.992 1 98.56 60 LYS B CA 1
ATOM 4741 C C . LYS B 1 60 ? 12.547 35 2.146 1 98.56 60 LYS B C 1
ATOM 4743 O O . LYS B 1 60 ? 13.047 33.938 2.461 1 98.56 60 LYS B O 1
ATOM 4748 N N . LEU B 1 61 ? 11.219 35.188 1.95 1 98.62 61 LEU B N 1
ATOM 4749 C CA . LEU B 1 61 ? 10.336 34.031 2.084 1 98.62 61 LEU B CA 1
ATOM 4750 C C . LEU B 1 61 ? 10.578 33.031 0.96 1 98.62 61 LEU B C 1
ATOM 4752 O O . LEU B 1 61 ? 10.617 31.812 1.199 1 98.62 61 LEU B O 1
ATOM 4756 N N . SER B 1 62 ? 10.727 33.531 -0.276 1 98.56 62 SER B N 1
ATOM 4757 C CA . SER B 1 62 ? 11.055 32.688 -1.411 1 98.56 62 SER B CA 1
ATOM 4758 C C . SER B 1 62 ? 12.352 31.922 -1.161 1 98.56 62 SER B C 1
ATOM 4760 O O . SER B 1 62 ? 12.414 30.719 -1.41 1 98.56 62 SER B O 1
ATOM 4762 N N . GLY B 1 63 ? 13.32 32.625 -0.716 1 98.56 63 GLY B N 1
ATOM 4763 C CA . GLY B 1 63 ? 14.586 32 -0.398 1 98.56 63 GLY B CA 1
ATOM 4764 C C . GLY B 1 63 ? 14.453 30.891 0.635 1 98.56 63 GLY B C 1
ATOM 4765 O O . GLY B 1 63 ? 15.102 29.844 0.527 1 98.56 63 GLY B O 1
ATOM 4766 N N . ALA B 1 64 ? 13.656 31.109 1.649 1 98.69 64 ALA B N 1
ATOM 4767 C CA . ALA B 1 64 ? 13.438 30.109 2.682 1 98.69 64 ALA B CA 1
ATOM 4768 C C . ALA B 1 64 ? 12.797 28.844 2.096 1 98.69 64 ALA B C 1
ATOM 4770 O O . ALA B 1 64 ? 13.172 27.734 2.449 1 98.69 64 ALA B O 1
ATOM 4771 N N . ILE B 1 65 ? 11.859 29.031 1.186 1 98.31 65 ILE B N 1
ATOM 4772 C CA . ILE B 1 65 ? 11.117 27.938 0.56 1 98.31 65 ILE B CA 1
ATOM 4773 C C . ILE B 1 65 ? 12.062 27.109 -0.314 1 98.31 65 ILE B C 1
ATOM 4775 O O . ILE B 1 65 ? 11.914 25.891 -0.422 1 98.31 65 ILE B O 1
ATOM 4779 N N . GLN B 1 66 ? 13.055 27.688 -0.859 1 98.38 66 GLN B N 1
ATOM 4780 C CA . GLN B 1 66 ? 14 27.047 -1.763 1 98.38 66 GLN B CA 1
ATOM 4781 C C . GLN B 1 66 ? 14.938 26.109 -1.002 1 98.38 66 GLN B C 1
ATOM 4783 O O . GLN B 1 66 ? 15.734 25.391 -1.608 1 98.38 66 GLN B O 1
ATOM 4788 N N . HIS B 1 67 ? 14.844 26.062 0.307 1 98.19 67 HIS B N 1
ATOM 4789 C CA . HIS B 1 67 ? 15.578 25.109 1.134 1 98.19 67 HIS B CA 1
ATOM 4790 C C . HIS B 1 67 ? 14.664 23.984 1.629 1 98.19 67 HIS B C 1
ATOM 4792 O O . HIS B 1 67 ? 13.977 24.156 2.643 1 98.19 67 HIS B O 1
ATOM 4798 N N . PRO B 1 68 ? 14.664 22.812 0.979 1 97.62 68 PRO B N 1
ATOM 4799 C CA . PRO B 1 68 ? 13.727 21.719 1.291 1 97.62 68 PRO B CA 1
ATOM 4800 C C . PRO B 1 68 ? 14.094 20.984 2.574 1 97.62 68 PRO B C 1
ATOM 4802 O O . PRO B 1 68 ? 14.523 19.828 2.523 1 97.62 68 PRO B O 1
ATOM 4805 N N . THR B 1 69 ? 13.844 21.547 3.744 1 98.19 69 THR B N 1
ATOM 4806 C CA . THR B 1 69 ? 14.07 20.906 5.043 1 98.19 69 THR B CA 1
ATOM 4807 C C . THR B 1 69 ? 12.961 19.906 5.352 1 98.19 69 THR B C 1
ATOM 4809 O O . THR B 1 69 ? 12.156 20.109 6.262 1 98.19 69 THR B O 1
ATOM 4812 N N . VAL B 1 70 ? 12.992 18.75 4.66 1 96.75 70 VAL B N 1
ATOM 4813 C CA . VAL B 1 70 ? 11.914 17.766 4.688 1 96.75 70 VAL B CA 1
ATOM 4814 C C . VAL B 1 70 ? 12.172 16.75 5.789 1 96.75 70 VAL B C 1
ATOM 4816 O O . VAL B 1 70 ? 13.305 16.297 5.973 1 96.75 70 VAL B O 1
ATOM 4819 N N . THR B 1 71 ? 11.164 16.422 6.555 1 96 71 THR B N 1
ATOM 4820 C CA . THR B 1 71 ? 11.242 15.32 7.512 1 96 71 THR B CA 1
ATOM 4821 C C . THR B 1 71 ? 10.273 14.203 7.137 1 96 71 THR B C 1
ATOM 4823 O O . THR B 1 71 ? 9.172 14.469 6.664 1 96 71 THR B O 1
ATOM 4826 N N . PHE B 1 72 ? 10.664 13.008 7.309 1 93 72 PHE B N 1
ATOM 4827 C CA . PHE B 1 72 ? 9.875 11.812 7.059 1 93 72 PHE B CA 1
ATOM 4828 C C . PHE B 1 72 ? 9.555 11.086 8.367 1 93 72 PHE B C 1
ATOM 4830 O O . PHE B 1 72 ? 10.328 11.164 9.32 1 93 72 PHE B O 1
ATOM 4837 N N . ASP B 1 73 ? 8.43 10.414 8.344 1 91.12 73 ASP B N 1
ATOM 4838 C CA . ASP B 1 73 ? 8.094 9.625 9.523 1 91.12 73 ASP B CA 1
ATOM 4839 C C . ASP B 1 73 ? 9.219 8.648 9.859 1 91.12 73 ASP B C 1
ATOM 4841 O O . ASP B 1 73 ? 9.75 7.969 8.977 1 91.12 73 ASP B O 1
ATOM 4845 N N . GLY B 1 74 ? 9.594 8.57 11.117 1 89.69 74 GLY B N 1
ATOM 4846 C CA . GLY B 1 74 ? 10.625 7.648 11.57 1 89.69 74 GLY B CA 1
ATOM 4847 C C . GLY B 1 74 ? 12.016 8.25 11.539 1 89.69 74 GLY B C 1
ATOM 4848 O O . GLY B 1 74 ? 12.977 7.637 12.016 1 89.69 74 GLY B O 1
ATOM 4849 N N . ASP B 1 75 ? 12.156 9.461 10.961 1 93.19 75 ASP B N 1
ATOM 4850 C CA . ASP B 1 75 ? 13.453 10.117 10.938 1 93.19 75 ASP B CA 1
ATOM 4851 C C . ASP B 1 75 ? 14.031 10.242 12.352 1 93.19 75 ASP B C 1
ATOM 4853 O O . ASP B 1 75 ? 13.297 10.469 13.312 1 93.19 75 ASP B O 1
ATOM 4857 N N . THR B 1 76 ? 15.328 10.016 12.469 1 95.12 76 THR B N 1
ATOM 4858 C CA . THR B 1 76 ? 16.156 10.297 13.641 1 95.12 76 THR B CA 1
ATOM 4859 C C . THR B 1 76 ? 17.172 11.391 13.336 1 95.12 76 THR B C 1
ATOM 4861 O O . THR B 1 76 ? 17.219 11.898 12.211 1 95.12 76 THR B O 1
ATOM 4864 N N . LEU B 1 77 ? 17.859 11.773 14.359 1 95.25 77 LEU B N 1
ATOM 4865 C CA . LEU B 1 77 ? 18.891 12.781 14.133 1 95.25 77 LEU B CA 1
ATOM 4866 C C . LEU B 1 77 ? 19.891 12.305 13.078 1 95.25 77 LEU B C 1
ATOM 4868 O O . LEU B 1 77 ? 20.453 13.109 12.336 1 95.25 77 LEU B O 1
ATOM 4872 N N . GLU B 1 78 ? 20.047 10.984 12.969 1 94.31 78 GLU B N 1
ATOM 4873 C CA . GLU B 1 78 ? 21.016 10.391 12.055 1 94.31 78 GLU B CA 1
ATOM 4874 C C . GLU B 1 78 ? 20.453 10.305 10.633 1 94.31 78 GLU B C 1
ATOM 4876 O O . GLU B 1 78 ? 21.203 10.383 9.656 1 94.31 78 GLU B O 1
ATOM 4881 N N . THR B 1 79 ? 19.156 10.18 10.516 1 94.38 79 THR B N 1
ATOM 4882 C CA . THR B 1 79 ? 18.594 9.875 9.203 1 94.38 79 THR B CA 1
ATOM 4883 C C . THR B 1 79 ? 18.016 11.133 8.555 1 94.38 79 THR B C 1
ATOM 4885 O O . THR B 1 79 ? 17.781 11.156 7.348 1 94.38 79 THR B O 1
ATOM 4888 N N . ILE B 1 80 ? 17.797 12.156 9.328 1 94.38 80 ILE B N 1
ATOM 4889 C CA . ILE B 1 80 ? 17.281 13.398 8.773 1 94.38 80 ILE B CA 1
ATOM 4890 C C . ILE B 1 80 ? 18.297 13.992 7.797 1 94.38 80 ILE B C 1
ATOM 4892 O O . ILE B 1 80 ? 19.5 13.727 7.906 1 94.38 80 ILE B O 1
ATOM 4896 N N . ASN B 1 81 ? 17.844 14.688 6.734 1 93.88 81 ASN B N 1
ATOM 4897 C CA . ASN B 1 81 ? 18.75 15.367 5.816 1 93.88 81 ASN B CA 1
ATOM 4898 C C . ASN B 1 81 ? 19.344 16.609 6.449 1 93.88 81 ASN B C 1
ATOM 4900 O O . ASN B 1 81 ? 18.969 17.734 6.109 1 93.88 81 ASN B O 1
ATOM 4904 N N . GLY B 1 82 ? 20.328 16.438 7.219 1 95.44 82 GLY B N 1
ATOM 4905 C CA . GLY B 1 82 ? 20.953 17.5 7.98 1 95.44 82 GLY B CA 1
ATOM 4906 C C . GLY B 1 82 ? 21.547 18.578 7.109 1 95.44 82 GLY B C 1
ATOM 4907 O O . GLY B 1 82 ? 21.594 19.75 7.504 1 95.44 82 GLY B O 1
ATOM 4908 N N . THR B 1 83 ? 21.922 18.219 5.906 1 96.38 83 THR B N 1
ATOM 4909 C CA . THR B 1 83 ? 22.547 19.172 4.984 1 96.38 83 THR B CA 1
ATOM 4910 C C . THR B 1 83 ? 21.578 20.312 4.652 1 96.38 83 THR B C 1
ATOM 4912 O O . THR B 1 83 ? 22 21.469 4.57 1 96.38 83 THR B O 1
ATOM 4915 N N . GLN B 1 84 ? 20.375 20.016 4.496 1 97.38 84 GLN B N 1
ATOM 4916 C CA . GLN B 1 84 ? 19.391 21.047 4.141 1 97.38 84 GLN B CA 1
ATOM 4917 C C . GLN B 1 84 ? 19.141 21.984 5.309 1 97.38 84 GLN B C 1
ATOM 4919 O O . GLN B 1 84 ? 18.906 23.188 5.109 1 97.38 84 GLN B O 1
ATOM 4924 N N . PHE B 1 85 ? 19.203 21.484 6.512 1 98.25 85 PHE B N 1
ATOM 4925 C CA . PHE B 1 85 ? 19.031 22.344 7.684 1 98.25 85 PHE B CA 1
ATOM 4926 C C . PHE B 1 85 ? 20.219 23.266 7.871 1 98.25 85 PHE B C 1
ATOM 4928 O O . PHE B 1 85 ? 20.047 24.438 8.219 1 98.25 85 PHE B O 1
ATOM 4935 N N . VAL B 1 86 ? 21.391 22.766 7.633 1 98.25 86 VAL B N 1
ATOM 4936 C CA . VAL B 1 86 ? 22.594 23.594 7.742 1 98.25 86 VAL B CA 1
ATOM 4937 C C . VAL B 1 86 ? 22.547 24.719 6.715 1 98.25 86 VAL B C 1
ATOM 4939 O O . VAL B 1 86 ? 22.828 25.875 7.035 1 98.25 86 VAL B O 1
ATOM 4942 N N . LYS B 1 87 ? 22.156 24.344 5.492 1 98.5 87 LYS B N 1
ATOM 4943 C CA . LYS B 1 87 ? 22.031 25.344 4.441 1 98.5 87 LYS B CA 1
ATOM 4944 C C . LYS B 1 87 ? 20.984 26.391 4.801 1 98.5 87 LYS B C 1
ATOM 4946 O O . LYS B 1 87 ? 21.156 27.578 4.52 1 98.5 87 LYS B O 1
ATOM 4951 N N . PHE B 1 88 ? 19.906 25.969 5.352 1 98.62 88 PHE B N 1
ATOM 4952 C CA . PHE B 1 88 ? 18.844 26.875 5.762 1 98.62 88 PHE B CA 1
ATOM 4953 C C . PHE B 1 88 ? 19.344 27.828 6.848 1 98.62 88 PHE B C 1
ATOM 4955 O O . PHE B 1 88 ? 19.031 29.016 6.824 1 98.62 88 PHE B O 1
ATOM 4962 N N . HIS B 1 89 ? 20.125 27.312 7.84 1 98.75 89 HIS B N 1
ATOM 4963 C CA . HIS B 1 89 ? 20.688 28.141 8.891 1 98.75 89 HIS B CA 1
ATOM 4964 C C . HIS B 1 89 ? 21.625 29.203 8.312 1 98.75 89 HIS B C 1
ATOM 4966 O O . HIS B 1 89 ? 21.609 30.359 8.758 1 98.75 89 HIS B O 1
ATOM 4972 N N . GLU B 1 90 ? 22.406 28.797 7.32 1 98.62 90 GLU B N 1
ATOM 4973 C CA . GLU B 1 90 ? 23.297 29.75 6.656 1 98.62 90 GLU B CA 1
ATOM 4974 C C . GLU B 1 90 ? 22.5 30.828 5.938 1 98.62 90 GLU B C 1
ATOM 4976 O O . GLU B 1 90 ? 22.859 32 5.977 1 98.62 90 GLU B O 1
ATOM 4981 N N . PHE B 1 91 ? 21.469 30.391 5.309 1 98.62 91 PHE B N 1
ATOM 4982 C CA . PHE B 1 91 ? 20.594 31.344 4.641 1 98.62 91 PHE B CA 1
ATOM 4983 C C . PHE B 1 91 ? 20.031 32.344 5.633 1 98.62 91 PHE B C 1
ATOM 4985 O O . PHE B 1 91 ? 20.047 33.562 5.379 1 98.62 91 PHE B O 1
ATOM 4992 N N . LEU B 1 92 ? 19.484 31.844 6.844 1 98.88 92 LEU B N 1
ATOM 4993 C CA . LEU B 1 92 ? 18.938 32.719 7.863 1 98.88 92 LEU B CA 1
ATOM 4994 C C . LEU B 1 92 ? 19.984 33.719 8.367 1 98.88 92 LEU B C 1
ATOM 4996 O O . LEU B 1 92 ? 19.703 34.906 8.555 1 98.88 92 LEU B O 1
ATOM 5000 N N . ARG B 1 93 ? 21.172 33.25 8.617 1 98.44 93 ARG B N 1
ATOM 5001 C CA . ARG B 1 93 ? 22.25 34.125 9.078 1 98.44 93 ARG B CA 1
ATOM 5002 C C . ARG B 1 93 ? 22.531 35.219 8.07 1 98.44 93 ARG B C 1
ATOM 5004 O O . ARG B 1 93 ? 22.781 36.375 8.445 1 98.44 93 ARG B O 1
ATOM 5011 N N . GLY B 1 94 ? 22.547 34.844 6.809 1 98.56 94 GLY B N 1
ATOM 5012 C CA . GLY B 1 94 ? 22.797 35.812 5.754 1 98.56 94 GLY B CA 1
ATOM 5013 C C . GLY B 1 94 ? 21.688 36.844 5.59 1 98.56 94 GLY B C 1
ATOM 5014 O O . GLY B 1 94 ? 21.953 38.031 5.371 1 98.56 94 GLY B O 1
ATOM 5015 N N . GLU B 1 95 ? 20.469 36.406 5.715 1 98.56 95 GLU B N 1
ATOM 5016 C CA . GLU B 1 95 ? 19.328 37.25 5.426 1 98.56 95 GLU B CA 1
ATOM 5017 C C . GLU B 1 95 ? 18.953 38.125 6.629 1 98.56 95 GLU B C 1
ATOM 5019 O O . GLU B 1 95 ? 18.281 39.156 6.484 1 98.56 95 GLU B O 1
ATOM 5024 N N . PHE B 1 96 ? 19.422 37.719 7.812 1 98.75 96 PHE B N 1
ATOM 5025 C CA . PHE B 1 96 ? 19.078 38.469 9.031 1 98.75 96 PHE B CA 1
ATOM 5026 C C . PHE B 1 96 ? 20.312 38.75 9.852 1 98.75 96 PHE B C 1
ATOM 5028 O O . PHE B 1 96 ? 20.438 38.312 11 1 98.75 96 PHE B O 1
ATOM 5035 N N . PRO B 1 97 ? 21.188 39.594 9.367 1 98.56 97 PRO B N 1
ATOM 5036 C CA . PRO B 1 97 ? 22.484 39.812 10.016 1 98.56 97 PRO B CA 1
ATOM 5037 C C . PRO B 1 97 ? 22.344 40.562 11.352 1 98.56 97 PRO B C 1
ATOM 5039 O O . PRO B 1 97 ? 23.078 40.281 12.297 1 98.56 97 PRO B O 1
ATOM 5042 N N . LEU B 1 98 ? 21.438 41.5 11.523 1 98.69 98 LEU B N 1
ATOM 5043 C CA . LEU B 1 98 ? 21.281 42.25 12.766 1 98.69 98 LEU B CA 1
ATOM 5044 C C . LEU B 1 98 ? 20.812 41.344 13.898 1 98.69 98 LEU B C 1
ATOM 5046 O O . LEU B 1 98 ? 21.25 41.469 15.039 1 98.69 98 LEU B O 1
ATOM 5050 N N . THR B 1 99 ? 19.891 40.469 13.547 1 98.56 99 THR B N 1
ATOM 5051 C CA . THR B 1 99 ? 19.422 39.5 14.531 1 98.56 99 THR B CA 1
ATOM 5052 C C . THR B 1 99 ? 20.578 38.625 15.039 1 98.56 99 THR B C 1
ATOM 5054 O O . THR B 1 99 ? 20.734 38.438 16.25 1 98.56 99 THR B O 1
ATOM 5057 N N . HIS B 1 100 ? 21.391 38.188 14.125 1 98.5 100 HIS B N 1
ATOM 5058 C CA . HIS B 1 100 ? 22.469 37.25 14.484 1 98.5 100 HIS B CA 1
ATOM 5059 C C . HIS B 1 100 ? 23.609 38 15.188 1 98.5 100 HIS B C 1
ATOM 5061 O O . HIS B 1 100 ? 24.391 37.375 15.906 1 98.5 100 HIS B O 1
ATOM 5067 N N . GLU B 1 101 ? 23.656 39.312 14.992 1 98.19 101 GLU B N 1
ATOM 5068 C CA . GLU B 1 101 ? 24.672 40.094 15.672 1 98.19 101 GLU B CA 1
ATOM 5069 C C . GLU B 1 101 ? 24.203 40.5 17.078 1 98.19 101 GLU B C 1
ATOM 5071 O O . GLU B 1 101 ? 25.016 40.656 17.984 1 98.19 101 GLU B O 1
ATOM 5076 N N . THR B 1 102 ? 22.938 40.688 17.219 1 98.5 102 THR B N 1
ATOM 5077 C CA . THR B 1 102 ? 22.391 41.281 18.438 1 98.5 102 THR B CA 1
ATOM 5078 C C . THR B 1 102 ? 21.906 40.219 19.406 1 98.5 102 THR B C 1
ATOM 5080 O O . THR B 1 102 ? 22.125 40.312 20.609 1 98.5 102 THR B O 1
ATOM 5083 N N . LEU B 1 103 ? 21.203 39.25 18.922 1 98.69 103 LEU B N 1
ATOM 5084 C CA . LEU B 1 103 ? 20.688 38.188 19.781 1 98.69 103 LEU B CA 1
ATOM 5085 C C . LEU B 1 103 ? 21.703 37.062 19.969 1 98.69 103 LEU B C 1
ATOM 5087 O O . LEU B 1 103 ? 22.547 36.844 19.094 1 98.69 103 LEU B O 1
ATOM 5091 N N . SER B 1 104 ? 21.625 36.375 21.172 1 98.62 104 SER B N 1
ATOM 5092 C CA . SER B 1 104 ? 22.391 35.156 21.359 1 98.62 104 SER B CA 1
ATOM 5093 C C . SER B 1 104 ? 21.688 33.969 20.734 1 98.62 104 SER B C 1
ATOM 5095 O O . SER B 1 104 ? 20.484 33.781 20.906 1 98.62 104 SER B O 1
ATOM 5097 N N . LEU B 1 105 ? 22.438 33.188 19.969 1 98.69 105 LEU B N 1
ATOM 5098 C CA . LEU B 1 105 ? 21.891 32 19.312 1 98.69 105 LEU B CA 1
ATOM 5099 C C . LEU B 1 105 ? 22.453 30.734 19.922 1 98.69 105 LEU B C 1
ATOM 5101 O O . LEU B 1 105 ? 23.672 30.578 20.016 1 98.69 105 LEU B O 1
ATOM 5105 N N . GLU B 1 106 ? 21.609 29.859 20.438 1 98.56 106 GLU B N 1
ATOM 5106 C CA . GLU B 1 106 ? 21.969 28.516 20.859 1 98.56 106 GLU B CA 1
ATOM 5107 C C . GLU B 1 106 ? 21.391 27.469 19.906 1 98.56 106 GLU B C 1
ATOM 5109 O O . GLU B 1 106 ? 20.188 27.469 19.641 1 98.56 106 GLU B O 1
ATOM 5114 N N . LYS B 1 107 ? 22.281 26.656 19.375 1 98.19 107 LYS B N 1
ATOM 5115 C CA . LYS B 1 107 ? 21.812 25.469 18.641 1 98.19 107 LYS B CA 1
ATOM 5116 C C . LYS B 1 107 ? 21.531 24.312 19.594 1 98.19 107 LYS B C 1
ATOM 5118 O O . LYS B 1 107 ? 22.406 23.891 20.344 1 98.19 107 LYS B O 1
ATOM 5123 N N . ILE B 1 108 ? 20.359 23.906 19.594 1 98.44 108 ILE B N 1
ATOM 5124 C CA . ILE B 1 108 ? 19.906 22.875 20.531 1 98.44 108 ILE B CA 1
ATOM 5125 C C . ILE B 1 108 ? 19.656 21.578 19.781 1 98.44 108 ILE B C 1
ATOM 5127 O O . ILE B 1 108 ? 18.906 21.547 18.812 1 98.44 108 ILE B O 1
ATOM 5131 N N . ASN B 1 109 ? 20.219 20.484 20.25 1 97.94 109 ASN B N 1
ATOM 5132 C CA . ASN B 1 109 ? 20.141 19.156 19.641 1 97.94 109 ASN B CA 1
ATOM 5133 C C . ASN B 1 109 ? 20.438 19.234 18.141 1 97.94 109 ASN B C 1
ATOM 5135 O O . ASN B 1 109 ? 19.641 18.75 17.328 1 97.94 109 ASN B O 1
ATOM 5139 N N . THR B 1 110 ? 21.438 20 17.812 1 97.25 110 THR B N 1
ATOM 5140 C CA . THR B 1 110 ? 22.078 20.109 16.516 1 97.25 110 THR B CA 1
ATOM 5141 C C . THR B 1 110 ? 21.375 21.141 15.641 1 97.25 110 THR B C 1
ATOM 5143 O O . THR B 1 110 ? 22.016 22.078 15.156 1 97.25 110 THR B O 1
ATOM 5146 N N . TYR B 1 111 ? 19.984 21.016 15.406 1 98.12 111 TYR B N 1
ATOM 5147 C CA . TYR B 1 111 ? 19.359 21.859 14.383 1 98.12 111 TYR B CA 1
ATOM 5148 C C . TYR B 1 111 ? 18.312 22.766 15 1 98.12 111 TYR B C 1
ATOM 5150 O O . TYR B 1 111 ? 17.75 23.641 14.312 1 98.12 111 TYR B O 1
ATOM 5158 N N . GLY B 1 112 ? 17.969 22.547 16.328 1 98.69 112 GLY B N 1
ATOM 5159 C CA . GLY B 1 112 ? 17.078 23.484 16.984 1 98.69 112 GLY B CA 1
ATOM 5160 C C . GLY B 1 112 ? 17.703 24.859 17.172 1 98.69 112 GLY B C 1
ATOM 5161 O O . GLY B 1 112 ? 18.891 24.969 17.484 1 98.69 112 GLY B O 1
ATOM 5162 N N . LEU B 1 113 ? 16.938 25.922 16.922 1 98.88 113 LEU B N 1
ATOM 5163 C CA . LEU B 1 113 ? 17.453 27.281 17.062 1 98.88 113 LEU B CA 1
ATOM 5164 C C . LEU B 1 113 ? 16.734 28.016 18.203 1 98.88 113 LEU B C 1
ATOM 5166 O O . LEU B 1 113 ? 15.508 28.078 18.234 1 98.88 113 LEU B O 1
ATOM 5170 N N . LEU B 1 114 ? 17.469 28.484 19.109 1 98.88 114 LEU B N 1
ATOM 5171 C CA . LEU B 1 114 ? 16.953 29.328 20.188 1 98.88 114 LEU B CA 1
ATOM 5172 C C . LEU B 1 114 ? 17.672 30.672 20.203 1 98.88 114 LEU B C 1
ATOM 5174 O O . LEU B 1 114 ? 18.875 30.734 20.5 1 98.88 114 LEU B O 1
ATOM 5178 N N . TYR B 1 115 ? 16.953 31.734 19.781 1 98.88 115 TYR B N 1
ATOM 5179 C CA . TYR B 1 115 ? 17.453 33.094 19.859 1 98.88 115 TYR B CA 1
ATOM 5180 C C . TYR B 1 115 ? 17.016 33.781 21.156 1 98.88 115 TYR B C 1
ATOM 5182 O O . TYR B 1 115 ? 15.859 33.625 21.562 1 98.88 115 TYR B O 1
ATOM 5190 N N . THR B 1 116 ? 17.922 34.438 21.797 1 98.81 116 THR B N 1
ATOM 5191 C CA . THR B 1 116 ? 17.609 35.219 23 1 98.81 116 THR B CA 1
ATOM 5192 C C . THR B 1 116 ? 17.938 36.688 22.812 1 98.81 116 THR B C 1
ATOM 5194 O O . THR B 1 116 ? 19.109 37.031 22.594 1 98.81 116 THR B O 1
ATOM 5197 N N . TRP B 1 117 ? 16.938 37.5 22.766 1 98.75 117 TRP B N 1
ATOM 5198 C CA . TRP B 1 117 ? 17.078 38.969 22.875 1 98.75 117 TRP B CA 1
ATOM 5199 C C . TRP B 1 117 ? 16.922 39.406 24.312 1 98.75 117 TRP B C 1
ATOM 5201 O O . TRP B 1 117 ? 15.812 39.625 24.781 1 98.75 117 TRP B O 1
ATOM 5211 N N . GLU B 1 118 ? 18.062 39.625 24.938 1 98.12 118 GLU B N 1
ATOM 5212 C CA . GLU B 1 118 ? 18.062 39.906 26.375 1 98.12 118 GLU B CA 1
ATOM 5213 C C . GLU B 1 118 ? 17.375 41.25 26.672 1 98.12 118 GLU B C 1
ATOM 5215 O O . GLU B 1 118 ? 17.703 42.281 26.062 1 98.12 118 GLU B O 1
ATOM 5220 N N . GLY B 1 119 ? 16.406 41.188 27.609 1 97.62 119 GLY B N 1
ATOM 5221 C CA . GLY B 1 119 ? 15.758 42.406 28.062 1 97.62 119 GLY B CA 1
ATOM 5222 C C . GLY B 1 119 ? 16.531 43.125 29.156 1 97.62 119 GLY B C 1
ATOM 5223 O O . GLY B 1 119 ? 17.406 42.531 29.797 1 97.62 119 GLY B O 1
ATOM 5224 N N . SER B 1 120 ? 16.219 44.375 29.344 1 97.06 120 SER B N 1
ATOM 5225 C CA . SER B 1 120 ? 16.938 45.156 30.344 1 97.06 120 SER B CA 1
ATOM 5226 C C . SER B 1 120 ? 16.453 44.844 31.75 1 97.06 120 SER B C 1
ATOM 5228 O O . SER B 1 120 ? 17.141 45.125 32.719 1 97.06 120 SER B O 1
ATOM 5230 N N . ASP B 1 121 ? 15.297 44.219 31.938 1 97.06 121 ASP B N 1
ATOM 5231 C CA . ASP B 1 121 ? 14.742 43.875 33.25 1 97.06 121 ASP B CA 1
ATOM 5232 C C . ASP B 1 121 ? 14.633 42.375 33.406 1 97.06 121 ASP B C 1
ATOM 5234 O O . ASP B 1 121 ? 13.648 41.781 33 1 97.06 121 ASP B O 1
ATOM 5238 N N . PRO B 1 122 ? 15.5 41.812 34.125 1 93.88 122 PRO B N 1
ATOM 5239 C CA . PRO B 1 122 ? 15.531 40.344 34.25 1 93.88 122 PRO B CA 1
ATOM 5240 C C . PRO B 1 122 ? 14.398 39.812 35.094 1 93.88 122 PRO B C 1
ATOM 5242 O O . PRO B 1 122 ? 14.18 38.594 35.156 1 93.88 122 PRO B O 1
ATOM 5245 N N . SER B 1 123 ? 13.719 40.625 35.781 1 95.06 123 SER B N 1
ATOM 5246 C CA . SER B 1 123 ? 12.633 40.156 36.625 1 95.06 123 SER B CA 1
ATOM 5247 C C . SER B 1 123 ? 11.375 39.844 35.812 1 95.06 123 SER B C 1
ATOM 5249 O O . SER B 1 123 ? 10.469 39.188 36.312 1 95.06 123 SER B O 1
ATOM 5251 N N . LEU B 1 124 ? 11.344 40.344 34.656 1 97 124 LEU B N 1
ATOM 5252 C CA . LEU B 1 124 ? 10.195 40.094 33.781 1 97 124 LEU B CA 1
ATOM 5253 C C . LEU B 1 124 ? 10.312 38.719 33.094 1 97 124 LEU B C 1
ATOM 5255 O O . LEU B 1 124 ? 11.375 38.375 32.562 1 97 124 LEU B O 1
ATOM 5259 N N . LYS B 1 125 ? 9.234 37.906 33.156 1 97.69 125 LYS B N 1
ATOM 5260 C CA . LYS B 1 125 ? 9.219 36.625 32.438 1 97.69 125 LYS B CA 1
ATOM 5261 C C . LYS B 1 125 ? 9.305 36.844 30.938 1 97.69 125 LYS B C 1
ATOM 5263 O O . LYS B 1 125 ? 8.656 37.75 30.391 1 97.69 125 LYS B O 1
ATOM 5268 N N . PRO B 1 126 ? 10.062 36.062 30.234 1 98.44 126 PRO B N 1
ATOM 5269 C CA . PRO B 1 126 ? 10.289 36.25 28.797 1 98.44 126 PRO B CA 1
ATOM 5270 C C . PRO B 1 126 ? 9.047 35.906 27.953 1 98.44 126 PRO B C 1
ATOM 5272 O O . PRO B 1 126 ? 8.234 35.062 28.359 1 98.44 126 PRO B O 1
ATOM 5275 N N . LEU B 1 127 ? 8.93 36.562 26.828 1 98.62 127 LEU B N 1
ATOM 5276 C CA . LEU B 1 127 ? 7.996 36.219 25.75 1 98.62 127 LEU B CA 1
ATOM 5277 C C . LEU B 1 127 ? 8.641 35.25 24.766 1 98.62 127 LEU B C 1
ATOM 5279 O O . LEU B 1 127 ? 9.766 35.469 24.328 1 98.62 127 LEU B O 1
ATOM 5283 N N . LEU B 1 128 ? 7.918 34.156 24.438 1 98.81 128 LEU B N 1
ATOM 5284 C CA . LEU B 1 128 ? 8.445 33.188 23.5 1 98.81 128 LEU B CA 1
ATOM 5285 C C . LEU B 1 128 ? 7.637 33.188 22.203 1 98.81 128 LEU B C 1
ATOM 5287 O O . LEU B 1 128 ? 6.414 33 22.219 1 98.81 128 LEU B O 1
ATOM 5291 N N . LEU B 1 129 ? 8.273 33.469 21.094 1 98.81 129 LEU B N 1
ATOM 5292 C CA . LEU B 1 129 ? 7.723 33.312 19.75 1 98.81 129 LEU B CA 1
ATOM 5293 C C . LEU B 1 129 ? 8.273 32.062 19.094 1 98.81 129 LEU B C 1
ATOM 5295 O O . LEU B 1 129 ? 9.492 31.875 19 1 98.81 129 LEU B O 1
ATOM 5299 N N . MET B 1 130 ? 7.305 31.203 18.578 1 98.56 130 MET B N 1
ATOM 5300 C CA . MET B 1 130 ? 7.715 29.906 18.078 1 98.56 130 MET B CA 1
ATOM 5301 C C . MET B 1 130 ? 7.316 29.734 16.609 1 98.56 130 MET B C 1
ATOM 5303 O O . MET B 1 130 ? 6.406 30.422 16.125 1 98.56 130 MET B O 1
ATOM 5307 N N . ALA B 1 131 ? 8 28.938 15.938 1 98.31 131 ALA B N 1
ATOM 5308 C CA . ALA B 1 131 ? 7.746 28.344 14.617 1 98.31 131 ALA B CA 1
ATOM 5309 C C . ALA B 1 131 ? 8.57 27.078 14.414 1 98.31 131 ALA B C 1
ATOM 5311 O O . ALA B 1 131 ? 9.117 26.531 15.367 1 98.31 131 ALA B O 1
ATOM 5312 N N . HIS B 1 132 ? 8.5 26.469 13.273 1 98.44 132 HIS B N 1
ATOM 5313 C CA . HIS B 1 132 ? 9.367 25.328 13.016 1 98.44 132 HIS B CA 1
ATOM 5314 C C . HIS B 1 132 ? 9.93 25.375 11.594 1 98.44 132 HIS B C 1
ATOM 5316 O O . HIS B 1 132 ? 9.367 26.031 10.727 1 98.44 132 HIS B O 1
ATOM 5322 N N . GLN B 1 133 ? 10.984 24.656 11.43 1 98.56 133 GLN B N 1
ATOM 5323 C CA . GLN B 1 133 ? 11.812 24.766 10.234 1 98.56 133 GLN B CA 1
ATOM 5324 C C . GLN B 1 133 ? 11.391 23.75 9.172 1 98.56 133 GLN B C 1
ATOM 5326 O O . GLN B 1 133 ? 11.547 23.984 7.977 1 98.56 133 GLN B O 1
ATOM 5331 N N . ASP B 1 134 ? 10.922 22.609 9.625 1 98.06 134 ASP B N 1
ATOM 5332 C CA . ASP B 1 134 ? 10.742 21.469 8.719 1 98.06 134 ASP B CA 1
ATOM 5333 C C . ASP B 1 134 ? 9.414 21.562 7.977 1 98.06 134 ASP B C 1
ATOM 5335 O O . ASP B 1 134 ? 8.516 22.297 8.383 1 98.06 134 ASP B O 1
ATOM 5339 N N . VAL B 1 135 ? 9.375 20.828 6.867 1 96.69 135 VAL B N 1
ATOM 5340 C CA . VAL B 1 135 ? 8.172 20.734 6.051 1 96.69 135 VAL B CA 1
ATOM 5341 C C . VAL B 1 135 ? 7.887 19.266 5.723 1 96.69 135 VAL B C 1
ATOM 5343 O O . VAL B 1 135 ? 8.742 18.391 5.938 1 96.69 135 VAL B O 1
ATOM 5346 N N . VAL B 1 136 ? 6.66 18.969 5.289 1 94.25 136 VAL B N 1
ATOM 5347 C CA . VAL B 1 136 ? 6.285 17.609 4.922 1 94.25 136 VAL B CA 1
ATOM 5348 C C . VAL B 1 136 ? 6.82 17.281 3.529 1 94.25 136 VAL B C 1
ATOM 5350 O O . VAL B 1 136 ? 7.07 18.188 2.727 1 94.25 136 VAL B O 1
ATOM 5353 N N . PRO B 1 137 ? 6.984 16 3.229 1 94.12 137 PRO B N 1
ATOM 5354 C CA . PRO B 1 137 ? 7.512 15.609 1.922 1 94.12 137 PRO B CA 1
ATOM 5355 C C . PRO B 1 137 ? 6.527 15.867 0.784 1 94.12 137 PRO B C 1
ATOM 5357 O O . PRO B 1 137 ? 5.336 16.062 1.029 1 94.12 137 PRO B O 1
ATOM 5360 N N . VAL B 1 138 ? 7.137 15.914 -0.395 1 92.19 138 VAL B N 1
ATOM 5361 C CA . VAL B 1 138 ? 6.383 15.953 -1.643 1 92.19 138 VAL B CA 1
ATOM 5362 C C . VAL B 1 138 ? 6.461 14.602 -2.338 1 92.19 138 VAL B C 1
ATOM 5364 O O . VAL B 1 138 ? 7.555 14.07 -2.555 1 92.19 138 VAL B O 1
ATOM 5367 N N . GLY B 1 139 ? 5.285 14.094 -2.604 1 86.44 139 GLY B N 1
ATOM 5368 C CA . GLY B 1 139 ? 5.293 12.828 -3.324 1 86.44 139 GLY B CA 1
ATOM 5369 C C . GLY B 1 139 ? 5.812 12.953 -4.742 1 86.44 139 GLY B C 1
ATOM 5370 O O . GLY B 1 139 ? 5.422 13.867 -5.477 1 86.44 139 GLY B O 1
ATOM 5371 N N . GLU B 1 140 ? 6.699 12.016 -5.105 1 86.94 140 GLU B N 1
ATOM 5372 C CA . GLU B 1 140 ? 7.258 12.047 -6.457 1 86.94 140 GLU B CA 1
ATOM 5373 C C . GLU B 1 140 ? 6.172 11.836 -7.508 1 86.94 140 GLU B C 1
ATOM 5375 O O . GLU B 1 140 ? 6.215 12.438 -8.578 1 86.94 140 GLU B O 1
ATOM 5380 N N . GLU B 1 141 ? 5.254 11.141 -7.18 1 82.44 141 GLU B N 1
ATOM 5381 C CA . GLU B 1 141 ? 4.215 10.758 -8.125 1 82.44 141 GLU B CA 1
ATOM 5382 C C . GLU B 1 141 ? 3.273 11.93 -8.414 1 82.44 141 GLU B C 1
ATOM 5384 O O . GLU B 1 141 ? 2.59 11.945 -9.438 1 82.44 141 GLU B O 1
ATOM 5389 N N . THR B 1 142 ? 3.236 12.875 -7.5 1 84.44 142 THR B N 1
ATOM 5390 C CA . THR B 1 142 ? 2.305 13.977 -7.68 1 84.44 142 THR B CA 1
ATOM 5391 C C . THR B 1 142 ? 3.053 15.273 -7.977 1 84.44 142 THR B C 1
ATOM 5393 O O . THR B 1 142 ? 2.451 16.344 -8.023 1 84.44 142 THR B O 1
ATOM 5396 N N . ARG B 1 143 ? 4.32 15.203 -8.117 1 89.56 143 ARG B N 1
ATOM 5397 C CA . ARG B 1 143 ? 5.125 16.391 -8.398 1 89.56 143 ARG B CA 1
ATOM 5398 C C . ARG B 1 143 ? 4.648 17.078 -9.672 1 89.56 143 ARG B C 1
ATOM 5400 O O . ARG B 1 143 ? 4.676 18.312 -9.766 1 89.56 143 ARG B O 1
ATOM 5407 N N . GLY B 1 144 ? 4.215 16.344 -10.609 1 88.31 144 GLY B N 1
ATOM 5408 C CA . GLY B 1 144 ? 3.742 16.891 -11.875 1 88.31 144 GLY B CA 1
ATOM 5409 C C . GLY B 1 144 ? 2.443 17.656 -11.75 1 88.31 144 GLY B C 1
ATOM 5410 O O . GLY B 1 144 ? 2.082 18.422 -12.641 1 88.31 144 GLY B O 1
ATOM 5411 N N . ASP B 1 145 ? 1.786 17.547 -10.688 1 86.88 145 ASP B N 1
ATOM 5412 C CA . ASP B 1 145 ? 0.5 18.203 -10.477 1 86.88 145 ASP B CA 1
ATOM 5413 C C . ASP B 1 145 ? 0.687 19.609 -9.883 1 86.88 145 ASP B C 1
ATOM 5415 O O . ASP B 1 145 ? -0.275 20.359 -9.75 1 86.88 145 ASP B O 1
ATOM 5419 N N . TRP B 1 146 ? 1.899 19.969 -9.547 1 92.88 146 TRP B N 1
ATOM 5420 C CA . TRP B 1 146 ? 2.209 21.297 -9.031 1 92.88 146 TRP B CA 1
ATOM 5421 C C . TRP B 1 146 ? 2.283 22.312 -10.164 1 92.88 146 TRP B C 1
ATOM 5423 O O . TRP B 1 146 ? 2.879 22.047 -11.211 1 92.88 146 TRP B O 1
ATOM 5433 N N . ILE B 1 147 ? 1.629 23.469 -10.008 1 93.88 147 ILE B N 1
ATOM 5434 C CA . ILE B 1 147 ? 1.71 24.547 -10.984 1 93.88 147 ILE B CA 1
ATOM 5435 C C . ILE B 1 147 ? 3.15 25.047 -11.094 1 93.88 147 ILE B C 1
ATOM 5437 O O . ILE B 1 147 ? 3.645 25.312 -12.195 1 93.88 147 ILE B O 1
ATOM 5441 N N . TYR B 1 148 ? 3.729 25.203 -9.906 1 96.25 148 TYR B N 1
ATOM 5442 C CA . TYR B 1 148 ? 5.145 25.531 -9.789 1 96.25 148 TYR B CA 1
ATOM 5443 C C . TYR B 1 148 ? 5.875 24.5 -8.922 1 96.25 148 TYR B C 1
ATOM 5445 O O . TYR B 1 148 ? 5.281 23.922 -8.016 1 96.25 148 TYR B O 1
ATOM 5453 N N . ASP B 1 149 ? 7.145 24.312 -9.195 1 96.44 149 ASP B N 1
ATOM 5454 C CA . ASP B 1 149 ? 7.914 23.344 -8.43 1 96.44 149 ASP B CA 1
ATOM 5455 C C . ASP B 1 149 ? 7.766 23.594 -6.926 1 96.44 149 ASP B C 1
ATOM 5457 O O . ASP B 1 149 ? 7.793 24.734 -6.473 1 96.44 149 ASP B O 1
ATOM 5461 N N . PRO B 1 150 ? 7.582 22.516 -6.191 1 96.31 150 PRO B N 1
ATOM 5462 C CA . PRO B 1 150 ? 7.25 22.656 -4.773 1 96.31 150 PRO B CA 1
ATOM 5463 C C . PRO B 1 150 ? 8.328 23.391 -3.984 1 96.31 150 PRO B C 1
ATOM 5465 O O . PRO B 1 150 ? 8.062 23.891 -2.885 1 96.31 150 PRO B O 1
ATOM 5468 N N . PHE B 1 151 ? 9.547 23.5 -4.5 1 97.62 151 PHE B N 1
ATOM 5469 C CA . PHE B 1 151 ? 10.609 24.156 -3.738 1 97.62 151 PHE B CA 1
ATOM 5470 C C . PHE B 1 151 ? 11.211 25.297 -4.535 1 97.62 151 PHE B C 1
ATOM 5472 O O . PHE B 1 151 ? 12.375 25.656 -4.336 1 97.62 151 PHE B O 1
ATOM 5479 N N . SER B 1 152 ? 10.391 25.906 -5.387 1 97.38 152 SER B N 1
ATOM 5480 C CA . SER B 1 152 ? 10.867 27 -6.215 1 97.38 152 SER B CA 1
ATOM 5481 C C . SER B 1 152 ? 10.758 28.344 -5.488 1 97.38 152 SER B C 1
ATOM 5483 O O . SER B 1 152 ? 11.531 29.266 -5.742 1 97.38 152 SER B O 1
ATOM 5485 N N . GLY B 1 153 ? 9.797 28.469 -4.594 1 98.06 153 GLY B N 1
ATOM 5486 C CA . GLY B 1 153 ? 9.508 29.781 -4.02 1 98.06 153 GLY B CA 1
ATOM 5487 C C . GLY B 1 153 ? 9.031 30.797 -5.043 1 98.06 153 GLY B C 1
ATOM 5488 O O . GLY B 1 153 ? 9.227 32 -4.867 1 98.06 153 GLY B O 1
ATOM 5489 N N . PHE B 1 154 ? 8.391 30.312 -6.031 1 98.25 154 PHE B N 1
ATOM 5490 C CA . PHE B 1 154 ? 7.992 31.172 -7.133 1 98.25 154 PHE B CA 1
ATOM 5491 C C . PHE B 1 154 ? 6.984 32.219 -6.66 1 98.25 154 PHE B C 1
ATOM 5493 O O . PHE B 1 154 ? 6.027 31.891 -5.957 1 98.25 154 PHE B O 1
ATOM 5500 N N . PHE B 1 155 ? 7.289 33.438 -7.012 1 98.44 155 PHE B N 1
ATOM 5501 C CA . PHE B 1 155 ? 6.383 34.562 -6.746 1 98.44 155 PHE B CA 1
ATOM 5502 C C . PHE B 1 155 ? 5.645 34.969 -8.016 1 98.44 155 PHE B C 1
ATOM 5504 O O . PHE B 1 155 ? 6.27 35.375 -9 1 98.44 155 PHE B O 1
ATOM 5511 N N . ASP B 1 156 ? 4.305 34.938 -7.965 1 97.88 156 ASP B N 1
ATOM 5512 C CA . ASP B 1 156 ? 3.561 35.188 -9.195 1 97.88 156 ASP B CA 1
ATOM 5513 C C . ASP B 1 156 ? 2.988 36.594 -9.195 1 97.88 156 ASP B C 1
ATOM 5515 O O . ASP B 1 156 ? 2.082 36.906 -9.977 1 97.88 156 ASP B O 1
ATOM 5519 N N . GLY B 1 157 ? 3.361 37.438 -8.273 1 97.44 157 GLY B N 1
ATOM 5520 C CA . GLY B 1 157 ? 2.852 38.781 -8.141 1 97.44 157 GLY B CA 1
ATOM 5521 C C . GLY B 1 157 ? 1.947 38.969 -6.934 1 97.44 157 GLY B C 1
ATOM 5522 O O . GLY B 1 157 ? 1.798 40.094 -6.422 1 97.44 157 GLY B O 1
ATOM 5523 N N . GLU B 1 158 ? 1.399 37.875 -6.512 1 97.06 158 GLU B N 1
ATOM 5524 C CA . GLU B 1 158 ? 0.509 37.875 -5.355 1 97.06 158 GLU B CA 1
ATOM 5525 C C . GLU B 1 158 ? 0.834 36.75 -4.387 1 97.06 158 GLU B C 1
ATOM 5527 O O . GLU B 1 158 ? 0.947 36.969 -3.178 1 97.06 158 GLU B O 1
ATOM 5532 N N . ASN B 1 159 ? 1.039 35.594 -4.957 1 97.25 159 ASN B N 1
ATOM 5533 C CA . ASN B 1 159 ? 1.278 34.375 -4.176 1 97.25 159 ASN B CA 1
ATOM 5534 C C . ASN B 1 159 ? 2.748 33.969 -4.211 1 97.25 159 ASN B C 1
ATOM 5536 O O . ASN B 1 159 ? 3.43 34.188 -5.215 1 97.25 159 ASN B O 1
ATOM 5540 N N . ILE B 1 160 ? 3.197 33.469 -3.131 1 97.88 160 ILE B N 1
ATOM 5541 C CA . ILE B 1 160 ? 4.465 32.75 -3.076 1 97.88 160 ILE B CA 1
ATOM 5542 C C . ILE B 1 160 ? 4.203 31.234 -2.938 1 97.88 160 ILE B C 1
ATOM 5544 O O . ILE B 1 160 ? 3.598 30.797 -1.958 1 97.88 160 ILE B O 1
ATOM 5548 N N . TRP B 1 161 ? 4.691 30.531 -3.93 1 97.31 161 TRP B N 1
ATOM 5549 C CA . TRP B 1 161 ? 4.332 29.125 -4.051 1 97.31 161 TRP B CA 1
ATOM 5550 C C . TRP B 1 161 ? 5.449 28.234 -3.521 1 97.31 161 TRP B C 1
ATOM 5552 O O . TRP B 1 161 ? 6.633 28.516 -3.727 1 97.31 161 TRP B O 1
ATOM 5562 N N . GLY B 1 162 ? 4.965 27.156 -2.854 1 97.5 162 GLY B N 1
ATOM 5563 C CA . GLY B 1 162 ? 5.934 26.141 -2.463 1 97.5 162 GLY B CA 1
ATOM 5564 C C . GLY B 1 162 ? 5.668 25.562 -1.087 1 97.5 162 GLY B C 1
ATOM 5565 O O . GLY B 1 162 ? 4.969 26.156 -0.275 1 97.5 162 GLY B O 1
ATOM 5566 N N . ARG B 1 163 ? 6.254 24.359 -0.905 1 96.19 163 ARG B N 1
ATOM 5567 C CA . ARG B 1 163 ? 6.172 23.688 0.382 1 96.19 163 ARG B CA 1
ATOM 5568 C C . ARG B 1 163 ? 6.859 24.484 1.478 1 96.19 163 ARG B C 1
ATOM 5570 O O . ARG B 1 163 ? 8.047 24.812 1.368 1 96.19 163 ARG B O 1
ATOM 5577 N N . GLY B 1 164 ? 6.078 24.859 2.537 1 95.62 164 GLY B N 1
ATOM 5578 C CA . GLY B 1 164 ? 6.594 25.672 3.619 1 95.62 164 GLY B CA 1
ATOM 5579 C C . GLY B 1 164 ? 6.086 27.109 3.574 1 95.62 164 GLY B C 1
ATOM 5580 O O . GLY B 1 164 ? 6.199 27.844 4.559 1 95.62 164 GLY B O 1
ATOM 5581 N N . SER B 1 165 ? 5.504 27.484 2.479 1 96.12 165 SER B N 1
ATOM 5582 C CA . SER B 1 165 ? 5 28.844 2.346 1 96.12 165 SER B CA 1
ATOM 5583 C C . SER B 1 165 ? 3.883 29.125 3.348 1 96.12 165 SER B C 1
ATOM 5585 O O . SER B 1 165 ? 3.828 30.203 3.941 1 96.12 165 SER B O 1
ATOM 5587 N N . SER B 1 166 ? 3.088 28.109 3.521 1 92 166 SER B N 1
ATOM 5588 C CA . SER B 1 166 ? 1.976 28.25 4.457 1 92 166 SER B CA 1
ATOM 5589 C C . SER B 1 166 ? 2.287 27.578 5.789 1 92 166 SER B C 1
ATOM 5591 O O . SER B 1 166 ? 1.73 27.938 6.824 1 92 166 SER B O 1
ATOM 5593 N N . ASP B 1 167 ? 3.135 26.578 5.871 1 90.69 167 ASP B N 1
ATOM 5594 C CA . ASP B 1 167 ? 3.396 25.766 7.059 1 90.69 167 ASP B CA 1
ATOM 5595 C C . ASP B 1 167 ? 4.859 25.328 7.117 1 90.69 167 ASP B C 1
ATOM 5597 O O . ASP B 1 167 ? 5.23 24.297 6.559 1 90.69 167 ASP B O 1
ATOM 5601 N N . THR B 1 168 ? 5.73 26.094 7.875 1 92.5 168 THR B N 1
ATOM 5602 C CA . THR B 1 168 ? 5.41 27.375 8.508 1 92.5 168 THR B CA 1
ATOM 5603 C C . THR B 1 168 ? 6.574 28.344 8.375 1 92.5 168 THR B C 1
ATOM 5605 O O . THR B 1 168 ? 6.887 29.078 9.312 1 92.5 168 THR B O 1
ATOM 5608 N N . LYS B 1 169 ? 7.289 28.203 7.258 1 97.19 169 LYS B N 1
ATOM 5609 C CA . LYS B 1 169 ? 8.453 29.062 7.09 1 97.19 169 LYS B CA 1
ATOM 5610 C C . LYS B 1 169 ? 8.047 30.531 7.035 1 97.19 169 LYS B C 1
ATOM 5612 O O . LYS B 1 169 ? 8.844 31.422 7.359 1 97.19 169 LYS B O 1
ATOM 5617 N N . THR B 1 170 ? 6.809 30.781 6.66 1 97 170 THR B N 1
ATOM 5618 C CA . THR B 1 170 ? 6.309 32.156 6.703 1 97 170 THR B CA 1
ATOM 5619 C C . THR B 1 170 ? 6.398 32.719 8.117 1 97 170 THR B C 1
ATOM 5621 O O . THR B 1 170 ? 6.66 33.906 8.297 1 97 170 THR B O 1
ATOM 5624 N N . MET B 1 171 ? 6.172 31.891 9.133 1 97.56 171 MET B N 1
ATOM 5625 C CA . MET B 1 171 ? 6.25 32.344 10.516 1 97.56 171 MET B CA 1
ATOM 5626 C C . MET B 1 171 ? 7.699 32.594 10.93 1 97.56 171 MET B C 1
ATOM 5628 O O . MET B 1 171 ? 8 33.594 11.586 1 97.56 171 MET B O 1
ATOM 5632 N N . VAL B 1 172 ? 8.609 31.703 10.539 1 98.69 172 VAL B N 1
ATOM 5633 C CA . VAL B 1 172 ? 10.031 31.875 10.828 1 98.69 172 VAL B CA 1
ATOM 5634 C C . VAL B 1 172 ? 10.516 33.219 10.258 1 98.69 172 VAL B C 1
ATOM 5636 O O . VAL B 1 172 ? 11.062 34.031 10.984 1 98.69 172 VAL B O 1
ATOM 5639 N N . ILE B 1 173 ? 10.25 33.375 9.008 1 98.81 173 ILE B N 1
ATOM 5640 C CA . ILE B 1 173 ? 10.742 34.562 8.297 1 98.81 173 ILE B CA 1
ATOM 5641 C C . ILE B 1 173 ? 10.039 35.812 8.82 1 98.81 173 ILE B C 1
ATOM 5643 O O . ILE B 1 173 ? 10.672 36.844 9.023 1 98.81 173 ILE B O 1
ATOM 5647 N N . GLY B 1 174 ? 8.742 35.719 9.055 1 98.69 174 GLY B N 1
ATOM 5648 C CA . GLY B 1 174 ? 7.988 36.875 9.555 1 98.69 174 GLY B CA 1
ATOM 5649 C C . GLY B 1 174 ? 8.461 37.344 10.914 1 98.69 174 GLY B C 1
ATOM 5650 O O . GLY B 1 174 ? 8.555 38.562 11.164 1 98.69 174 GLY B O 1
ATOM 5651 N N . GLN B 1 175 ? 8.719 36.438 11.805 1 98.75 175 GLN B N 1
ATOM 5652 C CA . GLN B 1 175 ? 9.211 36.781 13.141 1 98.75 175 GLN B CA 1
ATOM 5653 C C . GLN B 1 175 ? 10.602 37.406 13.07 1 98.75 175 GLN B C 1
ATOM 5655 O O . GLN B 1 175 ? 10.859 38.438 13.727 1 98.75 175 GLN B O 1
ATOM 5660 N N . LEU B 1 176 ? 11.445 36.844 12.266 1 98.88 176 LEU B N 1
ATOM 5661 C CA . LEU B 1 176 ? 12.805 37.344 12.141 1 98.88 176 LEU B CA 1
ATOM 5662 C C . LEU B 1 176 ? 12.805 38.719 11.484 1 98.88 176 LEU B C 1
ATOM 5664 O O . LEU B 1 176 ? 13.609 39.594 11.836 1 98.88 176 LEU B O 1
ATOM 5668 N N . GLN B 1 177 ? 11.93 38.906 10.508 1 98.88 177 GLN B N 1
ATOM 5669 C CA . GLN B 1 177 ? 11.836 40.219 9.875 1 98.88 177 GLN B CA 1
ATOM 5670 C C . GLN B 1 177 ? 11.367 41.281 10.867 1 98.88 177 GLN B C 1
ATOM 5672 O O . GLN B 1 177 ? 11.836 42.438 10.836 1 98.88 177 GLN B O 1
ATOM 5677 N N . ALA B 1 178 ? 10.414 40.969 11.734 1 98.81 178 ALA B N 1
ATOM 5678 C CA . ALA B 1 178 ? 9.953 41.906 12.766 1 98.81 178 ALA B CA 1
ATOM 5679 C C . ALA B 1 178 ? 11.094 42.281 13.711 1 98.81 178 ALA B C 1
ATOM 5681 O O . ALA B 1 178 ? 11.281 43.469 14.016 1 98.81 178 ALA B O 1
ATOM 5682 N N . VAL B 1 179 ? 11.844 41.281 14.133 1 98.75 179 VAL B N 1
ATOM 5683 C CA . VAL B 1 179 ? 12.953 41.531 15.055 1 98.75 179 VAL B CA 1
ATOM 5684 C C . VAL B 1 179 ? 14.023 42.375 14.375 1 98.75 179 VAL B C 1
ATOM 5686 O O . VAL B 1 179 ? 14.547 43.312 14.977 1 98.75 179 VAL B O 1
ATOM 5689 N N . GLU B 1 180 ? 14.336 42 13.102 1 98.5 180 GLU B N 1
ATOM 5690 C CA . GLU B 1 180 ? 15.32 42.75 12.344 1 98.5 180 GLU B CA 1
ATOM 5691 C C . GLU B 1 180 ? 14.938 44.219 12.266 1 98.5 180 GLU B C 1
ATOM 5693 O O . GLU B 1 180 ? 15.789 45.094 12.43 1 98.5 180 GLU B O 1
ATOM 5698 N N . ARG B 1 181 ? 13.719 44.469 11.992 1 98.19 181 ARG B N 1
ATOM 5699 C CA . ARG B 1 181 ? 13.234 45.844 11.875 1 98.19 181 ARG B CA 1
ATOM 5700 C C . ARG B 1 181 ? 13.344 46.594 13.203 1 98.19 181 ARG B C 1
ATOM 5702 O O . ARG B 1 181 ? 13.766 47.75 13.242 1 98.19 181 ARG B O 1
ATOM 5709 N N . LEU B 1 182 ? 12.945 45.938 14.281 1 98.56 182 LEU B N 1
ATOM 5710 C CA . LEU B 1 182 ? 13.016 46.531 15.609 1 98.56 182 LEU B CA 1
ATOM 5711 C C . LEU B 1 182 ? 14.453 46.906 15.961 1 98.56 182 LEU B C 1
ATOM 5713 O O . LEU B 1 182 ? 14.711 48 16.484 1 98.56 182 LEU B O 1
ATOM 5717 N N . ILE B 1 183 ? 15.406 46 15.695 1 98.56 183 ILE B N 1
ATOM 5718 C CA . ILE B 1 183 ? 16.812 46.281 15.977 1 98.56 183 ILE B CA 1
ATOM 5719 C C . ILE B 1 183 ? 17.297 47.469 15.141 1 98.56 183 ILE B C 1
ATOM 5721 O O . ILE B 1 183 ? 17.984 48.344 15.648 1 98.56 183 ILE B O 1
ATOM 5725 N N . GLN B 1 184 ? 16.938 47.469 13.875 1 97.81 184 GLN B N 1
ATOM 5726 C CA . GLN B 1 184 ? 17.328 48.531 12.969 1 97.81 184 GLN B CA 1
ATOM 5727 C C . GLN B 1 184 ? 16.875 49.906 13.492 1 97.81 184 GLN B C 1
ATOM 5729 O O . GLN B 1 184 ? 17.547 50.906 13.289 1 97.81 184 GLN B O 1
ATOM 5734 N N . GLU B 1 185 ? 15.789 49.906 14.203 1 97.31 185 GLU B N 1
ATOM 5735 C CA . GLU B 1 185 ? 15.203 51.156 14.672 1 97.31 185 GLU B CA 1
ATOM 5736 C C . GLU B 1 185 ? 15.664 51.469 16.094 1 97.31 185 GLU B C 1
ATOM 5738 O O . GLU B 1 185 ? 15.203 52.438 16.688 1 97.31 185 GLU B O 1
ATOM 5743 N N . GLY B 1 186 ? 16.469 50.625 16.656 1 97.25 186 GLY B N 1
ATOM 5744 C CA . GLY B 1 186 ? 17.094 50.906 17.938 1 97.25 186 GLY B CA 1
ATOM 5745 C C . GLY B 1 186 ? 16.25 50.469 19.125 1 97.25 186 GLY B C 1
ATOM 5746 O O . GLY B 1 186 ? 16.516 50.844 20.266 1 97.25 186 GLY B O 1
ATOM 5747 N N . PHE B 1 187 ? 15.242 49.688 18.844 1 97 187 PHE B N 1
ATOM 5748 C CA . PHE B 1 187 ? 14.422 49.156 19.922 1 97 187 PHE B CA 1
ATOM 5749 C C . PHE B 1 187 ? 15.25 48.281 20.844 1 97 187 PHE B C 1
ATOM 5751 O O . PHE B 1 187 ? 16.078 47.5 20.375 1 97 187 PHE B O 1
ATOM 5758 N N . LYS B 1 188 ? 15.133 48.438 22.125 1 97 188 LYS B N 1
ATOM 5759 C CA . LYS B 1 188 ? 15.711 47.594 23.172 1 97 188 LYS B CA 1
ATOM 5760 C C . LYS B 1 188 ? 14.641 47.094 24.125 1 97 188 LYS B C 1
ATOM 5762 O O . LYS B 1 188 ? 14.102 47.844 24.938 1 97 188 LYS B O 1
ATOM 5767 N N . PRO B 1 189 ? 14.414 45.812 24.109 1 97.62 189 PRO B N 1
ATOM 5768 C CA . PRO B 1 189 ? 13.312 45.312 24.938 1 97.62 189 PRO B CA 1
ATOM 5769 C C . PRO B 1 189 ? 13.617 45.375 26.438 1 97.62 189 PRO B C 1
ATOM 5771 O O . PRO B 1 189 ? 14.75 45.156 26.844 1 97.62 189 PRO B O 1
ATOM 5774 N N . SER B 1 190 ? 12.609 45.75 27.25 1 97.12 190 SER B N 1
ATOM 5775 C CA . SER B 1 190 ? 12.695 45.562 28.688 1 97.12 190 SER B CA 1
ATOM 5776 C C . SER B 1 190 ? 12.57 44.094 29.078 1 97.12 190 SER B C 1
ATOM 5778 O O . SER B 1 190 ? 13.273 43.625 29.969 1 97.12 190 SER B O 1
ATOM 5780 N N . ARG B 1 191 ? 11.719 43.469 28.391 1 96.81 191 ARG B N 1
ATOM 5781 C CA . ARG B 1 191 ? 11.461 42.062 28.594 1 96.81 191 ARG B CA 1
ATOM 5782 C C . ARG B 1 191 ? 12.258 41.219 27.609 1 96.81 191 ARG B C 1
ATOM 5784 O O . ARG B 1 191 ? 12.328 41.531 26.422 1 96.81 191 ARG B O 1
ATOM 5791 N N . THR B 1 192 ? 12.812 40.125 28.172 1 98.25 192 THR B N 1
ATOM 5792 C CA . THR B 1 192 ? 13.523 39.219 27.281 1 98.25 192 THR B CA 1
ATOM 5793 C C . THR B 1 192 ? 12.57 38.625 26.25 1 98.25 192 THR B C 1
ATOM 5795 O O . THR B 1 192 ? 11.445 38.25 26.594 1 98.25 192 THR B O 1
ATOM 5798 N N . ILE B 1 193 ? 13.023 38.594 25.031 1 98.69 193 ILE B N 1
ATOM 5799 C CA . ILE B 1 193 ? 12.289 37.969 23.938 1 98.69 193 ILE B CA 1
ATOM 5800 C C . ILE B 1 193 ? 13.047 36.75 23.438 1 98.69 193 ILE B C 1
ATOM 5802 O O . ILE B 1 193 ? 14.242 36.812 23.172 1 98.69 193 ILE B O 1
ATOM 5806 N N . LEU B 1 194 ? 12.312 35.625 23.375 1 98.88 194 LEU B N 1
ATOM 5807 C CA . LEU B 1 194 ? 12.867 34.375 22.875 1 98.88 194 LEU B CA 1
ATOM 5808 C C . LEU B 1 194 ? 12.242 34 21.531 1 98.88 194 LEU B C 1
ATOM 5810 O O . LEU B 1 194 ? 11.039 34.188 21.328 1 98.88 194 LEU B O 1
ATOM 5814 N N . LEU B 1 195 ? 13.055 33.562 20.578 1 98.88 195 LEU B N 1
ATOM 5815 C CA . LEU B 1 195 ? 12.609 32.875 19.375 1 98.88 195 LEU B CA 1
ATOM 5816 C C . LEU B 1 195 ? 13.055 31.422 19.359 1 98.88 195 LEU B C 1
ATOM 5818 O O . LEU B 1 195 ? 14.242 31.141 19.547 1 98.88 195 LEU B O 1
ATOM 5822 N N . ALA B 1 196 ? 12.086 30.516 19.219 1 98.88 196 ALA B N 1
ATOM 5823 C CA . ALA B 1 196 ? 12.406 29.078 19.219 1 98.88 196 ALA B CA 1
ATOM 5824 C C . ALA B 1 196 ? 11.891 28.406 17.953 1 98.88 196 ALA B C 1
ATOM 5826 O O . ALA B 1 196 ? 10.695 28.438 17.656 1 98.88 196 ALA B O 1
ATOM 5827 N N . TYR B 1 197 ? 12.812 27.812 17.203 1 98.81 197 TYR B N 1
ATOM 5828 C CA . TYR B 1 197 ? 12.461 27.125 15.969 1 98.81 197 TYR B CA 1
ATOM 5829 C C . TYR B 1 197 ? 12.898 25.672 16.016 1 98.81 197 TYR B C 1
ATOM 5831 O O . TYR B 1 197 ? 14.086 25.359 15.844 1 98.81 197 TYR B O 1
ATOM 5839 N N . GLY B 1 198 ? 11.906 24.75 16.25 1 98.38 198 GLY B N 1
ATOM 5840 C CA . GLY B 1 198 ? 12.195 23.328 16.125 1 98.38 198 GLY B CA 1
ATOM 5841 C C . GLY B 1 198 ? 12.438 22.891 14.695 1 98.38 198 GLY B C 1
ATOM 5842 O O . GLY B 1 198 ? 12.281 23.672 13.766 1 98.38 198 GLY B O 1
ATOM 5843 N N . PHE B 1 199 ? 12.875 21.547 14.508 1 98.38 199 PHE B N 1
ATOM 5844 C CA . PHE B 1 199 ? 13.25 21.109 13.164 1 98.38 199 PHE B CA 1
ATOM 5845 C C . PHE B 1 199 ? 12.531 19.828 12.797 1 98.38 199 PHE B C 1
ATOM 5847 O O . PHE B 1 199 ? 12.844 19.188 11.781 1 98.38 199 PHE B O 1
ATOM 5854 N N . ASP B 1 200 ? 11.562 19.422 13.633 1 97.5 200 ASP B N 1
ATOM 5855 C CA . ASP B 1 200 ? 10.883 18.156 13.367 1 97.5 200 ASP B CA 1
ATOM 5856 C C . ASP B 1 200 ? 9.43 18.203 13.828 1 97.5 200 ASP B C 1
ATOM 5858 O O . ASP B 1 200 ? 8.898 17.219 14.344 1 97.5 200 ASP B O 1
ATOM 5862 N N . GLU B 1 201 ? 8.789 19.375 13.742 1 96.56 201 GLU B N 1
ATOM 5863 C CA . GLU B 1 201 ? 7.391 19.516 14.133 1 96.56 201 GLU B CA 1
ATOM 5864 C C . GLU B 1 201 ? 6.5 18.547 13.352 1 96.56 201 GLU B C 1
ATOM 5866 O O . GLU B 1 201 ? 5.57 17.969 13.914 1 96.56 201 GLU B O 1
ATOM 5871 N N . GLU B 1 202 ? 6.805 18.25 12.148 1 94.06 202 GLU B N 1
ATOM 5872 C CA . GLU B 1 202 ? 5.977 17.453 11.258 1 94.06 202 GLU B CA 1
ATOM 5873 C C . GLU B 1 202 ? 6.039 15.969 11.617 1 94.06 202 GLU B C 1
ATOM 5875 O O . GLU B 1 202 ? 5.305 15.156 11.055 1 94.06 202 GLU B O 1
ATOM 5880 N N . ILE B 1 203 ? 6.969 15.656 12.539 1 93 203 ILE B N 1
ATOM 5881 C CA . ILE B 1 203 ? 7.039 14.273 12.992 1 93 203 ILE B CA 1
ATOM 5882 C C . ILE B 1 203 ? 6.98 14.227 14.523 1 93 203 ILE B C 1
ATOM 5884 O O . ILE B 1 203 ? 7.598 13.367 15.148 1 93 203 ILE B O 1
ATOM 5888 N N . GLY B 1 204 ? 6.43 15.273 15.141 1 92.69 204 GLY B N 1
ATOM 5889 C CA . GLY B 1 204 ? 6.086 15.211 16.547 1 92.69 204 GLY B CA 1
ATOM 5890 C C . GLY B 1 204 ? 6.93 16.141 17.406 1 92.69 204 GLY B C 1
ATOM 5891 O O . GLY B 1 204 ? 6.59 16.406 18.562 1 92.69 204 GLY B O 1
ATOM 5892 N N . GLY B 1 205 ? 8.094 16.641 16.969 1 96.75 205 GLY B N 1
ATOM 5893 C CA . GLY B 1 205 ? 8.898 17.641 17.656 1 96.75 205 GLY B CA 1
ATOM 5894 C C . GLY B 1 205 ? 9.711 17.078 18.797 1 96.75 205 GLY B C 1
ATOM 5895 O O . GLY B 1 205 ? 10.133 17.812 19.688 1 96.75 205 GLY B O 1
ATOM 5896 N N . LYS B 1 206 ? 9.93 15.727 18.797 1 96.19 206 LYS B N 1
ATOM 5897 C CA . LYS B 1 206 ? 10.594 15.047 19.906 1 96.19 206 LYS B CA 1
ATOM 5898 C C . LYS B 1 206 ? 12.086 15.375 19.938 1 96.19 206 LYS B C 1
ATOM 5900 O O . LYS B 1 206 ? 12.734 15.219 20.984 1 96.19 206 LYS B O 1
ATOM 5905 N N . MET B 1 207 ? 12.586 15.828 18.812 1 97.56 207 MET B N 1
ATOM 5906 C CA . MET B 1 207 ? 14.023 16.094 18.734 1 97.56 207 MET B CA 1
ATOM 5907 C C . MET B 1 207 ? 14.289 17.594 18.797 1 97.56 207 MET B C 1
ATOM 5909 O O . MET B 1 207 ? 15.344 18.031 19.281 1 97.56 207 MET B O 1
ATOM 5913 N N . GLY B 1 208 ? 13.43 18.406 18.266 1 98.19 208 GLY B N 1
ATOM 5914 C CA . GLY B 1 208 ? 13.617 19.844 18.234 1 98.19 208 GLY B CA 1
ATOM 5915 C C . GLY B 1 208 ? 12.945 20.562 19.391 1 98.19 208 GLY B C 1
ATOM 5916 O O . GLY B 1 208 ? 13.594 20.891 20.391 1 98.19 208 GLY B O 1
ATOM 5917 N N . ALA B 1 209 ? 11.617 20.688 19.328 1 98.5 209 ALA B N 1
ATOM 5918 C CA . ALA B 1 209 ? 10.82 21.438 20.281 1 98.5 209 ALA B CA 1
ATOM 5919 C C . ALA B 1 209 ? 10.977 20.875 21.688 1 98.5 209 ALA B C 1
ATOM 5921 O O . ALA B 1 209 ? 11.094 21.625 22.672 1 98.5 209 ALA B O 1
ATOM 5922 N N . ALA B 1 210 ? 10.969 19.547 21.812 1 98.38 210 ALA B N 1
ATOM 5923 C CA . ALA B 1 210 ? 11.086 18.922 23.125 1 98.38 210 ALA B CA 1
ATOM 5924 C C . ALA B 1 210 ? 12.391 19.328 23.797 1 98.38 210 ALA B C 1
ATOM 5926 O O . ALA B 1 210 ? 12.406 19.641 25 1 98.38 210 ALA B O 1
ATOM 5927 N N . PHE B 1 211 ? 13.453 19.328 23.094 1 98.62 211 PHE B N 1
ATOM 5928 C CA . PHE B 1 211 ? 14.758 19.641 23.656 1 98.62 211 PHE B CA 1
ATOM 5929 C C . PHE B 1 211 ? 14.859 21.125 23.969 1 98.62 211 PHE B C 1
ATOM 5931 O O . PHE B 1 211 ? 15.438 21.516 24.984 1 98.62 211 PHE B O 1
ATOM 5938 N N . ILE B 1 212 ? 14.352 21.984 23.109 1 98.81 212 ILE B N 1
ATOM 5939 C CA . ILE B 1 212 ? 14.359 23.422 23.375 1 98.81 212 ILE B CA 1
ATOM 5940 C C . ILE B 1 212 ? 13.555 23.719 24.641 1 98.81 212 ILE B C 1
ATOM 5942 O O . ILE B 1 212 ? 13.977 24.516 25.469 1 98.81 212 ILE B O 1
ATOM 5946 N N . SER B 1 213 ? 12.414 23.078 24.719 1 98.69 213 SER B N 1
ATOM 5947 C CA . SER B 1 213 ? 11.555 23.25 25.891 1 98.69 213 SER B CA 1
ATOM 5948 C C . SER B 1 213 ? 12.273 22.859 27.172 1 98.69 213 SER B C 1
ATOM 5950 O O . SER B 1 213 ? 12.18 23.562 28.188 1 98.69 213 SER B O 1
ATOM 5952 N N . GLU B 1 214 ? 12.945 21.719 27.109 1 98.56 214 GLU B N 1
ATOM 5953 C CA . GLU B 1 214 ? 13.711 21.266 28.281 1 98.56 214 GLU B CA 1
ATOM 5954 C C . GLU B 1 214 ? 14.781 22.297 28.672 1 98.56 214 GLU B C 1
ATOM 5956 O O . GLU B 1 214 ? 14.977 22.578 29.844 1 98.56 214 GLU B O 1
ATOM 5961 N N . HIS B 1 215 ? 15.461 22.812 27.688 1 98.44 215 HIS B N 1
ATOM 5962 C CA . HIS B 1 215 ? 16.484 23.844 27.906 1 98.44 215 HIS B CA 1
ATOM 5963 C C . HIS B 1 215 ? 15.883 25.078 28.547 1 98.44 215 HIS B C 1
ATOM 5965 O O . HIS B 1 215 ? 16.453 25.641 29.5 1 98.44 215 HIS B O 1
ATOM 5971 N N . LEU B 1 216 ? 14.773 25.531 28.109 1 98.69 216 LEU B N 1
ATOM 5972 C CA . LEU B 1 216 ? 14.102 26.703 28.641 1 98.69 216 LEU B CA 1
ATOM 5973 C C . LEU B 1 216 ? 13.57 26.453 30.031 1 98.69 216 LEU B C 1
ATOM 5975 O O . LEU B 1 216 ? 13.547 27.359 30.875 1 98.69 216 LEU B O 1
ATOM 5979 N N . TYR B 1 217 ? 13.062 25.234 30.219 1 98.38 217 TYR B N 1
ATOM 5980 C CA . TYR B 1 217 ? 12.586 24.875 31.547 1 98.38 217 TYR B CA 1
ATOM 5981 C C . TYR B 1 217 ? 13.719 24.953 32.562 1 98.38 217 TYR B C 1
ATOM 5983 O O . TYR B 1 217 ? 13.516 25.406 33.688 1 98.38 217 TYR B O 1
ATOM 5991 N N . GLU B 1 218 ? 14.891 24.484 32.188 1 98.31 218 GLU B N 1
ATOM 5992 C CA . GLU B 1 218 ? 16.062 24.562 33.062 1 98.31 218 GLU B CA 1
ATOM 5993 C C . GLU B 1 218 ? 16.438 26.016 33.344 1 98.31 218 GLU B C 1
ATOM 5995 O O . GLU B 1 218 ? 16.844 26.344 34.469 1 98.31 218 GLU B O 1
ATOM 6000 N N . ARG B 1 219 ? 16.297 26.812 32.406 1 98 219 ARG B N 1
ATOM 6001 C CA . ARG B 1 219 ? 16.734 28.203 32.5 1 98 219 ARG B CA 1
ATOM 6002 C C . ARG B 1 219 ? 15.727 29.047 33.25 1 98 219 ARG B C 1
ATOM 6004 O O . ARG B 1 219 ? 16.109 29.922 34.031 1 98 219 ARG B O 1
ATOM 6011 N N . TYR B 1 220 ? 14.406 28.797 33 1 98.06 220 TYR B N 1
ATOM 6012 C CA . TYR B 1 220 ? 13.414 29.734 33.5 1 98.06 220 TYR B CA 1
ATOM 6013 C C . TYR B 1 220 ? 12.477 29.062 34.5 1 98.06 220 TYR B C 1
ATOM 6015 O O . TYR B 1 220 ? 11.727 29.734 35.219 1 98.06 220 TYR B O 1
ATOM 6023 N N . GLY B 1 221 ? 12.422 27.719 34.5 1 97.75 221 GLY B N 1
ATOM 6024 C CA . GLY B 1 221 ? 11.617 26.984 35.469 1 97.75 221 GLY B CA 1
ATOM 6025 C C . GLY B 1 221 ? 10.164 26.844 35.031 1 97.75 221 GLY B C 1
ATOM 6026 O O . GLY B 1 221 ? 9.781 27.312 33.969 1 97.75 221 GLY B O 1
ATOM 6027 N N . ALA B 1 222 ? 9.367 26.141 35.906 1 97.75 222 ALA B N 1
ATOM 6028 C CA . ALA B 1 222 ? 7.934 25.953 35.688 1 97.75 222 ALA B CA 1
ATOM 6029 C C . ALA B 1 222 ? 7.203 27.297 35.656 1 97.75 222 ALA B C 1
ATOM 6031 O O . ALA B 1 222 ? 7.375 28.125 36.562 1 97.75 222 ALA B O 1
ATOM 6032 N N . ASN B 1 223 ? 6.422 27.453 34.594 1 97.56 223 ASN B N 1
ATOM 6033 C CA . ASN B 1 223 ? 5.684 28.688 34.406 1 97.56 223 ASN B CA 1
ATOM 6034 C C . ASN B 1 223 ? 6.617 29.906 34.375 1 97.56 223 ASN B C 1
ATOM 6036 O O . ASN B 1 223 ? 6.309 30.953 34.969 1 97.56 223 ASN B O 1
ATOM 6040 N N . GLY B 1 224 ? 7.703 29.672 33.719 1 98 224 GLY B N 1
ATOM 6041 C CA . GLY B 1 224 ? 8.734 30.703 33.719 1 98 224 GLY B CA 1
ATOM 6042 C C . GLY B 1 224 ? 8.633 31.656 32.531 1 98 224 GLY B C 1
ATOM 6043 O O . GLY B 1 224 ? 9.414 32.594 32.438 1 98 224 GLY B O 1
ATOM 6044 N N . LEU B 1 225 ? 7.672 31.516 31.703 1 98.31 225 LEU B N 1
ATOM 6045 C CA . LEU B 1 225 ? 7.5 32.375 30.531 1 98.31 225 LEU B CA 1
ATOM 6046 C C . LEU B 1 225 ? 6.219 33.219 30.656 1 98.31 225 LEU B C 1
ATOM 6048 O O . LEU B 1 225 ? 5.242 32.75 31.25 1 98.31 225 LEU B O 1
ATOM 6052 N N . TYR B 1 226 ? 6.254 34.406 30.141 1 98.19 226 TYR B N 1
ATOM 6053 C CA . TYR B 1 226 ? 5.105 35.281 30.125 1 98.19 226 TYR B CA 1
ATOM 6054 C C . TYR B 1 226 ? 3.973 34.719 29.281 1 98.19 226 TYR B C 1
ATOM 6056 O O . TYR B 1 226 ? 2.861 34.5 29.781 1 98.19 226 TYR B O 1
ATOM 6064 N N . SER B 1 227 ? 4.246 34.469 28.062 1 98.12 227 SER B N 1
ATOM 6065 C CA . SER B 1 227 ? 3.34 33.875 27.094 1 98.12 227 SER B CA 1
ATOM 6066 C C . SER B 1 227 ? 4.109 33.25 25.922 1 98.12 227 SER B C 1
ATOM 6068 O O . SER B 1 227 ? 5.297 33.531 25.75 1 98.12 227 SER B O 1
ATOM 6070 N N . LEU B 1 228 ? 3.43 32.375 25.312 1 97.69 228 LEU B N 1
ATOM 6071 C CA . LEU B 1 228 ? 3.975 31.688 24.141 1 97.69 228 LEU B CA 1
ATOM 6072 C C . LEU B 1 228 ? 3.061 31.859 22.938 1 97.69 228 LEU B C 1
ATOM 6074 O O . LEU B 1 228 ? 1.839 31.75 23.062 1 97.69 228 LEU B O 1
ATOM 6078 N N . LEU B 1 229 ? 3.656 32.25 21.766 1 98.12 229 LEU B N 1
ATOM 6079 C CA . LEU B 1 229 ? 2.93 32.344 20.5 1 98.12 229 LEU B CA 1
ATOM 6080 C C . LEU B 1 229 ? 3.484 31.375 19.469 1 98.12 229 LEU B C 1
ATOM 6082 O O . LEU B 1 229 ? 4.688 31.375 19.188 1 98.12 229 LEU B O 1
ATOM 6086 N N . ASP B 1 230 ? 2.67 30.516 18.938 1 97.69 230 ASP B N 1
ATOM 6087 C CA . ASP B 1 230 ? 3.035 29.562 17.891 1 97.69 230 ASP B CA 1
ATOM 6088 C C . ASP B 1 230 ? 2 29.547 16.766 1 97.69 230 ASP B C 1
ATOM 6090 O O . ASP B 1 230 ? 1.063 30.344 16.766 1 97.69 230 ASP B O 1
ATOM 6094 N N . GLU B 1 231 ? 2.32 28.688 15.742 1 94.88 231 GLU B N 1
ATOM 6095 C CA . GLU B 1 231 ? 1.372 28.547 14.641 1 94.88 231 GLU B CA 1
ATOM 6096 C C . GLU B 1 231 ? 0.038 27.984 15.133 1 94.88 231 GLU B C 1
ATOM 6098 O O . GLU B 1 231 ? -0.055 27.484 16.25 1 94.88 231 GLU B O 1
ATOM 6103 N N . GLY B 1 232 ? -0.885 28.109 14.266 1 91.12 232 GLY B N 1
ATOM 6104 C CA . GLY B 1 232 ? -2.215 27.594 14.547 1 91.12 232 GLY B CA 1
ATOM 6105 C C . GLY B 1 232 ? -3.311 28.625 14.336 1 91.12 232 GLY B C 1
ATOM 6106 O O . GLY B 1 232 ? -3.115 29.609 13.625 1 91.12 232 GLY B O 1
ATOM 6107 N N . GLY B 1 233 ? -4.473 28.266 14.93 1 87.75 233 GLY B N 1
ATOM 6108 C CA . GLY B 1 233 ? -5.625 29.125 14.703 1 87.75 233 GLY B CA 1
ATOM 6109 C C . GLY B 1 233 ? -6.199 29 13.305 1 87.75 233 GLY B C 1
ATOM 6110 O O . GLY B 1 233 ? -5.82 28.109 12.547 1 87.75 233 GLY B O 1
ATOM 6111 N N . THR B 1 234 ? -7.184 29.797 13.07 1 83.75 234 THR B N 1
ATOM 6112 C CA . THR B 1 234 ? -7.848 29.828 11.773 1 83.75 234 THR B CA 1
ATOM 6113 C C . THR B 1 234 ? -7.758 31.219 11.148 1 83.75 234 THR B C 1
ATOM 6115 O O . THR B 1 234 ? -7.523 32.219 11.852 1 83.75 234 THR B O 1
ATOM 6118 N N . ALA B 1 235 ? -7.902 31.25 9.914 1 85.12 235 ALA B N 1
ATOM 6119 C CA . ALA B 1 235 ? -7.875 32.5 9.195 1 85.12 235 ALA B CA 1
ATOM 6120 C C . ALA B 1 235 ? -8.945 33.469 9.711 1 85.12 235 ALA B C 1
ATOM 6122 O O . ALA B 1 235 ? -10.047 33.031 10.078 1 85.12 235 ALA B O 1
ATOM 6123 N N . MET B 1 236 ? -8.594 34.719 9.758 1 91.62 236 MET B N 1
ATOM 6124 C CA . MET B 1 236 ? -9.609 35.719 10.055 1 91.62 236 MET B CA 1
ATOM 6125 C C . MET B 1 236 ? -10.508 35.969 8.844 1 91.62 236 MET B C 1
ATOM 6127 O O . MET B 1 236 ? -10.109 35.688 7.711 1 91.62 236 MET B O 1
ATOM 6131 N N . ALA B 1 237 ? -11.695 36.406 9.133 1 90.81 237 ALA B N 1
ATOM 6132 C CA . ALA B 1 237 ? -12.641 36.75 8.07 1 90.81 237 ALA B CA 1
ATOM 6133 C C . ALA B 1 237 ? -13.703 37.719 8.57 1 90.81 237 ALA B C 1
ATOM 6135 O O . ALA B 1 237 ? -13.828 37.969 9.773 1 90.81 237 ALA B O 1
ATOM 6136 N N . VAL B 1 238 ? -14.305 38.344 7.562 1 93.5 238 VAL B N 1
ATOM 6137 C CA . VAL B 1 238 ? -15.508 39.094 7.906 1 93.5 238 VAL B CA 1
ATOM 6138 C C . VAL B 1 238 ? -16.703 38.156 7.934 1 93.5 238 VAL B C 1
ATOM 6140 O O . VAL B 1 238 ? -17.078 37.594 6.91 1 93.5 238 VAL B O 1
ATOM 6143 N N . VAL B 1 239 ? -17.266 38.031 9.094 1 92.5 239 VAL B N 1
ATOM 6144 C CA . VAL B 1 239 ? -18.406 37.156 9.297 1 92.5 239 VAL B CA 1
ATOM 6145 C C . VAL B 1 239 ? -19.609 38 9.734 1 92.5 239 VAL B C 1
ATOM 6147 O O . VAL B 1 239 ? -19.578 38.656 10.773 1 92.5 239 VAL B O 1
ATOM 6150 N N . GLY B 1 240 ? -20.672 37.969 8.938 1 93.69 240 GLY B N 1
ATOM 6151 C CA . GLY B 1 240 ? -21.859 38.75 9.281 1 93.69 240 GLY B CA 1
ATOM 6152 C C . GLY B 1 240 ? -21.578 40.219 9.492 1 93.69 240 GLY B C 1
ATOM 6153 O O . GLY B 1 240 ? -22.094 40.812 10.438 1 93.69 240 GLY B O 1
ATOM 6154 N N . GLY B 1 241 ? -20.609 40.719 8.805 1 93.69 241 GLY B N 1
ATOM 6155 C CA . GLY B 1 241 ? -20.328 42.125 8.836 1 93.69 241 GLY B CA 1
ATOM 6156 C C . GLY B 1 241 ? -19.266 42.5 9.859 1 93.69 241 GLY B C 1
ATOM 6157 O O . GLY B 1 241 ? -18.875 43.656 9.953 1 93.69 241 GLY B O 1
ATOM 6158 N N . THR B 1 242 ? -18.781 41.594 10.594 1 95.62 242 THR B N 1
ATOM 6159 C CA . THR B 1 242 ? -17.797 41.844 11.641 1 95.62 242 THR B CA 1
ATOM 6160 C C . THR B 1 242 ? -16.5 41.062 11.359 1 95.62 242 THR B C 1
ATOM 6162 O O . THR B 1 242 ? -16.516 39.875 11.148 1 95.62 242 THR B O 1
ATOM 6165 N N . PRO B 1 243 ? -15.352 41.812 11.32 1 96.06 243 PRO B N 1
ATOM 6166 C CA . PRO B 1 243 ? -14.094 41.062 11.234 1 96.06 243 PRO B CA 1
ATOM 6167 C C . PRO B 1 243 ? -13.812 40.219 12.484 1 96.06 243 PRO B C 1
ATOM 6169 O O . PRO B 1 243 ? -13.891 40.75 13.602 1 96.06 243 PRO B O 1
ATOM 6172 N N . ILE B 1 244 ? -13.539 38.969 12.312 1 95.25 244 ILE B N 1
ATOM 6173 C CA . ILE B 1 244 ? -13.32 38.094 13.445 1 95.25 244 ILE B CA 1
ATOM 6174 C C . ILE B 1 244 ? -12.031 37.312 13.25 1 95.25 244 ILE B C 1
ATOM 6176 O O . ILE B 1 244 ? -11.758 36.812 12.156 1 95.25 244 ILE B O 1
ATOM 6180 N N . ALA B 1 245 ? -11.156 37.344 14.227 1 95.62 245 ALA B N 1
ATOM 6181 C CA . ALA B 1 245 ? -9.992 36.438 14.305 1 95.62 245 ALA B CA 1
ATOM 6182 C C . ALA B 1 245 ? -10.242 35.312 15.273 1 95.62 245 ALA B C 1
ATOM 6184 O O . ALA B 1 245 ? -11 35.438 16.234 1 95.62 245 ALA B O 1
ATOM 6185 N N . GLN B 1 246 ? -9.625 34.188 15.031 1 93.81 246 GLN B N 1
ATOM 6186 C CA . GLN B 1 246 ? -9.867 32.969 15.82 1 93.81 246 GLN B CA 1
ATOM 6187 C C . GLN B 1 246 ? -8.555 32.312 16.234 1 93.81 246 GLN B C 1
ATOM 6189 O O . GLN B 1 246 ? -8.258 31.203 15.805 1 93.81 246 GLN B O 1
ATOM 6194 N N . PRO B 1 247 ? -7.809 32.938 17.125 1 96.06 247 PRO B N 1
ATOM 6195 C CA . PRO B 1 247 ? -6.648 32.219 17.672 1 96.06 247 PRO B CA 1
ATOM 6196 C C . PRO B 1 247 ? -7.035 31 18.5 1 96.06 247 PRO B C 1
ATOM 6198 O O . PRO B 1 247 ? -8.125 30.969 19.078 1 96.06 247 PRO B O 1
ATOM 6201 N N . ALA B 1 248 ? -6.141 30.078 18.547 1 96.5 248 ALA B N 1
ATOM 6202 C CA . ALA B 1 248 ? -6.398 28.859 19.312 1 96.5 248 ALA B CA 1
ATOM 6203 C C . ALA B 1 248 ? -5.793 28.953 20.703 1 96.5 248 ALA B C 1
ATOM 6205 O O . ALA B 1 248 ? -4.625 29.312 20.859 1 96.5 248 ALA B O 1
ATOM 6206 N N . VAL B 1 249 ? -6.641 28.609 21.672 1 97.19 249 VAL B N 1
ATOM 6207 C CA . VAL B 1 249 ? -6.191 28.578 23.062 1 97.19 249 VAL B CA 1
ATOM 6208 C C . VAL B 1 249 ? -6.164 27.141 23.578 1 97.19 249 VAL B C 1
ATOM 6210 O O . VAL B 1 249 ? -5.887 26.906 24.75 1 97.19 249 VAL B O 1
ATOM 6213 N N . GLY B 1 250 ? -6.461 26.281 22.75 1 95 250 GLY B N 1
ATOM 6214 C CA . GLY B 1 250 ? -6.395 24.844 22.953 1 95 250 GLY B CA 1
ATOM 6215 C C . GLY B 1 250 ? -6.098 24.062 21.688 1 95 250 GLY B C 1
ATOM 6216 O O . GLY B 1 250 ? -6.074 24.641 20.594 1 95 250 GLY B O 1
ATOM 6217 N N . GLU B 1 251 ? -5.855 22.766 21.859 1 95.06 251 GLU B N 1
ATOM 6218 C CA . GLU B 1 251 ? -5.535 21.906 20.734 1 95.06 251 GLU B CA 1
ATOM 6219 C C . GLU B 1 251 ? -6.105 20.5 20.938 1 95.06 251 GLU B C 1
ATOM 6221 O O . GLU B 1 251 ? -6.09 19.969 22.047 1 95.06 251 GLU B O 1
ATOM 6226 N N . LYS B 1 252 ? -6.5 19.984 19.812 1 95.5 252 LYS B N 1
ATOM 6227 C CA . LYS B 1 252 ? -6.969 18.609 19.828 1 95.5 252 LYS B CA 1
ATOM 6228 C C . LYS B 1 252 ? -5.824 17.641 20.109 1 95.5 252 LYS B C 1
ATOM 6230 O O . LYS B 1 252 ? -4.652 17.984 19.938 1 95.5 252 LYS B O 1
ATOM 6235 N N . GLY B 1 253 ? -6.285 16.438 20.688 1 96.62 253 GLY B N 1
ATOM 6236 C CA . GLY B 1 253 ? -5.297 15.375 20.797 1 96.62 253 GLY B CA 1
ATOM 6237 C C . GLY B 1 253 ? -4.984 14.703 19.484 1 96.62 253 GLY B C 1
ATOM 6238 O O . GLY B 1 253 ? -5.535 15.07 18.438 1 96.62 253 GLY B O 1
ATOM 6239 N N . VAL B 1 254 ? -4.031 13.773 19.547 1 97.12 254 VAL B N 1
ATOM 6240 C CA . VAL B 1 254 ? -3.684 13.031 18.344 1 97.12 254 VAL B CA 1
ATOM 6241 C C . VAL B 1 254 ? -3.367 11.578 18.703 1 97.12 254 VAL B C 1
ATOM 6243 O O . VAL B 1 254 ? -2.846 11.297 19.781 1 97.12 254 VAL B O 1
ATOM 6246 N N . VAL B 1 255 ? -3.768 10.719 17.891 1 97.38 255 VAL B N 1
ATOM 6247 C CA . VAL B 1 255 ? -3.287 9.344 17.969 1 97.38 255 VAL B CA 1
ATOM 6248 C C . VAL B 1 255 ? -3.174 8.75 16.562 1 97.38 255 VAL B C 1
ATOM 6250 O O . VAL B 1 255 ? -4.07 8.93 15.734 1 97.38 255 VAL B O 1
ATOM 6253 N N . ASN B 1 256 ? -2.012 8.203 16.297 1 96.75 256 ASN B N 1
ATOM 6254 C CA . ASN B 1 256 ? -1.807 7.383 15.102 1 96.75 256 ASN B CA 1
ATOM 6255 C C . ASN B 1 256 ? -1.96 5.898 15.414 1 96.75 256 ASN B C 1
ATOM 6257 O O . ASN B 1 256 ? -1.213 5.348 16.219 1 96.75 256 ASN B O 1
ATOM 6261 N N . ILE B 1 257 ? -2.885 5.285 14.766 1 98.12 257 ILE B N 1
ATOM 6262 C CA . ILE B 1 257 ? -3.113 3.861 14.977 1 98.12 257 ILE B CA 1
ATOM 6263 C C . ILE B 1 257 ? -2.613 3.07 13.773 1 98.12 257 ILE B C 1
ATOM 6265 O O . ILE B 1 257 ? -2.928 3.408 12.625 1 98.12 257 ILE B O 1
ATOM 6269 N N . LYS B 1 258 ? -1.773 2.096 14.039 1 97.88 258 LYS B N 1
ATOM 6270 C CA . LYS B 1 258 ? -1.291 1.173 13.016 1 97.88 258 LYS B CA 1
ATOM 6271 C C . LYS B 1 258 ? -1.99 -0.179 13.125 1 97.88 258 LYS B C 1
ATOM 6273 O O . LYS B 1 258 ? -2.074 -0.758 14.211 1 97.88 258 LYS B O 1
ATOM 6278 N N . ILE B 1 259 ? -2.512 -0.657 12.016 1 98.69 259 ILE B N 1
ATOM 6279 C CA . ILE B 1 259 ? -3.164 -1.96 11.953 1 98.69 259 ILE B CA 1
ATOM 6280 C C . ILE B 1 259 ? -2.488 -2.822 10.891 1 98.69 259 ILE B C 1
ATOM 6282 O O . ILE B 1 259 ? -2.223 -2.357 9.781 1 98.69 259 ILE B O 1
ATOM 6286 N N . SER B 1 260 ? -2.176 -4 11.25 1 97.94 260 SER B N 1
ATOM 6287 C CA . SER B 1 260 ? -1.636 -4.961 10.297 1 97.94 260 SER B CA 1
ATOM 6288 C C . SER B 1 260 ? -2.473 -6.238 10.258 1 97.94 260 SER B C 1
ATOM 6290 O O . SER B 1 260 ? -3.051 -6.633 11.273 1 97.94 260 SER B O 1
ATOM 6292 N N . LEU B 1 261 ? -2.59 -6.824 9.125 1 98.38 261 LEU B N 1
ATOM 6293 C CA . LEU B 1 261 ? -3.215 -8.125 8.945 1 98.38 261 LEU B CA 1
ATOM 6294 C C . LEU B 1 261 ? -2.242 -9.109 8.305 1 98.38 261 LEU B C 1
ATOM 6296 O O . LEU B 1 261 ? -1.737 -8.867 7.207 1 98.38 261 LEU B O 1
ATOM 6300 N N . THR B 1 262 ? -1.958 -10.211 9 1 95.44 262 THR B N 1
ATOM 6301 C CA . THR B 1 262 ? -1.15 -11.32 8.5 1 95.44 262 THR B CA 1
ATOM 6302 C C . THR B 1 262 ? -2.031 -12.508 8.133 1 95.44 262 THR B C 1
ATOM 6304 O O . THR B 1 262 ? -2.832 -12.969 8.953 1 95.44 262 THR B O 1
ATOM 6307 N N . THR B 1 263 ? -1.953 -12.93 6.934 1 94.06 263 THR B N 1
ATOM 6308 C CA . THR B 1 263 ? -2.65 -14.117 6.453 1 94.06 263 THR B CA 1
ATOM 6309 C C . THR B 1 263 ? -1.702 -15.023 5.676 1 94.06 263 THR B C 1
ATOM 6311 O O . THR B 1 263 ? -0.609 -14.602 5.293 1 94.06 263 THR B O 1
ATOM 6314 N N . PRO B 1 264 ? -2.221 -16.25 5.52 1 87.94 264 PRO B N 1
ATOM 6315 C CA . PRO B 1 264 ? -1.405 -17.109 4.656 1 87.94 264 PRO B CA 1
ATOM 6316 C C . PRO B 1 264 ? -1.312 -16.578 3.225 1 87.94 264 PRO B C 1
ATOM 6318 O O . PRO B 1 264 ? -2.287 -16.047 2.697 1 87.94 264 PRO B O 1
ATOM 6321 N N . GLY B 1 265 ? -0.183 -16.672 2.65 1 87.56 265 GLY B N 1
ATOM 6322 C CA . GLY B 1 265 ? -0.022 -16.344 1.244 1 87.56 265 GLY B CA 1
ATOM 6323 C C . GLY B 1 265 ? -0.561 -17.406 0.314 1 87.56 265 GLY B C 1
ATOM 6324 O O . GLY B 1 265 ? -1.567 -18.047 0.618 1 87.56 265 GLY B O 1
ATOM 6325 N N . GLY B 1 266 ? 0.035 -17.5 -0.832 1 88.31 266 GLY B N 1
ATOM 6326 C CA . GLY B 1 266 ? -0.377 -18.484 -1.819 1 88.31 266 GLY B CA 1
ATOM 6327 C C . GLY B 1 266 ? -0.263 -17.984 -3.246 1 88.31 266 GLY B C 1
ATOM 6328 O O . GLY B 1 266 ? 0.156 -16.844 -3.479 1 88.31 266 GLY B O 1
ATOM 6329 N N . HIS B 1 267 ? -0.562 -18.906 -4.078 1 88.38 267 HIS B N 1
ATOM 6330 C CA . HIS B 1 267 ? -0.557 -18.562 -5.5 1 88.38 267 HIS B CA 1
ATOM 6331 C C . HIS B 1 267 ? -1.814 -17.797 -5.891 1 88.38 267 HIS B C 1
ATOM 6333 O O . HIS B 1 267 ? -2.922 -18.156 -5.488 1 88.38 267 HIS B O 1
ATOM 6339 N N . SER B 1 268 ? -1.656 -16.75 -6.68 1 91.31 268 SER B N 1
ATOM 6340 C CA . SER B 1 268 ? -2.766 -15.867 -7.031 1 91.31 268 SER B CA 1
ATOM 6341 C C . SER B 1 268 ? -3.775 -16.578 -7.926 1 91.31 268 SER B C 1
ATOM 6343 O O . SER B 1 268 ? -4.902 -16.109 -8.094 1 91.31 268 SER B O 1
ATOM 6345 N N . SER B 1 269 ? -3.432 -17.703 -8.469 1 91 269 SER B N 1
ATOM 6346 C CA . SER B 1 269 ? -4.32 -18.422 -9.375 1 91 269 SER B CA 1
ATOM 6347 C C . SER B 1 269 ? -5.418 -19.156 -8.609 1 91 269 SER B C 1
ATOM 6349 O O . SER B 1 269 ? -6.406 -19.594 -9.195 1 91 269 SER B O 1
ATOM 6351 N N . VAL B 1 270 ? -5.203 -19.375 -7.348 1 91.62 270 VAL B N 1
ATOM 6352 C CA . VAL B 1 270 ? -6.215 -19.984 -6.496 1 91.62 270 VAL B CA 1
ATOM 6353 C C . VAL B 1 270 ? -6.469 -19.109 -5.273 1 91.62 270 VAL B C 1
ATOM 6355 O O . VAL B 1 270 ? -6.18 -19.5 -4.145 1 91.62 270 VAL B O 1
ATOM 6358 N N . PRO B 1 271 ? -7.078 -18 -5.512 1 93.31 271 PRO B N 1
ATOM 6359 C CA . PRO B 1 271 ? -7.27 -17.062 -4.406 1 93.31 271 PRO B CA 1
ATOM 6360 C C . PRO B 1 271 ? -8.469 -17.422 -3.527 1 93.31 271 PRO B C 1
ATOM 6362 O O . PRO B 1 271 ? -9.367 -18.141 -3.965 1 93.31 271 PRO B O 1
ATOM 6365 N N . PRO B 1 272 ? -8.383 -17 -2.275 1 93.31 272 PRO B N 1
ATOM 6366 C CA . PRO B 1 272 ? -9.625 -16.984 -1.498 1 93.31 272 PRO B CA 1
ATOM 6367 C C . PRO B 1 272 ? -10.633 -15.961 -2.023 1 93.31 272 PRO B C 1
ATOM 6369 O O . PRO B 1 272 ? -10.32 -15.188 -2.93 1 93.31 272 PRO B O 1
ATOM 6372 N N . ASP B 1 273 ? -11.844 -16.031 -1.482 1 93.81 273 ASP B N 1
ATOM 6373 C CA . ASP B 1 273 ? -12.867 -15.086 -1.911 1 93.81 273 ASP B CA 1
ATOM 6374 C C . ASP B 1 273 ? -12.453 -13.641 -1.622 1 93.81 273 ASP B C 1
ATOM 6376 O O . ASP B 1 273 ? -12.797 -12.727 -2.373 1 93.81 273 ASP B O 1
ATOM 6380 N N . HIS B 1 274 ? -11.742 -13.547 -0.495 1 96.62 274 HIS B N 1
ATOM 6381 C CA . HIS B 1 274 ? -11.188 -12.25 -0.123 1 96.62 274 HIS B CA 1
ATOM 6382 C C . HIS B 1 274 ? -9.703 -12.359 0.207 1 96.62 274 HIS B C 1
ATOM 6384 O O . HIS B 1 274 ? -9.312 -13.117 1.095 1 96.62 274 HIS B O 1
ATOM 6390 N N . THR B 1 275 ? -8.875 -11.578 -0.493 1 97.19 275 THR B N 1
ATOM 6391 C CA . THR B 1 275 ? -7.465 -11.453 -0.132 1 97.19 275 THR B CA 1
ATOM 6392 C C . THR B 1 275 ? -7.305 -10.664 1.163 1 97.19 275 THR B C 1
ATOM 6394 O O . THR B 1 275 ? -8.281 -10.117 1.689 1 97.19 275 THR B O 1
ATOM 6397 N N . ASN B 1 276 ? -6.121 -10.688 1.719 1 96.38 276 ASN B N 1
ATOM 6398 C CA . ASN B 1 276 ? -5.918 -9.867 2.904 1 96.38 276 ASN B CA 1
ATOM 6399 C C . ASN B 1 276 ? -6.109 -8.383 2.598 1 96.38 276 ASN B C 1
ATOM 6401 O O . ASN B 1 276 ? -6.582 -7.625 3.447 1 96.38 276 ASN B O 1
ATOM 6405 N N . ILE B 1 277 ? -5.801 -7.945 1.365 1 98.5 277 ILE B N 1
ATOM 6406 C CA . ILE B 1 277 ? -6.098 -6.582 0.933 1 98.5 277 ILE B CA 1
ATOM 6407 C C . ILE B 1 277 ? -7.609 -6.371 0.9 1 98.5 277 ILE B C 1
ATOM 6409 O O . ILE B 1 277 ? -8.102 -5.324 1.323 1 98.5 277 ILE B O 1
ATOM 6413 N N . GLY B 1 278 ? -8.359 -7.387 0.409 1 98.69 278 GLY B N 1
ATOM 6414 C CA . GLY B 1 278 ? -9.805 -7.312 0.433 1 98.69 278 GLY B CA 1
ATOM 6415 C C . GLY B 1 278 ? -10.375 -7.188 1.834 1 98.69 278 GLY B C 1
ATOM 6416 O O . GLY B 1 278 ? -11.273 -6.375 2.074 1 98.69 278 GLY B O 1
ATOM 6417 N N . ILE B 1 279 ? -9.859 -7.941 2.744 1 98.75 279 ILE B N 1
ATOM 6418 C CA . ILE B 1 279 ? -10.328 -7.926 4.125 1 98.75 279 ILE B CA 1
ATOM 6419 C C . ILE B 1 279 ? -10.031 -6.566 4.758 1 98.75 279 ILE B C 1
ATOM 6421 O O . ILE B 1 279 ? -10.906 -5.961 5.383 1 98.75 279 ILE B O 1
ATOM 6425 N N . VAL B 1 280 ? -8.828 -6.07 4.57 1 98.88 280 VAL B N 1
ATOM 6426 C CA . VAL B 1 280 ? -8.461 -4.77 5.113 1 98.88 280 VAL B CA 1
ATOM 6427 C C . VAL B 1 280 ? -9.305 -3.678 4.461 1 98.88 280 VAL B C 1
ATOM 6429 O O . VAL B 1 280 ? -9.672 -2.697 5.109 1 98.88 280 VAL B O 1
ATOM 6432 N N . SER B 1 281 ? -9.648 -3.826 3.188 1 98.81 281 SER B N 1
ATOM 6433 C CA . SER B 1 281 ? -10.516 -2.871 2.508 1 98.81 281 SER B CA 1
ATOM 6434 C C . SER B 1 281 ? -11.891 -2.814 3.162 1 98.81 281 SER B C 1
ATOM 6436 O O . SER B 1 281 ? -12.477 -1.739 3.293 1 98.81 281 SER B O 1
ATOM 6438 N N . LYS B 1 282 ? -12.414 -3.959 3.551 1 98.75 282 LYS B N 1
ATOM 6439 C CA . LYS B 1 282 ? -13.68 -3.98 4.277 1 98.75 282 LYS B CA 1
ATOM 6440 C C . LYS B 1 282 ? -13.555 -3.273 5.625 1 98.75 282 LYS B C 1
ATOM 6442 O O . LYS B 1 282 ? -14.492 -2.617 6.078 1 98.75 282 LYS B O 1
ATOM 6447 N N . LEU B 1 283 ? -12.422 -3.451 6.27 1 98.88 283 LEU B N 1
ATOM 6448 C CA . LEU B 1 283 ? -12.172 -2.77 7.535 1 98.88 283 LEU B CA 1
ATOM 6449 C C . LEU B 1 283 ? -12.117 -1.259 7.34 1 98.88 283 LEU B C 1
ATOM 6451 O O . LEU B 1 283 ? -12.742 -0.508 8.086 1 98.88 283 LEU B O 1
ATOM 6455 N N . VAL B 1 284 ? -11.344 -0.792 6.34 1 98.81 284 VAL B N 1
ATOM 6456 C CA . VAL B 1 284 ? -11.211 0.633 6.059 1 98.81 284 VAL B CA 1
ATOM 6457 C C . VAL B 1 284 ? -12.586 1.229 5.75 1 98.81 284 VAL B C 1
ATOM 6459 O O . VAL B 1 284 ? -12.922 2.311 6.238 1 98.81 284 VAL B O 1
ATOM 6462 N N . SER B 1 285 ? -13.383 0.533 4.945 1 98.31 285 SER B N 1
ATOM 6463 C CA . SER B 1 285 ? -14.742 0.985 4.645 1 98.31 285 SER B CA 1
ATOM 6464 C C . SER B 1 285 ? -15.57 1.125 5.914 1 98.31 285 SER B C 1
ATOM 6466 O O . SER B 1 285 ? -16.281 2.121 6.094 1 98.31 285 SER B O 1
ATOM 6468 N N . LEU B 1 286 ? -15.469 0.136 6.77 1 98.5 286 LEU B N 1
ATOM 6469 C CA . LEU B 1 286 ? -16.219 0.161 8.023 1 98.5 286 LEU B CA 1
ATOM 6470 C C . LEU B 1 286 ? -15.805 1.354 8.883 1 98.5 286 LEU B C 1
ATOM 6472 O O . LEU B 1 286 ? -16.656 2.061 9.422 1 98.5 286 LEU B O 1
ATOM 6476 N N . ILE B 1 287 ? -14.547 1.576 8.984 1 98.62 287 ILE B N 1
ATOM 6477 C CA . ILE B 1 287 ? -14.016 2.658 9.805 1 98.62 287 ILE B CA 1
ATOM 6478 C C . ILE B 1 287 ? -14.508 4 9.273 1 98.62 287 ILE B C 1
ATOM 6480 O O . ILE B 1 287 ? -15.047 4.816 10.023 1 98.62 287 ILE B O 1
ATOM 6484 N N . GLU B 1 288 ? -14.367 4.234 7.977 1 97.56 288 GLU B N 1
ATOM 6485 C CA . GLU B 1 288 ? -14.734 5.531 7.41 1 97.56 288 GLU B CA 1
ATOM 6486 C C . GLU B 1 288 ? -16.25 5.707 7.363 1 97.56 288 GLU B C 1
ATOM 6488 O O . GLU B 1 288 ? -16.75 6.832 7.414 1 97.56 288 GLU B O 1
ATOM 6493 N N . ASP B 1 289 ? -17.031 4.602 7.352 1 97.56 289 ASP B N 1
ATOM 6494 C CA . ASP B 1 289 ? -18.484 4.66 7.352 1 97.56 289 ASP B CA 1
ATOM 6495 C C . ASP B 1 289 ? -19.016 4.863 8.766 1 97.56 289 ASP B C 1
ATOM 6497 O O . ASP B 1 289 ? -20.219 5.109 8.953 1 97.56 289 ASP B O 1
ATOM 6501 N N . THR B 1 290 ? -18.156 4.766 9.75 1 97.62 290 THR B N 1
ATOM 6502 C CA . THR B 1 290 ? -18.562 4.945 11.133 1 97.62 290 THR B CA 1
ATOM 6503 C C . THR B 1 290 ? -17.766 6.062 11.797 1 97.62 290 THR B C 1
ATOM 6505 O O . THR B 1 290 ? -16.953 5.809 12.688 1 97.62 290 THR B O 1
ATOM 6508 N N . PRO B 1 291 ? -18.016 7.293 11.484 1 96.06 291 PRO B N 1
ATOM 6509 C CA . PRO B 1 291 ? -17.297 8.406 12.094 1 96.06 291 PRO B CA 1
ATOM 6510 C C . PRO B 1 291 ? -17.578 8.562 13.586 1 96.06 291 PRO B C 1
ATOM 6512 O O . PRO B 1 291 ? -18.562 8.008 14.086 1 96.06 291 PRO B O 1
ATOM 6515 N N . PHE B 1 292 ? -16.719 9.211 14.273 1 97.06 292 PHE B N 1
ATOM 6516 C CA . PHE B 1 292 ? -16.953 9.531 15.672 1 97.06 292 PHE B CA 1
ATOM 6517 C C . PHE B 1 292 ? -18.125 10.484 15.828 1 97.06 292 PHE B C 1
ATOM 6519 O O . PHE B 1 292 ? -18.438 11.258 14.922 1 97.06 292 PHE B O 1
ATOM 6526 N N . ARG B 1 293 ? -18.797 10.445 17 1 93.69 293 ARG B N 1
ATOM 6527 C CA . ARG B 1 293 ? -19.906 11.336 17.297 1 93.69 293 ARG B CA 1
ATOM 6528 C C . ARG B 1 293 ? -19.438 12.766 17.516 1 93.69 293 ARG B C 1
ATOM 6530 O O . ARG B 1 293 ? -18.328 12.984 18.031 1 93.69 293 ARG B O 1
ATOM 6537 N N . GLN B 1 294 ? -20.266 13.695 17.109 1 94.56 294 GLN B N 1
ATOM 6538 C CA . GLN B 1 294 ? -20.016 15.094 17.469 1 94.56 294 GLN B CA 1
ATOM 6539 C C . GLN B 1 294 ? -20.266 15.336 18.953 1 94.56 294 GLN B C 1
ATOM 6541 O O . GLN B 1 294 ? -21.188 14.789 19.531 1 94.56 294 GLN B O 1
ATOM 6546 N N . ILE B 1 295 ? -19.359 16.109 19.453 1 93.06 295 ILE B N 1
ATOM 6547 C CA . ILE B 1 295 ? -19.5 16.438 20.875 1 93.06 295 ILE B CA 1
ATOM 6548 C C . ILE B 1 295 ? -18.938 17.828 21.141 1 93.06 295 ILE B C 1
ATOM 6550 O O . ILE B 1 295 ? -17.906 18.203 20.578 1 93.06 295 ILE B O 1
ATOM 6554 N N . MET B 1 296 ? -19.656 18.578 21.906 1 90.81 296 MET B N 1
ATOM 6555 C CA . MET B 1 296 ? -19.234 19.922 22.297 1 90.81 296 MET B CA 1
ATOM 6556 C C . MET B 1 296 ? -19.734 20.266 23.688 1 90.81 296 MET B C 1
ATOM 6558 O O . MET B 1 296 ? -20.938 20.297 23.922 1 90.81 296 MET B O 1
ATOM 6562 N N . ASP B 1 297 ? -18.812 20.516 24.562 1 89.12 297 ASP B N 1
ATOM 6563 C CA . ASP B 1 297 ? -19.219 20.984 25.891 1 89.12 297 ASP B CA 1
ATOM 6564 C C . ASP B 1 297 ? -18.75 22.422 26.141 1 89.12 297 ASP B C 1
ATOM 6566 O O . ASP B 1 297 ? -18.219 23.078 25.234 1 89.12 297 ASP B O 1
ATOM 6570 N N . GLU B 1 298 ? -19.062 22.922 27.344 1 86.44 298 GLU B N 1
ATOM 6571 C CA . GLU B 1 298 ? -18.844 24.344 27.641 1 86.44 298 GLU B CA 1
ATOM 6572 C C . GLU B 1 298 ? -17.359 24.672 27.719 1 86.44 298 GLU B C 1
ATOM 6574 O O . GLU B 1 298 ? -16.969 25.828 27.625 1 86.44 298 GLU B O 1
ATOM 6579 N N . HIS B 1 299 ? -16.547 23.703 27.828 1 88.62 299 HIS B N 1
ATOM 6580 C CA . HIS B 1 299 ? -15.117 23.938 27.969 1 88.62 299 HIS B CA 1
ATOM 6581 C C . HIS B 1 299 ? -14.422 24 26.625 1 88.62 299 HIS B C 1
ATOM 6583 O O . HIS B 1 299 ? -13.266 24.422 26.531 1 88.62 299 HIS B O 1
ATOM 6589 N N . ASN B 1 300 ? -15.094 23.562 25.594 1 92.69 300 ASN B N 1
ATOM 6590 C CA . ASN B 1 300 ? -14.539 23.641 24.25 1 92.69 300 ASN B CA 1
ATOM 6591 C C . ASN B 1 300 ? -14.508 25.078 23.734 1 92.69 300 ASN B C 1
ATOM 6593 O O . ASN B 1 300 ? -15.555 25.688 23.531 1 92.69 300 ASN B O 1
ATOM 6597 N N . PRO B 1 301 ? -13.312 25.547 23.453 1 94.56 301 PRO B N 1
ATOM 6598 C CA . PRO B 1 301 ? -13.219 26.938 23 1 94.56 301 PRO B CA 1
ATOM 6599 C C . PRO B 1 301 ? -13.961 27.203 21.703 1 94.56 301 PRO B C 1
ATOM 6601 O O . PRO B 1 301 ? -14.305 28.344 21.391 1 94.56 301 PRO B O 1
ATOM 6604 N N . ALA B 1 302 ? -14.211 26.172 20.938 1 92.19 302 ALA B N 1
ATOM 6605 C CA . ALA B 1 302 ? -15.016 26.328 19.734 1 92.19 302 ALA B CA 1
ATOM 6606 C C . ALA B 1 302 ? -16.422 26.828 20.062 1 92.19 302 ALA B C 1
ATOM 6608 O O . ALA B 1 302 ? -17.016 27.562 19.266 1 92.19 302 ALA B O 1
ATOM 6609 N N . PHE B 1 303 ? -16.875 26.453 21.172 1 91.5 303 PHE B N 1
ATOM 6610 C CA . PHE B 1 303 ? -18.172 26.922 21.625 1 91.5 303 PHE B CA 1
ATOM 6611 C C . PHE B 1 303 ? -18.156 28.422 21.875 1 91.5 303 PHE B C 1
ATOM 6613 O O . PHE B 1 303 ? -19.094 29.141 21.516 1 91.5 303 PHE B O 1
ATOM 6620 N N . LYS B 1 304 ? -17.125 28.875 22.5 1 90.75 304 LYS B N 1
ATOM 6621 C CA . LYS B 1 304 ? -16.953 30.297 22.734 1 90.75 304 LYS B CA 1
ATOM 6622 C C . LYS B 1 304 ? -16.906 31.062 21.422 1 90.75 304 LYS B C 1
ATOM 6624 O O . LYS B 1 304 ? -17.484 32.156 21.312 1 90.75 304 LYS B O 1
ATOM 6629 N N . TYR B 1 305 ? -16.266 30.547 20.5 1 93.38 305 TYR B N 1
ATOM 6630 C CA . TYR B 1 305 ? -16.219 31.156 19.172 1 93.38 305 TYR B CA 1
ATOM 6631 C C . TYR B 1 305 ? -17.625 31.312 18.594 1 93.38 305 TYR B C 1
ATOM 6633 O O . TYR B 1 305 ? -17.969 32.406 18.094 1 93.38 305 TYR B O 1
ATOM 6641 N N . LEU B 1 306 ? -18.391 30.25 18.688 1 93.56 306 LEU B N 1
ATOM 6642 C CA . LEU B 1 306 ? -19.766 30.297 18.172 1 93.56 306 LEU B CA 1
ATOM 6643 C C . LEU B 1 306 ? -20.594 31.328 18.922 1 93.56 306 LEU B C 1
ATOM 6645 O O . LEU B 1 306 ? -21.438 32 18.344 1 93.56 306 LEU B O 1
ATOM 6649 N N . GLN B 1 307 ? -20.344 31.422 20.188 1 93.38 307 GLN B N 1
ATOM 6650 C CA . GLN B 1 307 ? -21.047 32.438 20.984 1 93.38 307 GLN B CA 1
ATOM 6651 C C . GLN B 1 307 ? -20.656 33.844 20.562 1 93.38 307 GLN B C 1
ATOM 6653 O O . GLN B 1 307 ? -21.5 34.75 20.531 1 93.38 307 GLN B O 1
ATOM 6658 N N . CYS B 1 308 ? -19.391 34 20.281 1 94.62 308 CYS B N 1
ATOM 6659 C CA . CYS B 1 308 ? -18.922 35.281 19.812 1 94.62 308 CYS B CA 1
ATOM 6660 C C . CYS B 1 308 ? -19.562 35.656 18.484 1 94.62 308 CYS B C 1
ATOM 6662 O O . CYS B 1 308 ? -19.984 36.812 18.281 1 94.62 308 CYS B O 1
ATOM 6664 N N . ILE B 1 309 ? -19.656 34.719 17.594 1 94.25 309 ILE B N 1
ATOM 6665 C CA . ILE B 1 309 ? -20.328 34.938 16.328 1 94.25 309 ILE B CA 1
ATOM 6666 C C . ILE B 1 309 ? -21.781 35.312 16.562 1 94.25 309 ILE B C 1
ATOM 6668 O O . ILE B 1 309 ? -22.281 36.312 15.992 1 94.25 309 ILE B O 1
ATOM 6672 N N . ALA B 1 310 ? -22.422 34.594 17.422 1 95.06 310 ALA B N 1
ATOM 6673 C CA . ALA B 1 310 ? -23.828 34.844 17.719 1 95.06 310 ALA B CA 1
ATOM 6674 C C . ALA B 1 310 ? -24.031 36.25 18.297 1 95.06 310 ALA B C 1
ATOM 6676 O O . ALA B 1 310 ? -24.984 36.938 17.938 1 95.06 310 ALA B O 1
ATOM 6677 N N . GLN B 1 311 ? -23.156 36.625 19.109 1 94.81 311 GLN B N 1
ATOM 6678 C CA . GLN B 1 311 ? -23.312 37.844 19.844 1 94.81 311 GLN B CA 1
ATOM 6679 C C . GLN B 1 311 ? -22.938 39.062 19 1 94.81 311 GLN B C 1
ATOM 6681 O O . GLN B 1 311 ? -23.547 40.125 19.094 1 94.81 311 GLN B O 1
ATOM 6686 N N . HIS B 1 312 ? -21.938 38.938 18.188 1 94.88 312 HIS B N 1
ATOM 6687 C CA . HIS B 1 312 ? -21.312 40.156 17.656 1 94.88 312 HIS B CA 1
ATOM 6688 C C . HIS B 1 312 ? -21.5 40.25 16.141 1 94.88 312 HIS B C 1
ATOM 6690 O O . HIS B 1 312 ? -21.094 41.219 15.516 1 94.88 312 HIS B O 1
ATOM 6696 N N . THR B 1 313 ? -22.062 39.25 15.492 1 94.75 313 THR B N 1
ATOM 6697 C CA . THR B 1 313 ? -22.203 39.281 14.039 1 94.75 313 THR B CA 1
ATOM 6698 C C . THR B 1 313 ? -23.656 39.062 13.625 1 94.75 313 THR B C 1
ATOM 6700 O O . THR B 1 313 ? -24.5 38.75 14.461 1 94.75 313 THR B O 1
ATOM 6703 N N . ASP B 1 314 ? -23.891 39.25 12.266 1 95.06 314 ASP B N 1
ATOM 6704 C CA . ASP B 1 314 ? -25.203 39 11.703 1 95.06 314 ASP B CA 1
ATOM 6705 C C . ASP B 1 314 ? -25.219 37.688 10.914 1 95.06 314 ASP B C 1
ATOM 6707 O O . ASP B 1 314 ? -26.031 37.531 10 1 95.06 314 ASP B O 1
ATOM 6711 N N . GLU B 1 315 ? -24.312 36.844 11.227 1 93.88 315 GLU B N 1
ATOM 6712 C CA . GLU B 1 315 ? -24.172 35.594 10.492 1 93.88 315 GLU B CA 1
ATOM 6713 C C . GLU B 1 315 ? -25.359 34.688 10.727 1 93.88 315 GLU B C 1
ATOM 6715 O O . GLU B 1 315 ? -25.797 34 9.805 1 93.88 315 GLU B O 1
ATOM 6720 N N . PHE B 1 316 ? -25.891 34.688 11.984 1 95.69 316 PHE B N 1
ATOM 6721 C CA . PHE B 1 316 ? -26.953 33.781 12.367 1 95.69 316 PHE B CA 1
ATOM 6722 C C . PHE B 1 316 ? -28.297 34.5 12.453 1 95.69 316 PHE B C 1
ATOM 6724 O O . PHE B 1 316 ? -28.344 35.688 12.773 1 95.69 316 PHE B O 1
ATOM 6731 N N . THR B 1 317 ? -29.406 33.719 12.227 1 96.31 317 THR B N 1
ATOM 6732 C CA . THR B 1 317 ? -30.734 34.25 12.508 1 96.31 317 THR B CA 1
ATOM 6733 C C . THR B 1 317 ? -30.938 34.438 14.008 1 96.31 317 THR B C 1
ATOM 6735 O O . THR B 1 317 ? -30.25 33.812 14.82 1 96.31 317 THR B O 1
ATOM 6738 N N . PRO B 1 318 ? -31.859 35.344 14.352 1 95.5 318 PRO B N 1
ATOM 6739 C CA . PRO B 1 318 ? -32.125 35.531 15.781 1 95.5 318 PRO B CA 1
ATOM 6740 C C . PRO B 1 318 ? -32.469 34.219 16.484 1 95.5 318 PRO B C 1
ATOM 6742 O O . PRO B 1 318 ? -32.062 34 17.625 1 95.5 318 PRO B O 1
ATOM 6745 N N . GLU B 1 319 ? -33.156 33.406 15.789 1 95.88 319 GLU B N 1
ATOM 6746 C CA . GLU B 1 319 ? -33.531 32.125 16.375 1 95.88 319 GLU B CA 1
ATOM 6747 C C . GLU B 1 319 ? -32.312 31.25 16.625 1 95.88 319 GLU B C 1
ATOM 6749 O O . GLU B 1 319 ? -32.188 30.609 17.672 1 95.88 319 GLU B O 1
ATOM 6754 N N . PHE B 1 320 ? -31.484 31.188 15.68 1 96.06 320 PHE B N 1
ATOM 6755 C CA . PHE B 1 320 ? -30.297 30.359 15.82 1 96.06 320 PHE B CA 1
ATOM 6756 C C . PHE B 1 320 ? -29.344 30.938 16.859 1 96.06 320 PHE B C 1
ATOM 6758 O O . PHE B 1 320 ? -28.672 30.188 17.578 1 96.06 320 PHE B O 1
ATOM 6765 N N . LYS B 1 321 ? -29.266 32.281 16.969 1 95.81 321 LYS B N 1
ATOM 6766 C CA . LYS B 1 321 ? -28.469 32.875 18.016 1 95.81 321 LYS B CA 1
ATOM 6767 C C . LYS B 1 321 ? -28.906 32.375 19.391 1 95.81 321 LYS B C 1
ATOM 6769 O O . LYS B 1 321 ? -28.062 32.062 20.234 1 95.81 321 LYS B O 1
ATOM 6774 N N . GLN B 1 322 ? -30.141 32.312 19.547 1 94.81 322 GLN B N 1
ATOM 6775 C CA . GLN B 1 322 ? -30.656 31.844 20.828 1 94.81 322 GLN B CA 1
ATOM 6776 C C . GLN B 1 322 ? -30.281 30.375 21.062 1 94.81 322 GLN B C 1
ATOM 6778 O O . GLN B 1 322 ? -29.984 29.984 22.203 1 94.81 322 GLN B O 1
ATOM 6783 N N . LYS B 1 323 ? -30.297 29.641 20 1 95.75 323 LYS B N 1
ATOM 6784 C CA . LYS B 1 323 ? -29.906 28.25 20.125 1 95.75 323 LYS B CA 1
ATOM 6785 C C . LYS B 1 323 ? -28.438 28.125 20.562 1 95.75 323 LYS B C 1
ATOM 6787 O O . LYS B 1 323 ? -28.094 27.266 21.375 1 95.75 323 LYS B O 1
ATOM 6792 N N . VAL B 1 324 ? -27.625 28.953 20 1 95.75 324 VAL B N 1
ATOM 6793 C CA . VAL B 1 324 ? -26.203 28.938 20.359 1 95.75 324 VAL B CA 1
ATOM 6794 C C . VAL B 1 324 ? -26.047 29.25 21.844 1 95.75 324 VAL B C 1
ATOM 6796 O O . VAL B 1 324 ? -25.312 28.547 22.547 1 95.75 324 VAL B O 1
ATOM 6799 N N . PHE B 1 325 ? -26.797 30.188 22.344 1 93.12 325 PHE B N 1
ATOM 6800 C CA . PHE B 1 325 ? -26.656 30.609 23.734 1 93.12 325 PHE B CA 1
ATOM 6801 C C . PHE B 1 325 ? -27.234 29.562 24.688 1 93.12 325 PHE B C 1
ATOM 6803 O O . PHE B 1 325 ? -26.75 29.391 25.797 1 93.12 325 PHE B O 1
ATOM 6810 N N . ARG B 1 326 ? -28.172 28.781 24.219 1 91.88 326 ARG B N 1
ATOM 6811 C CA . ARG B 1 326 ? -28.844 27.797 25.078 1 91.88 326 ARG B CA 1
ATOM 6812 C C . ARG B 1 326 ? -28.188 26.422 24.953 1 91.88 326 ARG B C 1
ATOM 6814 O O . ARG B 1 326 ? -28.5 25.516 25.719 1 91.88 326 ARG B O 1
ATOM 6821 N N . SER B 1 327 ? -27.281 26.266 24.109 1 90.81 327 SER B N 1
ATOM 6822 C CA . SER B 1 327 ? -26.75 24.953 23.766 1 90.81 327 SER B CA 1
ATOM 6823 C C . SER B 1 327 ? -26 24.344 24.938 1 90.81 327 SER B C 1
ATOM 6825 O O . SER B 1 327 ? -25.75 23.141 24.969 1 90.81 327 SER B O 1
ATOM 6827 N N . THR B 1 328 ? -25.688 25.094 25.953 1 81.31 328 THR B N 1
ATOM 6828 C CA . THR B 1 328 ? -24.938 24.562 27.094 1 81.31 328 THR B CA 1
ATOM 6829 C C . THR B 1 328 ? -25.859 23.766 28.016 1 81.31 328 THR B C 1
ATOM 6831 O O . THR B 1 328 ? -25.406 22.906 28.766 1 81.31 328 THR B O 1
ATOM 6834 N N . TRP B 1 329 ? -27.172 24.047 27.984 1 86.38 329 TRP B N 1
ATOM 6835 C CA . TRP B 1 329 ? -28.047 23.375 28.938 1 86.38 329 TRP B CA 1
ATOM 6836 C C . TRP B 1 329 ? -29.234 22.75 28.234 1 86.38 329 TRP B C 1
ATOM 6838 O O . TRP B 1 329 ? -29.969 21.953 28.828 1 86.38 329 TRP B O 1
ATOM 6848 N N . ASP B 1 330 ? -29.406 23.094 26.953 1 93.06 330 ASP B N 1
ATOM 6849 C CA . ASP B 1 330 ? -30.516 22.562 26.172 1 93.06 330 ASP B CA 1
ATOM 6850 C C . ASP B 1 330 ? -30.016 21.547 25.125 1 93.06 330 ASP B C 1
ATOM 6852 O O . ASP B 1 330 ? -29.469 21.938 24.094 1 93.06 330 ASP B O 1
ATOM 6856 N N . PRO B 1 331 ? -30.438 20.359 25.375 1 93.19 331 PRO B N 1
ATOM 6857 C CA . PRO B 1 331 ? -29.938 19.312 24.469 1 93.19 331 PRO B CA 1
ATOM 6858 C C . PRO B 1 331 ? -30.422 19.484 23.031 1 93.19 331 PRO B C 1
ATOM 6860 O O . PRO B 1 331 ? -29.703 19.156 22.094 1 93.19 331 PRO B O 1
ATOM 6863 N N . SER B 1 332 ? -31.562 19.922 22.891 1 95.75 332 SER B N 1
ATOM 6864 C CA . SER B 1 332 ? -32.094 20.125 21.547 1 95.75 332 SER B CA 1
ATOM 6865 C C . SER B 1 332 ? -31.359 21.25 20.828 1 95.75 332 SER B C 1
ATOM 6867 O O . SER B 1 332 ? -31.031 21.125 19.641 1 95.75 332 SER B O 1
ATOM 6869 N N . ALA B 1 333 ? -31.156 22.344 21.5 1 95.12 333 ALA B N 1
ATOM 6870 C CA . ALA B 1 333 ? -30.375 23.453 20.938 1 95.12 333 ALA B CA 1
ATOM 6871 C C . ALA B 1 333 ? -28.969 23 20.594 1 95.12 333 ALA B C 1
ATOM 6873 O O . ALA B 1 333 ? -28.422 23.359 19.547 1 95.12 333 ALA B O 1
ATOM 6874 N N . LYS B 1 334 ? -28.453 22.188 21.406 1 95.19 334 LYS B N 1
ATOM 6875 C CA . LYS B 1 334 ? -27.109 21.672 21.172 1 95.19 334 LYS B CA 1
ATOM 6876 C C . LYS B 1 334 ? -27.047 20.844 19.891 1 95.19 334 LYS B C 1
ATOM 6878 O O . LYS B 1 334 ? -26.109 20.984 19.109 1 95.19 334 LYS B O 1
ATOM 6883 N N . LYS B 1 335 ? -27.984 20.031 19.766 1 95.56 335 LYS B N 1
ATOM 6884 C CA . LYS B 1 335 ? -28.031 19.203 18.562 1 95.56 335 LYS B CA 1
ATOM 6885 C C . LYS B 1 335 ? -28.062 20.062 17.312 1 95.56 335 LYS B C 1
ATOM 6887 O O . LYS B 1 335 ? -27.375 19.766 16.328 1 95.56 335 LYS B O 1
ATOM 6892 N N . ASP B 1 336 ? -28.844 21.078 17.312 1 96.38 336 ASP B N 1
ATOM 6893 C CA . ASP B 1 336 ? -28.969 21.969 16.156 1 96.38 336 ASP B CA 1
ATOM 6894 C C . ASP B 1 336 ? -27.656 22.672 15.852 1 96.38 336 ASP B C 1
ATOM 6896 O O . ASP B 1 336 ? -27.281 22.844 14.695 1 96.38 336 ASP B O 1
ATOM 6900 N N . VAL B 1 337 ? -27.031 23.078 16.891 1 95.69 337 VAL B N 1
ATOM 6901 C CA . VAL B 1 337 ? -25.75 23.781 16.734 1 95.69 337 VAL B CA 1
ATOM 6902 C C . VAL B 1 337 ? -24.703 22.812 16.156 1 95.69 337 VAL B C 1
ATOM 6904 O O . VAL B 1 337 ? -23.938 23.188 15.281 1 95.69 337 VAL B O 1
ATOM 6907 N N . LEU B 1 338 ? -24.703 21.625 16.641 1 95.62 338 LEU B N 1
ATOM 6908 C CA . LEU B 1 338 ? -23.781 20.609 16.156 1 95.62 338 LEU B CA 1
ATOM 6909 C C . LEU B 1 338 ? -24.078 20.234 14.703 1 95.62 338 LEU B C 1
ATOM 6911 O O . LEU B 1 338 ? -23.156 20.016 13.914 1 95.62 338 LEU B O 1
ATOM 6915 N N . ASP B 1 339 ? -25.344 20.172 14.414 1 95.69 339 ASP B N 1
ATOM 6916 C CA . ASP B 1 339 ? -25.734 19.906 13.031 1 95.69 339 ASP B CA 1
ATOM 6917 C C . ASP B 1 339 ? -25.234 21.016 12.102 1 95.69 339 ASP B C 1
ATOM 6919 O O . ASP B 1 339 ? -24.75 20.734 11 1 95.69 339 ASP B O 1
ATOM 6923 N N . TYR B 1 340 ? -25.391 22.203 12.531 1 94.56 340 TYR B N 1
ATOM 6924 C CA . TYR B 1 340 ? -24.875 23.328 11.766 1 94.56 340 TYR B CA 1
ATOM 6925 C C . TYR B 1 340 ? -23.359 23.203 11.578 1 94.56 340 TYR B C 1
ATOM 6927 O O . TYR B 1 340 ? -22.844 23.359 10.469 1 94.56 340 TYR B O 1
ATOM 6935 N N . ALA B 1 341 ? -22.641 22.922 12.648 1 93 341 ALA B N 1
ATOM 6936 C CA . ALA B 1 341 ? -21.188 22.797 12.602 1 93 341 ALA B CA 1
ATOM 6937 C C . ALA B 1 341 ? -20.75 21.719 11.602 1 93 341 ALA B C 1
ATOM 6939 O O . ALA B 1 341 ? -19.719 21.859 10.945 1 93 341 ALA B O 1
ATOM 6940 N N . ASP B 1 342 ? -21.516 20.703 11.469 1 92.19 342 ASP B N 1
ATOM 6941 C CA . ASP B 1 342 ? -21.203 19.578 10.594 1 92.19 342 ASP B CA 1
ATOM 6942 C C . ASP B 1 342 ? -21.266 20 9.125 1 92.19 342 ASP B C 1
ATOM 6944 O O . ASP B 1 342 ? -20.672 19.344 8.266 1 92.19 342 ASP B O 1
ATOM 6948 N N . THR B 1 343 ? -22 21.016 8.859 1 91.5 343 THR B N 1
ATOM 6949 C CA . THR B 1 343 ? -22.172 21.438 7.473 1 91.5 343 THR B CA 1
ATOM 6950 C C . THR B 1 343 ? -21.094 22.438 7.066 1 91.5 343 THR B C 1
ATOM 6952 O O . THR B 1 343 ? -20.922 22.734 5.883 1 91.5 343 THR B O 1
ATOM 6955 N N . VAL B 1 344 ? -20.391 22.938 8.078 1 87.88 344 VAL B N 1
ATOM 6956 C CA . VAL B 1 344 ? -19.344 23.922 7.828 1 87.88 344 VAL B CA 1
ATOM 6957 C C . VAL B 1 344 ? -17.969 23.266 7.941 1 87.88 344 VAL B C 1
ATOM 6959 O O . VAL B 1 344 ? -17.547 22.891 9.039 1 87.88 344 VAL B O 1
ATOM 6962 N N . LYS B 1 345 ? -17.188 23.203 6.879 1 82.38 345 LYS B N 1
ATOM 6963 C CA . LYS B 1 345 ? -15.922 22.5 6.801 1 82.38 345 LYS B CA 1
ATOM 6964 C C . LYS B 1 345 ? -14.953 22.969 7.879 1 82.38 345 LYS B C 1
ATOM 6966 O O . LYS B 1 345 ? -14.203 22.172 8.445 1 82.38 345 LYS B O 1
ATOM 6971 N N . GLU B 1 346 ? -15.07 24.25 8.227 1 83.38 346 GLU B N 1
ATOM 6972 C CA . GLU B 1 346 ? -14.141 24.875 9.164 1 83.38 346 GLU B CA 1
ATOM 6973 C C . GLU B 1 346 ? -14.5 24.516 10.609 1 83.38 346 GLU B C 1
ATOM 6975 O O . GLU B 1 346 ? -13.672 24.656 11.508 1 83.38 346 GLU B O 1
ATOM 6980 N N . LEU B 1 347 ? -15.742 24.078 10.812 1 89.06 347 LEU B N 1
ATOM 6981 C CA . LEU B 1 347 ? -16.219 23.859 12.172 1 89.06 347 LEU B CA 1
ATOM 6982 C C . LEU B 1 347 ? -16.359 22.375 12.477 1 89.06 347 LEU B C 1
ATOM 6984 O O . LEU B 1 347 ? -16.312 21.969 13.641 1 89.06 347 LEU B O 1
ATOM 6988 N N . LYS B 1 348 ? -16.422 21.609 11.438 1 91.81 348 LYS B N 1
ATOM 6989 C CA . LYS B 1 348 ? -16.812 20.203 11.539 1 91.81 348 LYS B CA 1
ATOM 6990 C C . LYS B 1 348 ? -15.906 19.453 12.508 1 91.81 348 LYS B C 1
ATOM 6992 O O . LYS B 1 348 ? -16.391 18.781 13.414 1 91.81 348 LYS B O 1
ATOM 6997 N N . TYR B 1 349 ? -14.656 19.672 12.367 1 93.06 349 TYR B N 1
ATOM 6998 C CA . TYR B 1 349 ? -13.727 18.844 13.133 1 93.06 349 TYR B CA 1
ATOM 6999 C C . TYR B 1 349 ? -13.258 19.562 14.391 1 93.06 349 TYR B C 1
ATOM 7001 O O . TYR B 1 349 ? -12.398 19.062 15.117 1 93.06 349 TYR B O 1
ATOM 7009 N N . LEU B 1 350 ? -13.898 20.688 14.672 1 93.31 350 LEU B N 1
ATOM 7010 C CA . LEU B 1 350 ? -13.664 21.312 15.969 1 93.31 350 LEU B CA 1
ATOM 7011 C C . LEU B 1 350 ? -14.531 20.672 17.047 1 93.31 350 LEU B C 1
ATOM 7013 O O . LEU B 1 350 ? -14.281 20.844 18.234 1 93.31 350 LEU B O 1
ATOM 7017 N N . VAL B 1 351 ? -15.539 19.906 16.562 1 94.56 351 VAL B N 1
ATOM 7018 C CA . VAL B 1 351 ? -16.469 19.344 17.531 1 94.56 351 VAL B CA 1
ATOM 7019 C C . VAL B 1 351 ? -16.578 17.828 17.312 1 94.56 351 VAL B C 1
ATOM 7021 O O . VAL B 1 351 ? -17.609 17.234 17.625 1 94.56 351 VAL B O 1
ATOM 7024 N N . ARG B 1 352 ? -15.562 17.297 16.672 1 95.38 352 ARG B N 1
ATOM 7025 C CA . ARG B 1 352 ? -15.562 15.867 16.391 1 95.38 352 ARG B CA 1
ATOM 7026 C C . ARG B 1 352 ? -14.141 15.336 16.266 1 95.38 352 ARG B C 1
ATOM 7028 O O . ARG B 1 352 ? -13.273 15.984 15.68 1 95.38 352 ARG B O 1
ATOM 7035 N N . THR B 1 353 ? -13.906 14.109 16.828 1 97.25 353 THR B N 1
ATOM 7036 C CA . THR B 1 353 ? -12.656 13.414 16.516 1 97.25 353 THR B CA 1
ATOM 7037 C C . THR B 1 353 ? -12.594 13.031 15.047 1 97.25 353 THR B C 1
ATOM 7039 O O . THR B 1 353 ? -13.555 12.469 14.508 1 97.25 353 THR B O 1
ATOM 7042 N N . SER B 1 354 ? -11.547 13.398 14.406 1 96.69 354 SER B N 1
ATOM 7043 C CA . SER B 1 354 ? -11.383 13.055 12.992 1 96.69 354 SER B CA 1
ATOM 7044 C C . SER B 1 354 ? -10.656 11.719 12.836 1 96.69 354 SER B C 1
ATOM 7046 O O . SER B 1 354 ? -9.984 11.258 13.758 1 96.69 354 SER B O 1
ATOM 7048 N N . GLN B 1 355 ? -10.859 11.078 11.812 1 97.44 355 GLN B N 1
ATOM 7049 C CA . GLN B 1 355 ? -10.172 9.859 11.414 1 97.44 355 GLN B CA 1
ATOM 7050 C C . GLN B 1 355 ? -9.828 9.883 9.93 1 97.44 355 GLN B C 1
ATOM 7052 O O . GLN B 1 355 ? -10.672 10.211 9.094 1 97.44 355 GLN B O 1
ATOM 7057 N N . ALA B 1 356 ? -8.586 9.609 9.586 1 97.19 356 ALA B N 1
ATOM 7058 C CA . ALA B 1 356 ? -8.109 9.578 8.203 1 97.19 356 ALA B CA 1
ATOM 7059 C C . ALA B 1 356 ? -7.145 8.414 7.98 1 97.19 356 ALA B C 1
ATOM 7061 O O . ALA B 1 356 ? -6.125 8.312 8.664 1 97.19 356 ALA B O 1
ATOM 7062 N N . VAL B 1 357 ? -7.488 7.488 7.078 1 98.31 357 VAL B N 1
ATOM 7063 C CA . VAL B 1 357 ? -6.531 6.469 6.664 1 98.31 357 VAL B CA 1
ATOM 7064 C C . VAL B 1 357 ? -5.535 7.066 5.676 1 98.31 357 VAL B C 1
ATOM 7066 O O . VAL B 1 357 ? -5.871 7.301 4.512 1 98.31 357 VAL B O 1
ATOM 7069 N N . ASP B 1 358 ? -4.262 7.129 6.086 1 97 358 ASP B N 1
ATOM 7070 C CA . ASP B 1 358 ? -3.328 7.973 5.348 1 97 358 ASP B CA 1
ATOM 7071 C C . ASP B 1 358 ? -2.264 7.129 4.648 1 97 358 ASP B C 1
ATOM 7073 O O . ASP B 1 358 ? -1.617 7.59 3.705 1 97 358 ASP B O 1
ATOM 7077 N N . ILE B 1 359 ? -2.023 5.945 5.156 1 97.56 359 ILE B N 1
ATOM 7078 C CA . ILE B 1 359 ? -1.029 5.066 4.555 1 97.56 359 ILE B CA 1
ATOM 7079 C C . ILE B 1 359 ? -1.588 3.646 4.457 1 97.56 359 ILE B C 1
ATOM 7081 O O . ILE B 1 359 ? -2.236 3.164 5.391 1 97.56 359 ILE B O 1
ATOM 7085 N N . ILE B 1 360 ? -1.313 3.002 3.359 1 98.31 360 ILE B N 1
ATOM 7086 C CA . ILE B 1 360 ? -1.625 1.587 3.191 1 98.31 360 ILE B CA 1
ATOM 7087 C C . ILE B 1 360 ? -0.532 0.913 2.365 1 98.31 360 ILE B C 1
ATOM 7089 O O . ILE B 1 360 ? -0.031 1.491 1.396 1 98.31 360 ILE B O 1
ATOM 7093 N N . HIS B 1 361 ? -0.125 -0.273 2.793 1 97.31 361 HIS B N 1
ATOM 7094 C CA . HIS B 1 361 ? 0.854 -1.085 2.078 1 97.31 361 HIS B CA 1
ATOM 7095 C C . HIS B 1 361 ? 0.518 -2.568 2.178 1 97.31 361 HIS B C 1
ATOM 7097 O O . HIS B 1 361 ? 0.196 -3.066 3.26 1 97.31 361 HIS B O 1
ATOM 7103 N N . GLY B 1 362 ? 0.505 -3.215 1.048 1 96.5 362 GLY B N 1
ATOM 7104 C CA . GLY B 1 362 ? 0.29 -4.652 1.044 1 96.5 362 GLY B CA 1
ATOM 7105 C C . GLY B 1 362 ? 0.733 -5.32 -0.244 1 96.5 362 GLY B C 1
ATOM 7106 O O . GLY B 1 362 ? 0.533 -4.777 -1.332 1 96.5 362 GLY B O 1
ATOM 7107 N N . GLY B 1 363 ? 1.391 -6.523 -0.09 1 93.88 363 GLY B N 1
ATOM 7108 C CA . GLY B 1 363 ? 1.771 -7.32 -1.245 1 93.88 363 GLY B CA 1
ATOM 7109 C C . GLY B 1 363 ? 3.164 -7.008 -1.755 1 93.88 363 GLY B C 1
ATOM 7110 O O . GLY B 1 363 ? 3.641 -5.879 -1.619 1 93.88 363 GLY B O 1
ATOM 7111 N N . ILE B 1 364 ? 3.818 -8 -2.377 1 89.88 364 ILE B N 1
ATOM 7112 C CA . ILE B 1 364 ? 5.195 -7.824 -2.828 1 89.88 364 ILE B CA 1
ATOM 7113 C C . ILE B 1 364 ? 5.309 -8.211 -4.301 1 89.88 364 ILE B C 1
ATOM 7115 O O . ILE B 1 364 ? 6.262 -7.82 -4.98 1 89.88 364 ILE B O 1
ATOM 7119 N N . LYS B 1 365 ? 4.352 -9.023 -4.719 1 92.62 365 LYS B N 1
ATOM 7120 C CA . LYS B 1 365 ? 4.422 -9.531 -6.086 1 92.62 365 LYS B CA 1
ATOM 7121 C C . LYS B 1 365 ? 3.025 -9.75 -6.664 1 92.62 365 LYS B C 1
ATOM 7123 O O . LYS B 1 365 ? 2.115 -10.188 -5.957 1 92.62 365 LYS B O 1
ATOM 7128 N N . THR B 1 366 ? 2.848 -9.555 -7.957 1 92.19 366 THR B N 1
ATOM 7129 C CA . THR B 1 366 ? 1.54 -9.531 -8.602 1 92.19 366 THR B CA 1
ATOM 7130 C C . THR B 1 366 ? 0.958 -10.938 -8.703 1 92.19 366 THR B C 1
ATOM 7132 O O . THR B 1 366 ? -0.255 -11.102 -8.844 1 92.19 366 THR B O 1
ATOM 7135 N N . ASN B 1 367 ? 1.739 -11.992 -8.656 1 91 367 ASN B N 1
ATOM 7136 C CA . ASN B 1 367 ? 1.204 -13.344 -8.812 1 91 367 ASN B CA 1
ATOM 7137 C C . ASN B 1 367 ? 1.275 -14.125 -7.5 1 91 367 ASN B C 1
ATOM 7139 O O . ASN B 1 367 ? 1.179 -15.352 -7.504 1 91 367 ASN B O 1
ATOM 7143 N N . SER B 1 368 ? 1.476 -13.453 -6.469 1 91.69 368 SER B N 1
ATOM 7144 C CA . SER B 1 368 ? 1.465 -14.039 -5.133 1 91.69 368 SER B CA 1
ATOM 7145 C C . SER B 1 368 ? 0.48 -13.312 -4.219 1 91.69 368 SER B C 1
ATOM 7147 O O . SER B 1 368 ? 0.466 -12.078 -4.168 1 91.69 368 SER B O 1
ATOM 7149 N N . LEU B 1 369 ? -0.26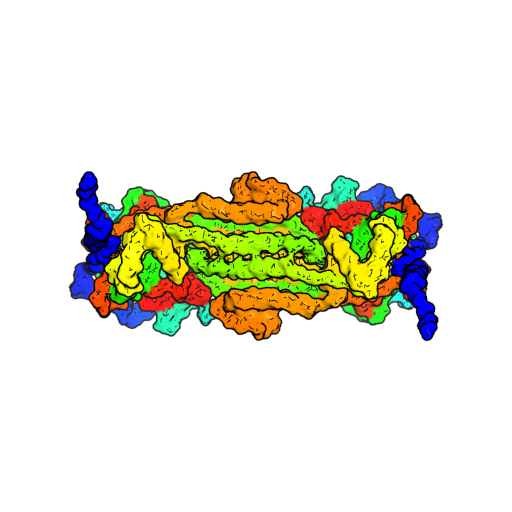4 -14.125 -3.531 1 94.38 369 LEU B N 1
ATOM 7150 C CA . LEU B 1 369 ? -1.209 -13.539 -2.584 1 94.38 369 LEU B CA 1
ATOM 7151 C C . LEU B 1 369 ? -0.475 -12.797 -1.471 1 94.38 369 LEU B C 1
ATOM 7153 O O . LEU B 1 369 ? 0.55 -13.273 -0.975 1 94.38 369 LEU B O 1
ATOM 7157 N N . PRO B 1 370 ? -0.979 -11.617 -1.157 1 94.75 370 PRO B N 1
ATOM 7158 C CA . PRO B 1 370 ? -0.31 -10.859 -0.096 1 94.75 370 PRO B CA 1
ATOM 7159 C C . PRO B 1 370 ? -0.404 -11.547 1.267 1 94.75 370 PRO B C 1
ATOM 7161 O O . PRO B 1 370 ? -1.444 -12.117 1.604 1 94.75 370 PRO B O 1
ATOM 7164 N N . GLU B 1 371 ? 0.706 -11.508 2.016 1 94.31 371 GLU B N 1
ATOM 7165 C CA . GLU B 1 371 ? 0.75 -12.141 3.33 1 94.31 371 GLU B CA 1
ATOM 7166 C C . GLU B 1 371 ? 0.64 -11.102 4.445 1 94.31 371 GLU B C 1
ATOM 7168 O O . GLU B 1 371 ? 0.338 -11.445 5.59 1 94.31 371 GLU B O 1
ATOM 7173 N N . LEU B 1 372 ? 0.904 -9.875 4.094 1 95.62 372 LEU B N 1
ATOM 7174 C CA . LEU B 1 372 ? 0.865 -8.781 5.066 1 95.62 372 LEU B CA 1
ATOM 7175 C C . LEU B 1 372 ? 0.316 -7.512 4.434 1 95.62 372 LEU B C 1
ATOM 7177 O O . LEU B 1 372 ? 0.727 -7.129 3.334 1 95.62 372 LEU B O 1
ATOM 7181 N N . VAL B 1 373 ? -0.628 -6.898 5.098 1 97.62 373 VAL B N 1
ATOM 7182 C CA . VAL B 1 373 ? -1.133 -5.574 4.746 1 97.62 373 VAL B CA 1
ATOM 7183 C C . VAL B 1 373 ? -1.139 -4.676 5.98 1 97.62 373 VAL B C 1
ATOM 7185 O O . VAL B 1 373 ? -1.489 -5.121 7.078 1 97.62 373 VAL B O 1
ATOM 7188 N N . THR B 1 374 ? -0.683 -3.477 5.824 1 97.94 374 THR B N 1
ATOM 7189 C CA . THR B 1 374 ? -0.649 -2.529 6.934 1 97.94 374 THR B CA 1
ATOM 7190 C C . THR B 1 374 ? -1.371 -1.237 6.562 1 97.94 374 THR B C 1
ATOM 7192 O O . THR B 1 374 ? -1.313 -0.794 5.414 1 97.94 374 THR B O 1
ATOM 7195 N N . ILE B 1 375 ? -2.055 -0.644 7.543 1 98.56 375 ILE B N 1
ATOM 7196 C CA . ILE B 1 375 ? -2.643 0.68 7.375 1 98.56 375 ILE B CA 1
ATOM 7197 C C . ILE B 1 375 ? -2.287 1.56 8.57 1 98.56 375 ILE B C 1
ATOM 7199 O O . ILE B 1 375 ? -2.068 1.058 9.68 1 98.56 375 ILE B O 1
ATOM 7203 N N . ASP B 1 376 ? -2.154 2.834 8.297 1 98.19 376 ASP B N 1
ATOM 7204 C CA . ASP B 1 376 ? -1.991 3.863 9.32 1 98.19 376 ASP B CA 1
ATOM 7205 C C . ASP B 1 376 ? -3.17 4.832 9.312 1 98.19 376 ASP B C 1
ATOM 7207 O O . ASP B 1 376 ? -3.504 5.406 8.273 1 98.19 376 ASP B O 1
ATOM 7211 N N . ILE B 1 377 ? -3.746 5.027 10.453 1 98.31 377 ILE B N 1
ATOM 7212 C CA . ILE B 1 377 ? -4.887 5.922 10.617 1 98.31 377 ILE B CA 1
ATOM 7213 C C . ILE B 1 377 ? -4.52 7.062 11.562 1 98.31 377 ILE B C 1
ATOM 7215 O O . ILE B 1 377 ? -4.121 6.828 12.703 1 98.31 377 ILE B O 1
ATOM 7219 N N . ASN B 1 378 ? -4.691 8.266 11.062 1 97.5 378 ASN B N 1
ATOM 7220 C CA . ASN B 1 378 ? -4.461 9.453 11.883 1 97.5 378 ASN B CA 1
ATOM 7221 C C . ASN B 1 378 ? -5.758 9.984 12.477 1 97.5 378 ASN B C 1
ATOM 7223 O O . ASN B 1 378 ? -6.781 10.047 11.797 1 97.5 378 ASN B O 1
ATOM 7227 N N . HIS B 1 379 ? -5.711 10.281 13.773 1 98 379 HIS B N 1
ATOM 7228 C CA . HIS B 1 379 ? -6.852 10.867 14.469 1 98 379 HIS B CA 1
ATOM 7229 C C . HIS B 1 379 ? -6.473 12.18 15.148 1 98 379 HIS B C 1
ATOM 7231 O O . HIS B 1 379 ? -5.379 12.297 15.711 1 98 379 HIS B O 1
ATOM 7237 N N . ARG B 1 380 ? -7.344 13.148 15.023 1 97.5 380 ARG B N 1
ATOM 7238 C CA . ARG B 1 380 ? -7.312 14.328 15.883 1 97.5 380 ARG B CA 1
ATOM 7239 C C . ARG B 1 380 ? -8.477 14.328 16.859 1 97.5 380 ARG B C 1
ATOM 7241 O O . ARG B 1 380 ? -9.641 14.383 16.453 1 97.5 380 ARG B O 1
ATOM 7248 N N . ILE B 1 381 ? -8.133 14.289 18.109 1 97.62 381 ILE B N 1
ATOM 7249 C CA . ILE B 1 381 ? -9.07 13.906 19.156 1 97.62 381 ILE B CA 1
ATOM 7250 C C . ILE B 1 381 ? -9.781 15.141 19.688 1 97.62 381 ILE B C 1
ATOM 7252 O O . ILE B 1 381 ? -9.125 16.109 20.109 1 97.62 381 ILE B O 1
ATOM 7256 N N . SER B 1 382 ? -11.055 15.094 19.719 1 95.81 382 SER B N 1
ATOM 7257 C CA . SER B 1 382 ? -11.844 16.188 20.281 1 95.81 382 SER B CA 1
ATOM 7258 C C . SER B 1 382 ? -11.438 16.484 21.719 1 95.81 382 SER B C 1
ATOM 7260 O O . SER B 1 382 ? -11.008 15.586 22.453 1 95.81 382 SER B O 1
ATOM 7262 N N . ILE B 1 383 ? -11.703 17.703 22.109 1 94.25 383 ILE B N 1
ATOM 7263 C CA . ILE B 1 383 ? -11.344 18.156 23.453 1 94.25 383 ILE B CA 1
ATOM 7264 C C . ILE B 1 383 ? -12.086 17.328 24.484 1 94.25 383 ILE B C 1
ATOM 7266 O O . ILE B 1 383 ? -11.57 17.094 25.594 1 94.25 383 ILE B O 1
ATOM 7270 N N . GLU B 1 384 ? -13.227 16.797 24.172 1 94.88 384 GLU B N 1
ATOM 7271 C CA . GLU B 1 384 ? -14.117 16.094 25.078 1 94.88 384 GLU B CA 1
ATOM 7272 C C . GLU B 1 384 ? -13.758 14.609 25.156 1 94.88 384 GLU B C 1
ATOM 7274 O O . GLU B 1 384 ? -14.297 13.875 25.984 1 94.88 384 GLU B O 1
ATOM 7279 N N . SER B 1 385 ? -12.844 14.164 24.359 1 95.94 385 SER B N 1
ATOM 7280 C CA . SER B 1 385 ? -12.531 12.742 24.234 1 95.94 385 SER B CA 1
ATOM 7281 C C . SER B 1 385 ? -11.094 12.461 24.672 1 95.94 385 SER B C 1
ATOM 7283 O O . SER B 1 385 ? -10.477 13.273 25.375 1 95.94 385 SER B O 1
ATOM 7285 N N . SER B 1 386 ? -10.617 11.227 24.422 1 97.5 386 SER B N 1
ATOM 7286 C CA . SER B 1 386 ? -9.297 10.797 24.875 1 97.5 386 SER B CA 1
ATOM 7287 C C . SER B 1 386 ? -8.656 9.82 23.906 1 97.5 386 SER B C 1
ATOM 7289 O O . SER B 1 386 ? -9.336 9.289 23.016 1 97.5 386 SER B O 1
ATOM 7291 N N . VAL B 1 387 ? -7.375 9.625 24.078 1 97.94 387 VAL B N 1
ATOM 7292 C CA . VAL B 1 387 ? -6.637 8.633 23.297 1 97.94 387 VAL B CA 1
ATOM 7293 C C . VAL B 1 387 ? -7.27 7.258 23.484 1 97.94 387 VAL B C 1
ATOM 7295 O O . VAL B 1 387 ? -7.539 6.559 22.5 1 97.94 387 VAL B O 1
ATOM 7298 N N . ASN B 1 388 ? -7.559 6.902 24.719 1 97.81 388 ASN B N 1
ATOM 7299 C CA . ASN B 1 388 ? -8.094 5.582 25.016 1 97.81 388 ASN B CA 1
ATOM 7300 C C . ASN B 1 388 ? -9.438 5.348 24.328 1 97.81 388 ASN B C 1
ATOM 7302 O O . ASN B 1 388 ? -9.664 4.281 23.75 1 97.81 388 ASN B O 1
ATOM 7306 N N . GLU B 1 389 ? -10.297 6.32 24.406 1 97.62 389 GLU B N 1
ATOM 7307 C CA . GLU B 1 389 ? -11.602 6.199 23.766 1 97.62 389 GLU B CA 1
ATOM 7308 C C . GLU B 1 389 ? -11.477 6.027 22.25 1 97.62 389 GLU B C 1
ATOM 7310 O O . GLU B 1 389 ? -12.211 5.246 21.656 1 97.62 389 GLU B O 1
ATOM 7315 N N . THR B 1 390 ? -10.602 6.762 21.688 1 98.38 390 THR B N 1
ATOM 7316 C CA . THR B 1 390 ? -10.383 6.715 20.25 1 98.38 390 THR B CA 1
ATOM 7317 C C . THR B 1 390 ? -9.852 5.348 19.828 1 98.38 390 THR B C 1
ATOM 7319 O O . THR B 1 390 ? -10.359 4.742 18.875 1 98.38 390 THR B O 1
ATOM 7322 N N . VAL B 1 391 ? -8.852 4.836 20.547 1 98.38 391 VAL B N 1
ATOM 7323 C CA . VAL B 1 391 ? -8.242 3.543 20.234 1 98.38 391 VAL B CA 1
ATOM 7324 C C . VAL B 1 391 ? -9.281 2.436 20.391 1 98.38 391 VAL B C 1
ATOM 7326 O O . VAL B 1 391 ? -9.367 1.53 19.562 1 98.38 391 VAL B O 1
ATOM 7329 N N . HIS B 1 392 ? -10.078 2.486 21.375 1 97.81 392 HIS B N 1
ATOM 7330 C CA . HIS B 1 392 ? -11.07 1.448 21.641 1 97.81 392 HIS B CA 1
ATOM 7331 C C . HIS B 1 392 ? -12.094 1.362 20.516 1 97.81 392 HIS B C 1
ATOM 7333 O O . HIS B 1 392 ? -12.523 0.267 20.141 1 97.81 392 HIS B O 1
ATOM 7339 N N . LYS B 1 393 ? -12.516 2.477 20.062 1 98.38 393 LYS B N 1
ATOM 7340 C CA . LYS B 1 393 ? -13.469 2.477 18.953 1 98.38 393 LYS B CA 1
ATOM 7341 C C . LYS B 1 393 ? -12.898 1.76 17.734 1 98.38 393 LYS B C 1
ATOM 7343 O O . LYS B 1 393 ? -13.594 0.978 17.078 1 98.38 393 LYS B O 1
ATOM 7348 N N . ILE B 1 394 ? -11.672 2.023 17.406 1 98.75 394 ILE B N 1
ATOM 7349 C CA . ILE B 1 394 ? -11.023 1.411 16.25 1 98.75 394 ILE B CA 1
ATOM 7350 C C . ILE B 1 394 ? -10.828 -0.083 16.5 1 98.75 394 ILE B C 1
ATOM 7352 O O . ILE B 1 394 ? -11.047 -0.902 15.594 1 98.75 394 ILE B O 1
ATOM 7356 N N . VAL B 1 395 ? -10.422 -0.459 17.719 1 98.62 395 VAL B N 1
ATOM 7357 C CA . VAL B 1 395 ? -10.258 -1.864 18.062 1 98.62 395 VAL B CA 1
ATOM 7358 C C . VAL B 1 395 ? -11.586 -2.6 17.891 1 98.62 395 VAL B C 1
ATOM 7360 O O . VAL B 1 395 ? -11.609 -3.74 17.422 1 98.62 395 VAL B O 1
ATOM 7363 N N . ASP B 1 396 ? -12.672 -1.946 18.219 1 98.69 396 ASP B N 1
ATOM 7364 C CA . ASP B 1 396 ? -13.992 -2.541 18.047 1 98.69 396 ASP B CA 1
ATOM 7365 C C . ASP B 1 396 ? -14.297 -2.77 16.562 1 98.69 396 ASP B C 1
ATOM 7367 O O . ASP B 1 396 ? -14.906 -3.775 16.203 1 98.69 396 ASP B O 1
ATOM 7371 N N . ASN B 1 397 ? -13.938 -1.791 15.781 1 98.75 397 ASN B N 1
ATOM 7372 C CA . ASN B 1 397 ? -14.094 -1.98 14.344 1 98.75 397 ASN B CA 1
ATOM 7373 C C . ASN B 1 397 ? -13.312 -3.195 13.844 1 98.75 397 ASN B C 1
ATOM 7375 O O . ASN B 1 397 ? -13.828 -3.994 13.062 1 98.75 397 ASN B O 1
ATOM 7379 N N . VAL B 1 398 ? -12.039 -3.324 14.328 1 98.88 398 VAL B N 1
ATOM 7380 C CA . VAL B 1 398 ? -11.188 -4.434 13.914 1 98.88 398 VAL B CA 1
ATOM 7381 C C . VAL B 1 398 ? -11.781 -5.75 14.414 1 98.88 398 VAL B C 1
ATOM 7383 O O . VAL B 1 398 ? -11.773 -6.754 13.695 1 98.88 398 VAL B O 1
ATOM 7386 N N . LEU B 1 399 ? -12.281 -5.75 15.633 1 98.69 399 LEU B N 1
ATOM 7387 C CA . LEU B 1 399 ? -12.891 -6.938 16.219 1 98.69 399 LEU B CA 1
ATOM 7388 C C . LEU B 1 399 ? -14.062 -7.426 15.375 1 98.69 399 LEU B C 1
ATOM 7390 O O . LEU B 1 399 ? -14.219 -8.633 15.18 1 98.69 399 LEU B O 1
ATOM 7394 N N . SER B 1 400 ? -14.844 -6.516 14.891 1 98.69 400 SER B N 1
ATOM 7395 C CA . SER B 1 400 ? -15.984 -6.859 14.047 1 98.69 400 SER B CA 1
ATOM 7396 C C . SER B 1 400 ? -15.531 -7.578 12.781 1 98.69 400 SER B C 1
ATOM 7398 O O . SER B 1 400 ? -16.109 -8.602 12.406 1 98.69 400 SER B O 1
ATOM 7400 N N . ILE B 1 401 ? -14.523 -7.078 12.156 1 98.81 401 ILE B N 1
ATOM 7401 C CA . ILE B 1 401 ? -14.016 -7.668 10.922 1 98.81 401 ILE B CA 1
ATOM 7402 C C . ILE B 1 401 ? -13.32 -8.984 11.227 1 98.81 401 ILE B C 1
ATOM 7404 O O . ILE B 1 401 ? -13.453 -9.961 10.484 1 98.81 401 ILE B O 1
ATOM 7408 N N . ALA B 1 402 ? -12.523 -9.047 12.344 1 98.75 402 ALA B N 1
ATOM 7409 C CA . ALA B 1 402 ? -11.836 -10.273 12.758 1 98.75 402 ALA B CA 1
ATOM 7410 C C . ALA B 1 402 ? -12.828 -11.414 12.953 1 98.75 402 ALA B C 1
ATOM 7412 O O . ALA B 1 402 ? -12.586 -12.539 12.516 1 98.75 402 ALA B O 1
ATOM 7413 N N . ASN B 1 403 ? -13.93 -11.117 13.57 1 98.62 403 ASN B N 1
ATOM 7414 C CA . ASN B 1 403 ? -14.961 -12.117 13.789 1 98.62 403 ASN B CA 1
ATOM 7415 C C . ASN B 1 403 ? -15.586 -12.578 12.477 1 98.62 403 ASN B C 1
ATOM 7417 O O . ASN B 1 403 ? -15.797 -13.773 12.266 1 98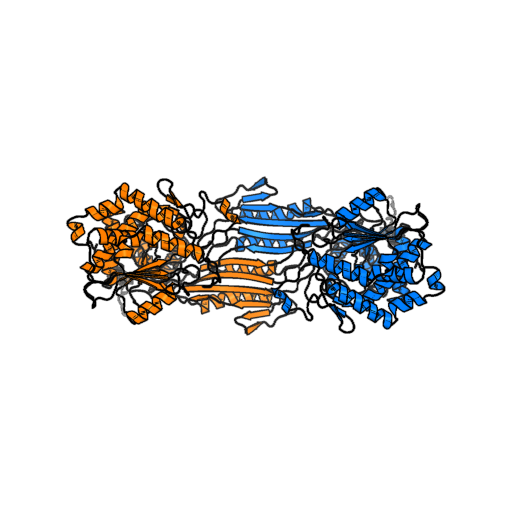.62 403 ASN B O 1
ATOM 7421 N N . LYS B 1 404 ? -15.859 -11.648 11.664 1 98.25 404 LYS B N 1
ATOM 7422 C CA . LYS B 1 404 ? -16.5 -11.953 10.391 1 98.25 404 LYS B CA 1
ATOM 7423 C C . LYS B 1 404 ? -15.648 -12.914 9.562 1 98.25 404 LYS B C 1
ATOM 7425 O O . LYS B 1 404 ? -16.172 -13.773 8.867 1 98.25 404 LYS B O 1
ATOM 7430 N N . PHE B 1 405 ? -14.352 -12.82 9.602 1 98.12 405 PHE B N 1
ATOM 7431 C CA . PHE B 1 405 ? -13.469 -13.594 8.734 1 98.12 405 PHE B CA 1
ATOM 7432 C C . PHE B 1 405 ? -12.703 -14.641 9.531 1 98.12 405 PHE B C 1
ATOM 7434 O O . PHE B 1 405 ? -11.734 -15.219 9.039 1 98.12 405 PHE B O 1
ATOM 7441 N N . SER B 1 406 ? -13.047 -14.898 10.789 1 98.06 406 SER B N 1
ATOM 7442 C CA . SER B 1 406 ? -12.445 -15.898 11.664 1 98.06 406 SER B CA 1
ATOM 7443 C C . SER B 1 406 ? -10.945 -15.695 11.789 1 98.06 406 SER B C 1
ATOM 7445 O O . SER B 1 406 ? -10.164 -16.625 11.547 1 98.06 406 SER B O 1
ATOM 7447 N N . LEU B 1 407 ? -10.57 -14.492 12.219 1 98.5 407 LEU B N 1
ATOM 7448 C CA . LEU B 1 407 ? -9.18 -14.094 12.406 1 98.5 407 LEU B CA 1
ATOM 7449 C C . LEU B 1 407 ? -8.883 -13.812 13.875 1 98.5 407 LEU B C 1
ATOM 7451 O O . LEU B 1 407 ? -9.805 -13.562 14.664 1 98.5 407 LEU B O 1
ATOM 7455 N N . GLY B 1 408 ? -7.629 -13.875 14.234 1 98.5 408 GLY B N 1
ATOM 7456 C CA . GLY B 1 408 ? -7.195 -13.406 15.539 1 98.5 408 GLY B CA 1
ATOM 7457 C C . GLY B 1 408 ? -7.023 -11.898 15.609 1 98.5 408 GLY B C 1
ATOM 7458 O O . GLY B 1 408 ? -7.137 -11.211 14.586 1 98.5 408 GLY B O 1
ATOM 7459 N N . LEU B 1 409 ? -6.832 -11.383 16.875 1 98.62 409 LEU B N 1
ATOM 7460 C CA . LEU B 1 409 ? -6.625 -9.953 17.062 1 98.62 409 LEU B CA 1
ATOM 7461 C C . LEU B 1 409 ? -5.73 -9.695 18.281 1 98.62 409 LEU B C 1
ATOM 7463 O O . LEU B 1 409 ? -6.047 -10.125 19.391 1 98.62 409 LEU B O 1
ATOM 7467 N N . TYR B 1 410 ? -4.641 -9.047 17.984 1 98.31 410 TYR B N 1
ATOM 7468 C CA . TYR B 1 410 ? -3.766 -8.562 19.047 1 98.31 410 TYR B CA 1
ATOM 7469 C C . TYR B 1 410 ? -3.877 -7.047 19.188 1 98.31 410 TYR B C 1
ATOM 7471 O O . TYR B 1 410 ? -4.008 -6.328 18.188 1 98.31 410 TYR B O 1
ATOM 7479 N N . HIS B 1 411 ? -3.887 -6.605 20.391 1 97.06 411 HIS B N 1
ATOM 7480 C CA . HIS B 1 411 ? -3.746 -5.195 20.719 1 97.06 411 HIS B CA 1
ATOM 7481 C C . 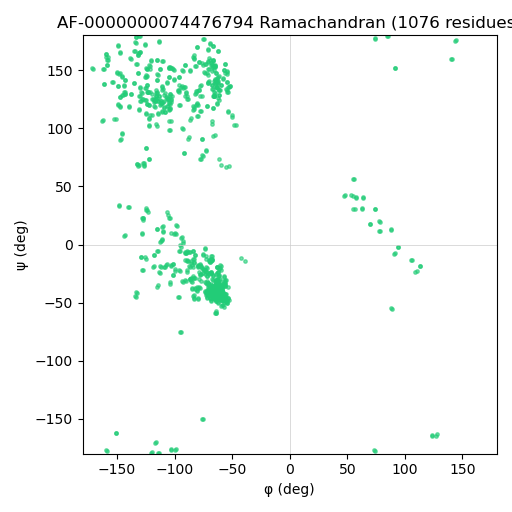HIS B 1 411 ? -2.691 -4.988 21.812 1 97.06 411 HIS B C 1
ATOM 7483 O O . HIS B 1 411 ? -2.82 -5.523 22.906 1 97.06 411 HIS B O 1
ATOM 7489 N N . ASP B 1 412 ? -1.637 -4.293 21.469 1 91.5 412 ASP B N 1
ATOM 7490 C CA . ASP B 1 412 ? -0.53 -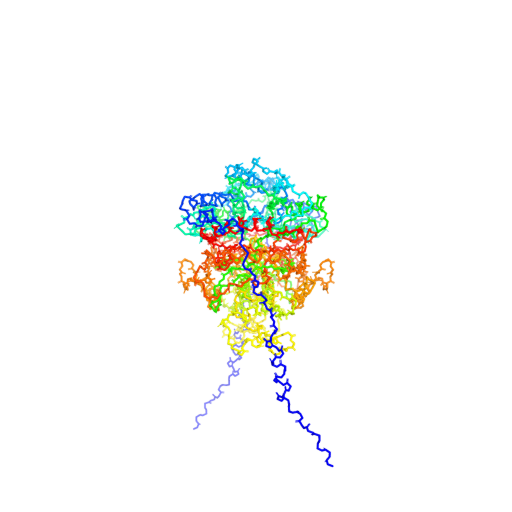4.023 22.375 1 91.5 412 ASP B CA 1
ATOM 7491 C C . ASP B 1 412 ? 0.013 -5.316 22.984 1 91.5 412 ASP B C 1
ATOM 7493 O O . ASP B 1 412 ? 0.12 -5.441 24.203 1 91.5 412 ASP B O 1
ATOM 7497 N N . ASN B 1 413 ? 0.151 -6.312 22.234 1 90.06 413 ASN B N 1
ATOM 7498 C CA . ASN B 1 413 ? 0.781 -7.594 22.531 1 90.06 413 ASN B CA 1
ATOM 7499 C C . ASN B 1 413 ? -0.136 -8.484 23.359 1 90.06 413 ASN B C 1
ATOM 7501 O O . ASN B 1 413 ? 0.322 -9.445 23.984 1 90.06 413 ASN B O 1
ATOM 7505 N N . GLU B 1 414 ? -1.353 -8.117 23.469 1 95 414 GLU B N 1
ATOM 7506 C CA . GLU B 1 414 ? -2.338 -8.961 24.125 1 95 414 GLU B CA 1
ATOM 7507 C C . GLU B 1 414 ? -3.34 -9.539 23.125 1 95 414 GLU B C 1
ATOM 7509 O O . GLU B 1 414 ? -3.854 -8.812 22.281 1 95 414 GLU B O 1
ATOM 7514 N N . ALA B 1 415 ? -3.566 -10.773 23.266 1 97 415 ALA B N 1
ATOM 7515 C CA . ALA B 1 415 ? -4.512 -11.43 22.375 1 97 415 ALA B CA 1
ATOM 7516 C C . ALA B 1 415 ? -5.953 -11.18 22.812 1 97 415 ALA B C 1
ATOM 7518 O O . ALA B 1 415 ? -6.367 -11.633 23.875 1 97 415 ALA B O 1
ATOM 7519 N N . LEU B 1 416 ? -6.652 -10.453 22.078 1 97.88 416 LEU B N 1
ATOM 7520 C CA . LEU B 1 416 ? -8.086 -10.297 22.281 1 97.88 416 LEU B CA 1
ATOM 7521 C C . LEU B 1 416 ? -8.859 -11.453 21.656 1 97.88 416 LEU B C 1
ATOM 7523 O O . LEU B 1 416 ? -9.922 -11.828 22.141 1 97.88 416 LEU B O 1
ATOM 7527 N N . LEU B 1 417 ? -8.406 -11.914 20.5 1 98.06 417 LEU B N 1
ATOM 7528 C CA . LEU B 1 417 ? -8.812 -13.133 19.812 1 98.06 417 LEU B CA 1
ATOM 7529 C C . LEU B 1 417 ? -7.594 -13.961 19.422 1 98.06 417 LEU B C 1
ATOM 7531 O O . LEU B 1 417 ? -6.645 -13.445 18.828 1 98.06 417 LEU B O 1
ATOM 7535 N N . GLU B 1 418 ? -7.629 -15.203 19.719 1 97.44 418 GLU B N 1
ATOM 7536 C CA . GLU B 1 418 ? -6.508 -16.078 19.375 1 97.44 418 GLU B CA 1
ATOM 7537 C C . GLU B 1 418 ? -6.363 -16.203 17.859 1 97.44 418 GLU B C 1
ATOM 7539 O O . GLU B 1 418 ? -7.359 -16.281 17.141 1 97.44 418 GLU B O 1
ATOM 7544 N N . PRO B 1 419 ? -5.125 -16.219 17.406 1 95.31 419 PRO B N 1
ATOM 7545 C CA . PRO B 1 419 ? -4.91 -16.406 15.977 1 95.31 419 PRO B CA 1
ATOM 7546 C C . PRO B 1 419 ? -5.547 -17.703 15.453 1 95.31 419 PRO B C 1
ATOM 7548 O O . PRO B 1 419 ? -5.66 -18.688 16.188 1 95.31 419 PRO B O 1
ATOM 7551 N N . THR B 1 420 ? -5.949 -17.688 14.188 1 96.06 420 THR B N 1
ATOM 7552 C CA . THR B 1 420 ? -6.484 -18.859 13.508 1 96.06 420 THR B CA 1
ATOM 7553 C C . THR B 1 420 ? -5.633 -19.219 12.281 1 96.06 420 THR B C 1
ATOM 7555 O O . THR B 1 420 ? -4.645 -18.531 12 1 96.06 420 THR B O 1
ATOM 7558 N N . SER B 1 421 ? -6.047 -20.297 11.562 1 91.56 421 SER B N 1
ATOM 7559 C CA . SER B 1 421 ? -5.359 -20.672 10.336 1 91.56 421 SER B CA 1
ATOM 7560 C C . SER B 1 421 ? -5.559 -19.625 9.242 1 91.56 421 SER B C 1
ATOM 7562 O O . SER B 1 421 ? -4.812 -19.594 8.266 1 91.56 421 SER B O 1
ATOM 7564 N N . ASN B 1 422 ? -6.527 -18.719 9.516 1 95.12 422 ASN B N 1
ATOM 7565 C CA . ASN B 1 422 ? -6.793 -17.672 8.547 1 95.12 422 ASN B CA 1
ATOM 7566 C C . ASN B 1 422 ? -5.895 -16.453 8.781 1 95.12 422 ASN B C 1
ATOM 7568 O O . ASN B 1 422 ? -5.781 -15.586 7.918 1 95.12 422 ASN B O 1
ATOM 7572 N N . GLY B 1 423 ? -5.316 -16.328 9.953 1 95.38 423 GLY B N 1
ATOM 7573 C CA . GLY B 1 423 ? -4.426 -15.203 10.234 1 95.38 423 GLY B CA 1
ATOM 7574 C C . GLY B 1 423 ? -4.859 -14.398 11.445 1 95.38 423 GLY B C 1
ATOM 7575 O O . GLY B 1 423 ? -5.602 -14.891 12.297 1 95.38 423 GLY B O 1
ATOM 7576 N N . TYR B 1 424 ? -4.293 -13.195 11.555 1 97.62 424 TYR B N 1
ATOM 7577 C CA . TYR B 1 424 ? -4.613 -12.352 12.695 1 97.62 424 TYR B CA 1
ATOM 7578 C C . TYR B 1 424 ? -4.316 -10.891 12.398 1 97.62 424 TYR B C 1
ATOM 7580 O O . TYR B 1 424 ? -3.465 -10.578 11.562 1 97.62 424 TYR B O 1
ATOM 7588 N N . PHE B 1 425 ? -5.074 -10.016 13.148 1 98.62 425 PHE B N 1
ATOM 7589 C CA . PHE B 1 425 ? -4.809 -8.586 13.164 1 98.62 425 PHE B CA 1
ATOM 7590 C C . PHE B 1 425 ? -3.887 -8.219 14.328 1 98.62 425 PHE B C 1
ATOM 7592 O O . PHE B 1 425 ? -3.885 -8.891 15.359 1 98.62 425 PHE B O 1
ATOM 7599 N N . ASN B 1 426 ? -3.105 -7.188 14.133 1 98.31 426 ASN B N 1
ATOM 7600 C CA . ASN B 1 426 ? -2.373 -6.504 15.195 1 98.31 426 ASN B CA 1
ATOM 7601 C C . ASN B 1 426 ? -2.625 -5 15.172 1 98.31 426 ASN B C 1
ATOM 7603 O O . ASN B 1 426 ? -2.459 -4.352 14.133 1 98.31 426 ASN B O 1
ATOM 7607 N N . VAL B 1 427 ? -3.064 -4.465 16.312 1 98.5 427 VAL B N 1
ATOM 7608 C CA . VAL B 1 427 ? -3.35 -3.039 16.422 1 98.5 427 VAL B CA 1
ATOM 7609 C C . VAL B 1 427 ? -2.402 -2.406 17.438 1 98.5 427 VAL B C 1
ATOM 7611 O O . VAL B 1 427 ? -2.305 -2.867 18.578 1 98.5 427 VAL B O 1
ATOM 7614 N N . THR B 1 428 ? -1.7 -1.354 17.031 1 97.38 428 THR B N 1
ATOM 7615 C CA . THR B 1 428 ? -0.831 -0.594 17.922 1 97.38 428 THR B CA 1
ATOM 7616 C C . THR B 1 428 ? -1.059 0.905 17.75 1 97.38 428 THR B C 1
ATOM 7618 O O . THR B 1 428 ? -1.62 1.341 16.75 1 97.38 428 THR B O 1
ATOM 7621 N N . ALA B 1 429 ? -0.764 1.646 18.75 1 95.75 429 ALA B N 1
ATOM 7622 C CA . ALA B 1 429 ? -0.815 3.105 18.734 1 95.75 429 ALA B CA 1
ATOM 7623 C C . ALA B 1 429 ? 0.523 3.707 19.156 1 95.75 429 ALA B C 1
ATOM 7625 O O . ALA B 1 429 ? 0.665 4.199 20.281 1 95.75 429 ALA B O 1
ATOM 7626 N N . PRO B 1 430 ? 1.447 3.814 18.25 1 89.19 430 PRO B N 1
ATOM 7627 C CA . PRO B 1 430 ? 2.816 4.199 18.609 1 89.19 430 PRO B CA 1
ATOM 7628 C C . PRO B 1 430 ? 2.934 5.668 19 1 89.19 430 PRO B C 1
ATOM 7630 O O . PRO B 1 430 ? 3.844 6.043 19.734 1 89.19 430 PRO B O 1
ATOM 7633 N N . VAL B 1 431 ? 2.08 6.535 18.5 1 87.81 431 VAL B N 1
ATOM 7634 C CA . VAL B 1 431 ? 2.119 7.969 18.766 1 87.81 431 VAL B CA 1
ATOM 7635 C C . VAL B 1 431 ? 0.771 8.43 19.312 1 87.81 431 VAL B C 1
ATOM 7637 O O . VAL B 1 431 ? -0.274 8.172 18.719 1 87.81 431 VAL B O 1
ATOM 7640 N N . SER B 1 432 ? 0.792 9.055 20.469 1 94.19 432 SER B N 1
ATOM 7641 C CA . SER B 1 432 ? -0.449 9.57 21.031 1 94.19 432 SER B CA 1
ATOM 7642 C C . SER B 1 432 ? -0.193 10.812 21.875 1 94.19 432 SER B C 1
ATOM 7644 O O . SER B 1 432 ? 0.908 10.992 22.406 1 94.19 432 SER B O 1
ATOM 7646 N N . LEU B 1 433 ? -1.109 11.688 21.906 1 95.88 433 LEU B N 1
ATOM 7647 C CA . LEU B 1 433 ? -1.141 12.922 22.688 1 95.88 433 LEU B CA 1
ATOM 7648 C C . LEU B 1 433 ? -2.566 13.266 23.094 1 95.88 433 LEU B C 1
ATOM 7650 O O . LEU B 1 433 ? -3.469 13.305 22.266 1 95.88 433 LEU B O 1
ATOM 7654 N N . GLU B 1 434 ? -2.758 13.477 24.391 1 96.81 434 GLU B N 1
ATOM 7655 C CA . GLU B 1 434 ? -4.066 13.914 24.859 1 96.81 434 GLU B CA 1
ATOM 7656 C C . GLU B 1 434 ? -4.348 15.359 24.453 1 96.81 434 GLU B C 1
ATOM 7658 O O . GLU B 1 434 ? -3.424 16.109 24.141 1 96.81 434 GLU B O 1
ATOM 7663 N N . PRO B 1 435 ? -5.609 15.773 24.375 1 95.94 435 PRO B N 1
ATOM 7664 C CA . PRO B 1 435 ? -5.902 17.188 24.094 1 95.94 435 PRO B CA 1
ATOM 7665 C C . PRO B 1 435 ? -5.219 18.125 25.078 1 95.94 435 PRO B C 1
ATOM 7667 O O . PRO B 1 435 ? -5.023 17.781 26.25 1 95.94 435 PRO B O 1
ATOM 7670 N N . ALA B 1 436 ? -4.898 19.281 24.609 1 95.69 436 ALA B N 1
ATOM 7671 C CA . ALA B 1 436 ? -4.184 20.266 25.406 1 95.69 436 ALA B CA 1
ATOM 7672 C C . ALA B 1 436 ? -5.098 20.891 26.453 1 95.69 436 ALA B C 1
ATOM 7674 O O . ALA B 1 436 ? -6.324 20.875 26.312 1 95.69 436 ALA B O 1
ATOM 7675 N N . ARG B 1 437 ? -4.43 21.359 27.484 1 93.5 437 ARG B N 1
ATOM 7676 C CA . ARG B 1 437 ? -5.156 22.234 28.406 1 93.5 437 ARG B CA 1
ATOM 7677 C C . ARG B 1 437 ? -5.562 23.531 27.719 1 93.5 437 ARG B C 1
ATOM 7679 O O . ARG B 1 437 ? -4.906 23.984 26.781 1 93.5 437 ARG B O 1
ATOM 7686 N N . ILE B 1 438 ? -6.594 24.094 28.219 1 96.12 438 ILE B N 1
ATOM 7687 C CA . ILE B 1 438 ? -7.113 25.328 27.625 1 96.12 438 ILE B CA 1
ATOM 7688 C C . ILE B 1 438 ? -6.438 26.531 28.266 1 96.12 438 ILE B C 1
ATOM 7690 O O . ILE B 1 438 ? -6.434 26.672 29.484 1 96.12 438 ILE B O 1
ATOM 7694 N N . SER B 1 439 ? -5.855 27.391 27.484 1 97.06 439 SER B N 1
ATOM 7695 C CA . SER B 1 439 ? -5.234 28.625 27.953 1 97.06 439 SER B CA 1
ATOM 7696 C C . SER B 1 439 ? -6.285 29.656 28.344 1 97.06 439 SER B C 1
ATOM 7698 O O . SER B 1 439 ? -7.359 29.703 27.75 1 97.06 439 SER B O 1
ATOM 7700 N N . PRO B 1 440 ? -5.945 30.469 29.344 1 95.5 440 PRO B N 1
ATOM 7701 C CA . PRO B 1 440 ? -6.883 31.531 29.703 1 95.5 440 PRO B CA 1
ATOM 7702 C C . PRO B 1 440 ? -7.109 32.531 28.578 1 95.5 440 PRO B C 1
ATOM 7704 O O . PRO B 1 440 ? -6.172 32.875 27.859 1 95.5 440 PRO B O 1
ATOM 7707 N N . SER B 1 441 ? -8.398 32.969 28.469 1 94.31 441 SER B N 1
ATOM 7708 C CA . SER B 1 441 ? -8.75 33.938 27.469 1 94.31 441 SER B CA 1
ATOM 7709 C C . SER B 1 441 ? -9.438 35.156 28.094 1 94.31 441 SER B C 1
ATOM 7711 O O . SER B 1 441 ? -10.312 35.781 27.469 1 94.31 441 SER B O 1
ATOM 7713 N N . SER B 1 442 ? -9.094 35.469 29.328 1 91.88 442 SER B N 1
ATOM 7714 C CA . SER B 1 442 ? -9.688 36.594 30.031 1 91.88 442 SER B CA 1
ATOM 7715 C C . SER B 1 442 ? -8.656 37.281 30.922 1 91.88 442 SER B C 1
ATOM 7717 O O . SER B 1 442 ? -9.016 38.125 31.734 1 91.88 442 SER B O 1
ATOM 7719 N N . ASN B 1 443 ? -7.453 36.906 30.828 1 94.62 443 ASN B N 1
ATOM 7720 C CA . ASN B 1 443 ? -6.402 37.5 31.656 1 94.62 443 ASN B CA 1
ATOM 7721 C C . ASN B 1 443 ? -5.617 38.562 30.906 1 94.62 443 ASN B C 1
ATOM 7723 O O . ASN B 1 443 ? -5.988 38.938 29.781 1 94.62 443 ASN B O 1
ATOM 7727 N N . GLU B 1 444 ? -4.645 39.062 31.547 1 95.56 444 GLU B N 1
ATOM 7728 C CA . GLU B 1 444 ? -3.867 40.156 31 1 95.56 444 GLU B CA 1
ATOM 7729 C C . GLU B 1 444 ? -3.121 39.75 29.734 1 95.56 444 GLU B C 1
ATOM 7731 O O . GLU B 1 444 ? -3.031 40.5 28.781 1 95.56 444 GLU B O 1
ATOM 7736 N N . GLN B 1 445 ? -2.523 38.531 29.797 1 97 445 GLN B N 1
ATOM 7737 C CA . GLN B 1 445 ? -1.79 38.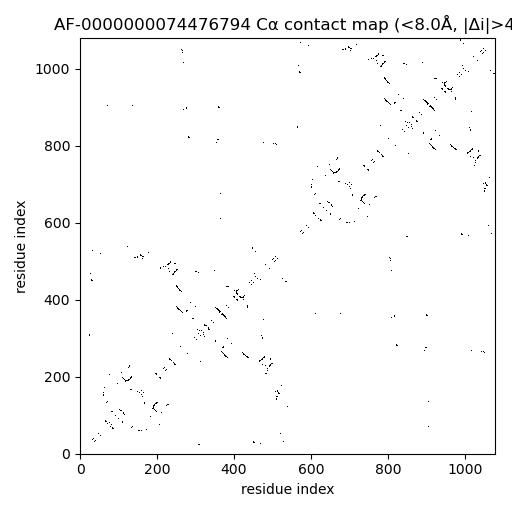062 28.625 1 97 445 GLN B CA 1
ATOM 7738 C C . GLN B 1 445 ? -2.693 37.969 27.406 1 97 445 GLN B C 1
ATOM 7740 O O . GLN B 1 445 ? -2.303 38.406 26.312 1 97 445 GLN B O 1
ATOM 7745 N N . TRP B 1 446 ? -3.902 37.5 27.578 1 96.88 446 TRP B N 1
ATOM 7746 C CA . TRP B 1 446 ? -4.859 37.469 26.484 1 96.88 446 TRP B CA 1
ATOM 7747 C C . TRP B 1 446 ? -5.254 38.844 26.031 1 96.88 446 TRP B C 1
ATOM 7749 O O . TRP B 1 446 ? -5.367 39.125 24.828 1 96.88 446 TRP B O 1
ATOM 7759 N N . ARG B 1 447 ? -5.488 39.688 26.984 1 96.69 447 ARG B N 1
ATOM 7760 C CA . ARG B 1 447 ? -5.875 41.062 26.672 1 96.69 447 ARG B CA 1
ATOM 7761 C C . ARG B 1 447 ? -4.875 41.719 25.719 1 96.69 447 ARG B C 1
ATOM 7763 O O . ARG B 1 447 ? -5.266 42.281 24.703 1 96.69 447 ARG B O 1
ATOM 7770 N N . ILE B 1 448 ? -3.598 41.562 26.016 1 97.69 448 ILE B N 1
ATOM 7771 C CA . ILE B 1 448 ? -2.559 42.219 25.219 1 97.69 448 ILE B CA 1
ATOM 7772 C C . ILE B 1 448 ? -2.439 41.5 23.859 1 97.69 448 ILE B C 1
ATOM 7774 O O . ILE B 1 448 ? -2.318 42.156 22.828 1 97.69 448 ILE B O 1
ATOM 7778 N N . PHE B 1 449 ? -2.521 40.281 23.875 1 97.88 449 PHE B N 1
ATOM 7779 C CA . PHE B 1 449 ? -2.434 39.5 22.641 1 97.88 449 PHE B CA 1
ATOM 7780 C C . PHE B 1 449 ? -3.6 39.812 21.719 1 97.88 449 PHE B C 1
ATOM 7782 O O . PHE B 1 449 ? -3.395 40.219 20.578 1 97.88 449 PHE B O 1
ATOM 7789 N N . ALA B 1 450 ? -4.809 39.594 22.188 1 97.69 450 ALA B N 1
ATOM 7790 C CA . ALA B 1 450 ? -6.012 39.844 21.406 1 97.69 450 ALA B CA 1
ATOM 7791 C C . ALA B 1 450 ? -6.082 41.312 20.953 1 97.69 450 ALA B C 1
ATOM 7793 O O . ALA B 1 450 ? -6.5 41.594 19.828 1 97.69 450 ALA B O 1
ATOM 7794 N N . GLY B 1 451 ? -5.707 42.188 21.859 1 97.94 451 GLY B N 1
ATOM 7795 C CA . GLY B 1 451 ? -5.691 43.594 21.5 1 97.94 451 GLY B CA 1
ATOM 7796 C C . GLY B 1 451 ? -4.734 43.906 20.375 1 97.94 451 GLY B C 1
ATOM 7797 O O . GLY B 1 451 ? -5.02 44.781 19.547 1 97.94 451 GLY B O 1
ATOM 7798 N N . SER B 1 452 ? -3.572 43.25 20.391 1 98.12 452 SER B N 1
ATOM 7799 C CA . SER B 1 452 ? -2.592 43.469 19.328 1 98.12 452 SER B CA 1
ATOM 7800 C C . SER B 1 452 ? -3.098 42.906 18 1 98.12 452 SER B C 1
ATOM 7802 O O . SER B 1 452 ? -2.816 43.469 16.953 1 98.12 452 SER B O 1
ATOM 7804 N N . VAL B 1 453 ? -3.828 41.75 18.047 1 98.19 453 VAL B N 1
ATOM 7805 C CA . VAL B 1 453 ? -4.441 41.219 16.844 1 98.19 453 VAL B CA 1
ATOM 7806 C C . VAL B 1 453 ? -5.469 42.188 16.281 1 98.19 453 VAL B C 1
ATOM 7808 O O . VAL B 1 453 ? -5.48 42.469 15.086 1 98.19 453 VAL B O 1
ATOM 7811 N N . LYS B 1 454 ? -6.273 42.75 17.141 1 97.69 454 LYS B N 1
ATOM 7812 C CA . LYS B 1 454 ? -7.281 43.75 16.75 1 97.69 454 LYS B CA 1
ATOM 7813 C C . LYS B 1 454 ? -6.637 44.969 16.078 1 97.69 454 LYS B C 1
ATOM 7815 O O . LYS B 1 454 ? -7.168 45.5 15.102 1 97.69 454 LYS B O 1
ATOM 7820 N N . HIS B 1 455 ? -5.531 45.344 16.641 1 97.88 455 HIS B N 1
ATOM 7821 C CA . HIS B 1 455 ? -4.789 46.469 16.109 1 97.88 455 HIS B CA 1
ATOM 7822 C C . HIS B 1 455 ? -4.473 46.281 14.625 1 97.88 455 HIS B C 1
ATOM 7824 O O . HIS B 1 455 ? -4.789 47.156 13.805 1 97.88 455 HIS B O 1
ATOM 7830 N N . ILE B 1 456 ? -3.941 45.188 14.281 1 97.88 456 ILE B N 1
ATOM 7831 C CA . ILE B 1 456 ? -3.555 44.938 12.898 1 97.88 456 ILE B CA 1
ATOM 7832 C C . ILE B 1 456 ? -4.801 44.75 12.031 1 97.88 456 ILE B C 1
ATOM 7834 O O . ILE B 1 456 ? -4.84 45.219 10.891 1 97.88 456 ILE B O 1
ATOM 7838 N N . MET B 1 457 ? -5.848 44.125 12.547 1 97.5 457 MET B N 1
ATOM 7839 C CA . MET B 1 457 ? -7.102 43.938 11.82 1 97.5 457 MET B CA 1
ATOM 7840 C C . MET B 1 457 ? -7.746 45.25 11.469 1 97.5 457 MET B C 1
ATOM 7842 O O . MET B 1 457 ? -8.102 45.5 10.312 1 97.5 457 MET B O 1
ATOM 7846 N N . GLU B 1 458 ? -7.793 46.125 12.438 1 97.06 458 GLU B N 1
ATOM 7847 C CA . GLU B 1 458 ? -8.609 47.344 12.305 1 97.06 458 GLU B CA 1
ATOM 7848 C C . GLU B 1 458 ? -7.855 48.438 11.562 1 97.06 458 GLU B C 1
ATOM 7850 O O . GLU B 1 458 ? -8.461 49.25 10.859 1 97.06 458 GLU B O 1
ATOM 7855 N N . ASP B 1 459 ? -6.57 48.406 11.672 1 97.25 459 ASP B N 1
ATOM 7856 C CA . ASP B 1 459 ? -5.812 49.5 11.086 1 97.25 459 ASP B CA 1
ATOM 7857 C C . ASP B 1 459 ? -5.312 49.156 9.688 1 97.25 459 ASP B C 1
ATOM 7859 O O . ASP B 1 459 ? -5.059 50.031 8.867 1 97.25 459 ASP B O 1
ATOM 7863 N N . TYR B 1 460 ? -5.211 47.844 9.398 1 97.12 460 TYR B N 1
ATOM 7864 C CA . TYR B 1 460 ? -4.535 47.531 8.148 1 97.12 460 TYR B CA 1
ATOM 7865 C C . TYR B 1 460 ? -5.324 46.5 7.344 1 97.12 460 TYR B C 1
ATOM 7867 O O . TYR B 1 460 ? -5.461 46.625 6.125 1 97.12 460 TYR B O 1
ATOM 7875 N N . ILE B 1 461 ? -5.895 45.5 7.879 1 97.31 461 ILE B N 1
ATOM 7876 C CA . ILE B 1 461 ? -6.516 44.406 7.133 1 97.31 461 ILE B CA 1
ATOM 7877 C C . ILE B 1 461 ? -7.938 44.812 6.73 1 97.31 461 ILE B C 1
ATOM 7879 O O . ILE B 1 461 ? -8.344 44.625 5.582 1 97.31 461 ILE B O 1
ATOM 7883 N N . TYR B 1 462 ? -8.625 45.344 7.742 1 96.31 462 TYR B N 1
ATOM 7884 C CA . TYR B 1 462 ? -9.977 45.844 7.508 1 96.31 462 TYR B CA 1
ATOM 7885 C C . TYR B 1 462 ? -10.125 47.281 7.98 1 96.31 462 TYR B C 1
ATOM 7887 O O . TYR B 1 462 ? -10.938 47.562 8.859 1 96.31 462 TYR B O 1
ATOM 7895 N N . PRO B 1 463 ? -9.484 48.219 7.348 1 93.38 463 PRO B N 1
ATOM 7896 C CA . PRO B 1 463 ? -9.461 49.594 7.855 1 93.38 463 PRO B CA 1
ATOM 7897 C C . PRO B 1 463 ? -10.812 50.312 7.73 1 93.38 463 PRO B C 1
ATOM 7899 O O . PRO B 1 463 ? -11.062 51.312 8.406 1 93.38 463 PRO B O 1
ATOM 7902 N N . ASN B 1 464 ? -11.75 49.812 6.988 1 92.94 464 ASN B N 1
ATOM 7903 C CA . ASN B 1 464 ? -13.039 50.469 6.785 1 92.94 464 ASN B CA 1
ATOM 7904 C C . ASN B 1 464 ? -14.156 49.781 7.551 1 92.94 464 ASN B C 1
ATOM 7906 O O . ASN B 1 464 ? -15.32 49.812 7.145 1 92.94 464 ASN B O 1
ATOM 7910 N N . ILE B 1 465 ? -13.734 49.156 8.57 1 89.94 465 ILE B N 1
ATOM 7911 C CA . ILE B 1 465 ? -14.727 48.406 9.328 1 89.94 465 ILE B CA 1
ATOM 7912 C C . ILE B 1 465 ? -15.734 49.344 9.961 1 89.94 465 ILE B C 1
ATOM 7914 O O . ILE B 1 465 ? -15.398 50.5 10.273 1 89.94 465 ILE B O 1
ATOM 7918 N N . THR B 1 466 ? -16.984 48.906 10.156 1 91.56 466 THR B N 1
ATOM 7919 C CA . THR B 1 466 ? -18.047 49.688 10.75 1 91.56 466 THR B CA 1
ATOM 7920 C C . THR B 1 466 ? -18.375 49.219 12.156 1 91.56 466 THR B C 1
ATOM 7922 O O . THR B 1 466 ? -19.078 49.875 12.914 1 91.56 466 THR B O 1
ATOM 7925 N N . ARG B 1 467 ? -17.922 48 12.445 1 93.06 467 ARG B N 1
ATOM 7926 C CA . ARG B 1 467 ? -18.016 47.375 13.766 1 93.06 467 ARG B CA 1
ATOM 7927 C C . ARG B 1 467 ? -16.656 47 14.297 1 93.06 467 ARG B C 1
ATOM 7929 O O . ARG B 1 467 ? -15.758 46.625 13.523 1 93.06 467 ARG B O 1
ATOM 7936 N N . PRO B 1 468 ? -16.547 47 15.617 1 94.38 468 PRO B N 1
ATOM 7937 C CA . PRO B 1 468 ? -15.258 46.594 16.156 1 94.38 468 PRO B CA 1
ATOM 7938 C C . PRO B 1 468 ? -14.93 45.125 15.836 1 94.38 468 PRO B C 1
ATOM 7940 O O . PRO B 1 468 ? -15.812 44.281 15.844 1 94.38 468 PRO B O 1
ATOM 7943 N N . SER B 1 469 ? -13.656 44.938 15.57 1 96.56 469 SER B N 1
ATOM 7944 C CA . SER B 1 469 ? -13.211 43.562 15.352 1 96.56 469 SER B CA 1
ATOM 7945 C C . SER B 1 469 ? -13.312 42.719 16.625 1 96.56 469 SER B C 1
ATOM 7947 O O . SER B 1 469 ? -13.289 43.281 17.734 1 96.56 469 SER B O 1
ATOM 7949 N N . VAL B 1 470 ? -13.484 41.406 16.453 1 95.88 470 VAL B N 1
ATOM 7950 C CA . VAL B 1 470 ? -13.578 40.5 17.562 1 95.88 470 VAL B CA 1
ATOM 7951 C C . VAL B 1 470 ? -12.469 39.438 17.469 1 95.88 470 VAL B C 1
ATOM 7953 O O . VAL B 1 470 ? -12.172 38.938 16.375 1 95.88 470 VAL B O 1
ATOM 7956 N N . VAL B 1 471 ? -11.766 39.219 18.516 1 96.75 471 VAL B N 1
ATOM 7957 C CA . VAL B 1 471 ? -10.852 38.094 18.625 1 96.75 471 VAL B CA 1
ATOM 7958 C C . VAL B 1 471 ? -11.461 37.031 19.531 1 96.75 471 VAL B C 1
ATOM 7960 O O . VAL B 1 471 ? -11.531 37.188 20.75 1 96.75 471 VAL B O 1
ATOM 7963 N N . ALA B 1 472 ? -11.898 35.969 18.922 1 95.44 472 ALA B N 1
ATOM 7964 C CA . ALA B 1 472 ? -12.594 34.906 19.625 1 95.44 472 ALA B CA 1
ATOM 7965 C C . ALA B 1 472 ? -11.672 33.719 19.844 1 95.44 472 ALA B C 1
ATOM 7967 O O . ALA B 1 472 ? -11.078 33.188 18.891 1 95.44 472 ALA B O 1
ATOM 7968 N N . PRO B 1 473 ? -11.523 33.281 21.125 1 94.94 473 PRO B N 1
ATOM 7969 C CA . PRO B 1 473 ? -10.758 32.062 21.344 1 94.94 473 PRO B CA 1
ATOM 7970 C C . PRO B 1 473 ? -11.391 30.844 20.672 1 94.94 473 PRO B C 1
ATOM 7972 O O . PRO B 1 473 ? -12.617 30.75 20.609 1 94.94 473 PRO B O 1
ATOM 7975 N N . SER B 1 474 ? -10.594 30 20.203 1 94 474 SER B N 1
ATOM 7976 C CA . SER B 1 474 ? -11.016 28.75 19.578 1 94 474 SER B CA 1
ATOM 7977 C C . SER B 1 474 ? -9.953 27.656 19.75 1 94 474 SER B C 1
ATOM 7979 O O . SER B 1 474 ? -9.18 27.688 20.703 1 94 474 SER B O 1
ATOM 7981 N N . ILE B 1 475 ? -10.07 26.609 18.906 1 93.31 475 ILE B N 1
ATOM 7982 C CA . ILE B 1 475 ? -9.062 25.562 18.875 1 93.31 475 ILE B CA 1
ATOM 7983 C C . ILE B 1 475 ? -8.625 25.297 17.438 1 93.31 475 ILE B C 1
ATOM 7985 O O . ILE B 1 475 ? -9.234 25.812 16.5 1 93.31 475 ILE B O 1
ATOM 7989 N N . THR B 1 476 ? -7.512 24.594 17.312 1 89.06 476 THR B N 1
ATOM 7990 C CA . THR B 1 476 ? -7.027 24.172 16.016 1 89.06 476 THR B CA 1
ATOM 7991 C C . THR B 1 476 ? -7.301 22.688 15.797 1 89.06 476 THR B C 1
ATOM 7993 O O . THR B 1 476 ? -7.414 21.922 16.766 1 89.06 476 THR B O 1
ATOM 7996 N N . THR B 1 477 ? -7.445 22.312 14.516 1 87.81 477 THR B N 1
ATOM 7997 C CA . THR B 1 477 ? -7.715 20.922 14.188 1 87.81 477 THR B CA 1
ATOM 7998 C C . THR B 1 477 ? -6.438 20.094 14.273 1 87.81 477 THR B C 1
ATOM 8000 O O . THR B 1 477 ? -6.488 18.891 14.516 1 87.81 477 THR B O 1
ATOM 8003 N N . GLY B 1 478 ? -5.332 20.703 14.086 1 88.31 478 GLY B N 1
ATOM 8004 C CA . GLY B 1 478 ? -4.059 20 14.141 1 88.31 478 GLY B CA 1
ATOM 8005 C C . GLY B 1 478 ? -3.299 20.234 15.43 1 88.31 478 GLY B C 1
ATOM 8006 O O . GLY B 1 478 ? -3.855 20.766 16.391 1 88.31 478 GLY B O 1
ATOM 8007 N N . ASN B 1 479 ? -2.131 19.672 15.484 1 92.12 479 ASN B N 1
ATOM 8008 C CA . ASN B 1 479 ? -1.231 19.891 16.609 1 92.12 479 ASN B CA 1
ATOM 8009 C C . ASN B 1 479 ? -0.017 20.719 16.219 1 92.12 479 ASN B C 1
ATOM 8011 O O . ASN B 1 479 ? 0.29 20.859 15.023 1 92.12 479 ASN B O 1
ATOM 8015 N N . THR B 1 480 ? 0.567 21.312 17.188 1 94.88 480 THR B N 1
ATOM 8016 C CA . THR B 1 480 ? 1.771 22.109 17.016 1 94.88 480 THR B CA 1
ATOM 8017 C C . THR B 1 480 ? 2.838 21.719 18.031 1 94.88 480 THR B C 1
ATOM 8019 O O . THR B 1 480 ? 2.605 20.844 18.875 1 94.88 480 THR B O 1
ATOM 8022 N N . ASP B 1 481 ? 3.949 22.359 17.953 1 97.25 481 ASP B N 1
ATOM 8023 C CA . ASP B 1 481 ? 5.066 22.109 18.859 1 97.25 481 ASP B CA 1
ATOM 8024 C C . ASP B 1 481 ? 4.727 22.547 20.281 1 97.25 481 ASP B C 1
ATOM 8026 O O . ASP B 1 481 ? 5.438 22.203 21.219 1 97.25 481 ASP B O 1
ATOM 8030 N N . THR B 1 482 ? 3.627 23.234 20.469 1 97.44 482 THR B N 1
ATOM 8031 C CA . THR B 1 482 ? 3.312 23.766 21.797 1 97.44 482 THR B CA 1
ATOM 8032 C C . THR B 1 482 ? 3.125 22.641 22.797 1 97.44 482 THR B C 1
ATOM 8034 O O . THR B 1 482 ? 3.219 22.859 24.016 1 97.44 482 THR B O 1
ATOM 8037 N N . SER B 1 483 ? 2.865 21.422 22.281 1 96.06 483 SER B N 1
ATOM 8038 C CA . SER B 1 483 ? 2.641 20.281 23.172 1 96.06 483 SER B CA 1
ATOM 8039 C C . SER B 1 483 ? 3.855 20.016 24.047 1 96.06 483 SER B C 1
ATOM 8041 O O . SER B 1 483 ? 3.729 19.438 25.125 1 96.06 483 SER B O 1
ATOM 8043 N N . HIS B 1 484 ? 5 20.484 23.672 1 97.69 484 HIS B N 1
ATOM 8044 C CA . HIS B 1 484 ? 6.227 20.266 24.438 1 97.69 484 HIS B CA 1
ATOM 8045 C C . HIS B 1 484 ? 6.457 21.375 25.453 1 97.69 484 HIS B C 1
ATOM 8047 O O . HIS B 1 484 ? 7.332 21.266 26.312 1 97.69 484 HIS B O 1
ATOM 8053 N N . TYR B 1 485 ? 5.625 22.438 25.406 1 98.12 485 TYR B N 1
ATOM 8054 C CA . TYR B 1 485 ? 5.93 23.656 26.156 1 98.12 485 TYR B CA 1
ATOM 8055 C C . TYR B 1 485 ? 4.883 23.906 27.234 1 98.12 485 TYR B C 1
ATOM 8057 O O . TYR B 1 485 ? 4.832 24.984 27.828 1 98.12 485 TYR B O 1
ATOM 8065 N N . TRP B 1 486 ? 4.062 22.922 27.516 1 96.5 486 TRP B N 1
ATOM 8066 C CA . TRP B 1 486 ? 2.936 23.109 28.438 1 96.5 486 TRP B CA 1
ATOM 8067 C C . TRP B 1 486 ? 3.422 23.453 29.828 1 96.5 486 TRP B C 1
ATOM 8069 O O . TRP B 1 486 ? 2.693 24.078 30.609 1 96.5 486 TRP B O 1
ATOM 8079 N N . GLY B 1 487 ? 4.621 23.078 30.188 1 97.38 487 GLY B N 1
ATOM 8080 C CA . GLY B 1 487 ? 5.133 23.312 31.531 1 97.38 487 GLY B CA 1
ATOM 8081 C C . GLY B 1 487 ? 5.715 24.703 31.703 1 97.38 487 GLY B C 1
ATOM 8082 O O . GLY B 1 487 ? 5.949 25.141 32.844 1 97.38 487 GLY B O 1
ATOM 8083 N N . LEU B 1 488 ? 5.809 25.484 30.656 1 98.44 488 LEU B N 1
ATOM 8084 C CA . LEU B 1 488 ? 6.566 26.734 30.688 1 98.44 488 LEU B CA 1
ATOM 8085 C C . LEU B 1 488 ? 5.633 27.938 30.891 1 98.44 488 LEU B C 1
ATOM 8087 O O . LEU B 1 488 ? 6.074 29 31.297 1 98.44 488 LEU B O 1
ATOM 8091 N N . THR B 1 489 ? 4.324 27.766 30.531 1 98.12 489 THR B N 1
ATOM 8092 C CA . THR B 1 489 ? 3.33 28.812 30.75 1 98.12 489 THR B CA 1
ATOM 8093 C C . THR B 1 489 ? 1.924 28.297 30.469 1 98.12 489 THR B C 1
ATOM 8095 O O . THR B 1 489 ? 1.746 27.359 29.688 1 98.12 489 THR B O 1
ATOM 8098 N N . GLU B 1 490 ? 0.966 28.828 31.109 1 97.38 490 GLU B N 1
ATOM 8099 C CA . GLU B 1 490 ? -0.431 28.516 30.812 1 97.38 490 GLU B CA 1
ATOM 8100 C C . GLU B 1 490 ? -0.96 29.406 29.688 1 97.38 490 GLU B C 1
ATOM 8102 O O . GLU B 1 490 ? -2.021 29.125 29.125 1 97.38 490 GLU B O 1
ATOM 8107 N N . ASN B 1 491 ? -0.226 30.469 29.375 1 98.12 491 ASN B N 1
ATOM 8108 C CA . ASN B 1 491 ? -0.629 31.422 28.359 1 98.12 491 ASN B CA 1
ATOM 8109 C C . ASN B 1 491 ? -0.056 31.062 26.984 1 98.12 491 ASN B C 1
ATOM 8111 O O . ASN B 1 491 ? 0.902 31.672 26.516 1 98.12 491 ASN B O 1
ATOM 8115 N N . ILE B 1 492 ? -0.742 30.062 26.359 1 98.12 492 ILE B N 1
ATOM 8116 C CA . ILE B 1 492 ? -0.301 29.531 25.078 1 98.12 492 ILE B CA 1
ATOM 8117 C C . ILE B 1 492 ? -1.288 29.938 23.984 1 98.12 492 ILE B C 1
ATOM 8119 O O . ILE B 1 492 ? -2.447 29.516 24 1 98.12 492 ILE B O 1
ATOM 8123 N N . TYR B 1 493 ? -0.823 30.734 23.094 1 97.81 493 TYR B N 1
ATOM 8124 C CA . TYR B 1 493 ? -1.649 31.188 21.984 1 97.81 493 TYR B CA 1
ATOM 8125 C C . TYR B 1 493 ? -1.109 30.688 20.641 1 97.81 493 TYR B C 1
ATOM 8127 O O . TYR B 1 493 ? 0.098 30.734 20.391 1 97.81 493 TYR B O 1
ATOM 8135 N N . ARG B 1 494 ? -1.976 30.141 19.891 1 96.81 494 ARG B N 1
ATOM 8136 C CA . ARG B 1 494 ? -1.639 29.641 18.562 1 96.81 494 ARG B CA 1
ATOM 8137 C C . ARG B 1 494 ? -2.348 30.438 17.469 1 96.81 494 ARG B C 1
ATOM 8139 O O . ARG B 1 494 ? -3.564 30.328 17.312 1 96.81 494 ARG B O 1
ATOM 8146 N N . TYR B 1 495 ? -1.49 31.141 16.734 1 96.19 495 TYR B N 1
ATOM 8147 C CA . TYR B 1 495 ? -2.133 32 15.742 1 96.19 495 TYR B CA 1
ATOM 8148 C C . TYR B 1 495 ? -1.139 32.438 14.672 1 96.19 495 TYR B C 1
ATOM 8150 O O . TYR B 1 495 ? -0.239 33.25 14.945 1 96.19 495 TYR B O 1
ATOM 8158 N N . ARG B 1 496 ? -1.295 31.891 13.555 1 93.81 496 ARG B N 1
ATOM 8159 C CA . ARG B 1 496 ? -0.672 32.438 12.359 1 93.81 496 ARG B CA 1
ATOM 8160 C C . ARG B 1 496 ? -1.581 33.469 11.695 1 93.81 496 ARG B C 1
ATOM 8162 O O . ARG B 1 496 ? -2.473 33.125 10.922 1 93.81 496 ARG B O 1
ATOM 8169 N N . LEU B 1 497 ? -1.462 34.688 12.031 1 94.69 497 LEU B N 1
ATOM 8170 C CA . LEU B 1 497 ? -2.324 35.75 11.555 1 94.69 497 LEU B CA 1
ATOM 8171 C C . LEU B 1 497 ? -2.391 35.781 10.031 1 94.69 497 LEU B C 1
ATOM 8173 O O . LEU B 1 497 ? -1.368 35.938 9.359 1 94.69 497 LEU B O 1
ATOM 8177 N N . SER B 1 498 ? -3.551 35.5 9.523 1 94 498 SER B N 1
ATOM 8178 C CA . SER B 1 498 ? -3.754 35.438 8.078 1 94 498 SER B CA 1
ATOM 8179 C C . SER B 1 498 ? -5.23 35.531 7.723 1 94 498 SER B C 1
ATOM 8181 O O . SER B 1 498 ? -6.102 35.156 8.516 1 94 498 SER B O 1
ATOM 8183 N N . THR B 1 499 ? -5.461 36.062 6.562 1 93.19 499 THR B N 1
ATOM 8184 C CA . THR B 1 499 ? -6.816 36.062 6.023 1 93.19 499 THR B CA 1
ATOM 8185 C C . THR B 1 499 ? -7.066 34.812 5.184 1 93.19 499 THR B C 1
ATOM 8187 O O . THR B 1 499 ? -8.195 34.562 4.742 1 93.19 499 THR B O 1
ATOM 8190 N N . MET B 1 500 ? -6.066 34.031 4.969 1 87.88 500 MET B N 1
ATOM 8191 C CA . MET B 1 500 ? -6.137 32.812 4.18 1 87.88 500 MET B CA 1
ATOM 8192 C C . MET B 1 500 ? -6.074 31.594 5.082 1 87.88 500 MET B C 1
ATOM 8194 O O . MET B 1 500 ? -5.164 31.453 5.898 1 87.88 500 MET B O 1
ATOM 8198 N N . HIS B 1 501 ? -7.121 30.766 4.887 1 78 501 HIS B N 1
ATOM 8199 C CA . HIS B 1 501 ? -7.074 29.5 5.613 1 78 501 HIS B CA 1
ATOM 8200 C C . HIS B 1 501 ? -5.934 28.625 5.113 1 78 501 HIS B C 1
ATOM 8202 O O . HIS B 1 501 ? -5.918 28.219 3.945 1 78 501 HIS B O 1
ATOM 8208 N N . GLY B 1 502 ? -5.02 28.312 5.891 1 74.06 502 GLY B N 1
ATOM 8209 C CA . GLY B 1 502 ? -3.816 27.594 5.516 1 74.06 502 GLY B CA 1
ATOM 8210 C C . GLY B 1 502 ? -4.102 26.25 4.883 1 74.06 502 GLY B C 1
ATOM 8211 O O . GLY B 1 502 ? -3.559 25.922 3.822 1 74.06 502 GLY B O 1
ATOM 8212 N N . VAL B 1 503 ? -4.957 25.531 5.5 1 73.06 503 VAL B N 1
ATOM 8213 C CA . VAL B 1 503 ? -5.234 24.156 5.066 1 73.06 503 VAL B CA 1
ATOM 8214 C C . VAL B 1 503 ? -6.176 24.188 3.863 1 73.06 503 VAL B C 1
ATOM 8216 O O . VAL B 1 503 ? -5.859 23.625 2.809 1 73.06 503 VAL B O 1
ATOM 8219 N N . LEU B 1 504 ? -7.207 24.922 3.871 1 73.81 504 LEU B N 1
ATOM 8220 C CA . LEU B 1 504 ? -8.281 24.844 2.883 1 73.81 504 LEU B CA 1
ATOM 8221 C C . LEU B 1 504 ? -7.961 25.703 1.666 1 73.81 504 LEU B C 1
ATOM 8223 O O . LEU B 1 504 ? -8.375 25.391 0.549 1 73.81 504 LEU B O 1
ATOM 8227 N N . GLU B 1 505 ? -7.215 26.75 1.895 1 82.12 505 GLU B N 1
ATOM 8228 C CA . GLU B 1 505 ? -6.941 27.688 0.802 1 82.12 505 GLU B CA 1
ATOM 8229 C C . GLU B 1 505 ? -5.457 27.703 0.45 1 82.12 505 GLU B C 1
ATOM 8231 O O . GLU B 1 505 ? -5.094 27.797 -0.724 1 82.12 505 GLU B O 1
ATOM 8236 N N . GLY B 1 506 ? -4.711 27.578 1.395 1 87.38 506 GLY B N 1
ATOM 8237 C CA . GLY B 1 506 ? -3.271 27.594 1.183 1 87.38 506 GLY B CA 1
ATOM 8238 C C . GLY B 1 506 ? -2.715 26.25 0.77 1 87.38 506 GLY B C 1
ATOM 8239 O O . GLY B 1 506 ? -1.55 26.141 0.379 1 87.38 506 GLY B O 1
ATOM 8240 N N . HIS B 1 507 ? -3.525 25.219 0.91 1 88.44 507 HIS B N 1
ATOM 8241 C CA . HIS B 1 507 ? -3.193 23.859 0.483 1 88.44 507 HIS B CA 1
ATOM 8242 C C . HIS B 1 507 ? -2.01 23.312 1.272 1 88.44 507 HIS B C 1
ATOM 8244 O O . HIS B 1 507 ? -1.104 22.703 0.697 1 88.44 507 HIS B O 1
ATOM 8250 N N . THR B 1 508 ? -2.043 23.625 2.59 1 88.81 508 THR B N 1
ATOM 8251 C CA . THR B 1 508 ? -1.053 23.047 3.482 1 88.81 508 THR B CA 1
ATOM 8252 C C . THR B 1 508 ? -1.057 21.516 3.363 1 88.81 508 THR B C 1
ATOM 8254 O O . THR B 1 508 ? -2.115 20.891 3.4 1 88.81 508 THR B O 1
ATOM 8257 N N . HIS B 1 509 ? 0.112 20.906 3.195 1 88.38 509 HIS B N 1
ATOM 8258 C CA . HIS B 1 509 ? 0.326 19.469 3.109 1 88.38 509 HIS B CA 1
ATOM 8259 C C . HIS B 1 509 ? -0.246 18.906 1.812 1 88.38 509 HIS B C 1
ATOM 8261 O O . HIS B 1 509 ? -0.497 17.703 1.712 1 88.38 509 HIS B O 1
ATOM 8267 N N . SER B 1 510 ? -0.501 19.812 0.816 1 90.06 510 SER B N 1
ATOM 8268 C CA . SER B 1 510 ? -1.05 19.359 -0.459 1 90.06 510 SER B CA 1
ATOM 8269 C C . SER B 1 510 ? -0.301 19.984 -1.633 1 90.06 510 SER B C 1
ATOM 8271 O O . SER B 1 510 ? 0.594 20.812 -1.438 1 90.06 510 SER B O 1
ATOM 8273 N N . VAL B 1 511 ? -0.658 19.516 -2.789 1 90.62 511 VAL B N 1
ATOM 8274 C CA . VAL B 1 511 ? -0.148 20.125 -4.016 1 90.62 511 VAL B CA 1
ATOM 8275 C C . VAL B 1 511 ? -0.558 21.594 -4.078 1 90.62 511 VAL B C 1
ATOM 8277 O O . VAL B 1 511 ? -1.665 21.953 -3.672 1 90.62 511 VAL B O 1
ATOM 8280 N N . ASN B 1 512 ? 0.414 22.438 -4.5 1 93.44 512 ASN B N 1
ATOM 8281 C CA . ASN B 1 512 ? 0.196 23.859 -4.754 1 93.44 512 ASN B CA 1
ATOM 8282 C C . ASN B 1 512 ? 0.065 24.656 -3.453 1 93.44 512 ASN B C 1
ATOM 8284 O O . ASN B 1 512 ? -0.733 25.578 -3.365 1 93.44 512 ASN B O 1
ATOM 8288 N N . GLU B 1 513 ? 0.732 24.188 -2.467 1 94.81 513 GLU B N 1
ATOM 8289 C CA . GLU B 1 513 ? 0.817 25 -1.257 1 94.81 513 GLU B CA 1
ATOM 8290 C C . GLU B 1 513 ? 1.325 26.406 -1.57 1 94.81 513 GLU B C 1
ATOM 8292 O O . GLU B 1 513 ? 2.246 26.562 -2.371 1 94.81 513 GLU B O 1
ATOM 8297 N N . HIS B 1 514 ? 0.654 27.422 -0.968 1 96.44 514 HIS B N 1
ATOM 8298 C CA . HIS B 1 514 ? 1.048 28.797 -1.215 1 96.44 514 HIS B CA 1
ATOM 8299 C C . HIS B 1 514 ? 0.544 29.719 -0.109 1 96.44 514 HIS B C 1
ATOM 8301 O O . HIS B 1 514 ? -0.219 29.297 0.761 1 96.44 514 HIS B O 1
ATOM 8307 N N . THR B 1 515 ? 1.087 30.875 -0.035 1 96.5 515 THR B N 1
ATOM 8308 C CA . THR B 1 515 ? 0.587 32 0.764 1 96.5 515 THR B CA 1
ATOM 8309 C C . THR B 1 515 ? 0.618 33.281 -0.037 1 96.5 515 THR B C 1
ATOM 8311 O O . THR B 1 515 ? 1.143 33.344 -1.152 1 96.5 515 THR B O 1
ATOM 8314 N N . THR B 1 516 ? -0.043 34.344 0.411 1 97 516 THR B N 1
ATOM 8315 C CA . THR B 1 516 ? 0.033 35.625 -0.252 1 97 516 THR B CA 1
ATOM 8316 C C . THR B 1 516 ? 1.081 36.531 0.413 1 97 516 THR B C 1
ATOM 8318 O O . THR B 1 516 ? 1.254 36.469 1.633 1 97 516 THR B O 1
ATOM 8321 N N . ILE B 1 517 ? 1.717 37.281 -0.386 1 97.88 517 ILE B N 1
ATOM 8322 C CA . ILE B 1 517 ? 2.719 38.188 0.164 1 97.88 517 ILE B CA 1
ATOM 8323 C C . ILE B 1 517 ? 2.055 39.188 1.124 1 97.88 517 ILE B C 1
ATOM 8325 O O . ILE B 1 517 ? 2.648 39.562 2.131 1 97.88 517 ILE B O 1
ATOM 8329 N N . GLN B 1 518 ? 0.857 39.562 0.893 1 97.19 518 GLN B N 1
ATOM 8330 C CA . GLN B 1 518 ? 0.159 40.5 1.773 1 97.19 518 GLN B CA 1
ATOM 8331 C C . GLN B 1 518 ? -0.038 39.875 3.162 1 97.19 518 GLN B C 1
ATOM 8333 O O . GLN B 1 518 ? 0.151 40.562 4.172 1 97.19 518 GLN B O 1
ATOM 8338 N N . ASN B 1 519 ? -0.464 38.688 3.199 1 97.06 519 ASN B N 1
ATOM 8339 C CA . ASN B 1 519 ? -0.62 38.031 4.492 1 97.06 519 ASN B CA 1
ATOM 8340 C C . ASN B 1 519 ? 0.712 37.906 5.227 1 97.06 519 ASN B C 1
ATOM 8342 O O . ASN B 1 519 ? 0.762 38 6.453 1 97.06 519 ASN B O 1
ATOM 8346 N N . HIS B 1 520 ? 1.756 37.656 4.445 1 97.81 520 HIS B N 1
ATOM 8347 C CA . HIS B 1 520 ? 3.076 37.594 5.066 1 97.81 520 HIS B CA 1
ATOM 8348 C C . HIS B 1 520 ? 3.438 38.969 5.688 1 97.81 520 HIS B C 1
ATOM 8350 O O . HIS B 1 520 ? 3.951 39 6.809 1 97.81 520 HIS B O 1
ATOM 8356 N N . LEU B 1 521 ? 3.168 40 5.008 1 98.62 521 LEU B N 1
ATOM 8357 C CA . LEU B 1 521 ? 3.482 41.344 5.504 1 98.62 521 LEU B CA 1
ATOM 8358 C C . LEU B 1 521 ? 2.635 41.688 6.727 1 98.62 521 LEU B C 1
ATOM 8360 O O . LEU B 1 521 ? 3.117 42.312 7.664 1 98.62 521 LEU B O 1
ATOM 8364 N N . PHE B 1 522 ? 1.379 41.281 6.738 1 98.19 522 PHE B N 1
ATOM 8365 C CA . PHE B 1 522 ? 0.542 41.469 7.918 1 98.19 522 PHE B CA 1
ATOM 8366 C C . PHE B 1 522 ? 1.124 40.719 9.117 1 98.19 522 PHE B C 1
ATOM 8368 O O . PHE B 1 522 ? 1.087 41.219 10.242 1 98.19 522 PHE B O 1
ATOM 8375 N N . LEU B 1 523 ? 1.598 39.562 8.867 1 97.81 523 LEU B N 1
ATOM 8376 C CA . LEU B 1 523 ? 2.195 38.75 9.93 1 97.81 523 LEU B CA 1
ATOM 8377 C C . LEU B 1 523 ? 3.43 39.438 10.5 1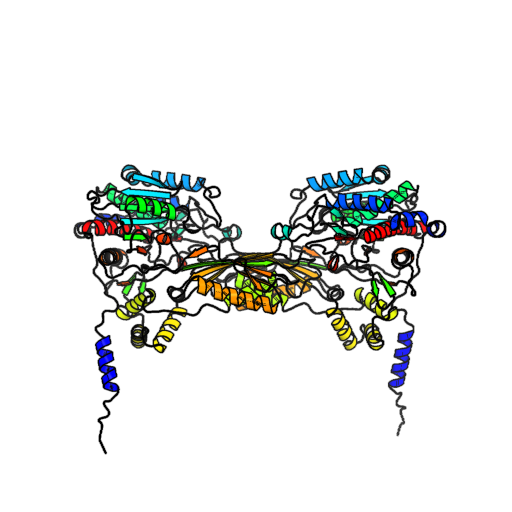 97.81 523 LEU B C 1
ATOM 8379 O O . LEU B 1 523 ? 3.639 39.438 11.719 1 97.81 523 LEU B O 1
ATOM 8383 N N . VAL B 1 524 ? 4.277 40 9.633 1 98.69 524 VAL B N 1
ATOM 8384 C CA . VAL B 1 524 ? 5.449 40.75 10.086 1 98.69 524 VAL B CA 1
ATOM 8385 C C . VAL B 1 524 ? 5.012 41.938 10.961 1 98.69 524 VAL B C 1
ATOM 8387 O O . VAL B 1 524 ? 5.551 42.125 12.047 1 98.69 524 VAL B O 1
ATOM 8390 N N . ALA B 1 525 ? 4.027 42.625 10.5 1 98.69 525 ALA B N 1
ATOM 8391 C CA . ALA B 1 525 ? 3.521 43.812 11.227 1 98.69 525 ALA B CA 1
ATOM 8392 C C . ALA B 1 525 ? 2.971 43.406 12.594 1 98.69 525 ALA B C 1
ATOM 8394 O O . ALA B 1 525 ? 3.184 44.094 13.586 1 98.69 525 ALA B O 1
ATOM 8395 N N . PHE B 1 526 ? 2.258 42.344 12.625 1 98.31 526 PHE B N 1
ATOM 8396 C CA . PHE B 1 526 ? 1.691 41.844 13.875 1 98.31 526 PHE B CA 1
ATOM 8397 C C . PHE B 1 526 ? 2.793 41.531 14.883 1 98.31 526 PHE B C 1
ATOM 8399 O O . PHE B 1 526 ? 2.73 41.969 16.031 1 98.31 526 PHE B O 1
ATOM 8406 N N . ASN B 1 527 ? 3.775 40.719 14.445 1 98.62 527 ASN B N 1
ATOM 8407 C CA . ASN B 1 527 ? 4.859 40.375 15.359 1 98.62 527 ASN B CA 1
ATOM 8408 C C . ASN B 1 527 ? 5.594 41.625 15.844 1 98.62 527 ASN B C 1
ATOM 8410 O O . ASN B 1 527 ? 5.934 41.75 17.031 1 98.62 527 ASN B O 1
ATOM 8414 N N . TYR B 1 528 ? 5.836 42.562 14.922 1 98.69 528 TYR B N 1
ATOM 8415 C CA . TYR B 1 528 ? 6.488 43.844 15.242 1 98.69 528 TYR B CA 1
ATOM 8416 C C . TYR B 1 528 ? 5.73 44.594 16.328 1 98.69 528 TYR B C 1
ATOM 8418 O O . TYR B 1 528 ? 6.309 44.969 17.344 1 98.69 528 TYR B O 1
ATOM 8426 N N . GLU B 1 529 ? 4.449 44.688 16.188 1 98.5 529 GLU B N 1
ATOM 8427 C CA . GLU B 1 529 ? 3.609 45.469 17.109 1 98.5 529 GLU B CA 1
ATOM 8428 C C . GLU B 1 529 ? 3.346 44.688 18.391 1 98.5 529 GLU B C 1
ATOM 8430 O O . GLU B 1 529 ? 3.225 45.281 19.469 1 98.5 529 GLU B O 1
ATOM 8435 N N . TYR B 1 530 ? 3.172 43.375 18.312 1 98.5 530 TYR B N 1
ATOM 8436 C CA . TYR B 1 530 ? 2.91 42.531 19.484 1 98.5 530 TYR B CA 1
ATOM 8437 C C . TYR B 1 530 ? 4.078 42.594 20.469 1 98.5 530 TYR B C 1
ATOM 8439 O O . TYR B 1 530 ? 3.879 42.75 21.672 1 98.5 530 TYR B O 1
ATOM 8447 N N . ILE B 1 531 ? 5.297 42.5 19.938 1 98.5 531 ILE B N 1
ATOM 8448 C CA . ILE B 1 531 ? 6.484 42.625 20.766 1 98.5 531 ILE B CA 1
ATOM 8449 C C . ILE B 1 531 ? 6.477 43.938 21.516 1 98.5 531 ILE B C 1
ATOM 8451 O O . ILE B 1 531 ? 6.699 44 22.719 1 98.5 531 ILE B O 1
ATOM 8455 N N . LYS B 1 532 ? 6.184 45 20.828 1 97.88 532 LYS B N 1
ATOM 8456 C CA . LYS B 1 532 ? 6.16 46.344 21.422 1 97.88 532 LYS B CA 1
ATOM 8457 C C . LYS B 1 532 ? 5.051 46.438 22.469 1 97.88 532 LYS B C 1
ATOM 8459 O O . LYS B 1 532 ? 5.254 47.031 23.531 1 97.88 532 LYS B O 1
ATOM 8464 N N . SER B 1 533 ? 3.922 45.906 22.109 1 97.81 533 SER B N 1
ATOM 8465 C CA . SER B 1 533 ? 2.791 45.969 23.031 1 97.81 533 SER B CA 1
ATOM 8466 C C . SER B 1 533 ? 3.082 45.219 24.312 1 97.81 533 SER B C 1
ATOM 8468 O O . SER B 1 533 ? 2.754 45.688 25.406 1 97.81 533 SER B O 1
ATOM 8470 N N . VAL B 1 534 ? 3.645 44.031 24.188 1 98 534 VAL B N 1
ATOM 8471 C CA . VAL B 1 534 ? 3.986 43.25 25.359 1 98 534 VAL B CA 1
ATOM 8472 C C . VAL B 1 534 ? 5.023 44 26.203 1 98 534 VAL B C 1
ATOM 8474 O O . VAL B 1 534 ? 4.918 44.031 27.438 1 98 534 VAL B O 1
ATOM 8477 N N . ASP B 1 535 ? 6.004 44.562 25.562 1 96.69 535 ASP B N 1
ATOM 8478 C CA . ASP B 1 535 ? 7.066 45.281 26.266 1 96.69 535 ASP B CA 1
ATOM 8479 C C . ASP B 1 535 ? 6.516 46.5 27.016 1 96.69 535 ASP B C 1
ATOM 8481 O O . ASP B 1 535 ? 6.965 46.812 28.109 1 96.69 535 ASP B O 1
ATOM 8485 N N . GLU B 1 536 ? 5.551 47.156 26.438 1 95.88 536 GLU B N 1
ATOM 8486 C CA . GLU B 1 536 ? 5.031 48.406 26.984 1 95.88 536 GLU B CA 1
ATOM 8487 C C . GLU B 1 536 ? 3.959 48.125 28.047 1 95.88 536 GLU B C 1
ATOM 8489 O O . GLU B 1 536 ? 3.895 48.844 29.047 1 95.88 536 GLU B O 1
ATOM 8494 N N . TYR B 1 537 ? 3.166 47.156 27.859 1 95.06 537 TYR B N 1
ATOM 8495 C CA . TYR B 1 537 ? 1.938 47.094 28.641 1 95.06 537 TYR B CA 1
ATOM 8496 C C . TYR B 1 537 ? 1.963 45.906 29.609 1 95.06 537 TYR B C 1
ATOM 8498 O O . TYR B 1 537 ? 1.181 45.844 30.562 1 95.06 537 TYR B O 1
ATOM 8506 N N . ALA B 1 538 ? 2.818 44.938 29.375 1 90.19 538 ALA B N 1
ATOM 8507 C CA . ALA B 1 538 ? 2.846 43.75 30.25 1 90.19 538 ALA B CA 1
ATOM 8508 C C . ALA B 1 538 ? 3.732 44 31.469 1 90.19 538 ALA B C 1
ATOM 8510 O O . ALA B 1 538 ? 4.926 44.281 31.328 1 90.19 538 ALA B O 1
ATOM 8511 N N . LYS B 1 539 ? 3.164 44.156 32.719 1 77.56 539 LYS B N 1
ATOM 8512 C CA . LYS B 1 539 ? 3.891 44.469 33.938 1 77.56 539 LYS B CA 1
ATOM 8513 C C . LYS B 1 539 ? 4.359 43.188 34.656 1 77.56 539 LYS B C 1
ATOM 8515 O O . LYS B 1 539 ? 5.203 43.25 35.531 1 77.56 539 LYS B O 1
ATOM 8520 N N . ALA B 1 540 ? 3.738 42.094 34.438 1 68.19 540 ALA B N 1
ATOM 8521 C CA . ALA B 1 540 ? 4.148 40.875 35.125 1 68.19 540 ALA B CA 1
ATOM 8522 C C . ALA B 1 540 ? 4.844 39.906 34.188 1 68.19 540 ALA B C 1
ATOM 8524 O O . ALA B 1 540 ? 4.574 39.906 32.969 1 68.19 540 ALA B O 1
#

Radius of gyration: 38.28 Å; Cα contacts (8 Å, |Δi|>4): 2446; chains: 2; bounding box: 92×116×85 Å

Foldseek 3Di:
DPCPPPPDPVVVVVVVVVVLPPDCLADQFAFFFFPVCVVPVVLLCCLQPNPVNLVLLLVLLLVLLLQAQEDDAPDDPVRGPVVSLVVSVVSLCVSQVLQPVQWDWDDWLNRKTKTKQDAQAPVDFEEEEEAARHFHDDDPVCQVVFPDGQRRLDDPPWWGWHTCQLRDVLSVSLLSLLVSSCVVVVHGFNHMYMYIYFRPFVHPSVRHLLRVLVVVCVVQNFQRHPAYEAAFFFAWDQAQQFIEGEWAQWEFKKWKKKKKWFFDKDFQVDDDPAFPVRLVVVLVVLDVVDFFDFADEPQALLLSVVLCCLVFHNNDDPVLSVLSSCLRPDVVSVVVVLVVLCVPPQRVLQGGKDKDWDDKDWDDDDGMGTRMIMIMMMIGHHLPDWPVVVQVVSQVSQVVSCVVQVAWEAEPNDTPGDGDNGTYMYMYTPDITHMDDGADCPDPLNSLLQSLLQNLCCVPVPVPRPGGHGYGYHYGRDDGSCSSNVRNHSRYIHHLHHNDGQVPGQVRVHHTRIDTSSSSSSSSSSSSRSSSSCSPPPPD/DPCPPPPDPVVVVVVVVVVLVPDCLADQFAFFFFPVCVVPVVLLCCLQPNPVNLVLLLVLLLVLLLQAQEDDAPDDPVRGPVVSLVVSVVSLCVSQVLQPVQWDWDDWLNRKTKTKQDAQAPVAQEEEEEAARHFHDDDPVCQVVFPDGQRRLDDPPWWGWHTCQLRDVLSVSLLSLLVSSCVVVPHGFNHMYMYIYFRPFVHPRVRHLLRVLVVVCVVQNFQRHPAYEAAFFFAWDQAQQFIEGEWAQWEFKKWKKKKKWFFDKDFQVDDDPAFPVRLVVVLVVLDVVDFFDFADEPQALLLSVVLCCLVFHNNDDPVLSVLSSCLNPDVVSVVVVLVVLCVPPQRPLQGGKDKDWDDKDWDDDDGMGTRMIMIMMMIGHHLVDWPVVVQVVSQVSVVVSCVVQVAWEAEPNDTPGDGDNGTYMYMYTPDITHMDDGADCPDPLNSLLQSLLQNLCCVPVPVPRPGRHGYGYHYGRDDGSCSSNVRNHSRYIHHLHHNDGQVPGQVRVHHTRIDTSSSSSSSSSSSNRSSSSCSPPPPD